Protein AF-0000000078440629 (afdb_homodimer)

Foldseek 3Di:
DPDVVVPLDDPPPPPPPPPLQQVPDDPVVLLVCLLCLRDDGDPSNVVDVLSVLSVLNSLLVDLCSLPDPSLVVNVVVLPQLLSLQSSQLNCLLVLHHDPPACPDDVCNVRHHALANPPPGAHDPVSLVVNCVNPVVCLVNSLLNCLQQLVQVSNVVNPDFLAVLSLVQLVVRCVPHVSSVVSNCVSVVDPKGWHQAQQQVSHGNDPDTHIPDAAQPRYCHNVNLVQAADASVRCVVPNPPDQRGDSSVSSRYDNHGGHCLVVQQQQDPVSLCCQPPPHDRHDDDGDCLVVLLSCLLQLVPVSNVRRPGLAHDPCSLVSNLNSLQNDLVSLVVVVVLLVCVVVVVDDRDSNVVNVPPSCSLVSLLSSCLNCLLVLHNPVQAPPDDPSNHYQANPPPHQHDLVSLLVNCVRPVVNLNSSLQSCLVVVVVVSNVVSVDQQELLQLLSNVVCCVVPVPSNVVSVVVCVVVVHDNNDHDPPDQLLSQQVSPDPDLADADPDADSGDHPVVQWDPPDPRAHNSSRTRGYCRNSVCNSVPPPPPPPDPPDVD/DPDVVVPLDPPPPPPPPPPLQQVPDDPVVLLVCLLCLRDDGDPSNVVDVLSVLSVLNSLLVDLCSLPDPSLVVNVVVLPQLLSLQSSQLNCLLVLHHDPPACPDPVCNVRHHALANPPPGAHDPVSLVVNCVNPVVCLVNSLLNCLQQLVQVSNVVNPDFLAVQSLVQLVVRCVPHVSSVVSNCVSVVDPKGWHQAQQQVSHGNDPDTHIPDAAQPRYCHNVQLVQAADASVRCVVPNPPDQRGDSSVSSRYDNHGGHCLPVQQQQDPVSLCCQPPPHDRHDDPGDCLVVLLSCLLQLVPVSNVRRPGLAHDPCSLVSNLNSLQNDLVSLVVVVVLLVCVVVVVDDRDSNDVNVDDRCSLVSLLSSCLNCLLVLHNPVQAPPDDPSNHYQANPPPHQHDLVSLLVNCVRPVVNLNSSLQSCLVVVVVVSNVVSVDQQELLQLLSLVVCCVVPVPSNVVSVVVCVVVVHDNNDHDPPDQLLSQQVSPDPDLADADPDADSGDHPVVQWPPPDPRAHNSSRTRGYCRNSVCNSVPPPPPPPDPPDVD

Organism: NCBI:txid1398154

Nearest PDB structures (foldseek):
  6yr6-assembly1_A  TM=2.263E-01  e=6.131E+00  Homo sapiens
  8c28-assembly1_AAA  TM=2.133E-01  e=6.683E+00  Homo sapiens
  8oqz-assembly1_C  TM=1.620E-01  e=8.658E+00  Homo sapiens
  6t5f-assembly1_A  TM=2.181E-01  e=3.478E+00  Homo sapiens
  8oqz-assembly1_C  TM=1.614E-01  e=4.141E+00  Homo sapiens

Solvent-accessible surface area (backbone atoms only — not comparable to full-atom values): 58575 Å² total; per-residue (Å²): 127,82,68,78,67,68,65,80,52,76,79,77,69,74,77,67,87,55,84,69,43,50,85,85,51,59,62,67,56,53,34,53,32,12,39,68,36,73,46,81,76,52,75,72,26,51,73,39,63,68,44,40,25,21,38,25,38,4,21,41,76,24,67,67,39,39,65,29,69,66,46,47,50,51,44,69,64,60,80,46,36,66,48,32,13,24,31,41,21,28,35,37,29,66,59,36,80,70,84,83,50,48,84,59,77,89,39,31,80,40,29,51,48,63,44,52,44,68,89,43,63,43,51,71,66,46,50,55,52,45,32,72,76,40,61,89,42,43,64,45,45,40,37,34,20,16,63,74,22,40,40,70,60,41,62,70,67,68,66,77,38,33,39,50,36,32,50,29,2,56,76,28,24,89,83,28,66,29,3,36,53,47,22,52,58,38,70,69,42,94,66,26,22,43,30,61,37,40,72,75,61,43,72,37,79,88,72,47,44,70,72,43,59,44,68,70,70,52,81,34,68,72,51,60,75,36,39,26,37,10,52,70,53,34,70,73,62,47,75,83,61,68,60,59,44,58,82,64,22,70,40,57,34,87,54,64,33,56,43,74,72,41,44,48,39,64,41,71,74,52,47,43,59,67,30,42,62,71,61,80,55,50,70,97,55,61,57,63,57,53,32,34,51,21,25,40,64,24,33,44,53,58,25,70,69,54,53,58,55,49,67,52,76,63,29,68,50,19,37,45,47,2,18,43,72,17,63,38,28,19,50,38,49,45,54,60,52,51,43,36,73,68,64,75,34,78,54,48,61,57,44,58,40,46,35,84,80,45,50,44,60,51,44,11,34,31,47,20,34,29,36,18,35,47,29,57,82,82,57,45,78,79,51,56,73,72,34,58,54,53,62,45,42,64,85,30,47,39,47,68,65,44,42,53,52,46,29,70,46,33,59,90,42,34,61,39,41,38,46,37,22,58,76,69,64,35,60,70,57,34,65,71,62,61,53,80,64,34,23,62,52,41,55,51,19,56,73,37,35,68,80,48,43,62,54,34,52,50,37,51,53,50,18,61,74,70,71,52,70,57,85,49,85,53,89,80,53,49,58,32,50,52,3,51,70,64,49,80,65,90,58,61,56,35,86,63,76,59,77,46,51,48,63,78,64,34,46,53,70,66,76,88,54,54,8,58,59,82,33,36,40,58,45,60,27,50,59,42,22,42,66,60,51,67,58,84,69,82,70,78,85,70,74,84,115,126,82,69,77,65,68,64,80,52,76,78,75,70,75,77,65,86,54,84,69,45,50,86,84,51,58,64,67,55,52,35,52,32,13,41,67,35,70,44,81,76,54,74,72,28,51,73,38,62,69,45,39,25,21,39,25,39,5,21,40,75,25,68,67,40,38,65,29,68,67,46,47,50,52,42,69,64,60,80,44,36,68,49,33,13,23,31,42,21,26,33,37,27,67,59,35,79,69,83,82,50,48,83,69,67,93,39,33,81,41,30,51,48,62,46,50,44,66,89,43,64,44,50,70,66,46,50,55,52,43,32,71,76,39,61,91,43,44,64,45,46,40,37,34,21,17,63,73,21,40,41,69,61,41,62,70,66,68,67,77,40,34,38,49,37,34,51,29,3,57,76,28,25,89,82,29,66,31,3,36,54,47,23,50,57,39,70,67,43,92,66,26,23,43,31,60,37,39,70,76,59,44,73,39,78,87,71,45,45,72,72,43,58,42,66,71,70,54,81,32,66,71,52,61,75,37,39,27,37,10,53,70,53,34,71,73,62,46,76,83,63,69,62,60,45,60,82,64,23,68,39,57,34,86,55,64,33,56,43,76,72,40,45,49,38,67,44,71,72,51,48,42,59,68,29,40,61,71,62,79,57,51,69,98,55,61,57,62,56,52,31,36,52,21,25,39,63,24,31,43,54,58,24,70,70,55,54,57,52,49,67,53,77,64,29,67,49,18,36,44,47,2,18,44,72,18,62,38,28,19,49,37,49,48,54,58,54,51,43,37,71,68,65,76,35,77,53,49,60,56,42,56,49,47,30,89,82,44,50,44,59,51,44,13,34,30,46,21,33,29,36,18,33,46,30,57,83,83,58,45,77,80,52,55,74,74,34,58,53,54,62,43,42,65,85,30,47,39,48,70,67,45,43,52,51,45,29,70,47,33,59,90,42,35,60,39,41,39,46,38,20,58,76,68,64,36,59,70,56,34,64,71,64,61,56,81,64,34,26,61,53,39,55,53,20,57,74,37,33,68,81,47,45,62,54,35,52,50,38,51,54,51,18,61,75,69,72,51,70,57,85,48,85,52,91,81,53,49,59,31,51,52,4,51,73,62,49,82,65,90,58,60,56,34,87,63,77,60,78,46,52,48,60,77,64,34,45,53,68,66,76,87,54,53,10,59,58,82,33,36,39,58,45,60,27,50,57,42,23,41,68,60,51,68,58,83,69,82,70,79,86,68,76,84,113

Sequence (1090 aa):
MPSPWRFIADTESESETSDDGYGGADKETVQLQALRGEVVPALPSLKDETLQRCVIHGVRHHADYASSPEILEICASRQYPAIVRARHARLIMSDVIPQDMGDGNGADQQTLPYCIWYPDVAREETYRALVRQYPQMRYAVGRACAVAGYAALYHELGLLPDVSIADEARDNMERVPGSRAIFRDIMGQTLRFAVMDDYTRSVHLEQPRAGALLNDDTAVRSRLDSDSIGLADYRRNGRRHVYFDIAEDHGLAEETRSPHWSPLIADEGTLALLYAPLPPDLQAVNKDMLILMAAAEGNVDRYARLRRPSLVENELFCVVRGIYHSTMFAKWWAMQLDDTRDGARAPSPVLEALQTNNAPFLREAVNARHIMSNDVSRITAETPSSEIPYVIWHPRLPDWATLRELVRRRPDMRSQAAHACIVADYQGTYDGLQPEPSYVLWTEAKRQMHRNPHYAQDLEQRADALGLSLHEERPADHVEAVGAIRVRDTDPTDAWLYTQLDPSLMLFAGHGSGGIYQGFQPTTSYVDLAVCGIVEDEVDDDVKEMPSPWRFIADTESESETSDDGYGGADKETVQLQALRGEVVPALPSLKDETLQRCVIHGVRHHADYASSPEILEICASRQYPAIVRARHARLIMSDVIPQDMGDGNGADQQTLPYCIWYPDVAREETYRALVRQYPQMRYAVGRACAVAGYAALYHELGLLPDVSIADEARDNMERVPGSRAIFRDIMGQTLRFAVMDDYTRSVHLEQPRAGALLNDDTAVRSRLDSDSIGLADYRRNGRRHVYFDIAEDHGLAEETRSPHWSPLIADEGTLALLYAPLPPDLQAVNKDMLILMAAAEGNVDRYARLRRPSLVENELFCVVRGIYHSTMFAKWWAMQLDDTRDGARAPSPVLEALQTNNAPFLREAVNARHIMSNDVSRITAETPSSEIPYVIWHPRLPDWATLRELVRRRPDMRSQAAHACIVADYQGTYDGLQPEPSYVLWTEAKRQMHRNPHYAQDLEQRADALGLSLHEERPADHVEAVGAIRVRDTDPTDAWLYTQLDPSLMLFAGHGSGGIYQGFQPTTSYVDLAVCGIVEDEVDDDVKE

pLDDT: mean 84.87, std 18.49, range [19.39, 98.81]

Secondary structure (DSSP, 8-state):
---GGGSSS-----------SSTTS-HHHHHHHHHTT--PPPGGGGGSHHHHHHHHHHHHH-HHHHTSHHHHHHHHHTS-HHHHHHHHHHHHHTT---SSS--STTTHHHH--S--SSS----HHHHHHHHHH-GGGHHHHHHHHHHHT-HHHHHHHT---BHHHHHHHHHHTTT-HHHHHHHHHHHT-SS-EE-EETTTTEE--SSPEES----S-S--HHHHHH-BEEHHHHHHH--TT----TTSSTTEESS-B-GGGS-SS-SHHHHHHHHSPPPSS--S--THHHHHHHHHHT-HHHHHHH--SSPPTTHHHHHHHHHHH-HHHHHHHHHHHHHHHTSSS---HHHHHS-GGGHHHHHHHHHHHHHHTT--TT--TTS-GGG--S--SSSSPPPHHHHHHHHHH-GGGHHHHHHHHHHHT-HHHHHHH-PPP-HHHHHHHHHTTTT-THHHHHHHHHHHHHT--SSS--TTS-HHHHHHHH-S-SS-------SS--GGGGB--TTSS--TBTTB-B--HHHHHHHHH-------GGGG-/---GGGSSS-----------SSTTS-HHHHHHHHHTT--PPPGGGGGSHHHHHHHHHHHHH-HHHHTSHHHHHHHHHTS-HHHHHHHHHHHHHTT---SSS--SSS-HHHH--S--SSS----HHHHHHHHHH-GGGHHHHHHHHHHHT-HHHHHHHT---BHHHHHHHHHHTTT-HHHHHHHHHHHT-SS-EE-EETTTTEE--SSPEES----S-S--HHHHHH-BEEHHHHHHH--TT----TTSSTTEESS-B-GGGS-SS-SHHHHHHHHSPPPSS--S--THHHHHHHHHHT-HHHHHHH--SSPPTTHHHHHHHHHHH-HHHHHHHHHHHHHHHTSSS---HHHHHSTTTSHHHHHHHHHHHHHHTT--TT--TTS-GGG--S--SSSSPPPHHHHHHHHHH-GGGHHHHHHHHHHHT-HHHHHHH-PPP-HHHHHHHHHTTTT-THHHHHHHHHHHHHT--SSS--TTS-HHHHHHHH-S-SS-------SS--GGGGB--TTSS--TBTTB-B--HHHHHHHHH-------TTTT-

InterPro domains:
  IPR059552 YKP1, C-terminal domain [PF28449] (117-215)

Structure (mmCIF, N/CA/C/O backbone):
data_AF-0000000078440629-model_v1
#
loop_
_entity.id
_entity.type
_entity.pdbx_description
1 polymer 'Uncharacterized protein'
#
loop_
_atom_site.group_PDB
_atom_site.id
_atom_site.type_symbol
_atom_site.label_atom_id
_atom_site.label_alt_id
_atom_site.label_comp_id
_atom_site.label_asym_id
_atom_site.label_entity_id
_atom_site.label_seq_id
_atom_site.pdbx_PDB_ins_code
_atom_site.Cartn_x
_atom_site.Cartn_y
_atom_site.Cartn_z
_atom_site.occupancy
_atom_site.B_iso_or_equiv
_atom_site.auth_seq_id
_atom_site.auth_comp_id
_atom_site.auth_asym_id
_atom_site.auth_atom_id
_atom_site.pdbx_PDB_model_num
ATOM 1 N N . MET A 1 1 ? 8.734 29.375 19.156 1 22.28 1 MET A N 1
ATOM 2 C CA . MET A 1 1 ? 8.68 29.719 17.734 1 22.28 1 MET A CA 1
ATOM 3 C C . MET A 1 1 ? 7.27 29.531 17.188 1 22.28 1 MET A C 1
ATOM 5 O O . MET A 1 1 ? 6.566 28.594 17.578 1 22.28 1 MET A O 1
ATOM 9 N N . PRO A 1 2 ? 6.594 30.562 16.719 1 24.77 2 PRO A N 1
ATOM 10 C CA . PRO A 1 2 ? 5.203 30.438 16.281 1 24.77 2 PRO A CA 1
ATOM 11 C C . PRO A 1 2 ? 4.992 29.266 15.328 1 24.77 2 PRO A C 1
ATOM 13 O O . PRO A 1 2 ? 5.93 28.844 14.641 1 24.77 2 PRO A O 1
ATOM 16 N N . SER A 1 3 ? 4.145 28.406 15.641 1 28.92 3 SER A N 1
ATOM 17 C CA . SER A 1 3 ? 3.783 27.203 14.883 1 28.92 3 SER A CA 1
ATOM 18 C C . SER A 1 3 ? 3.711 27.5 13.391 1 28.92 3 SER A C 1
ATOM 20 O O . SER A 1 3 ? 3.131 28.516 12.977 1 28.92 3 SER A O 1
ATOM 22 N N . PRO A 1 4 ? 4.664 27.109 12.633 1 32.53 4 PRO A N 1
ATOM 23 C CA . PRO A 1 4 ? 4.734 27.406 11.203 1 32.53 4 PRO A CA 1
ATOM 24 C C . PRO A 1 4 ? 3.383 27.25 10.5 1 32.53 4 PRO A C 1
ATOM 26 O O . PRO A 1 4 ? 3.281 27.469 9.289 1 32.53 4 PRO A O 1
ATOM 29 N N . TRP A 1 5 ? 2.447 26.719 11.117 1 32.62 5 TRP A N 1
ATOM 30 C CA . TRP A 1 5 ? 1.157 26.453 10.492 1 32.62 5 TRP A CA 1
ATOM 31 C C . TRP A 1 5 ? 0.457 27.75 10.109 1 32.62 5 TRP A C 1
ATOM 33 O O . TRP A 1 5 ? -0.714 27.734 9.719 1 32.62 5 TRP A O 1
ATOM 43 N N . ARG A 1 6 ? 0.986 28.922 10.5 1 31.95 6 ARG A N 1
ATOM 44 C CA . ARG A 1 6 ? 0.206 30.109 10.148 1 31.95 6 ARG A CA 1
ATOM 45 C C . ARG A 1 6 ? -0.046 30.156 8.641 1 31.95 6 ARG A C 1
ATOM 47 O O . ARG A 1 6 ? -0.672 31.109 8.148 1 31.95 6 ARG A O 1
ATOM 54 N N . PHE A 1 7 ? 0.83 29.406 7.961 1 29.2 7 PHE A N 1
ATOM 55 C CA . PHE A 1 7 ? 0.761 29.766 6.551 1 29.2 7 PHE A CA 1
ATOM 56 C C . PHE A 1 7 ? -0.603 29.422 5.969 1 29.2 7 PHE A C 1
ATOM 58 O O . PHE A 1 7 ? -1.129 30.141 5.125 1 29.2 7 PHE A O 1
ATOM 65 N N . ILE A 1 8 ? -0.925 28.172 6.133 1 31.73 8 ILE A N 1
ATOM 66 C CA . ILE A 1 8 ? -2.016 27.828 5.223 1 31.73 8 ILE A CA 1
ATOM 67 C C . ILE A 1 8 ? -3.328 28.391 5.766 1 31.73 8 ILE A C 1
ATOM 69 O O . ILE A 1 8 ? -4.398 27.828 5.523 1 31.73 8 ILE A O 1
ATOM 73 N N . ALA A 1 9 ? -3.354 28.875 7.012 1 29.59 9 ALA A N 1
ATOM 74 C CA . ALA A 1 9 ? -4.652 29.312 7.52 1 29.59 9 ALA A CA 1
ATOM 75 C C . ALA A 1 9 ? -5.281 30.344 6.598 1 29.59 9 ALA A C 1
ATOM 77 O O . ALA A 1 9 ? -4.574 31.062 5.875 1 29.59 9 ALA A O 1
ATOM 78 N N . ASP A 1 10 ? -6.602 30.266 6.395 1 30.98 10 ASP A N 1
ATOM 79 C CA . ASP A 1 10 ? -7.512 31.234 5.809 1 30.98 10 ASP A CA 1
ATOM 80 C C . ASP A 1 10 ? -7.051 32.656 6.113 1 30.98 10 ASP A C 1
ATOM 82 O O . ASP A 1 10 ? -6.301 32.875 7.066 1 30.98 10 ASP A O 1
ATOM 86 N N . THR A 1 11 ? -7.332 33.656 5.129 1 28.88 11 THR A N 1
ATOM 87 C CA . THR A 1 11 ? -7.383 35.125 5.172 1 28.88 11 THR A CA 1
ATOM 88 C C . THR A 1 11 ? -7.824 35.594 6.551 1 28.88 11 THR A C 1
ATOM 90 O O . THR A 1 11 ? -8.828 35.125 7.086 1 28.88 11 THR A O 1
ATOM 93 N N . GLU A 1 12 ? -6.926 36.094 7.324 1 29.59 12 GLU A N 1
ATOM 94 C CA . GLU A 1 12 ? -7.301 36.969 8.43 1 29.59 12 GLU A CA 1
ATOM 95 C C . GLU A 1 12 ? -8.5 37.812 8.07 1 29.59 12 GLU A C 1
ATOM 97 O O . GLU A 1 12 ? -8.406 38.688 7.176 1 29.59 12 GLU A O 1
ATOM 102 N N . SER A 1 13 ? -9.734 37.281 7.965 1 29.42 13 SER A N 1
ATOM 103 C CA . SER A 1 13 ? -10.734 38.344 7.957 1 29.42 13 SER A CA 1
ATOM 104 C C . SER A 1 13 ? -10.391 39.438 8.961 1 29.42 13 SER A C 1
ATOM 106 O O . SER A 1 13 ? -9.953 39.156 10.07 1 29.42 13 SER A O 1
ATOM 108 N N . GLU A 1 14 ? -9.93 40.562 8.477 1 29.19 14 GLU A N 1
ATOM 109 C CA . GLU A 1 14 ? -9.844 41.844 9.203 1 29.19 14 GLU A CA 1
ATOM 110 C C . GLU A 1 14 ? -10.93 41.938 10.273 1 29.19 14 GLU A C 1
ATOM 112 O O . GLU A 1 14 ? -12.117 41.781 9.969 1 29.19 14 GLU A O 1
ATOM 117 N N . SER A 1 15 ? -10.641 41.531 11.477 1 31.75 15 SER A N 1
ATOM 118 C CA . SER A 1 15 ? -11.484 41.875 12.609 1 31.75 15 SER A CA 1
ATOM 119 C C . SER A 1 15 ? -11.852 43.375 12.57 1 31.75 15 SER A C 1
ATOM 121 O O . SER A 1 15 ? -11.008 44.219 12.828 1 31.75 15 SER A O 1
ATOM 123 N N . GLU A 1 16 ? -12.57 43.812 11.547 1 32.34 16 GLU A N 1
ATOM 124 C CA . GLU A 1 16 ? -13.156 45.125 11.789 1 32.34 16 GLU A CA 1
ATOM 125 C C . GLU A 1 16 ? -13.711 45.219 13.211 1 32.34 16 GLU A C 1
ATOM 127 O O . GLU A 1 16 ? -14.273 44.25 13.734 1 32.34 16 GLU A O 1
ATOM 132 N N . THR A 1 17 ? -13.188 46.031 14.039 1 36.66 17 THR A N 1
ATOM 133 C CA . THR A 1 17 ? -13.609 46.562 15.328 1 36.66 17 THR A CA 1
ATOM 134 C C . THR A 1 17 ? -15.125 46.781 15.359 1 36.66 17 THR A C 1
ATOM 136 O O . THR A 1 17 ? -15.617 47.906 15.328 1 36.66 17 THR A O 1
ATOM 139 N N . SER A 1 18 ? -15.906 46.125 14.422 1 38.91 18 SER A N 1
ATOM 140 C CA . SER A 1 18 ? -17.328 46.438 14.562 1 38.91 18 SER A CA 1
ATOM 141 C C . SER A 1 18 ? -17.859 46.031 15.93 1 38.91 18 SER A C 1
ATOM 143 O O . SER A 1 18 ? -17.25 45.188 16.609 1 38.91 18 SER A O 1
ATOM 145 N N . ASP A 1 19 ? -18.781 46.656 16.484 1 46.75 19 ASP A N 1
ATOM 146 C CA . ASP A 1 19 ? -19.562 46.406 17.688 1 46.75 19 ASP A CA 1
ATOM 147 C C . ASP A 1 19 ? -19.891 44.938 17.844 1 46.75 19 ASP A C 1
ATOM 149 O O . ASP A 1 19 ? -20.594 44.344 17.016 1 46.75 19 ASP A O 1
ATOM 153 N N . ASP A 1 20 ? -18.922 44.188 18.25 1 55.44 20 ASP A N 1
ATOM 154 C CA . ASP A 1 20 ? -18.922 42.719 18.281 1 55.44 20 ASP A CA 1
ATOM 155 C C . ASP A 1 20 ? -20.172 42.188 19 1 55.44 20 ASP A C 1
ATOM 157 O O . ASP A 1 20 ? -20.328 40.969 19.172 1 55.44 20 ASP A O 1
ATOM 161 N N . GLY A 1 21 ? -21.188 43.094 19.281 1 56.34 21 GLY A N 1
ATOM 162 C CA . GLY A 1 21 ? -22.516 42.812 19.828 1 56.34 21 GLY A CA 1
ATOM 163 C C . GLY A 1 21 ? -22.484 42.375 21.281 1 56.34 21 GLY A C 1
ATOM 164 O O . GLY A 1 21 ? -23.484 41.906 21.812 1 56.34 21 GLY A O 1
ATOM 165 N N . TYR A 1 22 ? -21.234 42.344 21.875 1 62.59 22 TYR A N 1
ATOM 166 C CA . TYR A 1 22 ? -21.156 41.875 23.25 1 62.59 22 TYR A CA 1
ATOM 167 C C . TYR A 1 22 ? -21.531 42.969 24.234 1 62.59 22 TYR A C 1
ATOM 169 O O . TYR A 1 22 ? -21.5 42.75 25.438 1 62.59 22 TYR A O 1
ATOM 177 N N . GLY A 1 23 ? -22.125 44.219 23.656 1 54.5 23 GLY A N 1
ATOM 178 C CA . GLY A 1 23 ? -22.625 45.312 24.453 1 54.5 23 GLY A CA 1
ATOM 179 C C . GLY A 1 23 ? -21.734 45.656 25.625 1 54.5 23 GLY A C 1
ATOM 180 O O . GLY A 1 23 ? -22.219 45.969 26.719 1 54.5 23 GLY A O 1
ATOM 181 N N . GLY A 1 24 ? -20.344 45.531 25.562 1 60.12 24 GLY A N 1
ATOM 182 C CA . GLY A 1 24 ? -19.453 45.938 26.641 1 60.12 24 GLY A CA 1
ATOM 183 C C . GLY A 1 24 ? -19 44.781 27.5 1 60.12 24 GLY A C 1
ATOM 184 O O . GLY A 1 24 ? -18.094 44.906 28.312 1 60.12 24 GLY A O 1
ATOM 185 N N . ALA A 1 25 ? -19.688 43.656 27.469 1 65.88 25 ALA A N 1
ATOM 186 C CA . ALA A 1 25 ? -19.312 42.5 28.297 1 65.88 25 ALA A CA 1
ATOM 187 C C . ALA A 1 25 ? -18.094 41.781 27.703 1 65.88 25 ALA A C 1
ATOM 189 O O . ALA A 1 25 ? -17.844 41.875 26.5 1 65.88 25 ALA A O 1
ATOM 190 N N . ASP A 1 26 ? -17.25 41.281 28.531 1 83.44 26 ASP A N 1
ATOM 191 C CA . ASP A 1 26 ? -16.062 40.531 28.172 1 83.44 26 ASP A CA 1
ATOM 192 C C . ASP A 1 26 ? -16.438 39.281 27.359 1 83.44 26 ASP A C 1
ATOM 194 O O . ASP A 1 26 ? -17.172 38.406 27.844 1 83.44 26 ASP A O 1
ATOM 198 N N . LYS A 1 27 ? -16.109 39.312 26.078 1 85.62 27 LYS A N 1
ATOM 199 C CA . LYS A 1 27 ? -16.391 38.25 25.109 1 85.62 27 LYS A CA 1
ATOM 200 C C . LYS A 1 27 ? -16.109 36.875 25.703 1 85.62 27 LYS A C 1
ATOM 202 O O . LYS A 1 27 ? -16.922 35.969 25.562 1 85.62 27 LYS A O 1
ATOM 207 N N . GLU A 1 28 ? -15.039 36.75 26.359 1 87.94 28 GLU A N 1
ATOM 208 C CA . GLU A 1 28 ? -14.633 35.469 26.922 1 87.94 28 GLU A CA 1
ATOM 209 C C . GLU A 1 28 ? -15.594 35 28.016 1 87.94 28 GLU A C 1
ATOM 211 O O . GLU A 1 28 ? -15.922 33.812 28.109 1 87.94 28 GLU A O 1
ATOM 216 N N . THR A 1 29 ? -15.992 35.906 28.734 1 89.88 29 THR A N 1
ATOM 217 C CA . THR A 1 29 ? -16.906 35.594 29.828 1 89.88 29 THR A CA 1
ATOM 218 C C . THR A 1 29 ? -18.266 35.156 29.297 1 89.88 29 THR A C 1
ATOM 220 O O . THR A 1 29 ? -18.844 34.188 29.781 1 89.88 29 THR A O 1
ATOM 223 N N . VAL A 1 30 ? -18.734 35.844 28.281 1 91.81 30 VAL A N 1
ATOM 224 C CA . VAL A 1 30 ? -20.047 35.531 27.703 1 91.81 30 VAL A CA 1
ATOM 225 C C . VAL A 1 30 ? -19.984 34.125 27.078 1 91.81 30 VAL A C 1
ATOM 227 O O . VAL A 1 30 ? -20.922 33.344 27.219 1 91.81 30 VAL A O 1
ATOM 230 N N . GLN A 1 31 ? -18.938 33.875 26.422 1 94 31 GLN A N 1
ATOM 231 C CA . GLN A 1 31 ? -18.766 32.594 25.781 1 94 31 GLN A CA 1
ATOM 232 C C . GLN A 1 31 ? -18.734 31.469 26.828 1 94 31 GLN A C 1
ATOM 234 O O . GLN A 1 31 ? -19.406 30.438 26.656 1 94 31 GLN A O 1
ATOM 239 N N . LEU A 1 32 ? -18 31.672 27.812 1 93.81 32 LEU A N 1
ATOM 240 C CA . LEU A 1 32 ? -17.891 30.672 28.875 1 93.81 32 LEU A CA 1
ATOM 241 C C . LEU A 1 32 ? -19.25 30.453 29.562 1 93.81 32 LEU A C 1
ATOM 243 O O . LEU A 1 32 ? -19.625 29.312 29.859 1 93.81 32 LEU A O 1
ATOM 247 N N . GLN A 1 33 ? -19.953 31.5 29.812 1 94.75 33 GLN A N 1
ATOM 248 C CA . GLN A 1 33 ? -21.266 31.406 30.453 1 94.75 33 GLN A CA 1
ATOM 249 C C . GLN A 1 33 ? -22.266 30.703 29.547 1 94.75 33 GLN A C 1
ATOM 251 O O . GLN A 1 33 ? -23.125 29.969 30.016 1 94.75 33 GLN A O 1
ATOM 256 N N . ALA A 1 34 ? -22.203 31.047 28.297 1 95.88 34 ALA A N 1
ATOM 257 C CA . ALA A 1 34 ? -23.062 30.359 27.344 1 95.88 34 ALA A CA 1
ATOM 258 C C . ALA A 1 34 ? -22.75 28.859 27.297 1 95.88 34 ALA A C 1
ATOM 260 O O . ALA A 1 34 ? -23.672 28.031 27.25 1 95.88 34 ALA A O 1
ATOM 261 N N . LEU A 1 35 ? -21.5 28.547 27.312 1 96 35 LEU A N 1
ATOM 262 C CA . LEU A 1 35 ? -21.031 27.172 27.312 1 96 35 LEU A CA 1
ATOM 263 C C . LEU A 1 35 ? -21.578 26.422 28.531 1 96 35 LEU A C 1
ATOM 265 O O . LEU A 1 35 ? -21.938 25.25 28.438 1 96 35 LEU A O 1
ATOM 269 N N . ARG A 1 36 ? -21.719 27.172 29.594 1 95.5 36 ARG A N 1
ATOM 270 C CA . ARG A 1 36 ? -22.172 26.578 30.859 1 95.5 36 ARG A CA 1
ATOM 271 C C . ARG A 1 36 ? -23.688 26.609 30.969 1 95.5 36 ARG A C 1
ATOM 273 O O . ARG A 1 36 ? -24.25 26.172 31.969 1 95.5 36 ARG A O 1
ATOM 280 N N . GLY A 1 37 ? -24.344 27.141 29.938 1 95.5 37 GLY A N 1
ATOM 281 C CA . GLY A 1 37 ? -25.797 27.25 29.969 1 95.5 37 GLY A CA 1
ATOM 282 C C . GLY A 1 37 ? -26.297 28.234 31 1 95.5 37 GLY A C 1
ATOM 283 O O . GLY A 1 37 ? -27.344 28.016 31.625 1 95.5 37 GLY A O 1
ATOM 284 N N . GLU A 1 38 ? -25.578 29.297 31.141 1 93.69 38 GLU A N 1
ATOM 285 C CA . GLU A 1 38 ? -25.922 30.25 32.188 1 93.69 38 GLU A CA 1
ATOM 286 C C . GLU A 1 38 ? -26.547 31.516 31.609 1 93.69 38 GLU A C 1
ATOM 288 O O . GLU A 1 38 ? -27.484 32.062 32.188 1 93.69 38 GLU A O 1
ATOM 293 N N . VAL A 1 39 ? -25.922 31.938 30.531 1 92.75 39 VAL A N 1
ATOM 294 C CA . VAL A 1 39 ? -26.391 33.188 29.938 1 92.75 39 VAL A CA 1
ATOM 295 C C . VAL A 1 39 ? -26.672 32.969 28.453 1 92.75 39 VAL A C 1
ATOM 297 O O . VAL A 1 39 ? -25.922 32.312 27.75 1 92.75 39 VAL A O 1
ATOM 300 N N . VAL A 1 40 ? -27.75 33.531 28.031 1 93.44 40 VAL A N 1
ATOM 301 C CA . VAL A 1 40 ? -28.078 33.531 26.609 1 93.44 40 VAL A CA 1
ATOM 302 C C . VAL A 1 40 ? -27.594 34.844 25.969 1 93.44 40 VAL A C 1
ATOM 304 O O . VAL A 1 40 ? -28 35.938 26.375 1 93.44 40 VAL A O 1
ATOM 307 N N . PRO A 1 41 ? -26.781 34.688 25.062 1 91.44 41 PRO A N 1
ATOM 308 C CA . PRO A 1 41 ? -26.266 35.906 24.422 1 91.44 41 PRO A CA 1
ATOM 309 C C . PRO A 1 41 ? -27.312 36.625 23.562 1 91.44 41 PRO A C 1
ATOM 311 O O . PRO A 1 41 ? -28.297 36 23.172 1 91.44 41 PRO A O 1
ATOM 314 N N . ALA A 1 42 ? -26.984 37.875 23.312 1 85.56 42 ALA A N 1
ATOM 315 C CA . ALA A 1 42 ? -27.859 38.656 22.438 1 85.56 42 ALA A CA 1
ATOM 316 C C . ALA A 1 42 ? -27.766 38.156 21 1 85.56 42 ALA A C 1
ATOM 318 O O . ALA A 1 42 ? -26.703 37.719 20.562 1 85.56 42 ALA A O 1
ATOM 319 N N . LEU A 1 43 ? -28.828 38.375 20.266 1 86.19 43 LEU A N 1
ATOM 320 C CA . LEU A 1 43 ? -28.953 37.844 18.906 1 86.19 43 LEU A CA 1
ATOM 321 C C . LEU A 1 43 ? -27.844 38.406 18.016 1 86.19 43 LEU A C 1
ATOM 323 O O . LEU A 1 43 ? -27.25 37.656 17.234 1 86.19 43 LEU A O 1
ATOM 327 N N . PRO A 1 44 ? -27.484 39.656 18.141 1 83.94 44 PRO A N 1
ATOM 328 C CA . PRO A 1 44 ? -26.453 40.188 17.25 1 83.94 44 PRO A CA 1
ATOM 329 C C . PRO A 1 44 ? -25.078 39.562 17.5 1 83.94 44 PRO A C 1
ATOM 331 O O . PRO A 1 44 ? -24.25 39.5 16.578 1 83.94 44 PRO A O 1
ATOM 334 N N . SER A 1 45 ? -24.906 39.094 18.766 1 87.5 45 SER A N 1
ATOM 335 C CA . SER A 1 45 ? -23.609 38.531 19.109 1 87.5 45 SER A CA 1
ATOM 336 C C . SER A 1 45 ? -23.438 37.125 18.516 1 87.5 45 SER A C 1
ATOM 338 O O . SER A 1 45 ? -22.328 36.594 18.438 1 87.5 45 SER A O 1
ATOM 340 N N . LEU A 1 46 ? -24.484 36.562 18.016 1 92.06 46 LEU A N 1
ATOM 341 C CA . LEU A 1 46 ? -24.469 35.188 17.531 1 92.06 46 LEU A CA 1
ATOM 342 C C . LEU A 1 46 ? -23.875 35.125 16.125 1 92.06 46 LEU A C 1
ATOM 344 O O . LEU A 1 46 ? -23.719 34.031 15.57 1 92.06 46 LEU A O 1
ATOM 348 N N . LYS A 1 47 ? -23.5 36.281 15.625 1 88.62 47 LYS A N 1
ATOM 349 C CA . LYS A 1 47 ? -22.75 36.281 14.375 1 88.62 47 LYS A CA 1
ATOM 350 C C . LYS A 1 47 ? -21.359 35.656 14.57 1 88.62 47 LYS A C 1
ATOM 352 O O . LYS A 1 47 ? -20.766 35.156 13.609 1 88.62 47 LYS A O 1
ATOM 357 N N . ASP A 1 48 ? -20.938 35.75 15.828 1 90.12 48 ASP A N 1
ATOM 358 C CA . ASP A 1 48 ? -19.688 35.062 16.203 1 90.12 48 ASP A CA 1
ATOM 359 C C . ASP A 1 48 ? -19.875 33.562 16.219 1 90.12 48 ASP A C 1
ATOM 361 O O . ASP A 1 48 ? -20.594 33.031 17.078 1 90.12 48 ASP A O 1
ATOM 365 N N . GLU A 1 49 ? -19.156 32.875 15.398 1 89.88 49 GLU A N 1
ATOM 366 C CA . GLU A 1 49 ? -19.312 31.438 15.25 1 89.88 49 GLU A CA 1
ATOM 367 C C . GLU A 1 49 ? -18.906 30.703 16.531 1 89.88 49 GLU A C 1
ATOM 369 O O . GLU A 1 49 ? -19.5 29.688 16.875 1 89.88 49 GLU A O 1
ATOM 374 N N . THR A 1 50 ? -17.844 31.188 17.109 1 90.94 50 THR A N 1
ATOM 375 C CA . THR A 1 50 ? -17.422 30.562 18.359 1 90.94 50 THR A CA 1
ATOM 376 C C . THR A 1 50 ? -18.516 30.641 19.406 1 90.94 50 THR A C 1
ATOM 378 O O . THR A 1 50 ? -18.781 29.672 20.125 1 90.94 50 THR A O 1
ATOM 381 N N . LEU A 1 51 ? -19.125 31.781 19.5 1 93.62 51 LEU A N 1
ATOM 382 C CA . LEU A 1 51 ? -20.219 31.953 20.453 1 93.62 51 LEU A CA 1
ATOM 383 C C . LEU A 1 51 ? -21.375 31.031 20.125 1 93.62 51 LEU A C 1
ATOM 385 O O . LEU A 1 51 ? -22.016 30.469 21.016 1 93.62 51 LEU A O 1
ATOM 389 N N . GLN A 1 52 ? -21.688 30.891 18.875 1 94.81 52 GLN A N 1
ATOM 390 C CA . GLN A 1 52 ? -22.734 29.953 18.453 1 94.81 52 GLN A CA 1
ATOM 391 C C . GLN A 1 52 ? -22.469 28.547 18.984 1 94.81 52 GLN A C 1
ATOM 393 O O . GLN A 1 52 ? -23.375 27.906 19.516 1 94.81 52 GLN A O 1
ATOM 398 N N . ARG A 1 53 ? -21.234 28.141 18.797 1 94.88 53 ARG A N 1
ATOM 399 C CA . ARG A 1 53 ? -20.859 26.797 19.219 1 94.88 53 ARG A CA 1
ATOM 400 C C . ARG A 1 53 ? -20.969 26.656 20.734 1 94.88 53 ARG A C 1
ATOM 402 O O . ARG A 1 53 ? -21.328 25.594 21.25 1 94.88 53 ARG A O 1
ATOM 409 N N . CYS A 1 54 ? -20.641 27.672 21.391 1 95.94 54 CYS A N 1
ATOM 410 C CA . CYS A 1 54 ? -20.797 27.672 22.844 1 95.94 54 CYS A CA 1
ATOM 411 C C . CYS A 1 54 ? -22.266 27.516 23.219 1 95.94 54 CYS A C 1
ATOM 413 O O . CYS A 1 54 ? -22.594 26.75 24.125 1 95.94 54 CYS A O 1
ATOM 415 N N . VAL A 1 55 ? -23.078 28.266 22.547 1 97.25 55 VAL A N 1
ATOM 416 C CA . VAL A 1 55 ? -24.516 28.203 22.812 1 97.25 55 VAL A CA 1
ATOM 417 C C . VAL A 1 55 ? -25.031 26.797 22.516 1 97.25 55 VAL A C 1
ATOM 419 O O . VAL A 1 55 ? -25.812 26.234 23.281 1 97.25 55 VAL A O 1
ATOM 422 N N . ILE A 1 56 ? -24.578 26.234 21.406 1 97.62 56 ILE A N 1
ATOM 423 C CA . ILE A 1 56 ? -24.984 24.891 21.016 1 97.62 56 ILE A CA 1
ATOM 424 C C . ILE A 1 56 ? -24.625 23.891 22.125 1 97.62 56 ILE A C 1
ATOM 426 O O . ILE A 1 56 ? -25.453 23.078 22.547 1 97.62 56 ILE A O 1
ATOM 430 N N . HIS A 1 57 ? -23.422 24.016 22.562 1 97.31 57 HIS A N 1
ATOM 431 C CA . HIS A 1 57 ? -22.969 23.141 23.656 1 97.31 57 HIS A CA 1
ATOM 432 C C . HIS A 1 57 ? -23.828 23.344 24.906 1 97.31 57 HIS A C 1
ATOM 434 O O . HIS A 1 57 ? -24.266 22.359 25.516 1 97.31 57 HIS A O 1
ATOM 440 N N . GLY A 1 58 ? -24.031 24.578 25.281 1 97.56 58 GLY A N 1
ATOM 441 C CA . GLY A 1 58 ? -24.859 24.891 26.438 1 97.56 58 GLY A CA 1
ATOM 442 C C . GLY A 1 58 ? -26.266 24.328 26.328 1 97.56 58 GLY A C 1
ATOM 443 O O . GLY A 1 58 ? -26.766 23.734 27.281 1 97.56 58 GLY A O 1
ATOM 444 N N . VAL A 1 59 ? -26.844 24.5 25.172 1 98 59 VAL A N 1
ATOM 445 C CA . VAL A 1 59 ? -28.203 24.031 24.938 1 98 59 VAL A CA 1
ATOM 446 C C . VAL A 1 59 ? -28.25 22.516 25.047 1 98 59 VAL A C 1
ATOM 448 O O . VAL A 1 59 ? -29.141 21.953 25.688 1 98 59 VAL A O 1
ATOM 451 N N . ARG A 1 60 ? -27.328 21.828 24.469 1 97.44 60 ARG A N 1
ATOM 452 C CA . ARG A 1 60 ? -27.312 20.359 24.406 1 97.44 60 ARG A CA 1
ATOM 453 C C . ARG A 1 60 ? -27.094 19.766 25.797 1 97.44 60 ARG A C 1
ATOM 455 O O . ARG A 1 60 ? -27.625 18.703 26.109 1 97.44 60 ARG A O 1
ATOM 462 N N . HIS A 1 61 ? -26.422 20.453 26.703 1 97.06 61 HIS A N 1
ATOM 463 C CA . HIS A 1 61 ? -25.984 19.859 27.953 1 97.06 61 HIS A CA 1
ATOM 464 C C . HIS A 1 61 ? -26.875 20.297 29.125 1 97.06 61 HIS A C 1
ATOM 466 O O . HIS A 1 61 ? -26.812 19.719 30.203 1 97.06 61 HIS A O 1
ATOM 472 N N . HIS A 1 62 ? -27.734 21.328 28.859 1 96.62 62 HIS A N 1
ATOM 473 C CA . HIS A 1 62 ? -28.547 21.859 29.938 1 96.62 62 HIS A CA 1
ATOM 474 C C . HIS A 1 62 ? -30 22.016 29.516 1 96.62 62 HIS A C 1
ATOM 476 O O . HIS A 1 62 ? -30.344 22.953 28.797 1 96.62 62 HIS A O 1
ATOM 482 N N . ALA A 1 63 ? -30.844 21.281 30.078 1 96.38 63 ALA A N 1
ATOM 483 C CA . ALA A 1 63 ? -32.25 21.266 29.688 1 96.38 63 ALA A CA 1
ATOM 484 C C . ALA A 1 63 ? -32.938 22.578 30.016 1 96.38 63 ALA A C 1
ATOM 486 O O . ALA A 1 63 ? -33.75 23.078 29.25 1 96.38 63 ALA A O 1
ATOM 487 N N . ASP A 1 64 ? -32.562 23.156 31.156 1 95.88 64 ASP A N 1
ATOM 488 C CA . ASP A 1 64 ? -33.156 24.422 31.578 1 95.88 64 ASP A CA 1
ATOM 489 C C . ASP A 1 64 ? -32.781 25.547 30.625 1 95.88 64 ASP A C 1
ATOM 491 O O . ASP A 1 64 ? -33.594 26.406 30.297 1 95.88 64 ASP A O 1
ATOM 495 N N . TYR A 1 65 ? -31.547 25.5 30.266 1 96.81 65 TYR A N 1
ATOM 496 C CA . TYR A 1 65 ? -31.047 26.484 29.312 1 96.81 65 TYR A CA 1
ATOM 497 C C . TYR A 1 65 ? -31.75 26.344 27.969 1 96.81 65 TYR A C 1
ATOM 499 O O . TYR A 1 65 ? -32.156 27.344 27.375 1 96.81 65 TYR A O 1
ATOM 507 N N . ALA A 1 66 ? -32 25.141 27.5 1 97.19 66 ALA A N 1
ATOM 508 C CA . ALA A 1 66 ? -32.656 24.844 26.234 1 97.19 66 ALA A CA 1
ATOM 509 C C . ALA A 1 66 ? -34.125 25.312 26.234 1 97.19 66 ALA A C 1
ATOM 511 O O . ALA A 1 66 ? -34.688 25.625 25.188 1 97.19 66 ALA A O 1
ATOM 512 N N . SER A 1 67 ? -34.656 25.406 27.438 1 94.94 67 SER A N 1
ATOM 513 C CA . SER A 1 67 ? -36.062 25.75 27.562 1 94.94 67 SER A CA 1
ATOM 514 C C . SER A 1 67 ? -36.25 27.203 27.953 1 94.94 67 SER A C 1
ATOM 516 O O . SER A 1 67 ? -37.375 27.672 28.172 1 94.94 67 SER A O 1
ATOM 518 N N . SER A 1 68 ? -35.188 27.938 28.031 1 95.31 68 SER A N 1
ATOM 519 C CA . SER A 1 68 ? -35.281 29.344 28.406 1 95.31 68 SER A CA 1
ATOM 520 C C . SER A 1 68 ? -35.969 30.141 27.312 1 95.31 68 SER A C 1
ATOM 522 O O . SER A 1 68 ? -35.875 29.812 26.125 1 95.31 68 SER A O 1
ATOM 524 N N . PRO A 1 69 ? -36.688 31.219 27.75 1 94.38 69 PRO A N 1
ATOM 525 C CA . PRO A 1 69 ? -37.406 32.031 26.766 1 94.38 69 PRO A CA 1
ATOM 526 C C . PRO A 1 69 ? -36.469 32.656 25.719 1 94.38 69 PRO A C 1
ATOM 528 O O . PRO A 1 69 ? -36.875 32.812 24.562 1 94.38 69 PRO A O 1
ATOM 531 N N . GLU A 1 70 ? -35.375 32.969 26.172 1 94.38 70 GLU A N 1
ATOM 532 C CA . GLU A 1 70 ? -34.406 33.594 25.266 1 94.38 70 GLU A CA 1
ATOM 533 C C . GLU A 1 70 ? -33.969 32.625 24.172 1 94.38 70 GLU A C 1
ATOM 535 O O . GLU A 1 70 ? -33.844 33 23 1 94.38 70 GLU A O 1
ATOM 540 N N . ILE A 1 71 ? -33.719 31.359 24.547 1 95.94 71 ILE A N 1
ATOM 541 C CA . ILE A 1 71 ? -33.344 30.344 23.562 1 95.94 71 ILE A CA 1
ATOM 542 C C . ILE A 1 71 ? -34.5 30.078 22.609 1 95.94 71 ILE A C 1
ATOM 544 O O . ILE A 1 71 ? -34.312 29.906 21.406 1 95.94 71 ILE A O 1
ATOM 548 N N . LEU A 1 72 ? -35.656 30.109 23.156 1 94.38 72 LEU A N 1
ATOM 549 C CA . LEU A 1 72 ? -36.812 29.906 22.328 1 94.38 72 LEU A CA 1
ATOM 550 C C . LEU A 1 72 ? -36.969 31 21.297 1 94.38 72 LEU A C 1
ATOM 552 O O . LEU A 1 72 ? -37.344 30.75 20.156 1 94.38 72 LEU A O 1
ATOM 556 N N . GLU A 1 73 ? -36.625 32.156 21.719 1 93.12 73 GLU A N 1
ATOM 557 C CA . GLU A 1 73 ? -36.656 33.281 20.797 1 93.12 73 GLU A CA 1
ATOM 558 C C . GLU A 1 73 ? -35.656 33.125 19.672 1 93.12 73 GLU A C 1
ATOM 560 O O . GLU A 1 73 ? -35.938 33.406 18.516 1 93.12 73 GLU A O 1
ATOM 565 N N . ILE A 1 74 ? -34.531 32.688 20.031 1 93.75 74 ILE A N 1
ATOM 566 C CA . ILE A 1 74 ? -33.469 32.438 19.047 1 93.75 74 ILE A CA 1
ATOM 567 C C . ILE A 1 74 ? -33.938 31.375 18.062 1 93.75 74 ILE A C 1
ATOM 569 O O . ILE A 1 74 ? -33.781 31.531 16.844 1 93.75 74 ILE A O 1
ATOM 573 N N . CYS A 1 75 ? -34.531 30.328 18.531 1 92.38 75 CYS A N 1
ATOM 574 C CA . CYS A 1 75 ? -34.969 29.219 17.703 1 92.38 75 CYS A CA 1
ATOM 575 C C . CYS A 1 75 ? -36.125 29.641 16.797 1 92.38 75 CYS A C 1
ATOM 577 O O . CYS A 1 75 ? -36.219 29.203 15.656 1 92.38 75 CYS A O 1
ATOM 579 N N . ALA A 1 76 ? -36.875 30.547 17.328 1 88.94 76 ALA A N 1
ATOM 580 C CA . ALA A 1 76 ? -38.031 31.016 16.578 1 88.94 76 ALA A CA 1
ATOM 581 C C . ALA A 1 76 ? -37.625 31.844 15.375 1 88.94 76 ALA A C 1
ATOM 583 O O . ALA A 1 76 ? -38.312 31.875 14.352 1 88.94 76 ALA A O 1
ATOM 584 N N . SER A 1 77 ? -36.469 32.469 15.547 1 87.06 77 SER A N 1
ATOM 585 C CA . SER A 1 77 ? -36 33.281 14.445 1 87.06 77 SER A CA 1
ATOM 586 C C . SER A 1 77 ? -35.594 32.438 13.25 1 87.06 77 SER A C 1
ATOM 588 O O . SER A 1 77 ? -35.531 32.938 12.117 1 87.06 77 SER A O 1
ATOM 590 N N . ARG A 1 78 ? -35.219 31.234 13.414 1 86 78 ARG A N 1
ATOM 591 C CA . ARG A 1 78 ? -34.812 30.234 12.43 1 86 78 ARG A CA 1
ATOM 592 C C . ARG A 1 78 ? -33.531 30.688 11.695 1 86 78 ARG A C 1
ATOM 594 O O . ARG A 1 78 ? -33.219 30.156 10.633 1 86 78 ARG A O 1
ATOM 601 N N . GLN A 1 79 ? -32.875 31.641 12.289 1 89.88 79 GLN A N 1
ATOM 602 C CA . GLN A 1 79 ? -31.641 32.156 11.688 1 89.88 79 GLN A CA 1
ATOM 603 C C . GLN A 1 79 ? -30.469 31.219 11.961 1 89.88 79 GLN A C 1
ATOM 605 O O . GLN A 1 79 ? -29.484 31.203 11.219 1 89.88 79 GLN A O 1
ATOM 610 N N . TYR A 1 80 ? -30.641 30.422 13.023 1 93.62 80 TYR A N 1
ATOM 611 C CA . TYR A 1 80 ? -29.547 29.562 13.453 1 93.62 80 TYR A CA 1
ATOM 612 C C . TYR A 1 80 ? -30.016 28.109 13.594 1 93.62 80 TYR A C 1
ATOM 614 O O . TYR A 1 80 ? -30.203 27.625 14.703 1 93.62 80 TYR A O 1
ATOM 622 N N . PRO A 1 81 ? -30.016 27.453 12.43 1 94.12 81 PRO A N 1
ATOM 623 C CA . PRO A 1 81 ? -30.562 26.094 12.422 1 94.12 81 PRO A CA 1
ATOM 624 C C . PRO A 1 81 ? -29.812 25.141 13.359 1 94.12 81 PRO A C 1
ATOM 626 O O . PRO A 1 81 ? -30.422 24.25 13.945 1 94.12 81 PRO A O 1
ATOM 629 N N . ALA A 1 82 ? -28.516 25.328 13.508 1 95.75 82 ALA A N 1
ATOM 630 C CA . ALA A 1 82 ? -27.75 24.438 14.375 1 95.75 82 ALA A CA 1
ATOM 631 C C . ALA A 1 82 ? -28.203 24.547 15.82 1 95.75 82 ALA A C 1
ATOM 633 O O . ALA A 1 82 ? -28.203 23.562 16.562 1 95.75 82 ALA A O 1
ATOM 634 N N . ILE A 1 83 ? -28.609 25.703 16.234 1 96.56 83 ILE A N 1
ATOM 635 C CA . ILE A 1 83 ? -29.109 25.906 17.594 1 96.56 83 ILE A CA 1
ATOM 636 C C . ILE A 1 83 ? -30.469 25.234 17.734 1 96.56 83 ILE A C 1
ATOM 638 O O . ILE A 1 83 ? -30.781 24.641 18.781 1 96.56 83 ILE A O 1
ATOM 642 N N . VAL A 1 84 ? -31.281 25.328 16.688 1 96.12 84 VAL A N 1
ATOM 643 C CA . VAL A 1 84 ? -32.594 24.672 16.688 1 96.12 84 VAL A CA 1
ATOM 644 C C . VAL A 1 84 ? -32.406 23.172 16.828 1 96.12 84 VAL A C 1
ATOM 646 O O . VAL A 1 84 ? -33.031 22.531 17.672 1 96.12 84 VAL A O 1
ATOM 649 N N . ARG A 1 85 ? -31.5 22.656 16.047 1 96.94 85 ARG A N 1
ATOM 650 C CA . ARG A 1 85 ? -31.266 21.219 16.109 1 96.94 85 ARG A CA 1
ATOM 651 C C . ARG A 1 85 ? -30.703 20.812 17.469 1 96.94 85 ARG A C 1
ATOM 653 O O . ARG A 1 85 ? -31.062 19.75 18 1 96.94 85 ARG A O 1
ATOM 660 N N . ALA A 1 86 ? -29.844 21.609 18.016 1 97.88 86 ALA A N 1
ATOM 661 C CA . ALA A 1 86 ? -29.312 21.344 19.344 1 97.88 86 ALA A CA 1
ATOM 662 C C . ALA A 1 86 ? -30.438 21.281 20.375 1 97.88 86 ALA A C 1
ATOM 664 O O . ALA A 1 86 ? -30.438 20.406 21.25 1 97.88 86 ALA A O 1
ATOM 665 N N . ARG A 1 87 ? -31.344 22.219 20.328 1 97.5 87 ARG A N 1
ATOM 666 C CA . ARG A 1 87 ? -32.469 22.234 21.266 1 97.5 87 ARG A CA 1
ATOM 667 C C . ARG A 1 87 ? -33.312 20.984 21.109 1 97.5 87 ARG A C 1
ATOM 669 O O . ARG A 1 87 ? -33.719 20.359 22.094 1 97.5 87 ARG A O 1
ATOM 676 N N . HIS A 1 88 ? -33.625 20.703 19.859 1 97.25 88 HIS A N 1
ATOM 677 C CA . HIS A 1 88 ? -34.438 19.5 19.609 1 97.25 88 HIS A CA 1
ATOM 678 C C . HIS A 1 88 ? -33.75 18.25 20.156 1 97.25 88 HIS A C 1
ATOM 680 O O . HIS A 1 88 ? -34.406 17.391 20.75 1 97.25 88 HIS A O 1
ATOM 686 N N . ALA A 1 89 ? -32.469 18.125 19.906 1 98.31 89 ALA A N 1
ATOM 687 C CA . ALA A 1 89 ? -31.719 17 20.438 1 98.31 89 ALA A CA 1
ATOM 688 C C . ALA A 1 89 ? -31.844 16.938 21.969 1 98.31 89 ALA A C 1
ATOM 690 O O . ALA A 1 89 ? -32.094 15.859 22.531 1 98.31 89 ALA A O 1
ATOM 691 N N . ARG A 1 90 ? -31.719 18.062 22.609 1 98.31 90 ARG A N 1
ATOM 692 C CA . ARG A 1 90 ? -31.812 18.125 24.062 1 98.31 90 ARG A CA 1
ATOM 693 C C . ARG A 1 90 ? -33.188 17.703 24.547 1 98.31 90 ARG A C 1
ATOM 695 O O . ARG A 1 90 ? -33.312 16.969 25.516 1 98.31 90 ARG A O 1
ATOM 702 N N . LEU A 1 91 ? -34.188 18.219 23.906 1 97.94 91 LEU A N 1
ATOM 703 C CA . LEU A 1 91 ? -35.562 17.844 24.281 1 97.94 91 LEU A CA 1
ATOM 704 C C . LEU A 1 91 ? -35.75 16.344 24.172 1 97.94 91 LEU A C 1
ATOM 706 O O . LEU A 1 91 ? -36.281 15.711 25.109 1 97.94 91 LEU A O 1
ATOM 710 N N . ILE A 1 92 ? -35.344 15.75 23.078 1 98.31 92 ILE A N 1
ATOM 711 C CA . ILE A 1 92 ? -35.5 14.32 22.891 1 98.31 92 ILE A CA 1
ATOM 712 C C . ILE A 1 92 ? -34.75 13.562 23.984 1 98.31 92 ILE A C 1
ATOM 714 O O . ILE A 1 92 ? -35.281 12.641 24.594 1 98.31 92 ILE A O 1
ATOM 718 N N . MET A 1 93 ? -33.531 13.961 24.266 1 98.5 93 MET A N 1
ATOM 719 C CA . MET A 1 93 ? -32.719 13.305 25.281 1 98.5 93 MET A CA 1
ATOM 720 C C . MET A 1 93 ? -33.344 13.477 26.672 1 98.5 93 MET A C 1
ATOM 722 O O . MET A 1 93 ? -33 12.75 27.609 1 98.5 93 MET A O 1
ATOM 726 N N . SER A 1 94 ? -34.25 14.469 26.797 1 98.06 94 SER A N 1
ATOM 727 C CA . SER A 1 94 ? -34.969 14.711 28.047 1 98.06 94 SER A CA 1
ATOM 728 C C . SER A 1 94 ? -36.344 14.086 28 1 98.06 94 SER A C 1
ATOM 730 O O . SER A 1 94 ? -37.219 14.445 28.797 1 98.06 94 SER A O 1
ATOM 732 N N . ASP A 1 95 ? -36.625 13.305 27.031 1 98.19 95 ASP A N 1
ATOM 733 C CA . ASP A 1 95 ? -37.844 12.516 26.891 1 98.19 95 ASP A CA 1
ATOM 734 C C . ASP A 1 95 ? -39.031 13.391 26.469 1 98.19 95 ASP A C 1
ATOM 736 O O . ASP A 1 95 ? -40.156 13.141 26.859 1 98.19 95 ASP A O 1
ATOM 740 N N . VAL A 1 96 ? -38.688 14.484 25.766 1 97.44 96 VAL A N 1
ATOM 741 C CA . VAL A 1 96 ? -39.719 15.344 25.188 1 97.44 96 VAL A CA 1
ATOM 742 C C . VAL A 1 96 ? -39.562 15.336 23.656 1 97.44 96 VAL A C 1
ATOM 744 O O . VAL A 1 96 ? -38.5 15.641 23.125 1 97.44 96 VAL A O 1
ATOM 747 N N . ILE A 1 97 ? -40.594 15.039 22.953 1 96.81 97 ILE A N 1
ATOM 748 C CA . ILE A 1 97 ? -40.594 15.023 21.484 1 96.81 97 ILE A CA 1
ATOM 749 C C . ILE A 1 97 ? -41.031 16.391 20.953 1 96.81 97 ILE A C 1
ATOM 751 O O . ILE A 1 97 ? -42.156 16.797 21.156 1 96.81 97 ILE A O 1
ATOM 755 N N . PRO A 1 98 ? -40.062 17.031 20.328 1 94.06 98 PRO A N 1
ATOM 756 C CA . PRO A 1 98 ? -40.469 18.312 19.75 1 94.06 98 PRO A CA 1
ATOM 757 C C . PRO A 1 98 ? -41.594 18.172 18.703 1 94.06 98 PRO A C 1
ATOM 759 O O . PRO A 1 98 ? -41.594 17.219 17.922 1 94.06 98 PRO A O 1
ATOM 762 N N . GLN A 1 99 ? -42.438 19.156 18.594 1 89.38 99 GLN A N 1
ATOM 763 C CA . GLN A 1 99 ? -43.562 19.078 17.688 1 89.38 99 GLN A CA 1
ATOM 764 C C . GLN A 1 99 ? -43.281 19.828 16.375 1 89.38 99 GLN A C 1
ATOM 766 O O . GLN A 1 99 ? -43.969 19.625 15.383 1 89.38 99 GLN A O 1
ATOM 771 N N . ASP A 1 100 ? -42.219 20.531 16.359 1 85.44 100 ASP A N 1
ATOM 772 C CA . ASP A 1 100 ? -41.969 21.375 15.195 1 85.44 100 ASP A CA 1
ATOM 773 C C . ASP A 1 100 ? -40.781 20.844 14.391 1 85.44 100 ASP A C 1
ATOM 775 O O . ASP A 1 100 ? -40.031 21.609 13.781 1 85.44 100 ASP A O 1
ATOM 779 N N . MET A 1 101 ? -40.594 19.422 14.484 1 87.12 101 MET A N 1
ATOM 780 C CA . MET A 1 101 ? -39.5 18.844 13.711 1 87.12 101 MET A CA 1
ATOM 781 C C . MET A 1 101 ? -40 18.375 12.352 1 87.12 101 MET A C 1
ATOM 783 O O . MET A 1 101 ? -41.094 17.828 12.234 1 87.12 101 MET A O 1
ATOM 787 N N . GLY A 1 102 ? -39.344 18.5 11.219 1 69.81 102 GLY A N 1
ATOM 788 C CA . GLY A 1 102 ? -39.562 17.828 9.945 1 69.81 102 GLY A CA 1
ATOM 789 C C . GLY A 1 102 ? -40.781 18.344 9.203 1 69.81 102 GLY A C 1
ATOM 790 O O . GLY A 1 102 ? -41.656 17.562 8.797 1 69.81 102 GLY A O 1
ATOM 791 N N . ASP A 1 103 ? -41.219 19.578 9.297 1 58 103 ASP A N 1
ATOM 792 C CA . ASP A 1 103 ? -42.469 20 8.688 1 58 103 ASP A CA 1
ATOM 793 C C . ASP A 1 103 ? -42.5 19.672 7.195 1 58 103 ASP A C 1
ATOM 795 O O . ASP A 1 103 ? -43.219 20.312 6.422 1 58 103 ASP A O 1
ATOM 799 N N . GLY A 1 104 ? -41.969 18.656 6.641 1 53.06 104 GLY A N 1
ATOM 800 C CA . GLY A 1 104 ? -42.031 18.219 5.258 1 53.06 104 GLY A CA 1
ATOM 801 C C . GLY A 1 104 ? -40.875 18.734 4.418 1 53.06 104 GLY A C 1
ATOM 802 O O . GLY A 1 104 ? -39.719 18.469 4.727 1 53.06 104 GLY A O 1
ATOM 803 N N . ASN A 1 105 ? -41.062 19.719 3.498 1 44.34 105 ASN A N 1
ATOM 804 C CA . ASN A 1 105 ? -40.25 20.234 2.402 1 44.34 105 ASN A CA 1
ATOM 805 C C . ASN A 1 105 ? -38.938 20.844 2.91 1 44.34 105 ASN A C 1
ATOM 807 O O . ASN A 1 105 ? -38.969 21.828 3.658 1 44.34 105 ASN A O 1
ATOM 811 N N . GLY A 1 106 ? -37.562 20.531 2.426 1 53.81 106 GLY A N 1
ATOM 812 C CA . GLY A 1 106 ? -36.281 21.172 2.629 1 53.81 106 GLY A CA 1
ATOM 813 C C . GLY A 1 106 ? -36 21.5 4.082 1 53.81 106 GLY A C 1
ATOM 814 O O . GLY A 1 106 ? -34.844 21.672 4.473 1 53.81 106 GLY A O 1
ATOM 815 N N . ALA A 1 107 ? -37 21.453 4.918 1 58.81 107 ALA A N 1
ATOM 816 C CA . ALA A 1 107 ? -37 21.938 6.297 1 58.81 107 ALA A CA 1
ATOM 817 C C . ALA A 1 107 ? -36.406 20.922 7.25 1 58.81 107 ALA A C 1
ATOM 819 O O . ALA A 1 107 ? -35.906 21.281 8.328 1 58.81 107 ALA A O 1
ATOM 820 N N . ASP A 1 108 ? -36.219 19.688 6.902 1 67.94 108 ASP A N 1
ATOM 821 C CA . ASP A 1 108 ? -35.688 18.641 7.77 1 67.94 108 ASP A CA 1
ATOM 822 C C . ASP A 1 108 ? -34.25 18.938 8.172 1 67.94 108 ASP A C 1
ATOM 824 O O . ASP A 1 108 ? -33.906 18.875 9.352 1 67.94 108 ASP A O 1
ATOM 828 N N . GLN A 1 109 ? -33.562 19.391 7.219 1 75.12 109 GLN A N 1
ATOM 829 C CA . GLN A 1 109 ? -32.156 19.641 7.5 1 75.12 109 GLN A CA 1
ATOM 830 C C . GLN A 1 109 ? -31.984 20.781 8.492 1 75.12 109 GLN A C 1
ATOM 832 O O . GLN A 1 109 ? -30.969 20.859 9.188 1 75.12 109 GLN A O 1
ATOM 837 N N . GLN A 1 110 ? -33.031 21.469 8.664 1 81.25 110 GLN A N 1
ATOM 838 C CA . GLN A 1 110 ? -32.938 22.641 9.516 1 81.25 110 GLN A CA 1
ATOM 839 C C . GLN A 1 110 ? -33.344 22.328 10.945 1 81.25 110 GLN A C 1
ATOM 841 O O . GLN A 1 110 ? -32.938 23.016 11.883 1 81.25 110 GLN A O 1
ATOM 846 N N . THR A 1 111 ? -34.094 21.281 11.109 1 91.25 111 THR A N 1
ATOM 847 C CA . THR A 1 111 ? -34.656 21.156 12.438 1 91.25 111 THR A CA 1
ATOM 848 C C . THR A 1 111 ? -34.375 19.766 13.008 1 91.25 111 THR A C 1
ATOM 850 O O . THR A 1 111 ? -34.531 19.547 14.219 1 91.25 111 THR A O 1
ATOM 853 N N . LEU A 1 112 ? -34 18.844 12.18 1 93.75 112 LEU A N 1
ATOM 854 C CA . LEU A 1 112 ? -33.781 17.469 12.656 1 93.75 112 LEU A CA 1
ATOM 855 C C . LEU A 1 112 ? -32.375 17.297 13.164 1 93.75 112 LEU A C 1
ATOM 857 O O . LEU A 1 112 ? -31.406 17.438 12.406 1 93.75 112 LEU A O 1
ATOM 861 N N . PRO A 1 113 ? -32.281 16.969 14.383 1 96.12 113 PRO A N 1
ATOM 862 C CA . PRO A 1 113 ? -30.938 16.688 14.883 1 96.12 113 PRO A CA 1
ATOM 863 C C . PRO A 1 113 ? -30.391 15.344 14.414 1 96.12 113 PRO A C 1
ATOM 865 O O . PRO A 1 113 ? -31.156 14.375 14.305 1 96.12 113 PRO A O 1
ATOM 868 N N . TYR A 1 114 ? -29.156 15.273 14.078 1 96.81 114 TYR A N 1
ATOM 869 C CA . TYR A 1 114 ? -28.469 14.055 13.664 1 96.81 114 TYR A CA 1
ATOM 870 C C . TYR A 1 114 ? -28.156 13.164 14.859 1 96.81 114 TYR A C 1
ATOM 872 O O . TYR A 1 114 ? -28.328 11.945 14.805 1 96.81 114 TYR A O 1
ATOM 880 N N . CYS A 1 115 ? -27.703 13.789 15.906 1 98.06 115 CYS A N 1
ATOM 881 C CA . CYS A 1 115 ? -27.281 13.078 17.109 1 98.06 115 CYS A CA 1
ATOM 882 C C . CYS A 1 115 ? -28.266 13.312 18.25 1 98.06 115 CYS A C 1
ATOM 884 O O . CYS A 1 115 ? -28.391 14.43 18.75 1 98.06 115 CYS A O 1
ATOM 886 N N . ILE A 1 116 ? -28.891 12.289 18.703 1 98.38 116 ILE A N 1
ATOM 887 C CA . ILE A 1 116 ? -29.906 12.414 19.75 1 98.38 116 ILE A CA 1
ATOM 888 C C . ILE A 1 116 ? -29.562 11.5 20.922 1 98.38 116 ILE A C 1
ATOM 890 O O . ILE A 1 116 ? -30.438 11.086 21.688 1 98.38 116 ILE A O 1
ATOM 894 N N . TRP A 1 117 ? -28.328 11.086 21.031 1 98.31 117 TRP A N 1
ATOM 895 C CA . TRP A 1 117 ? -27.906 10.125 22.047 1 98.31 117 TRP A CA 1
ATOM 896 C C . TRP A 1 117 ? -26.703 10.633 22.828 1 98.31 117 TRP A C 1
ATOM 898 O O . TRP A 1 117 ? -26.078 9.883 23.578 1 98.31 117 TRP A O 1
ATOM 908 N N . TYR A 1 118 ? -26.281 11.797 22.625 1 97 118 TYR A N 1
ATOM 909 C CA . TYR A 1 118 ? -25.156 12.414 23.328 1 97 118 TYR A CA 1
ATOM 910 C C . TYR A 1 118 ? -25.5 13.836 23.766 1 97 118 TYR A C 1
ATOM 912 O O . TYR A 1 118 ? -25.984 14.633 22.953 1 97 118 TYR A O 1
ATOM 920 N N . PRO A 1 119 ? -25.25 14.258 24.891 1 96.44 119 PRO A N 1
ATOM 921 C CA . PRO A 1 119 ? -24.516 13.539 25.938 1 96.44 119 PRO A CA 1
ATOM 922 C C . PRO A 1 119 ? -25.391 12.547 26.703 1 96.44 119 PRO A C 1
ATOM 924 O O . PRO A 1 119 ? -24.875 11.703 27.438 1 96.44 119 PRO A O 1
ATOM 927 N N . ASP A 1 120 ? -26.719 12.531 26.594 1 97.56 120 ASP A N 1
ATOM 928 C CA . ASP A 1 120 ? -27.625 11.656 27.312 1 97.56 120 ASP A CA 1
ATOM 929 C C . ASP A 1 120 ? -28.422 10.781 26.344 1 97.56 120 ASP A C 1
ATOM 931 O O . ASP A 1 120 ? -28.406 11.016 25.141 1 97.56 120 ASP A O 1
ATOM 935 N N . VAL A 1 121 ? -29.062 9.758 26.906 1 97.94 121 VAL A N 1
ATOM 936 C CA . VAL A 1 121 ? -29.953 8.891 26.141 1 97.94 121 VAL A CA 1
ATOM 937 C C . VAL A 1 121 ? -31.375 8.984 26.672 1 97.94 121 VAL A C 1
ATOM 939 O O . VAL A 1 121 ? -31.578 9.109 27.875 1 97.94 121 VAL A O 1
ATOM 942 N N . ALA A 1 122 ? -32.281 8.984 25.781 1 98.69 122 ALA A N 1
ATOM 943 C CA . ALA A 1 122 ? -33.688 9 26.188 1 98.69 122 ALA A CA 1
ATOM 944 C C . ALA A 1 122 ? -34.156 7.594 26.531 1 98.69 122 ALA A C 1
ATOM 946 O O . ALA A 1 122 ? -33.438 6.617 26.344 1 98.69 122 ALA A O 1
ATOM 947 N N . ARG A 1 123 ? -35.438 7.562 27.094 1 98.12 123 ARG A N 1
ATOM 948 C CA . ARG A 1 123 ? -36.062 6.273 27.391 1 98.12 123 ARG A CA 1
ATOM 949 C C . ARG A 1 123 ? -36.438 5.539 26.109 1 98.12 123 ARG A C 1
ATOM 951 O O . ARG A 1 123 ? -36.688 6.168 25.078 1 98.12 123 ARG A O 1
ATOM 958 N N . GLU A 1 124 ? -36.438 4.266 26.219 1 98.62 124 GLU A N 1
ATOM 959 C CA . GLU A 1 124 ? -36.781 3.416 25.078 1 98.62 124 GLU A CA 1
ATOM 960 C C . GLU A 1 124 ? -38.125 3.789 24.484 1 98.62 124 GLU A C 1
ATOM 962 O O . GLU A 1 124 ? -38.281 3.863 23.266 1 98.62 124 GLU A O 1
ATOM 967 N N . GLU A 1 125 ? -39.062 4.078 25.359 1 98.31 125 GLU A N 1
ATOM 968 C CA . GLU A 1 125 ? -40.406 4.43 24.922 1 98.31 125 GLU A CA 1
ATOM 969 C C . GLU A 1 125 ? -40.438 5.766 24.188 1 98.31 125 GLU A C 1
ATOM 971 O O . GLU A 1 125 ? -41.188 5.949 23.25 1 98.31 125 GLU A O 1
ATOM 976 N N . THR A 1 126 ? -39.625 6.629 24.641 1 98.62 126 THR A N 1
ATOM 977 C CA . THR A 1 126 ? -39.531 7.926 23.984 1 98.62 126 THR A CA 1
ATOM 978 C C . THR A 1 126 ? -39 7.77 22.562 1 98.62 126 THR A C 1
ATOM 980 O O . THR A 1 126 ? -39.531 8.367 21.625 1 98.62 126 THR A O 1
ATOM 983 N N . TYR A 1 127 ? -38 6.93 22.344 1 98.75 127 TYR A N 1
ATOM 984 C CA . TYR A 1 127 ? -37.438 6.688 21.016 1 98.75 127 TYR A CA 1
ATOM 985 C C . TYR A 1 127 ? -38.469 6 20.109 1 98.75 127 TYR A C 1
ATOM 987 O O . TYR A 1 127 ? -38.562 6.32 18.922 1 98.75 127 TYR A O 1
ATOM 995 N N . ARG A 1 128 ? -39.219 5.109 20.734 1 98.38 128 ARG A N 1
ATOM 996 C CA . ARG A 1 128 ? -40.25 4.434 19.969 1 98.38 128 ARG A CA 1
ATOM 997 C C . ARG A 1 128 ? -41.312 5.43 19.469 1 98.38 128 ARG A C 1
ATOM 999 O O . ARG A 1 128 ? -41.688 5.391 18.297 1 98.38 128 ARG A O 1
ATOM 1006 N N . ALA A 1 129 ? -41.719 6.301 20.344 1 98.12 129 ALA A N 1
ATOM 1007 C CA . ALA A 1 129 ? -42.688 7.332 19.984 1 98.12 129 ALA A CA 1
ATOM 1008 C C . ALA A 1 129 ? -42.094 8.297 18.953 1 98.12 129 ALA A C 1
ATOM 1010 O O . ALA A 1 129 ? -42.812 8.773 18.062 1 98.12 129 ALA A O 1
ATOM 1011 N N . LEU A 1 130 ? -40.844 8.578 19.078 1 97.81 130 LEU A N 1
ATOM 1012 C CA . LEU A 1 130 ? -40.156 9.492 18.156 1 97.81 130 LEU A CA 1
ATOM 1013 C C . LEU A 1 130 ? -40.188 8.961 16.734 1 97.81 130 LEU A C 1
ATOM 1015 O O . LEU A 1 130 ? -40.531 9.695 15.797 1 97.81 130 LEU A O 1
ATOM 1019 N N . VAL A 1 131 ? -39.969 7.691 16.5 1 97.19 131 VAL A N 1
ATOM 1020 C CA . VAL A 1 131 ? -39.906 7.09 15.172 1 97.19 131 VAL A CA 1
ATOM 1021 C C . VAL A 1 131 ? -41.312 7.031 14.586 1 97.19 131 VAL A C 1
ATOM 1023 O O . VAL A 1 131 ? -41.5 7.184 13.375 1 97.19 131 VAL A O 1
ATOM 1026 N N . ARG A 1 132 ? -42.281 6.875 15.461 1 95.88 132 ARG A N 1
ATOM 1027 C CA . ARG A 1 132 ? -43.656 6.867 15 1 95.88 132 ARG A CA 1
ATOM 1028 C C . ARG A 1 132 ? -44.062 8.227 14.445 1 95.88 132 ARG A C 1
ATOM 1030 O O . ARG A 1 132 ? -44.75 8.305 13.422 1 95.88 132 ARG A O 1
ATOM 1037 N N . GLN A 1 133 ? -43.594 9.219 15.109 1 94.62 133 GLN A N 1
ATOM 1038 C CA . GLN A 1 133 ? -43.938 10.578 14.703 1 94.62 133 GLN A CA 1
ATOM 1039 C C . GLN A 1 133 ? -43.062 11.055 13.555 1 94.62 133 GLN A C 1
ATOM 1041 O O . GLN A 1 133 ? -43.531 11.773 12.664 1 94.62 133 GLN A O 1
ATOM 1046 N N . TYR A 1 134 ? -41.781 10.68 13.625 1 94.31 134 TYR A N 1
ATOM 1047 C CA . TYR A 1 134 ? -40.812 11.094 12.617 1 94.31 134 TYR A CA 1
ATOM 1048 C C . TYR A 1 134 ? -40.031 9.898 12.094 1 94.31 134 TYR A C 1
ATOM 1050 O O . TYR A 1 134 ? -38.875 9.703 12.453 1 94.31 134 TYR A O 1
ATOM 1058 N N . PRO A 1 135 ? -40.531 9.172 11.109 1 92.94 135 PRO A N 1
ATOM 1059 C CA . PRO A 1 135 ? -39.906 7.941 10.617 1 92.94 135 PRO A CA 1
ATOM 1060 C C . PRO A 1 135 ? -38.531 8.18 10 1 92.94 135 PRO A C 1
ATOM 1062 O O . PRO A 1 135 ? -37.719 7.262 9.93 1 92.94 135 PRO A O 1
ATOM 1065 N N . GLN A 1 136 ? -38.25 9.398 9.578 1 90.81 136 GLN A N 1
ATOM 1066 C CA . GLN A 1 136 ? -36.969 9.711 8.961 1 90.81 136 GLN A CA 1
ATOM 1067 C C . GLN A 1 136 ? -35.844 9.656 9.984 1 90.81 136 GLN A C 1
ATOM 1069 O O . GLN A 1 136 ? -34.656 9.664 9.617 1 90.81 136 GLN A O 1
ATOM 1074 N N . MET A 1 137 ? -36.188 9.539 11.289 1 95.31 137 MET A N 1
ATOM 1075 C CA . MET A 1 137 ? -35.188 9.531 12.336 1 95.31 137 MET A CA 1
ATOM 1076 C C . MET A 1 137 ? -34.875 8.109 12.781 1 95.31 137 MET A C 1
ATOM 1078 O O . MET A 1 137 ? -34.188 7.902 13.781 1 95.31 137 MET A O 1
ATOM 1082 N N . ARG A 1 138 ? -35.281 7.117 12.039 1 97.25 138 ARG A N 1
ATOM 1083 C CA . ARG A 1 138 ? -35.156 5.723 12.453 1 97.25 138 ARG A CA 1
ATOM 1084 C C . ARG A 1 138 ? -33.688 5.34 12.648 1 97.25 138 ARG A C 1
ATOM 1086 O O . ARG A 1 138 ? -33.344 4.586 13.57 1 97.25 138 ARG A O 1
ATOM 1093 N N . TYR A 1 139 ? -32.812 5.805 11.82 1 98.12 139 TYR A N 1
ATOM 1094 C CA . TYR A 1 139 ? -31.406 5.43 11.961 1 98.12 139 TYR A CA 1
ATOM 1095 C C . TYR A 1 139 ? -30.766 6.145 13.148 1 98.12 139 TYR A C 1
ATOM 1097 O O . TYR A 1 139 ? -29.906 5.578 13.836 1 98.12 139 TYR A O 1
ATOM 1105 N N . ALA A 1 140 ? -31.141 7.418 13.406 1 97.88 140 ALA A N 1
ATOM 1106 C CA . ALA A 1 140 ? -30.672 8.086 14.617 1 97.88 140 ALA A CA 1
ATOM 1107 C C . ALA A 1 140 ? -31.109 7.332 15.867 1 97.88 140 ALA A C 1
ATOM 1109 O O . ALA A 1 140 ? -30.328 7.168 16.797 1 97.88 140 ALA A O 1
ATOM 1110 N N . VAL A 1 141 ? -32.312 6.863 15.828 1 98.69 141 VAL A N 1
ATOM 1111 C CA . VAL A 1 141 ? -32.844 6.078 16.938 1 98.69 141 VAL A CA 1
ATOM 1112 C C . VAL A 1 141 ? -32.094 4.742 17.016 1 98.69 141 VAL A C 1
ATOM 1114 O O . VAL A 1 141 ? -31.766 4.266 18.109 1 98.69 141 VAL A O 1
ATOM 1117 N N . GLY A 1 142 ? -31.859 4.117 15.844 1 98.81 142 GLY A N 1
ATOM 1118 C CA . GLY A 1 142 ? -31.062 2.9 15.82 1 98.81 142 GLY A CA 1
ATOM 1119 C C . GLY A 1 142 ? -29.719 3.064 16.484 1 98.81 142 GLY A C 1
ATOM 1120 O O . GLY A 1 142 ? -29.281 2.186 17.234 1 98.81 142 GLY A O 1
ATOM 1121 N N . ARG A 1 143 ? -29.094 4.191 16.203 1 98.69 143 ARG A N 1
ATOM 1122 C CA . ARG A 1 143 ? -27.797 4.488 16.828 1 98.69 143 ARG A CA 1
ATOM 1123 C C . ARG A 1 143 ? -27.938 4.676 18.328 1 98.69 143 ARG A C 1
ATOM 1125 O O . ARG A 1 143 ? -27.109 4.211 19.109 1 98.69 143 ARG A O 1
ATOM 1132 N N . ALA A 1 144 ? -28.953 5.336 18.734 1 98.81 144 ALA A N 1
ATOM 1133 C CA . ALA A 1 144 ? -29.219 5.52 20.156 1 98.81 144 ALA A CA 1
ATOM 1134 C C . ALA A 1 144 ? -29.438 4.176 20.844 1 98.81 144 ALA A C 1
ATOM 1136 O O . ALA A 1 144 ? -29 3.986 21.984 1 98.81 144 ALA A O 1
ATOM 1137 N N . CYS A 1 145 ? -30.109 3.289 20.172 1 98.81 145 CYS A N 1
ATOM 1138 C CA . CYS A 1 145 ? -30.312 1.947 20.719 1 98.81 145 CYS A CA 1
ATOM 1139 C C . CYS A 1 145 ? -28.969 1.25 20.938 1 98.81 145 CYS A C 1
ATOM 1141 O O . CYS A 1 145 ? -28.797 0.524 21.922 1 98.81 145 CYS A O 1
ATOM 1143 N N . ALA A 1 146 ? -28.062 1.44 20.031 1 98.75 146 ALA A N 1
ATOM 1144 C CA . ALA A 1 146 ? -26.734 0.846 20.141 1 98.75 146 ALA A CA 1
ATOM 1145 C C . ALA A 1 146 ? -25.984 1.405 21.344 1 98.75 146 ALA A C 1
ATOM 1147 O O . ALA A 1 146 ? -25.156 0.712 21.953 1 98.75 146 ALA A O 1
ATOM 1148 N N . VAL A 1 147 ? -26.234 2.662 21.656 1 98.44 147 VAL A N 1
ATOM 1149 C CA . VAL A 1 147 ? -25.594 3.295 22.812 1 98.44 147 VAL A CA 1
ATOM 1150 C C . VAL A 1 147 ? -26.25 2.799 24.094 1 98.44 147 VAL A C 1
ATOM 1152 O O . VAL A 1 147 ? -25.547 2.398 25.031 1 98.44 147 VAL A O 1
ATOM 1155 N N . ALA A 1 148 ? -27.578 2.695 24.125 1 98.25 148 ALA A N 1
ATOM 1156 C CA . ALA A 1 148 ? -28.344 2.443 25.344 1 98.25 148 ALA A CA 1
ATOM 1157 C C . ALA A 1 148 ? -28.562 0.949 25.547 1 98.25 148 ALA A C 1
ATOM 1159 O O . ALA A 1 148 ? -28.938 0.518 26.641 1 98.25 148 ALA A O 1
ATOM 1160 N N . GLY A 1 149 ? -28.406 0.156 24.516 1 98.38 149 GLY A N 1
ATOM 1161 C CA . GLY A 1 149 ? -28.609 -1.279 24.609 1 98.38 149 GLY A CA 1
ATOM 1162 C C . GLY A 1 149 ? -30.062 -1.681 24.422 1 98.38 149 GLY A C 1
ATOM 1163 O O . GLY A 1 149 ? -30.516 -2.666 25 1 98.38 149 GLY A O 1
ATOM 1164 N N . TYR A 1 150 ? -30.844 -0.87 23.719 1 98.56 150 TYR A N 1
ATOM 1165 C CA . TYR A 1 150 ? -32.25 -1.188 23.469 1 98.56 150 TYR A CA 1
ATOM 1166 C C . TYR A 1 150 ? -32.375 -2.125 22.281 1 98.56 150 TYR A C 1
ATOM 1168 O O . TYR A 1 150 ? -32.906 -1.738 21.234 1 98.56 150 TYR A O 1
ATOM 1176 N N . ALA A 1 151 ? -32.031 -3.359 22.406 1 98.38 151 ALA A N 1
ATOM 1177 C CA . ALA A 1 151 ? -31.953 -4.352 21.344 1 98.38 151 ALA A CA 1
ATOM 1178 C C . ALA A 1 151 ? -33.344 -4.641 20.766 1 98.38 151 ALA A C 1
ATOM 1180 O O . ALA A 1 151 ? -33.5 -4.793 19.547 1 98.38 151 ALA A O 1
ATOM 1181 N N . ALA A 1 152 ? -34.312 -4.711 21.656 1 98.06 152 ALA A N 1
ATOM 1182 C CA . ALA A 1 152 ? -35.656 -5.004 21.203 1 98.06 152 ALA A CA 1
ATOM 1183 C C . ALA A 1 152 ? -36.156 -3.918 20.25 1 98.06 152 ALA A C 1
ATOM 1185 O O . ALA A 1 152 ? -36.688 -4.215 19.188 1 98.06 152 ALA A O 1
ATOM 1186 N N . LEU A 1 153 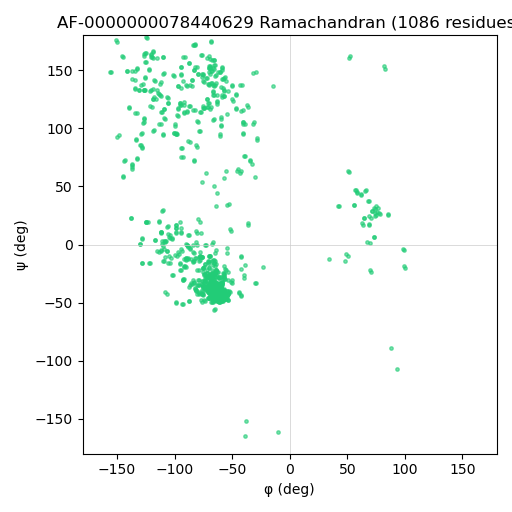? -36 -2.705 20.672 1 98.62 153 LEU A N 1
ATOM 1187 C CA . LEU A 1 153 ? -36.438 -1.596 19.812 1 98.62 153 LEU A CA 1
ATOM 1188 C C . LEU A 1 153 ? -35.656 -1.578 18.516 1 98.62 153 LEU A C 1
ATOM 1190 O O . LEU A 1 153 ? -36.219 -1.344 17.438 1 98.62 153 LEU A O 1
ATOM 1194 N N . TYR A 1 154 ? -34.375 -1.818 18.562 1 98.75 154 TYR A N 1
ATOM 1195 C CA . TYR A 1 154 ? -33.562 -1.865 17.359 1 98.75 154 TYR A CA 1
ATOM 1196 C C . TYR A 1 154 ? -34.125 -2.85 16.344 1 98.75 154 TYR A C 1
ATOM 1198 O O . TYR A 1 154 ? -34.219 -2.537 15.156 1 98.75 154 TYR A O 1
ATOM 1206 N N . HIS A 1 155 ? -34.5 -3.969 16.797 1 97.94 155 HIS A N 1
ATOM 1207 C CA . HIS A 1 155 ? -35.031 -5.008 15.922 1 97.94 155 HIS A CA 1
ATOM 1208 C C . HIS A 1 155 ? -36.375 -4.602 15.32 1 97.94 155 HIS A C 1
ATOM 1210 O O . HIS A 1 155 ? -36.688 -4.941 14.18 1 97.94 155 HIS A O 1
ATOM 1216 N N . GLU A 1 156 ? -37.094 -3.83 16.062 1 97.75 156 GLU A N 1
ATOM 1217 C CA . GLU A 1 156 ? -38.375 -3.357 15.594 1 97.75 156 GLU A CA 1
ATOM 1218 C C . GLU A 1 156 ? -38.219 -2.357 14.453 1 97.75 156 GLU A C 1
ATOM 1220 O O . GLU A 1 156 ? -39.125 -2.213 13.617 1 97.75 156 GLU A O 1
ATOM 1225 N N . LEU A 1 157 ? -37.125 -1.69 14.383 1 98 157 LEU A N 1
ATOM 1226 C CA . LEU A 1 157 ? -36.938 -0.612 13.422 1 98 157 LEU A CA 1
ATOM 1227 C C . LEU A 1 157 ? -36.719 -1.168 12.016 1 98 157 LEU A C 1
ATOM 1229 O O . LEU A 1 157 ? -36.906 -0.455 11.023 1 98 157 LEU A O 1
ATOM 1233 N N . GLY A 1 158 ? -36.219 -2.48 11.852 1 96.38 158 GLY A N 1
ATOM 1234 C CA . GLY A 1 158 ? -36.031 -3.1 10.555 1 96.38 158 GLY A CA 1
ATOM 1235 C C . GLY A 1 158 ? -35.031 -2.377 9.688 1 96.38 158 GLY A C 1
ATOM 1236 O O . GLY A 1 158 ? -35.25 -2.164 8.492 1 96.38 158 GLY A O 1
ATOM 1237 N N . LEU A 1 159 ? -33.938 -1.975 10.273 1 97.56 159 LEU A N 1
ATOM 1238 C CA . LEU A 1 159 ? -32.938 -1.2 9.555 1 97.56 159 LEU A CA 1
ATOM 1239 C C . LEU A 1 159 ? -32 -2.115 8.758 1 97.56 159 LEU A C 1
ATOM 1241 O O . LEU A 1 159 ? -31.844 -3.287 9.102 1 97.56 159 LEU A O 1
ATOM 1245 N N . LEU A 1 160 ? -31.469 -1.597 7.625 1 96.88 160 LEU A N 1
ATOM 1246 C CA . LEU A 1 160 ? -30.312 -2.264 7.031 1 96.88 160 LEU A CA 1
ATOM 1247 C C . LEU A 1 160 ? -29.156 -2.33 8.023 1 96.88 160 LEU A C 1
ATOM 1249 O O . LEU A 1 160 ? -28.984 -1.429 8.844 1 96.88 160 LEU A O 1
ATOM 1253 N N . PRO A 1 161 ? -28.422 -3.391 8.031 1 97.25 161 PRO A N 1
ATOM 1254 C CA . PRO A 1 161 ? -27.25 -3.463 8.914 1 97.25 161 PRO A CA 1
ATOM 1255 C C . PRO A 1 161 ? -26.219 -2.371 8.633 1 97.25 161 PRO A C 1
ATOM 1257 O O . PRO A 1 161 ? -25.406 -2.512 7.715 1 97.25 161 PRO A O 1
ATOM 1260 N N . ASP A 1 162 ? -26.203 -1.36 9.43 1 98.25 162 ASP A N 1
ATOM 1261 C CA . ASP A 1 162 ? -25.375 -0.181 9.227 1 98.25 162 ASP A CA 1
ATOM 1262 C C . ASP A 1 162 ? -24.094 -0.271 10.039 1 98.25 162 ASP A C 1
ATOM 1264 O O . ASP A 1 162 ? -24.125 -0.584 11.234 1 98.25 162 ASP A O 1
ATOM 1268 N N . VAL A 1 163 ? -23.016 0.106 9.383 1 97.94 163 VAL A N 1
ATOM 1269 C CA . VAL A 1 163 ? -21.719 -0.062 10.023 1 97.94 163 VAL A CA 1
ATOM 1270 C C . VAL A 1 163 ? -21.531 0.993 11.109 1 97.94 163 VAL A C 1
ATOM 1272 O O . VAL A 1 163 ? -20.828 0.759 12.102 1 97.94 163 VAL A O 1
ATOM 1275 N N . SER A 1 164 ? -22.078 2.166 10.953 1 98.19 164 SER A N 1
ATOM 1276 C CA . SER A 1 164 ? -21.953 3.18 12 1 98.19 164 SER A CA 1
ATOM 1277 C C . SER A 1 164 ? -22.625 2.717 13.289 1 98.19 164 SER A C 1
ATOM 1279 O O . SER A 1 164 ? -22.109 2.949 14.383 1 98.19 164 SER A O 1
ATOM 1281 N N . ILE A 1 165 ? -23.75 2.086 13.141 1 98.75 165 ILE A N 1
ATOM 1282 C CA . ILE A 1 165 ? -24.453 1.563 14.305 1 98.75 165 ILE A CA 1
ATOM 1283 C C . ILE A 1 165 ? -23.656 0.403 14.906 1 98.75 165 ILE A C 1
ATOM 1285 O O . ILE A 1 165 ? -23.578 0.267 16.125 1 98.75 165 ILE A O 1
ATOM 1289 N N . ALA A 1 166 ? -23.109 -0.404 14.047 1 98.62 166 ALA A N 1
ATOM 1290 C CA . ALA A 1 166 ? -22.25 -1.488 14.531 1 98.62 166 ALA A CA 1
ATOM 1291 C C . ALA A 1 166 ? -21.094 -0.947 15.352 1 98.62 166 ALA A C 1
ATOM 1293 O O . ALA A 1 166 ? -20.781 -1.47 16.422 1 98.62 166 ALA A O 1
ATOM 1294 N N . ASP A 1 167 ? -20.469 0.105 14.852 1 98.12 167 ASP A N 1
ATOM 1295 C CA . ASP A 1 167 ? -19.328 0.714 15.547 1 98.12 167 ASP A CA 1
ATOM 1296 C C . ASP A 1 167 ? -19.766 1.256 16.906 1 98.12 167 ASP A C 1
ATOM 1298 O O . ASP A 1 167 ? -19.031 1.111 17.891 1 98.12 167 ASP A O 1
ATOM 1302 N N . GLU A 1 168 ? -20.859 1.883 16.891 1 98.31 168 GLU A N 1
ATOM 1303 C CA . GLU A 1 168 ? -21.391 2.424 18.141 1 98.31 168 GLU A CA 1
ATOM 1304 C C . GLU A 1 168 ? -21.688 1.312 19.141 1 98.31 168 GLU A C 1
ATOM 1306 O O . GLU A 1 168 ? -21.391 1.438 20.328 1 98.31 168 GLU A O 1
ATOM 1311 N N . ALA A 1 169 ? -22.312 0.278 18.641 1 98.69 169 ALA A N 1
ATOM 1312 C CA . ALA A 1 169 ? -22.609 -0.868 19.5 1 98.69 169 ALA A CA 1
ATOM 1313 C C . ALA A 1 169 ? -21.328 -1.473 20.062 1 98.69 169 ALA A C 1
ATOM 1315 O O . ALA A 1 169 ? -21.266 -1.813 21.25 1 98.69 169 ALA A O 1
ATOM 1316 N N . ARG A 1 170 ? -20.375 -1.604 19.281 1 97.62 170 ARG A N 1
ATOM 1317 C CA . ARG A 1 170 ? -19.094 -2.135 19.719 1 97.62 170 ARG A CA 1
ATOM 1318 C C . ARG A 1 170 ? -18.5 -1.279 20.828 1 97.62 170 ARG A C 1
ATOM 1320 O O . ARG A 1 170 ? -17.922 -1.807 21.781 1 97.62 170 ARG A O 1
ATOM 1327 N N . ASP A 1 171 ? -18.562 0.013 20.641 1 96.31 171 ASP A N 1
ATOM 1328 C CA . ASP A 1 171 ? -18.016 0.97 21.594 1 96.31 171 ASP A CA 1
ATOM 1329 C C . ASP A 1 171 ? -18.641 0.787 22.969 1 96.31 171 ASP A C 1
ATOM 1331 O O . ASP A 1 171 ? -18.016 1.086 24 1 96.31 171 ASP A O 1
ATOM 1335 N N . ASN A 1 172 ? -19.875 0.215 23.016 1 96.75 172 ASN A N 1
ATOM 1336 C CA . ASN A 1 172 ? -20.625 0.16 24.266 1 96.75 172 ASN A CA 1
ATOM 1337 C C . ASN A 1 172 ? -20.828 -1.277 24.734 1 96.75 172 ASN A C 1
ATOM 1339 O O . ASN A 1 172 ? -21.25 -1.511 25.875 1 96.75 172 ASN A O 1
ATOM 1343 N N . MET A 1 173 ? -20.438 -2.234 23.969 1 95.06 173 MET A N 1
ATOM 1344 C CA . MET A 1 173 ? -20.891 -3.613 24.156 1 95.06 173 MET A CA 1
ATOM 1345 C C . MET A 1 173 ? -20.25 -4.23 25.391 1 95.06 173 MET A C 1
ATOM 1347 O O . MET A 1 173 ? -20.781 -5.191 25.953 1 95.06 173 MET A O 1
ATOM 1351 N N . GLU A 1 174 ? -19.125 -3.764 25.828 1 92.62 174 GLU A N 1
ATOM 1352 C CA . GLU A 1 174 ? -18.5 -4.312 27.031 1 92.62 174 GLU A CA 1
ATOM 1353 C C . GLU A 1 174 ? -19.297 -3.959 28.281 1 92.62 174 GLU A C 1
ATOM 1355 O O . GLU A 1 174 ? -19.375 -4.758 29.219 1 92.62 174 GLU A O 1
ATOM 1360 N N . ARG A 1 175 ? -19.953 -2.873 28.219 1 92.31 175 ARG A N 1
ATOM 1361 C CA . ARG A 1 175 ? -20.656 -2.371 29.391 1 92.31 175 ARG A CA 1
ATOM 1362 C C . ARG A 1 175 ? -22.156 -2.646 29.297 1 92.31 175 ARG A C 1
ATOM 1364 O O . ARG A 1 175 ? -22.844 -2.691 30.312 1 92.31 175 ARG A O 1
ATOM 1371 N N . VAL A 1 176 ? -22.688 -2.773 28.094 1 95.19 176 VAL A N 1
ATOM 1372 C CA . VAL A 1 176 ? -24.125 -2.822 27.875 1 95.19 176 VAL A CA 1
ATOM 1373 C C . VAL A 1 176 ? -24.484 -4.07 27.062 1 95.19 176 VAL A C 1
ATOM 1375 O O . VAL A 1 176 ? -24.328 -4.09 25.844 1 95.19 176 VAL A O 1
ATOM 1378 N N . PRO A 1 177 ? -25.094 -5.062 27.625 1 95.38 177 PRO A N 1
ATOM 1379 C CA . PRO A 1 177 ? -25.391 -6.328 26.938 1 95.38 177 PRO A CA 1
ATOM 1380 C C . PRO A 1 177 ? -26.234 -6.145 25.688 1 95.38 177 PRO A C 1
ATOM 1382 O O . PRO A 1 177 ? -26.016 -6.828 24.688 1 95.38 177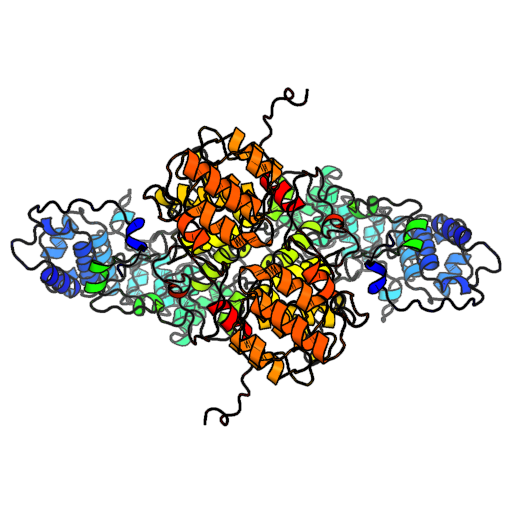 PRO A O 1
ATOM 1385 N N . GLY A 1 178 ? -27.188 -5.262 25.812 1 97.62 178 GLY A N 1
ATOM 1386 C CA . GLY A 1 178 ? -28.016 -5.016 24.641 1 97.62 178 GLY A CA 1
ATOM 1387 C C . GLY A 1 178 ? -27.234 -4.52 23.438 1 97.62 178 GLY A C 1
ATOM 1388 O O . GLY A 1 178 ? -27.562 -4.836 22.297 1 97.62 178 GLY A O 1
ATOM 1389 N N . SER A 1 179 ? -26.281 -3.74 23.688 1 98.06 179 SER A N 1
ATOM 1390 C CA . SER A 1 179 ? -25.406 -3.252 22.625 1 98.06 179 SER A CA 1
ATOM 1391 C C . SER A 1 179 ? -24.625 -4.395 21.984 1 98.06 179 SER A C 1
ATOM 1393 O O . SER A 1 179 ? -24.391 -4.383 20.766 1 98.06 179 SER A O 1
ATOM 1395 N N . ARG A 1 180 ? -24.234 -5.363 22.766 1 97.88 180 ARG A N 1
ATOM 1396 C CA . ARG A 1 180 ? -23.531 -6.539 22.266 1 97.88 180 ARG A CA 1
ATOM 1397 C C . ARG A 1 180 ? -24.422 -7.324 21.297 1 97.88 180 ARG A C 1
ATOM 1399 O O . ARG A 1 180 ? -23.938 -7.801 20.266 1 97.88 180 ARG A O 1
ATOM 1406 N N . ALA A 1 181 ? -25.641 -7.441 21.703 1 98.12 181 ALA A N 1
ATOM 1407 C CA . ALA A 1 181 ? -26.578 -8.156 20.844 1 98.12 181 ALA A CA 1
ATOM 1408 C C . ALA A 1 181 ? -26.734 -7.469 19.5 1 98.12 181 ALA A C 1
ATOM 1410 O O . ALA A 1 181 ? -26.75 -8.133 18.453 1 98.12 181 ALA A O 1
ATOM 1411 N N . ILE A 1 182 ? -26.844 -6.199 19.531 1 98.56 182 ILE A N 1
ATOM 1412 C CA . ILE A 1 182 ? -26.984 -5.422 18.297 1 98.56 182 ILE A CA 1
ATOM 1413 C C . ILE A 1 182 ? -25.734 -5.574 17.438 1 98.56 182 ILE A C 1
ATOM 1415 O O . ILE A 1 182 ? -25.828 -5.781 16.219 1 98.56 182 ILE A O 1
ATOM 1419 N N . PHE A 1 183 ? -24.594 -5.52 18.062 1 98.38 183 PHE A N 1
ATOM 1420 C CA . PHE A 1 183 ? -23.328 -5.664 17.344 1 98.38 183 PHE A CA 1
ATOM 1421 C C . PHE A 1 183 ? -23.266 -7.02 16.656 1 98.38 183 PHE A C 1
ATOM 1423 O O . PHE A 1 183 ? -22.938 -7.094 15.469 1 98.38 183 PHE A O 1
ATOM 1430 N N . ARG A 1 184 ? -23.547 -8.062 17.344 1 97.5 184 ARG A N 1
ATOM 1431 C CA . ARG A 1 184 ? -23.5 -9.414 16.797 1 97.5 184 ARG A CA 1
ATOM 1432 C C . ARG A 1 184 ? -24.453 -9.586 15.633 1 97.5 184 ARG A C 1
ATOM 1434 O O . ARG A 1 184 ? -24.125 -10.227 14.633 1 97.5 184 ARG A O 1
ATOM 1441 N N . ASP A 1 185 ? -25.578 -9.031 15.758 1 97.31 185 ASP A N 1
ATOM 1442 C CA . ASP A 1 185 ? -26.594 -9.125 14.719 1 97.31 185 ASP A CA 1
ATOM 1443 C C . ASP A 1 185 ? -26.109 -8.484 13.422 1 97.31 185 ASP A C 1
ATOM 1445 O O . ASP A 1 185 ? -26.297 -9.039 12.336 1 97.31 185 ASP A O 1
ATOM 1449 N N . ILE A 1 186 ? -25.562 -7.316 13.578 1 98.06 186 ILE A N 1
ATOM 1450 C CA . ILE A 1 186 ? -25.125 -6.598 12.391 1 98.06 186 ILE A CA 1
ATOM 1451 C C . ILE A 1 186 ? -23.906 -7.297 11.789 1 98.06 186 ILE A C 1
ATOM 1453 O O . ILE A 1 186 ? -23.859 -7.539 10.578 1 98.06 186 ILE A O 1
ATOM 1457 N N . MET A 1 187 ? -22.906 -7.676 12.625 1 96.38 187 MET A N 1
ATOM 1458 C CA . MET A 1 187 ? -21.656 -8.258 12.148 1 96.38 187 MET A CA 1
ATOM 1459 C C . MET A 1 187 ? -21.891 -9.664 11.602 1 96.38 187 MET A C 1
ATOM 1461 O O . MET A 1 187 ? -21.078 -10.172 10.82 1 96.38 187 MET A O 1
ATOM 1465 N N . GLY A 1 188 ? -22.984 -10.25 12 1 94.19 188 GLY A N 1
ATOM 1466 C CA . GLY A 1 188 ? -23.312 -11.578 11.5 1 94.19 188 GLY A CA 1
ATOM 1467 C C . GLY A 1 188 ? -23.891 -11.555 10.094 1 94.19 188 GLY A C 1
ATOM 1468 O O . GLY A 1 188 ? -23.984 -12.602 9.445 1 94.19 188 GLY A O 1
ATOM 1469 N N . GLN A 1 189 ? -24.188 -10.383 9.633 1 91.31 189 GLN A N 1
ATOM 1470 C CA . GLN A 1 189 ? -24.75 -10.266 8.289 1 91.31 189 GLN A CA 1
ATOM 1471 C C . GLN A 1 189 ? -23.656 -10.352 7.227 1 91.31 189 GLN A C 1
ATOM 1473 O O . GLN A 1 189 ? -22.531 -9.875 7.438 1 91.31 189 GLN A O 1
ATOM 1478 N N . THR A 1 190 ? -23.984 -10.922 6.074 1 83.5 190 THR A N 1
ATOM 1479 C CA . THR A 1 190 ? -23.062 -11.078 4.965 1 83.5 190 THR A CA 1
ATOM 1480 C C . THR A 1 190 ? -22.781 -9.734 4.293 1 83.5 190 THR A C 1
ATOM 1482 O O . THR A 1 190 ? -21.672 -9.469 3.836 1 83.5 190 THR A O 1
ATOM 1485 N N . LEU A 1 191 ? -23.922 -8.977 4.234 1 88.5 191 LEU A N 1
ATOM 1486 C CA . LEU A 1 191 ? -23.828 -7.676 3.578 1 88.5 191 LEU A CA 1
ATOM 1487 C C . LEU A 1 191 ? -24.172 -6.547 4.543 1 88.5 191 LEU A C 1
ATOM 1489 O O . LEU A 1 191 ? -25.219 -6.602 5.207 1 88.5 191 LEU A O 1
ATOM 1493 N N . ARG A 1 192 ? -23.281 -5.633 4.648 1 95.06 192 ARG A N 1
ATOM 1494 C CA . ARG A 1 192 ? -23.5 -4.477 5.512 1 95.06 192 ARG A CA 1
ATOM 1495 C C . ARG A 1 192 ? -23.453 -3.18 4.711 1 95.06 192 ARG A C 1
ATOM 1497 O O . ARG A 1 192 ? -23.016 -3.172 3.557 1 95.06 192 ARG A O 1
ATOM 1504 N N . PHE A 1 193 ? -23.969 -2.105 5.336 1 96.75 193 PHE A N 1
ATOM 1505 C CA . PHE A 1 193 ? -24.188 -0.875 4.582 1 96.75 193 PHE A CA 1
ATOM 1506 C C . PHE A 1 193 ? -23.641 0.327 5.348 1 96.75 193 PHE A C 1
ATOM 1508 O O . PHE A 1 193 ? -23.5 0.277 6.57 1 96.75 193 PHE A O 1
ATOM 1515 N N . ALA A 1 194 ? -23.234 1.345 4.555 1 97.12 194 ALA A N 1
ATOM 1516 C CA . ALA A 1 194 ? -22.984 2.676 5.105 1 97.12 194 ALA A CA 1
ATOM 1517 C C . ALA A 1 194 ? -24.156 3.609 4.832 1 97.12 194 ALA A C 1
ATOM 1519 O O . ALA A 1 194 ? -24.234 4.238 3.775 1 97.12 194 ALA A O 1
ATOM 1520 N N . VAL A 1 195 ? -24.984 3.691 5.789 1 97.88 195 VAL A N 1
ATOM 1521 C CA . VAL A 1 195 ? -26.188 4.516 5.645 1 97.88 195 VAL A CA 1
ATOM 1522 C C . VAL A 1 195 ? -25.953 5.871 6.312 1 97.88 195 VAL A C 1
ATOM 1524 O O . VAL A 1 195 ? -26.219 6.918 5.711 1 97.88 195 VAL A O 1
ATOM 1527 N N . MET A 1 196 ? -25.484 5.781 7.535 1 97.5 196 MET A N 1
ATOM 1528 C CA . MET A 1 196 ? -25.172 7.012 8.258 1 97.5 196 MET A CA 1
ATOM 1529 C C . MET A 1 196 ? -23.766 7.496 7.922 1 97.5 196 MET A C 1
ATOM 1531 O O . MET A 1 196 ? -22.844 6.688 7.785 1 97.5 196 MET A O 1
ATOM 1535 N N . ASP A 1 197 ? -23.609 8.773 7.801 1 96 197 ASP A N 1
ATOM 1536 C CA . ASP A 1 197 ? -22.328 9.391 7.512 1 96 197 ASP A CA 1
ATOM 1537 C C . ASP A 1 197 ? -22 10.492 8.523 1 96 197 ASP A C 1
ATOM 1539 O O . ASP A 1 197 ? -22.531 11.602 8.43 1 96 197 ASP A O 1
ATOM 1543 N N . ASP A 1 198 ? -21.125 10.195 9.406 1 96.19 198 ASP A N 1
ATOM 1544 C CA . ASP A 1 198 ? -20.828 11.102 10.516 1 96.19 198 ASP A CA 1
ATOM 1545 C C . ASP A 1 198 ? -20 12.289 10.039 1 96.19 198 ASP A C 1
ATOM 1547 O O . ASP A 1 198 ? -19.906 13.305 10.734 1 96.19 198 ASP A O 1
ATOM 1551 N N . TYR A 1 199 ? -19.375 12.148 8.922 1 93.25 199 TYR A N 1
ATOM 1552 C CA . TYR A 1 199 ? -18.578 13.266 8.406 1 93.25 199 TYR A CA 1
ATOM 1553 C C . TYR A 1 199 ? -19.484 14.398 7.926 1 93.25 199 TYR A C 1
ATOM 1555 O O . TYR A 1 199 ? -19.156 15.57 8.094 1 93.25 199 TYR A O 1
ATOM 1563 N N . THR A 1 200 ? -20.641 14.062 7.363 1 92.12 200 THR A N 1
ATOM 1564 C CA . THR A 1 200 ? -21.547 15.047 6.773 1 92.12 200 THR A CA 1
ATOM 1565 C C . THR A 1 200 ? -22.828 15.156 7.59 1 92.12 200 THR A C 1
ATOM 1567 O O . THR A 1 200 ? -23.703 15.969 7.273 1 92.12 200 THR A O 1
ATOM 1570 N N . ARG A 1 201 ? -22.984 14.344 8.562 1 94.75 201 ARG A N 1
ATOM 1571 C CA . ARG A 1 201 ? -24.203 14.273 9.367 1 94.75 201 ARG A CA 1
ATOM 1572 C C . ARG A 1 201 ? -25.406 13.992 8.492 1 94.75 201 ARG A C 1
ATOM 1574 O O . ARG A 1 201 ? -26.438 14.672 8.602 1 94.75 201 ARG A O 1
ATOM 1581 N N . SER A 1 202 ? -25.25 13.008 7.602 1 93.81 202 SER A N 1
ATOM 1582 C CA . SER A 1 202 ? -26.312 12.672 6.672 1 93.81 202 SER A CA 1
ATOM 1583 C C . SER A 1 202 ? -26.672 11.195 6.766 1 93.81 202 SER A C 1
ATOM 1585 O O . SER A 1 202 ? -25.906 10.391 7.305 1 93.81 202 SER A O 1
ATOM 1587 N N . VAL A 1 203 ? -27.891 10.898 6.332 1 94.62 203 VAL A N 1
ATOM 1588 C CA . VAL A 1 203 ? -28.391 9.531 6.25 1 94.62 203 VAL A CA 1
ATOM 1589 C C . VAL A 1 203 ? -28.781 9.211 4.809 1 94.62 203 VAL A C 1
ATOM 1591 O O . VAL A 1 203 ? -29.656 9.859 4.23 1 94.62 203 VAL A O 1
ATOM 1594 N N . HIS A 1 204 ? -28.109 8.219 4.273 1 93.88 204 HIS A N 1
ATOM 1595 C CA . HIS A 1 204 ? -28.312 7.871 2.873 1 93.88 204 HIS A CA 1
ATOM 1596 C C . HIS A 1 204 ? -29.266 6.68 2.736 1 93.88 204 HIS A C 1
ATOM 1598 O O . HIS A 1 204 ? -28.812 5.539 2.602 1 93.88 204 HIS A O 1
ATOM 1604 N N . LEU A 1 205 ? -30.531 6.98 2.535 1 90.19 205 LEU A N 1
ATOM 1605 C CA . LEU A 1 205 ? -31.547 5.93 2.51 1 90.19 205 LEU A CA 1
ATOM 1606 C C . LEU A 1 205 ? -31.781 5.434 1.087 1 90.19 205 LEU A C 1
ATOM 1608 O O . LEU A 1 205 ? -32.094 4.266 0.879 1 90.19 205 LEU A O 1
ATOM 1612 N N . GLU A 1 206 ? -31.625 6.246 0.158 1 88.94 206 GLU A N 1
ATOM 1613 C CA . GLU A 1 206 ? -31.969 5.906 -1.22 1 88.94 206 GLU A CA 1
ATOM 1614 C C . GLU A 1 206 ? -30.891 5.055 -1.867 1 88.94 206 GLU A C 1
ATOM 1616 O O . GLU A 1 206 ? -31.188 4.082 -2.561 1 88.94 206 GLU A O 1
ATOM 1621 N N . GLN A 1 207 ? -29.719 5.426 -1.597 1 89.69 207 GLN A N 1
ATOM 1622 C CA . GLN A 1 207 ? -28.609 4.695 -2.199 1 89.69 207 GLN A CA 1
ATOM 1623 C C . GLN A 1 207 ? -27.5 4.438 -1.181 1 89.69 207 GLN A C 1
ATOM 1625 O O . GLN A 1 207 ? -26.391 4.957 -1.317 1 89.69 207 GLN A O 1
ATOM 1630 N N . PRO A 1 208 ? -27.891 3.586 -0.252 1 92.94 208 PRO A N 1
ATOM 1631 C CA . PRO A 1 208 ? -26.828 3.275 0.711 1 92.94 208 PRO A CA 1
ATOM 1632 C C . PRO A 1 208 ? -25.688 2.48 0.09 1 92.94 208 PRO A C 1
ATOM 1634 O O . PRO A 1 208 ? -25.906 1.649 -0.793 1 92.94 208 PRO A O 1
ATOM 1637 N N . ARG A 1 209 ? -24.531 2.791 0.429 1 92.44 209 ARG A N 1
ATOM 1638 C CA . ARG A 1 209 ? -23.375 2.051 -0.082 1 92.44 209 ARG A CA 1
ATOM 1639 C C . ARG A 1 209 ? -23.312 0.656 0.529 1 92.44 209 ARG A C 1
ATOM 1641 O O . ARG A 1 209 ? -23.172 0.512 1.747 1 92.44 209 ARG A O 1
ATOM 1648 N N . ALA A 1 210 ? -23.328 -0.357 -0.324 1 90.5 210 ALA A N 1
ATOM 1649 C CA . ALA A 1 210 ? -23.266 -1.749 0.112 1 90.5 210 ALA A CA 1
ATOM 1650 C C . ALA A 1 210 ? -21.828 -2.211 0.256 1 90.5 210 ALA A C 1
ATOM 1652 O O . ALA A 1 210 ? -20.922 -1.646 -0.363 1 90.5 210 ALA A O 1
ATOM 1653 N N . GLY A 1 211 ? -21.641 -3.256 1.11 1 88.56 211 GLY A N 1
ATOM 1654 C CA . GLY A 1 211 ? -20.312 -3.812 1.29 1 88.56 211 GLY A CA 1
ATOM 1655 C C . GLY A 1 211 ? -19.438 -2.975 2.199 1 88.56 211 GLY A C 1
ATOM 1656 O O . GLY A 1 211 ? -18.203 -2.982 2.064 1 88.56 211 GLY A O 1
ATOM 1657 N N . ALA A 1 212 ? -20.078 -2.209 3.131 1 93.94 212 ALA A N 1
ATOM 1658 C CA . ALA A 1 212 ? -19.328 -1.347 4.051 1 93.94 212 ALA A CA 1
ATOM 1659 C C . ALA A 1 212 ? -18.672 -2.164 5.152 1 93.94 212 ALA A C 1
ATOM 1661 O O . ALA A 1 212 ? -19.188 -3.209 5.559 1 93.94 212 ALA A O 1
ATOM 1662 N N . LEU A 1 213 ? -17.531 -1.696 5.562 1 94 213 LEU A N 1
ATOM 1663 C CA . LEU A 1 213 ? -16.75 -2.332 6.617 1 94 213 LEU A CA 1
ATOM 1664 C C . LEU A 1 213 ? -16.438 -1.345 7.738 1 94 213 LEU A C 1
ATOM 1666 O O . LEU A 1 213 ? -16.609 -0.135 7.566 1 94 213 LEU A O 1
ATOM 1670 N N . LEU A 1 214 ? -16.016 -1.885 8.867 1 96.12 214 LEU A N 1
ATOM 1671 C CA . LEU A 1 214 ? -15.602 -1.025 9.969 1 96.12 214 LEU A CA 1
ATOM 1672 C C . LEU A 1 214 ? -14.242 -0.402 9.688 1 96.12 214 LEU A C 1
ATOM 1674 O O . LEU A 1 214 ? -13.242 -1.114 9.555 1 96.12 214 LEU A O 1
ATOM 1678 N N . ASN A 1 215 ? -14.219 0.951 9.594 1 95.19 215 ASN A N 1
ATOM 1679 C CA . ASN A 1 215 ? -13 1.639 9.18 1 95.19 215 ASN A CA 1
ATOM 1680 C C . ASN A 1 215 ? -12.75 2.889 10.023 1 95.19 215 ASN A C 1
ATOM 1682 O O . ASN A 1 215 ? -12.172 3.863 9.539 1 95.19 215 ASN A O 1
ATOM 1686 N N . ASP A 1 216 ? -13.344 2.893 11.242 1 93.31 216 ASP A N 1
ATOM 1687 C CA . ASP A 1 216 ? -13.195 4.02 12.156 1 93.31 216 ASP A CA 1
ATOM 1688 C C . ASP A 1 216 ? -13.688 5.316 11.516 1 93.31 216 ASP A C 1
ATOM 1690 O O . ASP A 1 216 ? -13.031 6.355 11.617 1 93.31 216 ASP A O 1
ATOM 1694 N N . ASP A 1 217 ? -14.773 5.266 10.898 1 95 217 ASP A N 1
ATOM 1695 C CA . ASP A 1 217 ? -15.391 6.43 10.266 1 95 217 ASP A CA 1
ATOM 1696 C C . ASP A 1 217 ? -16.594 6.918 11.062 1 95 217 ASP A C 1
ATOM 1698 O O . ASP A 1 217 ? -17.438 7.652 10.539 1 95 217 ASP A O 1
ATOM 1702 N N . THR A 1 218 ? -16.656 6.453 12.281 1 96.19 218 THR A N 1
ATOM 1703 C CA . THR A 1 218 ? -17.828 6.746 13.117 1 96.19 218 THR A CA 1
ATOM 1704 C C . THR A 1 218 ? -17.406 7.477 14.391 1 96.19 218 THR A C 1
ATOM 1706 O O . THR A 1 218 ? -16.422 7.09 15.039 1 96.19 218 THR A O 1
ATOM 1709 N N . ALA A 1 219 ? -18.109 8.547 14.695 1 95.19 219 ALA A N 1
ATOM 1710 C CA . ALA A 1 219 ? -17.906 9.266 15.953 1 95.19 219 ALA A CA 1
ATOM 1711 C C . ALA A 1 219 ? -18.625 8.578 17.109 1 95.19 219 ALA A C 1
ATOM 1713 O O . ALA A 1 219 ? -19.703 9.023 17.516 1 95.19 219 ALA A O 1
ATOM 1714 N N . VAL A 1 220 ? -18.031 7.629 17.672 1 95.69 220 VAL A N 1
ATOM 1715 C CA . VAL A 1 220 ? -18.656 6.84 18.719 1 95.69 220 VAL A CA 1
ATOM 1716 C C . VAL A 1 220 ? -18.672 7.629 20.031 1 95.69 220 VAL A C 1
ATOM 1718 O O . VAL A 1 220 ? -17.922 8.602 20.172 1 95.69 220 VAL A O 1
ATOM 1721 N N . ARG A 1 221 ? -19.453 7.238 20.922 1 94.75 221 ARG A N 1
ATOM 1722 C CA . ARG A 1 221 ? -19.703 7.961 22.156 1 94.75 221 ARG A CA 1
ATOM 1723 C C . ARG A 1 221 ? -18.406 8.156 22.953 1 94.75 221 ARG A C 1
ATOM 1725 O O . ARG A 1 221 ? -18.141 9.242 23.453 1 94.75 221 ARG A O 1
ATOM 1732 N N . SER A 1 222 ? -17.594 7.121 23.062 1 91.44 222 SER A N 1
ATOM 1733 C CA . SER A 1 222 ? -16.359 7.223 23.828 1 91.44 222 SER A CA 1
ATOM 1734 C C . SER A 1 222 ? -15.453 8.312 23.281 1 91.44 222 SER A C 1
ATOM 1736 O O . SER A 1 222 ? -14.75 8.984 24.047 1 91.44 222 SER A O 1
ATOM 1738 N N . ARG A 1 223 ? -15.5 8.461 22.016 1 89.12 223 ARG A N 1
ATOM 1739 C CA . ARG A 1 223 ? -14.688 9.5 21.375 1 89.12 223 ARG A CA 1
ATOM 1740 C C . ARG A 1 223 ? -15.227 10.891 21.719 1 89.12 223 ARG A C 1
ATOM 1742 O O . ARG A 1 223 ? -14.445 11.812 21.953 1 89.12 223 ARG A O 1
ATOM 1749 N N . LEU A 1 224 ? -16.484 11.008 21.719 1 90.44 224 LEU A N 1
ATOM 1750 C CA . LEU A 1 224 ? -17.094 12.281 22.047 1 90.44 224 LEU A CA 1
ATOM 1751 C C . LEU A 1 224 ? -16.797 12.672 23.5 1 90.44 224 LEU A C 1
ATOM 1753 O O . LEU A 1 224 ? -16.562 13.844 23.797 1 90.44 224 LEU A O 1
ATOM 1757 N N . ASP A 1 225 ? -16.703 11.711 24.328 1 88.75 225 ASP A N 1
ATOM 1758 C CA . ASP A 1 225 ? -16.438 11.945 25.75 1 88.75 225 ASP A CA 1
ATOM 1759 C C . ASP A 1 225 ? -14.984 12.344 25.969 1 88.75 225 ASP A C 1
ATOM 1761 O O . ASP A 1 225 ? -14.672 13.102 26.891 1 88.75 225 ASP A O 1
ATOM 1765 N N . SER A 1 226 ? -14.164 11.867 25.094 1 84.31 226 SER A N 1
ATOM 1766 C CA . SER A 1 226 ? -12.734 12.016 25.359 1 84.31 226 SER A CA 1
ATOM 1767 C C . SER A 1 226 ? -12.125 13.117 24.5 1 84.31 226 SER A C 1
ATOM 1769 O O . SER A 1 226 ? -11 13.562 24.766 1 84.31 226 SER A O 1
ATOM 1771 N N . ASP A 1 227 ? -12.82 13.5 23.5 1 82.5 227 ASP A N 1
ATOM 1772 C CA . ASP A 1 227 ? -12.258 14.453 22.547 1 82.5 227 ASP A CA 1
ATOM 1773 C C . ASP A 1 227 ? -12.953 15.805 22.656 1 82.5 227 ASP A C 1
ATOM 1775 O O . ASP A 1 227 ? -13.984 16.031 22.016 1 82.5 227 ASP A O 1
ATOM 1779 N N . SER A 1 228 ? -12.391 16.672 23.422 1 85.75 228 SER A N 1
ATOM 1780 C CA . SER A 1 228 ? -12.922 18.016 23.562 1 85.75 228 SER A CA 1
ATOM 1781 C C . SER A 1 228 ? -11.812 19.062 23.484 1 85.75 228 SER A C 1
ATOM 1783 O O . SER A 1 228 ? -10.656 18.766 23.797 1 85.75 228 SER A O 1
ATOM 1785 N N . ILE A 1 229 ? -12.188 20.172 23 1 86.69 229 ILE A N 1
ATOM 1786 C CA . ILE A 1 229 ? -11.25 21.297 22.953 1 86.69 229 ILE A CA 1
ATOM 1787 C C . ILE A 1 229 ? -11.734 22.406 23.875 1 86.69 229 ILE A C 1
ATOM 1789 O O . ILE A 1 229 ? -12.891 22.828 23.812 1 86.69 229 ILE A O 1
ATOM 1793 N N . GLY A 1 230 ? -10.766 22.828 24.688 1 87.75 230 GLY A N 1
ATOM 1794 C CA . GLY A 1 230 ? -11.094 23.922 25.594 1 87.75 230 GLY A CA 1
ATOM 1795 C C . GLY A 1 230 ? -11.289 25.25 24.859 1 87.75 230 GLY A C 1
ATOM 1796 O O . GLY A 1 230 ? -10.633 25.5 23.844 1 87.75 230 GLY A O 1
ATOM 1797 N N . LEU A 1 231 ? -12.164 26 25.469 1 88.5 231 LEU A N 1
ATOM 1798 C CA . LEU A 1 231 ? -12.516 27.266 24.844 1 88.5 231 LEU A CA 1
ATOM 1799 C C . LEU A 1 231 ? -11.266 28.109 24.609 1 88.5 231 LEU A C 1
ATOM 1801 O O . LEU A 1 231 ? -11.133 28.734 23.547 1 88.5 231 LEU A O 1
ATOM 1805 N N . ALA A 1 232 ? -10.391 28.156 25.531 1 84.44 232 ALA A N 1
ATOM 1806 C CA . ALA A 1 232 ? -9.164 28.922 25.406 1 84.44 232 ALA A CA 1
ATOM 1807 C C . ALA A 1 232 ? -8.312 28.422 24.234 1 84.44 232 ALA A C 1
ATOM 1809 O O . ALA A 1 232 ? -7.816 29.219 23.438 1 84.44 232 ALA A O 1
ATOM 1810 N N . ASP A 1 233 ? -8.188 27.141 24.109 1 82.12 233 ASP A N 1
ATOM 1811 C CA . ASP A 1 233 ? -7.402 26.516 23.047 1 82.12 233 ASP A CA 1
ATOM 1812 C C . ASP A 1 233 ? -8.07 26.719 21.688 1 82.12 233 ASP A C 1
ATOM 1814 O O . ASP A 1 233 ? -7.395 26.922 20.688 1 82.12 233 ASP A O 1
ATOM 1818 N N . TYR A 1 234 ? -9.32 26.641 21.734 1 83.81 234 TYR A N 1
ATOM 1819 C CA . TYR A 1 234 ? -10.094 26.828 20.516 1 83.81 234 TYR A CA 1
ATOM 1820 C C . TYR A 1 234 ? -9.898 28.234 19.953 1 83.81 234 TYR A C 1
ATOM 1822 O O . TYR A 1 234 ? -9.789 28.406 18.734 1 83.81 234 TYR A O 1
ATOM 1830 N N . ARG A 1 235 ? -9.828 29.172 20.766 1 79 235 ARG A N 1
ATOM 1831 C CA . ARG A 1 235 ? -9.656 30.562 20.359 1 79 235 ARG A CA 1
ATOM 1832 C C . ARG A 1 235 ? -8.258 30.781 19.797 1 79 235 ARG A C 1
ATOM 1834 O O . ARG A 1 235 ? -8.078 31.547 18.828 1 79 235 ARG A O 1
ATOM 1841 N N . ARG A 1 236 ? -7.371 30.125 20.422 1 73.19 236 ARG A N 1
ATOM 1842 C CA . ARG A 1 236 ? -5.973 30.328 20.047 1 73.19 236 ARG A CA 1
ATOM 1843 C C . ARG A 1 236 ? -5.652 29.641 18.734 1 73.19 236 ARG A C 1
ATOM 1845 O O . ARG A 1 236 ? -4.996 30.234 17.859 1 73.19 236 ARG A O 1
ATOM 1852 N N . ASN A 1 237 ? -6.086 28.406 18.703 1 67.31 237 ASN A N 1
ATOM 1853 C CA . ASN A 1 237 ? -5.574 27.594 17.609 1 67.31 237 ASN A CA 1
ATOM 1854 C C . ASN A 1 237 ? -6.695 27.141 16.672 1 67.31 237 ASN A C 1
ATOM 1856 O O . ASN A 1 237 ? -6.43 26.594 15.602 1 67.31 237 ASN A O 1
ATOM 1860 N N . GLY A 1 238 ? -7.926 27.641 16.984 1 64.44 238 GLY A N 1
ATOM 1861 C CA . GLY A 1 238 ? -9.016 27 16.266 1 64.44 238 GLY A CA 1
ATOM 1862 C C . GLY A 1 238 ? -9 25.484 16.391 1 64.44 238 GLY A C 1
ATOM 1863 O O . GLY A 1 238 ? -8.188 24.922 17.125 1 64.44 238 GLY A O 1
ATOM 1864 N N . ARG A 1 239 ? -10.047 24.812 16.125 1 61.31 239 ARG A N 1
ATOM 1865 C CA . ARG A 1 239 ? -9.969 23.359 16.047 1 61.31 239 ARG A CA 1
ATOM 1866 C C . ARG A 1 239 ? -9.609 22.906 14.641 1 61.31 239 ARG A C 1
ATOM 1868 O O . ARG A 1 239 ? -10.43 22.984 13.727 1 61.31 239 ARG A O 1
ATOM 1875 N N . ARG A 1 240 ? -8.422 22.797 14.344 1 54.94 240 ARG A N 1
ATOM 1876 C CA . ARG A 1 240 ? -7.824 22.562 13.031 1 54.94 240 ARG A CA 1
ATOM 1877 C C . ARG A 1 240 ? -8.336 21.266 12.414 1 54.94 240 ARG A C 1
ATOM 1879 O O . ARG A 1 240 ? -8.492 21.172 11.195 1 54.94 240 ARG A O 1
ATOM 1886 N N . HIS A 1 241 ? -8.648 20.281 13.227 1 60.81 241 HIS A N 1
ATOM 1887 C CA . HIS A 1 241 ? -8.906 19 12.57 1 60.81 241 HIS A CA 1
ATOM 1888 C C . HIS A 1 241 ? -10.133 18.312 13.164 1 60.81 241 HIS A C 1
ATOM 1890 O O . HIS A 1 241 ? -10.008 17.297 13.852 1 60.81 241 HIS A O 1
ATOM 1896 N N . VAL A 1 242 ? -11.188 19.047 12.914 1 70.88 242 VAL A N 1
ATOM 1897 C CA . VAL A 1 242 ? -12.406 18.406 13.406 1 70.88 242 VAL A CA 1
ATOM 1898 C C . VAL A 1 242 ? -13.102 17.672 12.266 1 70.88 242 VAL A C 1
ATOM 1900 O O . VAL A 1 242 ? -13.805 18.281 11.461 1 70.88 242 VAL A O 1
ATOM 1903 N N . TYR A 1 243 ? -12.797 16.438 12.203 1 80 243 TYR A N 1
ATOM 1904 C CA . TYR A 1 243 ? -13.461 15.727 11.125 1 80 243 TYR A CA 1
ATOM 1905 C C . TYR A 1 243 ? -14.789 15.141 11.586 1 80 243 TYR A C 1
ATOM 1907 O O . TYR A 1 243 ? -15.664 14.844 10.773 1 80 243 TYR A O 1
ATOM 1915 N N . PHE A 1 244 ? -14.969 15 12.875 1 89.25 244 PHE A N 1
ATOM 1916 C CA . PHE A 1 244 ? -16.281 14.625 13.375 1 89.25 244 PHE A CA 1
ATOM 1917 C C . PHE A 1 244 ? -16.922 15.773 14.156 1 89.25 244 PHE A C 1
ATOM 1919 O O . PHE A 1 244 ? -16.266 16.391 15 1 89.25 244 PHE A O 1
ATOM 1926 N N . ASP A 1 245 ? -18.141 16.141 13.805 1 92.94 245 ASP A N 1
ATOM 1927 C CA . ASP A 1 245 ? -18.891 17.156 14.539 1 92.94 245 ASP A CA 1
ATOM 1928 C C . ASP A 1 245 ? 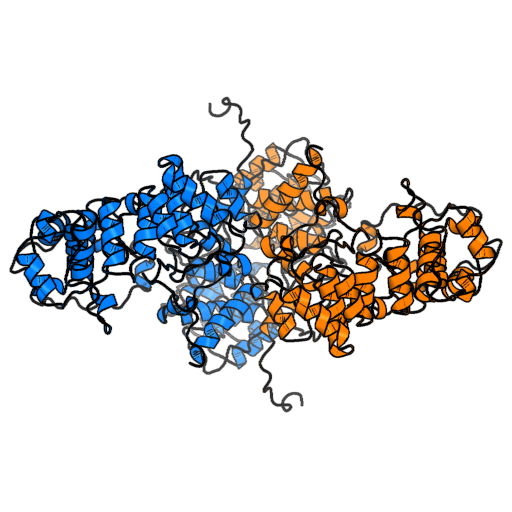-20.375 16.828 14.57 1 92.94 245 ASP A C 1
ATOM 1930 O O . ASP A 1 245 ? -21.203 17.641 14.18 1 92.94 245 ASP A O 1
ATOM 1934 N N . ILE A 1 246 ? -20.609 15.648 15.117 1 95.62 246 ILE A N 1
ATOM 1935 C CA . ILE A 1 246 ? -21.984 15.195 15.031 1 95.62 246 ILE A CA 1
ATOM 1936 C C . ILE A 1 246 ? -22.844 15.953 16.031 1 95.62 246 ILE A C 1
ATOM 1938 O O . ILE A 1 246 ? -24.062 16.031 15.891 1 95.62 246 ILE A O 1
ATOM 1942 N N . ALA A 1 247 ? -22.25 16.578 17.094 1 95.62 247 ALA A N 1
ATOM 1943 C CA . ALA A 1 247 ? -22.969 17.406 18.078 1 95.62 247 ALA A CA 1
ATOM 1944 C C . ALA A 1 247 ? -23.047 18.859 17.609 1 95.62 247 ALA A C 1
ATOM 1946 O O . ALA A 1 247 ? -23.734 19.672 18.219 1 95.62 247 ALA A O 1
ATOM 1947 N N . GLU A 1 248 ? -22.312 19.219 16.609 1 94.5 248 GLU A N 1
ATOM 1948 C CA . GLU A 1 248 ? -22.297 20.5 15.906 1 94.5 248 GLU A CA 1
ATOM 1949 C C . GLU A 1 248 ? -21.734 21.609 16.797 1 94.5 248 GLU A C 1
ATOM 1951 O O . GLU A 1 248 ? -22 22.781 16.578 1 94.5 248 GLU A O 1
ATOM 1956 N N . ASP A 1 249 ? -21.016 21.281 17.875 1 93.69 249 ASP A N 1
ATOM 1957 C CA . ASP A 1 249 ? -20.391 22.25 18.766 1 93.69 249 ASP A CA 1
ATOM 1958 C C . ASP A 1 249 ? -18.859 22.188 18.641 1 93.69 249 ASP A C 1
ATOM 1960 O O . ASP A 1 249 ? -18.141 22.75 19.453 1 93.69 249 ASP A O 1
ATOM 1964 N N . HIS A 1 250 ? -18.359 21.359 17.75 1 90.5 250 HIS A N 1
ATOM 1965 C CA . HIS A 1 250 ? -16.953 21.188 17.469 1 90.5 250 HIS A CA 1
ATOM 1966 C C . HIS A 1 250 ? -16.203 20.625 18.672 1 90.5 250 HIS A C 1
ATOM 1968 O O . HIS A 1 250 ? -15.008 20.875 18.844 1 90.5 250 HIS A O 1
ATOM 1974 N N . GLY A 1 251 ? -16.969 19.969 19.531 1 90.38 251 GLY A N 1
ATOM 1975 C CA . GLY A 1 251 ? -16.344 19.375 20.703 1 90.38 251 GLY A CA 1
ATOM 1976 C C . GLY A 1 251 ? -15.867 20.406 21.719 1 90.38 251 GLY A C 1
ATOM 1977 O O . GLY A 1 251 ? -14.961 20.125 22.5 1 90.38 251 GLY A O 1
ATOM 1978 N N . LEU A 1 252 ? -16.453 21.562 21.672 1 91.25 252 LEU A N 1
ATOM 1979 C CA . LEU A 1 252 ? -16.078 22.625 22.594 1 91.25 252 LEU A CA 1
ATOM 1980 C C . LEU A 1 252 ? -16.438 22.266 24.031 1 91.25 252 LEU A C 1
ATOM 1982 O O . LEU A 1 252 ? -17.5 21.703 24.281 1 91.25 252 LEU A O 1
ATOM 1986 N N . ALA A 1 253 ? -15.461 22.562 24.906 1 91 253 ALA A N 1
ATOM 1987 C CA . ALA A 1 253 ? -15.641 22.328 26.328 1 91 253 ALA A CA 1
ATOM 1988 C C . ALA A 1 253 ? -14.844 23.328 27.156 1 91 253 ALA A C 1
ATOM 1990 O O . ALA A 1 253 ? -14.234 24.25 26.609 1 91 253 ALA A O 1
ATOM 1991 N N . GLU A 1 254 ? -15.039 23.25 28.391 1 88.88 254 GLU A N 1
ATOM 1992 C CA . GLU A 1 254 ? -14.297 24.156 29.281 1 88.88 254 GLU A CA 1
ATOM 1993 C C . GLU A 1 254 ? -12.805 23.797 29.297 1 88.88 254 GLU A C 1
ATOM 1995 O O . GLU A 1 254 ? -11.953 24.688 29.359 1 88.88 254 GLU A O 1
ATOM 2000 N N . GLU A 1 255 ? -12.594 22.516 29.25 1 86.62 255 GLU A N 1
ATOM 2001 C CA . GLU A 1 255 ? -11.219 22.031 29.281 1 86.62 255 GLU A CA 1
ATOM 2002 C C . GLU A 1 255 ? -10.93 21.109 28.094 1 86.62 255 GLU A C 1
ATOM 2004 O O . GLU A 1 255 ? -11.828 20.438 27.594 1 86.62 255 GLU A O 1
ATOM 2009 N N . THR A 1 256 ? -9.711 21.266 27.656 1 83.94 256 THR A N 1
ATOM 2010 C CA . THR A 1 256 ? -9.273 20.391 26.562 1 83.94 256 THR A CA 1
ATOM 2011 C C . THR A 1 256 ? -8.992 18.984 27.062 1 83.94 256 THR A C 1
ATOM 2013 O O . THR A 1 256 ? -8.305 18.812 28.078 1 83.94 256 THR A O 1
ATOM 2016 N N . ARG A 1 257 ? -9.742 18.141 26.5 1 74.38 257 ARG A N 1
ATOM 2017 C CA . ARG A 1 257 ? -9.438 16.734 26.672 1 74.38 257 ARG A CA 1
ATOM 2018 C C . ARG A 1 257 ? -9.133 16.078 25.328 1 74.38 257 ARG A C 1
ATOM 2020 O O . ARG A 1 257 ? -9.945 16.141 24.406 1 74.38 257 ARG A O 1
ATOM 2027 N N . SER A 1 258 ? -8.094 15.93 25 1 62.72 258 SER A N 1
ATOM 2028 C CA . SER A 1 258 ? -7.816 15.336 23.703 1 62.72 258 SER A CA 1
ATOM 2029 C C . SER A 1 258 ? -7.273 13.914 23.844 1 62.72 258 SER A C 1
ATOM 2031 O O . SER A 1 258 ? -6.297 13.688 24.562 1 62.72 258 SER A O 1
ATOM 2033 N N . PRO A 1 259 ? -8.195 13.07 23.469 1 53.69 259 PRO A N 1
ATOM 2034 C CA . PRO A 1 259 ? -7.547 11.758 23.375 1 53.69 259 PRO A CA 1
ATOM 2035 C C . PRO A 1 259 ? -6.266 11.789 22.547 1 53.69 259 PRO A C 1
ATOM 2037 O O . PRO A 1 259 ? -5.633 10.75 22.344 1 53.69 259 PRO A O 1
ATOM 2040 N N . HIS A 1 260 ? -6.289 12.711 21.578 1 48.72 260 HIS A N 1
ATOM 2041 C CA . HIS A 1 260 ? -5.156 12.758 20.656 1 48.72 260 HIS A CA 1
ATOM 2042 C C . HIS A 1 260 ? -3.877 12.281 21.344 1 48.72 260 HIS A C 1
ATOM 2044 O O . HIS A 1 260 ? -2.957 11.797 20.688 1 48.72 260 HIS A O 1
ATOM 2050 N N . TRP A 1 261 ? -3.893 12.641 22.688 1 42.19 261 TRP A N 1
ATOM 2051 C CA . TRP A 1 261 ? -2.725 12.164 23.422 1 42.19 261 TRP A CA 1
ATOM 2052 C C . TRP A 1 261 ? -2.863 10.688 23.766 1 42.19 261 TRP A C 1
ATOM 2054 O O . TRP A 1 261 ? -2.004 10.117 24.438 1 42.19 261 TRP A O 1
ATOM 2064 N N . SER A 1 262 ? -3.928 10.258 23.562 1 44.91 262 SER A N 1
ATOM 2065 C CA . SER A 1 262 ? -3.955 8.82 23.781 1 44.91 262 SER A CA 1
ATOM 2066 C C . SER A 1 262 ? -3.156 8.078 22.719 1 44.91 262 SER A C 1
ATOM 2068 O O . SER A 1 262 ? -3.234 8.422 21.531 1 44.91 262 SER A O 1
ATOM 2070 N N . PRO A 1 263 ? -2.205 7.508 23.281 1 49.31 263 PRO A N 1
ATOM 2071 C CA . PRO A 1 263 ? -1.269 6.797 22.406 1 49.31 263 PRO A CA 1
ATOM 2072 C C . PRO A 1 263 ? -1.971 6.035 21.281 1 49.31 263 PRO A C 1
ATOM 2074 O O . PRO A 1 263 ? -2.854 5.215 21.547 1 49.31 263 PRO A O 1
ATOM 2077 N N . LEU A 1 264 ? -2.09 6.676 20.047 1 55.5 264 LEU A N 1
ATOM 2078 C CA . LEU A 1 264 ? -2.775 6.145 18.875 1 55.5 264 LEU A CA 1
ATOM 2079 C C . LEU A 1 264 ? -2.418 4.68 18.656 1 55.5 264 LEU A C 1
ATOM 2081 O O . LEU A 1 264 ? -3.277 3.873 18.297 1 55.5 264 LEU A O 1
ATOM 2085 N N . ILE A 1 265 ? -1.245 4.375 18.812 1 59.03 265 ILE A N 1
ATOM 2086 C CA . ILE A 1 265 ? -0.842 2.973 18.75 1 59.03 265 ILE A CA 1
ATOM 2087 C C . ILE A 1 265 ? -0.027 2.621 20 1 59.03 265 ILE A C 1
ATOM 2089 O O . ILE A 1 265 ? 1.072 3.145 20.188 1 59.03 265 ILE A O 1
ATOM 2093 N N . ALA A 1 266 ? -0.703 2.045 21.031 1 57.78 266 ALA A N 1
ATOM 2094 C CA . ALA A 1 266 ? -0.06 1.783 22.328 1 57.78 266 ALA A CA 1
ATOM 2095 C C . ALA A 1 266 ? 0.141 0.287 22.547 1 57.78 266 ALA A C 1
ATOM 2097 O O . ALA A 1 266 ? 0.882 -0.122 23.438 1 57.78 266 ALA A O 1
ATOM 2098 N N . ASP A 1 267 ? -0.524 -0.455 21.734 1 68.44 267 ASP A N 1
ATOM 2099 C CA . ASP A 1 267 ? -0.426 -1.89 21.984 1 68.44 267 ASP A CA 1
ATOM 2100 C C . ASP A 1 267 ? -0.003 -2.643 20.734 1 68.44 267 ASP A C 1
ATOM 2102 O O . ASP A 1 267 ? -0.01 -2.078 19.625 1 68.44 267 ASP A O 1
ATOM 2106 N N . GLU A 1 268 ? 0.387 -3.766 21 1 69.5 268 GLU A N 1
ATOM 2107 C CA . GLU A 1 268 ? 0.92 -4.605 19.922 1 69.5 268 GLU A CA 1
ATOM 2108 C C . GLU A 1 268 ? -0.12 -4.832 18.828 1 69.5 268 GLU A C 1
ATOM 2110 O O . GLU A 1 268 ? 0.216 -4.883 17.656 1 69.5 268 GLU A O 1
ATOM 2115 N N . GLY A 1 269 ? -1.334 -4.93 19.297 1 74.69 269 GLY A N 1
ATOM 2116 C CA . GLY A 1 269 ? -2.391 -5.156 18.312 1 74.69 269 GLY A CA 1
ATOM 2117 C C . GLY A 1 269 ? -2.588 -3.994 17.359 1 74.69 269 GLY A C 1
ATOM 2118 O O . GLY A 1 269 ? -2.732 -4.191 16.156 1 74.69 269 GLY A O 1
ATOM 2119 N N . THR A 1 270 ? -2.443 -2.854 17.891 1 82.56 270 THR A N 1
ATOM 2120 C CA . THR A 1 270 ? -2.625 -1.66 17.078 1 82.56 270 THR A CA 1
ATOM 2121 C C . THR A 1 270 ? -1.381 -1.387 16.234 1 82.56 270 THR A C 1
ATOM 2123 O O . THR A 1 270 ? -1.482 -0.898 15.109 1 82.56 270 THR A O 1
ATOM 2126 N N . LEU A 1 271 ? -0.304 -1.773 16.781 1 87.31 271 LEU A N 1
ATOM 2127 C CA . LEU A 1 271 ? 0.941 -1.593 16.047 1 87.31 271 LEU A CA 1
ATOM 2128 C C . LEU A 1 271 ? 0.965 -2.467 14.797 1 87.31 271 LEU A C 1
ATOM 2130 O O . LEU A 1 271 ? 1.516 -2.07 13.766 1 87.31 271 LEU A O 1
ATOM 2134 N N . ALA A 1 272 ? 0.331 -3.605 14.922 1 91.31 272 ALA A N 1
ATOM 2135 C CA . ALA A 1 272 ? 0.315 -4.555 13.812 1 91.31 272 ALA A CA 1
ATOM 2136 C C . ALA A 1 272 ? -0.413 -3.975 12.602 1 91.31 272 ALA A C 1
ATOM 2138 O O . ALA A 1 272 ? -0.129 -4.344 11.461 1 91.31 272 ALA A O 1
ATOM 2139 N N . LEU A 1 273 ? -1.272 -3.006 12.828 1 93.88 273 LEU A N 1
ATOM 2140 C CA . LEU A 1 273 ? -2.033 -2.385 11.75 1 93.88 273 LEU A CA 1
ATOM 2141 C C . LEU A 1 273 ? -1.129 -1.536 10.859 1 93.88 273 LEU A C 1
ATOM 2143 O O . LEU A 1 273 ? -1.515 -1.16 9.75 1 93.88 273 LEU A O 1
ATOM 2147 N N . LEU A 1 274 ? 0.072 -1.257 11.344 1 93.5 274 LEU A N 1
ATOM 2148 C CA . LEU A 1 274 ? 1.012 -0.446 10.578 1 93.5 274 LEU A CA 1
ATOM 2149 C C . LEU A 1 274 ? 1.769 -1.301 9.562 1 93.5 274 LEU A C 1
ATOM 2151 O O . LEU A 1 274 ? 2.088 -0.836 8.469 1 93.5 274 LEU A O 1
ATOM 2155 N N . TYR A 1 275 ? 2.006 -2.59 9.922 1 94.81 275 TYR A N 1
ATOM 2156 C CA . TYR A 1 275 ? 2.93 -3.33 9.07 1 94.81 275 TYR A CA 1
ATOM 2157 C C . TYR A 1 275 ? 2.268 -4.582 8.508 1 94.81 275 TYR A C 1
ATOM 2159 O O . TYR A 1 275 ? 2.797 -5.211 7.59 1 94.81 275 TYR A O 1
ATOM 2167 N N . ALA A 1 276 ? 1.217 -5 9.023 1 94.81 276 ALA A N 1
ATOM 2168 C CA . ALA A 1 276 ? 0.493 -6.16 8.508 1 94.81 276 ALA A CA 1
ATOM 2169 C C . ALA A 1 276 ? -0.606 -5.73 7.535 1 94.81 276 ALA A C 1
ATOM 2171 O O . ALA A 1 276 ? -1.066 -4.586 7.578 1 94.81 276 ALA A O 1
ATOM 2172 N N . PRO A 1 277 ? -0.955 -6.637 6.582 1 94.81 277 PRO A N 1
ATOM 2173 C CA . PRO A 1 277 ? -2.137 -6.309 5.781 1 94.81 277 PRO A CA 1
ATOM 2174 C C . PRO A 1 277 ? -3.34 -5.918 6.637 1 94.81 277 PRO A C 1
ATOM 2176 O O . PRO A 1 277 ? -3.604 -6.551 7.664 1 94.81 277 PRO A O 1
ATOM 2179 N N . LEU A 1 278 ? -4.023 -4.902 6.238 1 95.19 278 LEU A N 1
ATOM 2180 C CA . LEU A 1 278 ? -5.168 -4.438 7.016 1 95.19 278 LEU A CA 1
ATOM 2181 C C . LEU A 1 278 ? -6.293 -5.469 6.992 1 95.19 278 LEU A C 1
ATOM 2183 O O . LEU A 1 278 ? -6.625 -6.004 5.934 1 95.19 278 LEU A O 1
ATOM 2187 N N . PRO A 1 279 ? -6.82 -5.758 8.133 1 94.31 279 PRO A N 1
ATOM 2188 C CA . PRO A 1 279 ? -8.016 -6.605 8.141 1 94.31 279 PRO A CA 1
ATOM 2189 C C . PRO A 1 279 ? -9.219 -5.926 7.492 1 94.31 279 PRO A C 1
ATOM 2191 O O . PRO A 1 279 ? -9.258 -4.699 7.383 1 94.31 279 PRO A O 1
ATOM 2194 N N . PRO A 1 280 ? -10.18 -6.707 7.059 1 91.38 280 PRO A N 1
ATOM 2195 C CA . PRO A 1 280 ? -11.367 -6.09 6.461 1 91.38 280 PRO A CA 1
ATOM 2196 C C . PRO A 1 280 ? -12.062 -5.117 7.41 1 91.38 280 PRO A C 1
ATOM 2198 O O . PRO A 1 280 ? -12.43 -4.012 7.004 1 91.38 280 PRO A O 1
ATOM 2201 N N . ASP A 1 281 ? -12.25 -5.578 8.664 1 95 281 ASP A N 1
ATOM 2202 C CA . ASP A 1 281 ? -12.789 -4.707 9.703 1 95 281 ASP A CA 1
ATOM 2203 C C . ASP A 1 281 ? -11.703 -4.27 10.68 1 95 281 ASP A C 1
ATOM 2205 O O . ASP A 1 281 ? -11.039 -5.105 11.297 1 95 281 ASP A O 1
ATOM 2209 N N . LEU A 1 282 ? -11.57 -3.018 10.742 1 94.12 282 LEU A N 1
ATOM 2210 C CA . LEU A 1 282 ? -10.602 -2.52 11.711 1 94.12 282 LEU A CA 1
ATOM 2211 C C . LEU A 1 282 ? -11.125 -2.688 13.141 1 94.12 282 LEU A C 1
ATOM 2213 O O . LEU A 1 282 ? -12.312 -2.502 13.391 1 94.12 282 LEU A O 1
ATOM 2217 N N . GLN A 1 283 ? -10.25 -3 14 1 91.06 283 GLN A N 1
ATOM 2218 C CA . GLN A 1 283 ? -10.594 -2.957 15.422 1 91.06 283 GLN A CA 1
ATOM 2219 C C . GLN A 1 283 ? -10.812 -1.521 15.891 1 91.06 283 GLN A C 1
ATOM 2221 O O . GLN A 1 283 ? -10.672 -0.579 15.102 1 91.06 283 GLN A O 1
ATOM 2226 N N . ALA A 1 284 ? -11.227 -1.409 17.109 1 87.69 284 ALA A N 1
ATOM 2227 C CA . ALA A 1 284 ? -11.406 -0.069 17.672 1 87.69 284 ALA A CA 1
ATOM 2228 C C . ALA A 1 284 ? -10.07 0.655 17.797 1 87.69 284 ALA A C 1
ATOM 2230 O O . ALA A 1 284 ? -9.195 0.227 18.547 1 87.69 284 ALA A O 1
ATOM 2231 N N . VAL A 1 285 ? -9.867 1.647 16.938 1 86.81 285 VAL A N 1
ATOM 2232 C CA . VAL A 1 285 ? -8.602 2.375 16.922 1 86.81 285 VAL A CA 1
ATOM 2233 C C . VAL A 1 285 ? -8.812 3.762 16.312 1 86.81 285 VAL A C 1
ATOM 2235 O O . VAL A 1 285 ? -9.781 3.986 15.586 1 86.81 285 VAL A O 1
ATOM 2238 N N . ASN A 1 286 ? -8.039 4.664 16.797 1 86.69 286 ASN A N 1
ATOM 2239 C CA . ASN A 1 286 ? -7.902 5.898 16.031 1 86.69 286 ASN A CA 1
ATOM 2240 C C . ASN A 1 286 ? -6.969 5.715 14.828 1 86.69 286 ASN A C 1
ATOM 2242 O O . ASN A 1 286 ? -5.762 5.535 15 1 86.69 286 ASN A O 1
ATOM 2246 N N . LYS A 1 287 ? -7.484 5.812 13.68 1 91 287 LYS A N 1
ATOM 2247 C CA . LYS A 1 287 ? -6.707 5.422 12.516 1 91 287 LYS A CA 1
ATOM 2248 C C . LYS A 1 287 ? -5.867 6.586 11.992 1 91 287 LYS A C 1
ATOM 2250 O O . LYS A 1 287 ? -5.262 6.492 10.922 1 91 287 LYS A O 1
ATOM 2255 N N . ASP A 1 288 ? -5.762 7.73 12.656 1 89.06 288 ASP A N 1
ATOM 2256 C CA . ASP A 1 288 ? -5.035 8.898 12.18 1 89.06 288 ASP A CA 1
ATOM 2257 C C . ASP A 1 288 ? -3.576 8.555 11.883 1 89.06 288 ASP A C 1
ATOM 2259 O O . ASP A 1 288 ? -3.043 8.93 10.836 1 89.06 288 ASP A O 1
ATOM 2263 N N . MET A 1 289 ? -3.012 7.828 12.812 1 90.94 289 MET A N 1
ATOM 2264 C CA . MET A 1 289 ? -1.615 7.453 12.602 1 90.94 289 MET A CA 1
ATOM 2265 C C . MET A 1 289 ? -1.474 6.527 11.398 1 90.94 289 MET A C 1
ATOM 2267 O O . MET A 1 289 ? -0.477 6.586 10.68 1 90.94 289 MET A O 1
ATOM 2271 N N . LEU A 1 290 ? -2.438 5.652 11.234 1 93.88 290 LEU A N 1
ATOM 2272 C CA . LEU A 1 290 ? -2.418 4.75 10.086 1 93.88 290 LEU A CA 1
ATOM 2273 C C . LEU A 1 290 ? -2.5 5.535 8.781 1 93.88 290 LEU A C 1
ATOM 2275 O O . LEU A 1 290 ? -1.819 5.199 7.809 1 93.88 290 LEU A O 1
ATOM 2279 N N . ILE A 1 291 ? -3.293 6.602 8.781 1 94.56 291 ILE A N 1
ATOM 2280 C CA . ILE A 1 291 ? -3.438 7.465 7.617 1 94.56 291 ILE A CA 1
ATOM 2281 C C . ILE A 1 291 ? -2.104 8.141 7.305 1 94.56 291 ILE A C 1
ATOM 2283 O O . ILE A 1 291 ? -1.649 8.125 6.156 1 94.56 291 ILE A O 1
ATOM 2287 N N . LEU A 1 292 ? -1.523 8.68 8.344 1 94.25 292 LEU A N 1
ATOM 2288 C CA . LEU A 1 292 ? -0.281 9.422 8.164 1 94.25 292 LEU A CA 1
ATOM 2289 C C . LEU A 1 292 ? 0.824 8.516 7.637 1 94.25 292 LEU A C 1
ATOM 2291 O O . LEU A 1 292 ? 1.545 8.883 6.707 1 94.25 292 LEU A O 1
ATOM 2295 N N . MET A 1 293 ? 0.921 7.324 8.156 1 95.5 293 MET A N 1
ATOM 2296 C CA . MET A 1 293 ? 1.966 6.402 7.727 1 95.5 293 MET A CA 1
ATOM 2297 C C . MET A 1 293 ? 1.709 5.914 6.301 1 95.5 293 MET A C 1
ATOM 2299 O O . MET A 1 293 ? 2.643 5.781 5.508 1 95.5 293 MET A O 1
ATOM 2303 N N . ALA A 1 294 ? 0.453 5.613 5.992 1 96.81 294 ALA A N 1
ATOM 2304 C CA . ALA A 1 294 ? 0.113 5.219 4.629 1 96.81 294 ALA A CA 1
ATOM 2305 C C . ALA A 1 294 ? 0.485 6.309 3.631 1 96.81 294 ALA A C 1
ATOM 2307 O O . ALA A 1 294 ? 1.005 6.02 2.551 1 96.81 294 ALA A O 1
ATOM 2308 N N . ALA A 1 295 ? 0.229 7.555 4.004 1 96.69 295 ALA A N 1
ATOM 2309 C CA . ALA A 1 295 ? 0.551 8.703 3.16 1 96.69 295 ALA A CA 1
ATOM 2310 C C . ALA A 1 295 ? 2.061 8.867 3.006 1 96.69 295 ALA A C 1
ATOM 2312 O O . ALA A 1 295 ? 2.566 8.984 1.888 1 96.69 295 ALA A O 1
ATOM 2313 N N . ALA A 1 296 ? 2.76 8.797 4.086 1 95.88 296 ALA A N 1
ATOM 2314 C CA . ALA A 1 296 ? 4.199 9.039 4.094 1 95.88 296 ALA A CA 1
ATOM 2315 C C . ALA A 1 296 ? 4.945 7.977 3.299 1 95.88 296 ALA A C 1
ATOM 2317 O O . ALA A 1 296 ? 5.977 8.258 2.688 1 95.88 296 ALA A O 1
ATOM 2318 N N . GLU A 1 297 ? 4.383 6.781 3.262 1 95.5 297 GLU A N 1
ATOM 2319 C CA . GLU A 1 297 ? 5.008 5.676 2.549 1 95.5 297 GLU A CA 1
ATOM 2320 C C . GLU A 1 297 ? 4.547 5.621 1.096 1 95.5 297 GLU A C 1
ATOM 2322 O O . GLU A 1 297 ? 5.113 4.887 0.284 1 95.5 297 GLU A O 1
ATOM 2327 N N . GLY A 1 298 ? 3.572 6.344 0.775 1 96.44 298 GLY A N 1
ATOM 2328 C CA . GLY A 1 298 ? 3.02 6.309 -0.57 1 96.44 298 GLY A CA 1
ATOM 2329 C C . GLY A 1 298 ? 2.266 5.031 -0.873 1 96.44 298 GLY A C 1
ATOM 2330 O O . GLY A 1 298 ? 2.311 4.527 -1.998 1 96.44 298 GLY A O 1
ATOM 2331 N N . ASN A 1 299 ? 1.69 4.406 0.173 1 96.31 299 ASN A N 1
ATOM 2332 C CA . ASN A 1 299 ? 0.879 3.205 -0.001 1 96.31 299 ASN A CA 1
ATOM 2333 C C . ASN A 1 299 ? -0.521 3.541 -0.505 1 96.31 299 ASN A C 1
ATOM 2335 O O . ASN A 1 299 ? -1.421 3.818 0.29 1 96.31 299 ASN A O 1
ATOM 2339 N N . VAL A 1 300 ? -0.699 3.424 -1.766 1 95.75 300 VAL A N 1
ATOM 2340 C CA . VAL A 1 300 ? -1.915 3.902 -2.416 1 95.75 300 VAL A CA 1
ATOM 2341 C C . VAL A 1 300 ? -3.123 3.133 -1.884 1 95.75 300 VAL A C 1
ATOM 2343 O O . VAL A 1 300 ? -4.141 3.732 -1.535 1 95.75 300 VAL A O 1
ATOM 2346 N N . ASP A 1 301 ? -3.033 1.827 -1.759 1 95.5 301 ASP A N 1
ATOM 2347 C CA . ASP A 1 301 ? -4.164 0.999 -1.349 1 95.5 301 ASP A CA 1
ATOM 2348 C C . ASP A 1 301 ? -4.59 1.321 0.082 1 95.5 301 ASP A C 1
ATOM 2350 O O . ASP A 1 301 ? -5.773 1.541 0.348 1 95.5 301 ASP A O 1
ATOM 2354 N N . ARG A 1 302 ? -3.627 1.376 0.903 1 96.25 302 ARG A N 1
ATOM 2355 C CA . ARG A 1 302 ? -3.9 1.632 2.314 1 96.25 302 ARG A CA 1
ATOM 2356 C C . ARG A 1 302 ? -4.426 3.049 2.523 1 96.25 302 ARG A C 1
ATOM 2358 O O . ARG A 1 302 ? -5.375 3.258 3.277 1 96.25 302 ARG A O 1
ATOM 2365 N N . TYR A 1 303 ? -3.824 3.967 1.833 1 96.69 303 TYR A N 1
ATOM 2366 C CA . TYR A 1 303 ? -4.211 5.363 1.995 1 96.69 303 TYR A CA 1
ATOM 2367 C C . TYR A 1 303 ? -5.621 5.605 1.469 1 96.69 303 TYR A C 1
ATOM 2369 O O . TYR A 1 303 ? -6.426 6.27 2.121 1 96.69 303 TYR A O 1
ATOM 2377 N N . ALA A 1 304 ? -5.898 5.082 0.306 1 94.44 304 ALA A N 1
ATOM 2378 C CA . ALA A 1 304 ? -7.215 5.258 -0.301 1 94.44 304 ALA A CA 1
ATOM 2379 C C . ALA A 1 304 ? -8.312 4.691 0.595 1 94.44 304 ALA A C 1
ATOM 2381 O O . ALA A 1 304 ? -9.406 5.258 0.684 1 94.44 304 ALA A O 1
ATOM 2382 N N . ARG A 1 305 ? -8 3.648 1.263 1 94.5 305 ARG A N 1
ATOM 2383 C CA . ARG A 1 305 ? -8.984 3.016 2.141 1 94.5 305 ARG A CA 1
ATOM 2384 C C . ARG A 1 305 ? -9.164 3.818 3.424 1 94.5 305 ARG A C 1
ATOM 2386 O O . ARG A 1 305 ? -10.297 4.008 3.889 1 94.5 305 ARG A O 1
ATOM 2393 N N . LEU A 1 306 ? -8.125 4.32 3.945 1 95.75 306 LEU A N 1
ATOM 2394 C CA . LEU A 1 306 ? -8.133 4.836 5.312 1 95.75 306 LEU A CA 1
ATOM 2395 C C . LEU A 1 306 ? -8.453 6.324 5.328 1 95.75 306 LEU A C 1
ATOM 2397 O O . LEU A 1 306 ? -9 6.836 6.305 1 95.75 306 LEU A O 1
ATOM 2401 N N . ARG A 1 307 ? -8.109 7.035 4.324 1 94 307 ARG A N 1
ATOM 2402 C CA . ARG A 1 307 ? -8.172 8.492 4.34 1 94 307 ARG A CA 1
ATOM 2403 C C . ARG A 1 307 ? -9.578 8.977 4.66 1 94 307 ARG A C 1
ATOM 2405 O O . ARG A 1 307 ? -10.562 8.328 4.309 1 94 307 ARG A O 1
ATOM 2412 N N . ARG A 1 308 ? -9.641 10.047 5.391 1 91.25 308 ARG A N 1
ATOM 2413 C CA . ARG A 1 308 ? -10.883 10.75 5.68 1 91.25 308 AR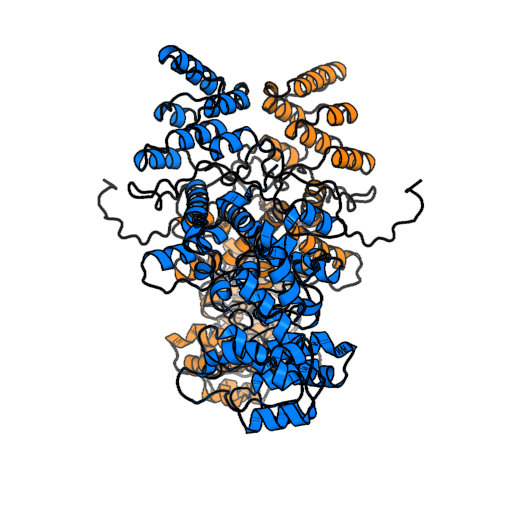G A CA 1
ATOM 2414 C C . ARG A 1 308 ? -11.156 11.836 4.648 1 91.25 308 ARG A C 1
ATOM 2416 O O . ARG A 1 308 ? -10.258 12.234 3.902 1 91.25 308 ARG A O 1
ATOM 2423 N N . PRO A 1 309 ? -12.383 12.281 4.559 1 86.75 309 PRO A N 1
ATOM 2424 C CA . PRO A 1 309 ? -12.672 13.367 3.625 1 86.75 309 PRO A CA 1
ATOM 2425 C C . PRO A 1 309 ? -11.906 14.648 3.959 1 86.75 309 PRO A C 1
ATOM 2427 O O . PRO A 1 309 ? -11.594 15.438 3.064 1 86.75 309 PRO A O 1
ATOM 2430 N N . SER A 1 310 ? -11.609 14.828 5.242 1 83.88 310 SER A N 1
ATOM 2431 C CA . SER A 1 310 ? -10.789 15.945 5.684 1 83.88 310 SER A CA 1
ATOM 2432 C C . SER A 1 310 ? -9.414 15.484 6.141 1 83.88 310 SER A C 1
ATOM 2434 O O . SER A 1 310 ? -9.289 14.422 6.754 1 83.88 310 SER A O 1
ATOM 2436 N N . LEU A 1 311 ? -8.469 16.328 5.918 1 84.88 311 LEU A N 1
ATOM 2437 C CA . LEU A 1 311 ? -7.102 15.969 6.277 1 84.88 311 LEU A CA 1
ATOM 2438 C C . LEU A 1 311 ? -6.926 15.953 7.793 1 84.88 311 LEU A C 1
ATOM 2440 O O . LEU A 1 311 ? -7.445 16.828 8.492 1 84.88 311 LEU A O 1
ATOM 2444 N N . VAL A 1 312 ? -6.25 14.984 8.203 1 86.56 312 VAL A N 1
ATOM 2445 C CA . VAL A 1 312 ? -5.852 14.977 9.609 1 86.56 312 VAL A CA 1
ATOM 2446 C C . VAL A 1 312 ? -4.578 15.797 9.789 1 86.56 312 VAL A C 1
ATOM 2448 O O . VAL A 1 312 ? -3.955 16.219 8.812 1 86.56 312 VAL A O 1
ATOM 2451 N N . GLU A 1 313 ? -4.227 16 10.984 1 82.19 313 GLU A N 1
ATOM 2452 C CA . GLU A 1 313 ? -3.045 16.812 11.289 1 82.19 313 GLU A CA 1
ATOM 2453 C C . GLU A 1 313 ? -1.801 16.234 10.617 1 82.19 313 GLU A C 1
ATOM 2455 O O . GLU A 1 313 ? -1.533 15.031 10.719 1 82.19 313 GLU A O 1
ATOM 2460 N N . ASN A 1 314 ? -1.064 17.047 9.867 1 86.81 314 ASN A N 1
ATOM 2461 C CA . ASN A 1 314 ? 0.22 16.75 9.242 1 86.81 314 ASN A CA 1
ATOM 2462 C C . ASN A 1 314 ? 0.059 15.82 8.047 1 86.81 314 ASN A C 1
ATOM 2464 O O . ASN A 1 314 ? 1.05 15.367 7.477 1 86.81 314 ASN A O 1
ATOM 2468 N N . GLU A 1 315 ? -1.19 15.547 7.68 1 90.38 315 GLU A N 1
ATOM 2469 C CA . GLU A 1 315 ? -1.438 14.617 6.574 1 90.38 315 GLU A CA 1
ATOM 2470 C C . GLU A 1 315 ? -0.884 15.164 5.262 1 90.38 315 GLU A C 1
ATOM 2472 O O . GLU A 1 315 ? -0.3 14.422 4.473 1 90.38 315 GLU A O 1
ATOM 2477 N N . LEU A 1 316 ? -1.021 16.453 5.102 1 89.88 316 LEU A N 1
ATOM 2478 C CA . LEU A 1 316 ? -0.563 17.078 3.869 1 89.88 316 LEU A CA 1
ATOM 2479 C C . LEU A 1 316 ? 0.933 16.859 3.668 1 89.88 316 LEU A C 1
ATOM 2481 O O . LEU A 1 316 ? 1.372 16.516 2.57 1 89.88 316 LEU A O 1
ATOM 2485 N N . PHE A 1 317 ? 1.675 17.016 4.672 1 91.5 317 PHE A N 1
ATOM 2486 C CA . PHE A 1 317 ? 3.125 16.891 4.59 1 91.5 317 PHE A CA 1
ATOM 2487 C C . PHE A 1 317 ? 3.533 15.438 4.367 1 91.5 317 PHE A C 1
ATOM 2489 O O . PHE A 1 317 ? 4.48 15.164 3.633 1 91.5 317 PHE A O 1
ATOM 2496 N N . CYS A 1 318 ? 2.781 14.555 5.02 1 94.56 318 CYS A N 1
ATOM 2497 C CA . CYS A 1 318 ? 3.047 13.133 4.812 1 94.56 318 CYS A CA 1
ATOM 2498 C C . CYS A 1 318 ? 2.748 12.727 3.375 1 94.56 318 CYS A C 1
ATOM 2500 O O . CYS A 1 318 ? 3.475 11.922 2.789 1 94.56 318 CYS A O 1
ATOM 2502 N N . VAL A 1 319 ? 1.707 13.305 2.811 1 95.06 319 VAL A N 1
ATOM 2503 C CA . VAL A 1 319 ? 1.353 13.039 1.421 1 95.06 319 VAL A CA 1
ATOM 2504 C C . VAL A 1 319 ? 2.475 13.516 0.501 1 95.06 319 VAL A C 1
ATOM 2506 O O . VAL A 1 319 ? 2.871 12.797 -0.424 1 95.06 319 VAL A O 1
ATOM 2509 N N . VAL A 1 320 ? 2.986 14.672 0.794 1 94.88 320 VAL A N 1
ATOM 2510 C CA . VAL A 1 320 ? 4.059 15.234 -0.023 1 94.88 320 VAL A CA 1
ATOM 2511 C C . VAL A 1 320 ? 5.273 14.312 0.02 1 94.88 320 VAL A C 1
ATOM 2513 O O . VAL A 1 320 ? 5.855 13.992 -1.02 1 94.88 320 VAL A O 1
ATOM 2516 N N . ARG A 1 321 ? 5.594 13.891 1.162 1 95.25 321 ARG A N 1
ATOM 2517 C CA . ARG A 1 321 ? 6.707 12.945 1.272 1 95.25 321 ARG A CA 1
ATOM 2518 C C . ARG A 1 321 ? 6.438 11.68 0.466 1 95.25 321 ARG A C 1
ATOM 2520 O O . ARG A 1 321 ? 7.32 11.188 -0.238 1 95.25 321 ARG A O 1
ATOM 2527 N N . GLY A 1 322 ? 5.215 11.164 0.644 1 96.88 322 GLY A N 1
ATOM 2528 C CA . GLY A 1 322 ? 4.836 9.969 -0.102 1 96.88 322 GLY A CA 1
ATOM 2529 C C . GLY A 1 322 ? 4.945 10.148 -1.604 1 96.88 322 GLY A C 1
ATOM 2530 O O . GLY A 1 322 ? 5.402 9.25 -2.311 1 96.88 322 GLY A O 1
ATOM 2531 N N . ILE A 1 323 ? 4.562 11.297 -2.061 1 97.12 323 ILE A N 1
ATOM 2532 C CA . ILE A 1 323 ? 4.629 11.602 -3.486 1 97.12 323 ILE A CA 1
ATOM 2533 C C . ILE A 1 323 ? 6.082 11.602 -3.949 1 97.12 323 ILE A C 1
ATOM 2535 O O . ILE A 1 323 ? 6.414 11.008 -4.977 1 97.12 323 ILE A O 1
ATOM 2539 N N . TYR A 1 324 ? 6.957 12.227 -3.189 1 96.5 324 TYR A N 1
ATOM 2540 C CA . TYR A 1 324 ? 8.367 12.297 -3.553 1 96.5 324 TYR A CA 1
ATOM 2541 C C . TYR A 1 324 ? 8.984 10.898 -3.621 1 96.5 324 TYR A C 1
ATOM 2543 O O . TYR A 1 324 ? 9.867 10.648 -4.441 1 96.5 324 TYR A O 1
ATOM 2551 N N . HIS A 1 325 ? 8.43 9.977 -2.855 1 95.88 325 HIS A N 1
ATOM 2552 C CA . HIS A 1 325 ? 9.133 8.703 -2.686 1 95.88 325 HIS A CA 1
ATOM 2553 C C . HIS A 1 325 ? 8.438 7.586 -3.457 1 95.88 325 HIS A C 1
ATOM 2555 O O . HIS A 1 325 ? 8.961 6.473 -3.543 1 95.88 325 HIS A O 1
ATOM 2561 N N . SER A 1 326 ? 7.328 7.836 -4.035 1 96.69 326 SER A N 1
ATOM 2562 C CA . SER A 1 326 ? 6.602 6.797 -4.758 1 96.69 326 SER A CA 1
ATOM 2563 C C . SER A 1 326 ? 6 7.34 -6.051 1 96.69 326 SER A C 1
ATOM 2565 O O . SER A 1 326 ? 5.074 8.148 -6.016 1 96.69 326 SER A O 1
ATOM 2567 N N . THR A 1 327 ? 6.438 6.789 -7.156 1 96.38 327 THR A N 1
ATOM 2568 C CA . THR A 1 327 ? 5.914 7.207 -8.453 1 96.38 327 THR A CA 1
ATOM 2569 C C . THR A 1 327 ? 4.445 6.812 -8.594 1 96.38 327 THR A C 1
ATOM 2571 O O . THR A 1 327 ? 3.652 7.555 -9.18 1 96.38 327 THR A O 1
ATOM 2574 N N . MET A 1 328 ? 4.105 5.66 -8.039 1 96.88 328 MET A N 1
ATOM 2575 C CA . MET A 1 328 ? 2.721 5.211 -8.117 1 96.88 328 MET A CA 1
ATOM 2576 C C . MET A 1 328 ? 1.799 6.145 -7.344 1 96.88 328 MET A C 1
ATOM 2578 O O . MET A 1 328 ? 0.728 6.516 -7.828 1 96.88 328 MET A O 1
ATOM 2582 N N . PHE A 1 329 ? 2.244 6.57 -6.18 1 97.44 329 PHE A N 1
ATOM 2583 C CA . PHE A 1 329 ? 1.463 7.488 -5.363 1 97.44 329 PHE A CA 1
ATOM 2584 C C . PHE A 1 329 ? 1.359 8.852 -6.035 1 97.44 329 PHE A C 1
ATOM 2586 O O . PHE A 1 329 ? 0.301 9.484 -6.008 1 97.44 329 PHE A O 1
ATOM 2593 N N . ALA A 1 330 ? 2.473 9.266 -6.641 1 97.56 330 ALA A N 1
ATOM 2594 C CA . ALA A 1 330 ? 2.484 10.523 -7.387 1 97.56 330 ALA A CA 1
ATOM 2595 C C . ALA A 1 330 ? 1.478 10.484 -8.531 1 97.56 330 ALA A C 1
ATOM 2597 O O . ALA A 1 330 ? 0.708 11.43 -8.719 1 97.56 330 ALA A O 1
ATOM 2598 N N . LYS A 1 331 ? 1.487 9.414 -9.273 1 95.88 331 LYS A N 1
ATOM 2599 C CA . LYS A 1 331 ? 0.569 9.273 -10.398 1 95.88 331 LYS A CA 1
ATOM 2600 C C . LYS A 1 331 ? -0.882 9.242 -9.922 1 95.88 331 LYS A C 1
ATOM 2602 O O . LYS A 1 331 ? -1.752 9.875 -10.531 1 95.88 331 LYS A O 1
ATOM 2607 N N . TRP A 1 332 ? -1.131 8.516 -8.883 1 94.94 332 TRP A N 1
ATOM 2608 C CA . TRP A 1 332 ? -2.479 8.453 -8.328 1 94.94 332 TRP A CA 1
ATOM 2609 C C . TRP A 1 332 ? -2.975 9.844 -7.941 1 94.94 332 TRP A C 1
ATOM 2611 O O . TRP A 1 332 ? -4.105 10.219 -8.266 1 94.94 332 TRP A O 1
ATOM 2621 N N . TRP A 1 333 ? -2.141 10.641 -7.289 1 93.88 333 TRP A N 1
ATOM 2622 C CA . TRP A 1 333 ? -2.512 11.992 -6.895 1 93.88 333 TRP A CA 1
ATOM 2623 C C . TRP A 1 333 ? -2.668 12.898 -8.117 1 93.88 333 TRP A C 1
ATOM 2625 O O . TRP A 1 333 ? -3.537 13.773 -8.141 1 93.88 333 TRP A O 1
ATOM 2635 N N . ALA A 1 334 ? -1.842 12.688 -9.086 1 93.19 334 ALA A N 1
ATOM 2636 C CA . ALA A 1 334 ? -1.985 13.461 -10.32 1 93.19 334 ALA A CA 1
ATOM 2637 C C . ALA A 1 334 ? -3.373 13.273 -10.93 1 93.19 334 ALA A C 1
ATOM 2639 O O . ALA A 1 334 ? -4.012 14.242 -11.344 1 93.19 334 ALA A O 1
ATOM 2640 N N . MET A 1 335 ? -3.807 12.055 -10.891 1 89.12 335 MET A N 1
ATOM 2641 C CA . MET A 1 335 ? -5.121 11.75 -11.445 1 89.12 335 MET A CA 1
ATOM 2642 C C . MET A 1 335 ? -6.227 12.391 -10.617 1 89.12 335 MET A C 1
ATOM 2644 O O . MET A 1 335 ? -7.203 12.906 -11.164 1 89.12 335 MET A O 1
ATOM 2648 N N . GLN A 1 336 ? -6.035 12.391 -9.328 1 86.19 336 GLN A N 1
ATOM 2649 C CA . GLN A 1 336 ? -7.02 13.008 -8.445 1 86.19 336 GLN A CA 1
ATOM 2650 C C . GLN A 1 336 ? -7.086 14.516 -8.672 1 86.19 336 GLN A C 1
ATOM 2652 O O . GLN A 1 336 ? -8.172 15.109 -8.625 1 86.19 336 GLN A O 1
ATOM 2657 N N . LEU A 1 337 ? -5.969 15.109 -8.953 1 85.12 337 LEU A N 1
ATOM 2658 C CA . LEU A 1 337 ? -5.859 16.562 -9.07 1 85.12 337 LEU A CA 1
ATOM 2659 C C . LEU A 1 337 ? -6.297 17.031 -10.453 1 85.12 337 LEU A C 1
ATOM 2661 O O . LEU A 1 337 ? -6.879 18.109 -10.594 1 85.12 337 LEU A O 1
ATOM 2665 N N . ASP A 1 338 ? -5.996 16.328 -11.477 1 77.62 338 ASP A N 1
ATOM 2666 C CA . ASP A 1 338 ? -6.312 16.719 -12.844 1 77.62 338 ASP A CA 1
ATOM 2667 C C . ASP A 1 338 ? -7.801 16.562 -13.133 1 77.62 338 ASP A C 1
ATOM 2669 O O . ASP A 1 338 ? -8.375 17.328 -13.914 1 77.62 338 ASP A O 1
ATOM 2673 N N . ASP A 1 339 ? -8.344 15.648 -12.625 1 62.22 339 ASP A N 1
ATOM 2674 C CA . ASP A 1 339 ? -9.789 15.477 -12.773 1 62.22 339 ASP A CA 1
ATOM 2675 C C . ASP A 1 339 ? -10.539 16.703 -12.281 1 62.22 339 ASP A C 1
ATOM 2677 O O . ASP A 1 339 ? -11.586 17.062 -12.82 1 62.22 339 ASP A O 1
ATOM 2681 N N . THR A 1 340 ? -9.961 17.5 -11.375 1 55 340 THR A N 1
ATOM 2682 C CA . THR A 1 340 ? -10.625 18.656 -10.797 1 55 340 THR A CA 1
ATOM 2683 C C . THR A 1 340 ? -10.414 19.891 -11.664 1 55 340 THR A C 1
ATOM 2685 O O . THR A 1 340 ? -11.242 20.797 -11.68 1 55 340 THR A O 1
ATOM 2688 N N . ARG A 1 341 ? -9.281 20.078 -12.273 1 50.5 341 ARG A N 1
ATOM 2689 C CA . ARG A 1 341 ? -9.039 21.266 -13.086 1 50.5 341 ARG A CA 1
ATOM 2690 C C . ARG A 1 341 ? -10.039 21.359 -14.234 1 50.5 341 ARG A C 1
ATOM 2692 O O . ARG A 1 341 ? -10.477 22.453 -14.602 1 50.5 341 ARG A O 1
ATOM 2699 N N . ASP A 1 342 ? -10.281 20.203 -14.891 1 46.25 342 ASP A N 1
ATOM 2700 C CA . ASP A 1 342 ? -11.086 20.297 -16.094 1 46.25 342 ASP A CA 1
ATOM 2701 C C . ASP A 1 342 ? -12.57 20.391 -15.758 1 46.25 342 ASP A C 1
ATOM 2703 O O . ASP A 1 342 ? -13.414 20.469 -16.656 1 46.25 342 ASP A O 1
ATOM 2707 N N . GLY A 1 343 ? -12.789 20.844 -14.484 1 46.59 343 GLY A N 1
ATOM 2708 C CA . GLY A 1 343 ? -14.203 20.953 -14.164 1 46.59 343 GLY A CA 1
ATOM 2709 C C . GLY A 1 343 ? -14.992 19.719 -14.523 1 46.59 343 GLY A C 1
ATOM 2710 O O . GLY A 1 343 ? -16.219 19.719 -14.477 1 46.59 343 GLY A O 1
ATOM 2711 N N . ALA A 1 344 ? -14.508 18.828 -15.141 1 41.62 344 ALA A N 1
ATOM 2712 C CA . ALA A 1 344 ? -15.227 17.719 -15.773 1 41.62 344 ALA A CA 1
ATOM 2713 C C . ALA A 1 344 ? -15.789 16.766 -14.727 1 41.62 344 ALA A C 1
ATOM 2715 O O . ALA A 1 344 ? -16.828 16.141 -14.953 1 41.62 344 ALA A O 1
ATOM 2716 N N . ARG A 1 345 ? -14.984 16.672 -13.641 1 47.81 345 ARG A N 1
ATOM 2717 C CA . ARG A 1 345 ? -15.523 15.789 -12.617 1 47.81 345 ARG A CA 1
ATOM 2718 C C . ARG A 1 345 ? -15.586 16.484 -11.258 1 47.81 345 ARG A C 1
ATOM 2720 O O . ARG A 1 345 ? -14.734 17.312 -10.938 1 47.81 345 ARG A O 1
ATOM 2727 N N . ALA A 1 346 ? -16.625 16.328 -10.719 1 45.28 346 ALA A N 1
ATOM 2728 C CA . ALA A 1 346 ? -16.766 16.812 -9.344 1 45.28 346 ALA A CA 1
ATOM 2729 C C . ALA A 1 346 ? -15.57 16.391 -8.5 1 45.28 346 ALA A C 1
ATOM 2731 O O . ALA A 1 346 ? -15.039 15.289 -8.664 1 45.28 346 ALA A O 1
ATOM 2732 N N . PRO A 1 347 ? -14.852 17.422 -8.008 1 48 347 PRO A N 1
ATOM 2733 C CA . PRO A 1 347 ? -13.727 17.016 -7.156 1 48 347 PRO A CA 1
ATOM 2734 C C . PRO A 1 347 ? -14.047 15.797 -6.293 1 48 347 PRO A C 1
ATOM 2736 O O . PRO A 1 347 ? -15.172 15.656 -5.812 1 48 347 PRO A O 1
ATOM 2739 N N . SER A 1 348 ? -13.289 14.758 -6.488 1 49.75 348 SER A N 1
ATOM 2740 C CA . SER A 1 348 ? -13.422 13.648 -5.539 1 49.75 348 SER A CA 1
ATOM 2741 C C . SER A 1 348 ? -13.5 14.164 -4.105 1 49.75 348 SER A C 1
ATOM 2743 O O . SER A 1 348 ? -13.016 15.25 -3.801 1 49.75 348 SER A O 1
ATOM 2745 N N . PRO A 1 349 ? -14.328 13.625 -3.402 1 48.25 349 PRO A N 1
ATOM 2746 C CA . PRO A 1 349 ? -14.422 14.031 -1.998 1 48.25 349 PRO A CA 1
ATOM 2747 C C . PRO A 1 349 ? -13.055 14.273 -1.357 1 48.25 349 PRO A C 1
ATOM 2749 O O . PRO A 1 349 ? -12.93 15.133 -0.477 1 48.25 349 PRO A O 1
ATOM 2752 N N . VAL A 1 350 ? -12.094 13.562 -1.949 1 47.09 350 VAL A N 1
ATOM 2753 C CA . VAL A 1 350 ? -10.758 13.742 -1.387 1 47.09 350 VAL A CA 1
ATOM 2754 C C . VAL A 1 350 ? -10.305 15.188 -1.584 1 47.09 350 VAL A C 1
ATOM 2756 O O . VAL A 1 350 ? -9.734 15.797 -0.674 1 47.09 350 VAL A O 1
ATOM 2759 N N . LEU A 1 351 ? -10.586 15.633 -2.787 1 53.28 351 LEU A N 1
ATOM 2760 C CA . LEU A 1 351 ? -10.102 16.953 -3.178 1 53.28 351 LEU A CA 1
ATOM 2761 C C . LEU A 1 351 ? -10.953 18.062 -2.562 1 53.28 351 LEU A C 1
ATOM 2763 O O . LEU A 1 351 ? -10.461 19.141 -2.273 1 53.28 351 LEU A O 1
ATOM 2767 N N . GLU A 1 352 ? -12.203 17.719 -2.459 1 52.91 352 GLU A N 1
ATOM 2768 C CA . GLU A 1 352 ? -13.008 18.75 -1.792 1 52.91 352 GLU A CA 1
ATOM 2769 C C . GLU A 1 352 ? -12.422 19.109 -0.428 1 52.91 352 GLU A C 1
ATOM 2771 O O . GLU A 1 352 ? -12.398 20.266 -0.045 1 52.91 352 GLU A O 1
ATOM 2776 N N . ALA A 1 353 ? -12.016 18 0.12 1 48.25 353 ALA A N 1
ATOM 2777 C CA . ALA A 1 353 ? -11.406 18.203 1.432 1 48.25 353 ALA A CA 1
ATOM 2778 C C . ALA A 1 353 ? -10.062 18.922 1.31 1 48.25 353 ALA A C 1
ATOM 2780 O O . ALA A 1 353 ? -9.664 19.656 2.213 1 48.25 353 ALA A O 1
ATOM 2781 N N . LEU A 1 354 ? -9.328 18.328 0.285 1 52.88 354 LEU A N 1
ATOM 2782 C CA . LEU A 1 354 ? -8.078 19.031 0.027 1 52.88 354 LEU A CA 1
ATOM 2783 C C . LEU A 1 354 ? -8.336 20.422 -0.524 1 52.88 354 LEU A C 1
ATOM 2785 O O . LEU A 1 354 ? -8.82 20.562 -1.647 1 52.88 354 LEU A O 1
ATOM 2789 N N . GLN A 1 355 ? -9.102 21.047 0.105 1 50.44 355 GLN A N 1
ATOM 2790 C CA . GLN A 1 355 ? -9.516 22.391 -0.242 1 50.44 355 GLN A CA 1
ATOM 2791 C C . GLN A 1 355 ? -8.586 23.016 -1.287 1 50.44 355 GLN A C 1
ATOM 2793 O O . GLN A 1 355 ? -7.406 22.656 -1.355 1 50.44 355 GLN A O 1
ATOM 2798 N N . THR A 1 356 ? -9.141 23.672 -2.283 1 52.78 356 THR A N 1
ATOM 2799 C CA . THR A 1 356 ? -8.648 24.484 -3.389 1 52.78 356 THR A CA 1
ATOM 2800 C C . THR A 1 356 ? -7.273 25.047 -3.068 1 52.78 356 THR A C 1
ATOM 2802 O O . THR A 1 356 ? -6.41 25.125 -3.943 1 52.78 356 THR A O 1
ATOM 2805 N N . ASN A 1 357 ? -7.047 25.016 -1.749 1 60.5 357 ASN A N 1
ATOM 2806 C CA . ASN A 1 357 ? -5.891 25.828 -1.406 1 60.5 357 ASN A CA 1
ATOM 2807 C C . ASN A 1 357 ? -4.605 25.016 -1.387 1 60.5 357 ASN A C 1
ATOM 2809 O O . ASN A 1 357 ? -3.512 25.562 -1.524 1 60.5 357 ASN A O 1
ATOM 2813 N N . ASN A 1 358 ? -4.852 23.594 -1.43 1 80.25 358 ASN A N 1
ATOM 2814 C CA . ASN A 1 358 ? -3.631 22.812 -1.3 1 80.25 358 ASN A CA 1
ATOM 2815 C C . ASN A 1 358 ? -3.254 22.141 -2.615 1 80.25 358 ASN A C 1
ATOM 2817 O O . ASN A 1 358 ? -2.201 21.516 -2.717 1 80.25 358 ASN A O 1
ATOM 2821 N N . ALA A 1 359 ? -4.008 22.406 -3.596 1 85.75 359 ALA A N 1
ATOM 2822 C CA . ALA A 1 359 ? -3.82 21.703 -4.867 1 85.75 359 ALA A CA 1
ATOM 2823 C C . ALA A 1 359 ? -2.498 22.109 -5.516 1 85.75 359 ALA A C 1
ATOM 2825 O O . ALA A 1 359 ? -1.744 21.234 -5.977 1 85.75 359 ALA A O 1
ATOM 2826 N N . PRO A 1 360 ? -2.174 23.391 -5.512 1 87.75 360 PRO A N 1
ATOM 2827 C CA . PRO A 1 360 ? -0.886 23.75 -6.109 1 87.75 360 PRO A CA 1
ATOM 2828 C C . PRO A 1 360 ? 0.299 23.125 -5.379 1 87.75 360 PRO A C 1
ATOM 2830 O O . PRO A 1 360 ? 1.278 22.734 -6.016 1 87.75 360 PRO A O 1
ATOM 2833 N N . PHE A 1 361 ? 0.1 23.062 -4.086 1 90.12 361 PHE A N 1
ATOM 2834 C CA . PHE A 1 361 ? 1.144 22.484 -3.252 1 90.12 361 PHE A CA 1
ATOM 2835 C C . PHE A 1 361 ? 1.359 21.016 -3.604 1 90.12 361 PHE A C 1
ATOM 2837 O O . PHE A 1 361 ? 2.5 20.562 -3.697 1 90.12 361 PHE A O 1
ATOM 2844 N N . LEU A 1 362 ? 0.322 20.312 -3.838 1 93 362 LEU A N 1
ATOM 2845 C CA . LEU A 1 362 ? 0.396 18.891 -4.195 1 93 362 LEU A CA 1
ATOM 2846 C C . LEU A 1 362 ? 0.861 18.719 -5.637 1 93 362 LEU A C 1
ATOM 2848 O O . LEU A 1 362 ? 1.621 17.797 -5.945 1 93 362 LEU A O 1
ATOM 2852 N N . ARG A 1 363 ? 0.433 19.594 -6.469 1 94.06 363 ARG A N 1
ATOM 2853 C CA . ARG A 1 363 ? 0.867 19.531 -7.859 1 94.06 363 ARG A CA 1
ATOM 2854 C C . ARG A 1 363 ? 2.369 19.766 -7.977 1 94.06 363 ARG A C 1
ATOM 2856 O O . ARG A 1 363 ? 3.033 19.156 -8.82 1 94.06 363 ARG A O 1
ATOM 2863 N N . GLU A 1 364 ? 2.836 20.625 -7.145 1 95.56 364 GLU A N 1
ATOM 2864 C CA . GLU A 1 364 ? 4.277 20.859 -7.094 1 95.56 364 GLU A CA 1
ATOM 2865 C C . GLU A 1 364 ? 5.027 19.578 -6.77 1 95.56 364 GLU A C 1
ATOM 2867 O O . GLU A 1 364 ? 6.02 19.25 -7.426 1 95.56 364 GLU A O 1
ATOM 2872 N N . ALA A 1 365 ? 4.555 18.859 -5.801 1 96.69 365 ALA A N 1
ATOM 2873 C CA . ALA A 1 365 ? 5.172 17.594 -5.41 1 96.69 365 ALA A CA 1
ATOM 2874 C C . ALA A 1 365 ? 5.086 16.578 -6.539 1 96.69 365 ALA A C 1
ATOM 2876 O O . ALA A 1 365 ? 6.059 15.867 -6.82 1 96.69 365 ALA A O 1
ATOM 2877 N N . VAL A 1 366 ? 3.947 16.469 -7.172 1 97 366 VAL A N 1
ATOM 2878 C CA . VAL A 1 366 ? 3.736 15.539 -8.273 1 97 366 VAL A CA 1
ATOM 2879 C C . VAL A 1 366 ? 4.715 15.852 -9.406 1 97 366 VAL A C 1
ATOM 2881 O O . VAL A 1 366 ? 5.355 14.945 -9.945 1 97 366 VAL A O 1
ATOM 2884 N N . ASN A 1 367 ? 4.797 17.109 -9.695 1 97.44 367 ASN A N 1
ATOM 2885 C CA . ASN A 1 367 ? 5.711 17.516 -10.758 1 97.44 367 ASN A CA 1
ATOM 2886 C C . ASN A 1 367 ? 7.156 17.156 -10.43 1 97.44 367 ASN A C 1
ATOM 2888 O O . ASN A 1 367 ? 7.918 16.75 -11.305 1 97.44 367 ASN A O 1
ATOM 2892 N N . ALA A 1 368 ? 7.531 17.359 -9.195 1 97.81 368 ALA A N 1
ATOM 2893 C CA . ALA A 1 368 ? 8.883 17 -8.766 1 97.81 368 ALA A CA 1
ATOM 2894 C C . ALA A 1 368 ? 9.18 15.539 -9.039 1 97.81 368 ALA A C 1
ATOM 2896 O O . ALA A 1 368 ? 10.211 15.203 -9.633 1 97.81 368 ALA A O 1
ATOM 2897 N N . ARG A 1 369 ? 8.258 14.664 -8.68 1 97.81 369 ARG A N 1
ATOM 2898 C CA . ARG A 1 369 ? 8.469 13.227 -8.844 1 97.81 369 ARG A CA 1
ATOM 2899 C C . ARG A 1 369 ? 8.492 12.844 -10.32 1 97.81 369 ARG A C 1
ATOM 2901 O O . ARG A 1 369 ? 9.266 11.984 -10.734 1 97.81 369 ARG A O 1
ATOM 2908 N N . HIS A 1 370 ? 7.672 13.469 -11.125 1 97 370 HIS A N 1
ATOM 2909 C CA . HIS A 1 370 ? 7.656 13.203 -12.555 1 97 370 HIS A CA 1
ATOM 2910 C C . HIS A 1 370 ? 8.984 13.586 -13.203 1 97 370 HIS A C 1
ATOM 2912 O O . HIS A 1 370 ? 9.531 12.828 -14.008 1 97 370 HIS A O 1
ATOM 2918 N N . ILE A 1 371 ? 9.469 14.695 -12.805 1 97.5 371 ILE A N 1
ATOM 2919 C CA . ILE A 1 371 ? 10.75 15.148 -13.344 1 97.5 371 ILE A CA 1
ATOM 2920 C C . ILE A 1 371 ? 11.852 14.172 -12.945 1 97.5 371 ILE A C 1
ATOM 2922 O O . ILE A 1 371 ? 12.648 13.75 -13.789 1 97.5 371 ILE A O 1
ATOM 2926 N N . MET A 1 372 ? 11.844 13.766 -11.68 1 96.88 372 MET A N 1
ATOM 2927 C CA . MET A 1 372 ? 12.828 12.805 -11.203 1 96.88 372 MET A CA 1
ATOM 2928 C C . MET A 1 372 ? 12.734 11.492 -11.977 1 96.88 372 MET A C 1
ATOM 2930 O O . MET A 1 372 ? 13.719 10.773 -12.117 1 96.88 372 MET A O 1
ATOM 2934 N N . SER A 1 373 ? 11.523 11.211 -12.469 1 95.06 373 SER A N 1
ATOM 2935 C CA . SER A 1 373 ? 11.289 9.984 -13.219 1 95.06 373 SER A CA 1
ATOM 2936 C C . SER A 1 373 ? 11.43 10.219 -14.719 1 95.06 373 SER A C 1
ATOM 2938 O O . SER A 1 373 ? 10.945 9.422 -15.523 1 95.06 373 SER A O 1
ATOM 2940 N N . ASN A 1 374 ? 11.938 11.367 -15.07 1 95.62 374 ASN A N 1
ATOM 2941 C CA . ASN A 1 374 ? 12.328 11.742 -16.422 1 95.62 374 ASN A CA 1
ATOM 2942 C C . ASN A 1 374 ? 11.117 12.031 -17.297 1 95.62 374 ASN A C 1
ATOM 2944 O O . ASN A 1 374 ? 11.148 11.797 -18.516 1 95.62 374 ASN A O 1
ATOM 2948 N N . ASP A 1 375 ? 10.031 12.398 -16.719 1 94.94 375 ASP A N 1
ATOM 2949 C CA . ASP A 1 375 ? 8.859 12.883 -17.438 1 94.94 375 ASP A CA 1
ATOM 2950 C C . ASP A 1 375 ? 8.633 14.375 -17.188 1 94.94 375 ASP A C 1
ATOM 2952 O O . ASP A 1 375 ? 8.32 14.773 -16.062 1 94.94 375 ASP A O 1
ATOM 2956 N N . VAL A 1 376 ? 8.773 15.172 -18.188 1 95.25 376 VAL A N 1
ATOM 2957 C CA . VAL A 1 376 ? 8.609 16.609 -18.016 1 95.25 376 VAL A CA 1
ATOM 2958 C C . VAL A 1 376 ? 7.371 17.078 -18.781 1 95.25 376 VAL A C 1
ATOM 2960 O O . VAL A 1 376 ? 7.215 18.281 -19.047 1 95.25 376 VAL A O 1
ATOM 2963 N N . SER A 1 377 ? 6.5 16.172 -19.078 1 92.25 377 SER A N 1
ATOM 2964 C CA . SER A 1 377 ? 5.336 16.5 -19.891 1 92.25 377 SER A CA 1
ATOM 2965 C C . SER A 1 377 ? 4.395 17.453 -19.172 1 92.25 377 SER A C 1
ATOM 2967 O O . SER A 1 377 ? 3.699 18.25 -19.812 1 92.25 377 SER A O 1
ATOM 2969 N N . ARG A 1 378 ? 4.438 17.484 -17.906 1 92.25 378 ARG A N 1
ATOM 2970 C CA . ARG A 1 378 ? 3.527 18.312 -17.109 1 92.25 378 ARG A CA 1
ATOM 2971 C C . ARG A 1 378 ? 4.043 19.734 -16.984 1 92.25 378 ARG A C 1
ATOM 2973 O O . ARG A 1 378 ? 3.305 20.641 -16.578 1 92.25 378 ARG A O 1
ATOM 2980 N N . ILE A 1 379 ? 5.273 19.906 -17.328 1 95.75 379 ILE A N 1
ATOM 2981 C CA . ILE A 1 379 ? 5.887 21.234 -17.219 1 95.75 379 ILE A CA 1
ATOM 2982 C C . ILE A 1 379 ? 5.828 21.922 -18.578 1 95.75 379 ILE A C 1
ATOM 2984 O O . ILE A 1 379 ? 6.488 21.516 -19.531 1 95.75 379 ILE A O 1
ATOM 2988 N N . THR A 1 380 ? 5.023 22.922 -18.625 1 93.75 380 THR A N 1
ATOM 2989 C CA . THR A 1 380 ? 4.891 23.75 -19.828 1 93.75 380 THR A CA 1
ATOM 2990 C C . THR A 1 380 ? 5.152 25.219 -19.5 1 93.75 380 THR A C 1
ATOM 2992 O O . THR A 1 380 ? 5.363 25.562 -18.328 1 93.75 380 THR A O 1
ATOM 2995 N N . ALA A 1 381 ? 5.098 26.016 -20.516 1 93.38 381 ALA A N 1
ATOM 2996 C CA . ALA A 1 381 ? 5.297 27.453 -20.328 1 93.38 381 ALA A CA 1
ATOM 2997 C C . ALA A 1 381 ? 4.18 28.047 -19.469 1 93.38 381 ALA A C 1
ATOM 2999 O O . ALA A 1 381 ? 4.387 29.047 -18.781 1 93.38 381 ALA A O 1
ATOM 3000 N N . GLU A 1 382 ? 3.059 27.406 -19.469 1 92.81 382 GLU A N 1
ATOM 3001 C CA . GLU A 1 382 ? 1.873 27.922 -18.797 1 92.81 382 GLU A CA 1
ATOM 3002 C C . GLU A 1 382 ? 1.756 27.391 -17.375 1 92.81 382 GLU A C 1
ATOM 3004 O O . GLU A 1 382 ? 0.9 27.828 -16.609 1 92.81 382 GLU A O 1
ATOM 3009 N N . THR A 1 383 ? 2.596 26.531 -17 1 94 383 THR A N 1
ATOM 3010 C CA . THR A 1 383 ? 2.549 26 -15.641 1 94 383 THR A CA 1
ATOM 3011 C C . THR A 1 383 ? 2.795 27.109 -14.609 1 94 383 THR A C 1
ATOM 3013 O O . THR A 1 383 ? 3.807 27.797 -14.68 1 94 383 THR A O 1
ATOM 3016 N N . PRO A 1 384 ? 1.858 27.266 -13.727 1 92.81 384 PRO A N 1
ATOM 3017 C CA . PRO A 1 384 ? 2.027 28.328 -12.727 1 92.81 384 PRO A CA 1
ATOM 3018 C C . PRO A 1 384 ? 3.291 28.156 -11.891 1 92.81 384 PRO A C 1
ATOM 3020 O O . PRO A 1 384 ? 3.686 27.031 -11.586 1 92.81 384 PRO A O 1
ATOM 3023 N N . SER A 1 385 ? 3.842 29.219 -11.375 1 91.31 385 SER A N 1
ATOM 3024 C CA . SER A 1 385 ? 5.07 29.203 -10.586 1 91.31 385 SER A CA 1
ATOM 3025 C C . SER A 1 385 ? 4.871 28.469 -9.266 1 91.31 385 SER A C 1
ATOM 3027 O O . SER A 1 385 ? 5.805 27.875 -8.734 1 91.31 385 SER A O 1
ATOM 3029 N N . SER A 1 386 ? 3.621 28.5 -8.789 1 89.25 386 SER A N 1
ATOM 3030 C CA . SER A 1 386 ? 3.309 27.859 -7.516 1 89.25 386 SER A CA 1
ATOM 3031 C C . SER A 1 386 ? 3.375 26.344 -7.637 1 89.25 386 SER A C 1
ATOM 3033 O O . SER A 1 386 ? 3.385 25.625 -6.625 1 89.25 386 SER A O 1
ATOM 3035 N N . GLU A 1 387 ? 3.496 25.844 -8.898 1 93.5 387 GLU A N 1
ATOM 3036 C CA . GLU A 1 387 ? 3.508 24.406 -9.125 1 93.5 387 GLU A CA 1
ATOM 3037 C C . GLU A 1 387 ? 4.879 23.922 -9.602 1 93.5 387 GLU A C 1
ATOM 3039 O O . GLU A 1 387 ? 5.039 22.766 -9.984 1 93.5 387 GLU A O 1
ATOM 3044 N N . ILE A 1 388 ? 5.855 24.797 -9.531 1 94.94 388 ILE A N 1
ATOM 3045 C CA . ILE A 1 388 ? 7.211 24.484 -9.969 1 94.94 388 ILE A CA 1
ATOM 3046 C C . ILE A 1 388 ? 8.062 24.078 -8.766 1 94.94 388 ILE A C 1
ATOM 3048 O O . ILE A 1 388 ? 8.273 24.875 -7.852 1 94.94 388 ILE A O 1
ATOM 3052 N N . PRO A 1 389 ? 8.523 22.859 -8.789 1 95.31 389 PRO A N 1
ATOM 3053 C CA . PRO A 1 389 ? 9.312 22.406 -7.641 1 95.31 389 PRO A CA 1
ATOM 3054 C C . PRO A 1 389 ? 10.773 22.844 -7.711 1 95.31 389 PRO A C 1
ATOM 3056 O O . PRO A 1 389 ? 11.312 23.047 -8.805 1 95.31 389 PRO A O 1
ATOM 3059 N N . TYR A 1 390 ? 11.375 22.984 -6.621 1 94.5 390 TYR A N 1
ATOM 3060 C CA . TYR A 1 390 ? 12.805 23.281 -6.605 1 94.5 390 TYR A CA 1
ATOM 3061 C C . TYR A 1 390 ? 13.633 22.016 -6.508 1 94.5 390 TYR A C 1
ATOM 3063 O O . TYR A 1 390 ? 14.555 21.797 -7.297 1 94.5 390 TYR A O 1
ATOM 3071 N N . VAL A 1 391 ? 13.281 21.188 -5.523 1 94.94 391 VAL A N 1
ATOM 3072 C CA . VAL A 1 391 ? 14.031 19.938 -5.344 1 94.94 391 VAL A CA 1
ATOM 3073 C C . VAL A 1 391 ? 13.555 18.891 -6.344 1 94.94 391 VAL A C 1
ATOM 3075 O O . VAL A 1 391 ? 12.492 18.297 -6.16 1 94.94 391 VAL A O 1
ATOM 3078 N N . ILE A 1 392 ? 14.359 18.656 -7.355 1 96.75 392 ILE A N 1
ATOM 3079 C CA . ILE A 1 392 ? 13.969 17.734 -8.422 1 96.75 392 ILE A CA 1
ATOM 3080 C C . ILE A 1 392 ? 15.023 16.625 -8.562 1 96.75 392 ILE A C 1
ATOM 3082 O O . ILE A 1 392 ? 15.117 15.992 -9.617 1 96.75 392 ILE A O 1
ATOM 3086 N N . TRP A 1 393 ? 15.883 16.375 -7.512 1 95.62 393 TRP A N 1
ATOM 3087 C CA . TRP A 1 393 ? 16.969 15.422 -7.602 1 95.62 393 TRP A CA 1
ATOM 3088 C C . TRP A 1 393 ? 16.953 14.461 -6.418 1 95.62 393 TRP A C 1
ATOM 3090 O O . TRP A 1 393 ? 17.891 13.664 -6.242 1 95.62 393 TRP A O 1
ATOM 3100 N N . HIS A 1 394 ? 16.062 14.57 -5.535 1 91.94 394 HIS A N 1
ATOM 3101 C CA . HIS A 1 394 ? 15.891 13.672 -4.395 1 91.94 394 HIS A CA 1
ATOM 3102 C C . HIS A 1 394 ? 14.469 13.125 -4.324 1 91.94 394 HIS A C 1
ATOM 3104 O O . HIS A 1 394 ? 13.5 13.883 -4.395 1 91.94 394 HIS A O 1
ATOM 3110 N N . PRO A 1 395 ? 14.266 11.898 -4.141 1 91.88 395 PRO A N 1
ATOM 3111 C CA . PRO A 1 395 ? 15.273 10.891 -3.809 1 91.88 395 PRO A CA 1
ATOM 3112 C C . PRO A 1 395 ? 15.945 10.297 -5.043 1 91.88 395 PRO A C 1
ATOM 3114 O O . PRO A 1 395 ? 16.891 9.508 -4.922 1 91.88 395 PRO A O 1
ATOM 3117 N N . ARG A 1 396 ? 15.555 10.641 -6.246 1 93.19 396 ARG A N 1
ATOM 3118 C CA . ARG A 1 396 ? 16.109 10.086 -7.469 1 93.19 396 ARG A CA 1
ATOM 3119 C C . ARG A 1 396 ? 16.672 11.18 -8.367 1 93.19 396 ARG A C 1
ATOM 3121 O O . ARG A 1 396 ? 16.109 12.273 -8.453 1 93.19 396 ARG A O 1
ATOM 3128 N N . LEU A 1 397 ? 17.672 10.828 -9.125 1 95.12 397 LEU A N 1
ATOM 3129 C CA . LEU A 1 397 ? 18.312 11.766 -10.031 1 95.12 397 LEU A CA 1
ATOM 3130 C C . LEU A 1 397 ? 17.719 11.648 -11.438 1 95.12 397 LEU A C 1
ATOM 3132 O O . LEU A 1 397 ? 17.75 10.57 -12.039 1 95.12 397 LEU A O 1
ATOM 3136 N N . PRO A 1 398 ? 17.188 12.742 -11.945 1 96.25 398 PRO A N 1
ATOM 3137 C CA . PRO A 1 398 ? 16.766 12.688 -13.352 1 96.25 398 PRO A CA 1
ATOM 3138 C C . PRO A 1 398 ? 17.953 12.594 -14.305 1 96.25 398 PRO A C 1
ATOM 3140 O O . PRO A 1 398 ? 19.094 12.914 -13.93 1 96.25 398 PRO A O 1
ATOM 3143 N N . ASP A 1 399 ? 17.641 12.133 -15.484 1 95 399 ASP A N 1
ATOM 3144 C CA . ASP A 1 399 ? 18.656 12.062 -16.531 1 95 399 ASP A CA 1
ATOM 3145 C C . ASP A 1 399 ? 19.094 13.461 -16.953 1 95 399 ASP A C 1
ATOM 3147 O O . ASP A 1 399 ? 18.312 14.398 -16.938 1 95 399 ASP A O 1
ATOM 3151 N N . TRP A 1 400 ? 20.359 13.562 -17.422 1 95.62 400 TRP A N 1
ATOM 3152 C CA . TRP A 1 400 ? 20.906 14.852 -17.828 1 95.62 400 TRP A CA 1
ATOM 3153 C C . TRP A 1 400 ? 20.094 15.453 -18.969 1 95.62 400 TRP A C 1
ATOM 3155 O O . TRP A 1 400 ? 19.906 16.672 -19.031 1 95.62 400 TRP A O 1
ATOM 3165 N N . ALA A 1 401 ? 19.578 14.586 -19.812 1 95.25 401 ALA A N 1
ATOM 3166 C CA . ALA A 1 401 ? 18.797 15.047 -20.953 1 95.25 401 ALA A CA 1
ATOM 3167 C C . ALA A 1 401 ? 17.469 15.633 -20.516 1 95.25 401 ALA A C 1
ATOM 3169 O O . ALA A 1 401 ? 16.953 16.578 -21.125 1 95.25 401 ALA A O 1
ATOM 3170 N N . THR A 1 402 ? 16.984 15.078 -19.484 1 96.38 402 THR A N 1
ATOM 3171 C CA . THR A 1 402 ? 15.719 15.555 -18.938 1 96.38 402 THR A CA 1
ATOM 3172 C C . THR A 1 402 ? 15.875 16.969 -18.375 1 96.38 402 THR A C 1
ATOM 3174 O O . THR A 1 402 ? 15 17.812 -18.562 1 96.38 402 THR A O 1
ATOM 3177 N N . LEU A 1 403 ? 17 17.234 -17.766 1 97.75 403 LEU A N 1
ATOM 3178 C CA . LEU A 1 403 ? 17.25 18.547 -17.188 1 97.75 403 LEU A CA 1
ATOM 3179 C C . LEU A 1 403 ? 17.406 19.594 -18.281 1 97.75 403 LEU A C 1
ATOM 3181 O O . LEU A 1 403 ? 16.922 20.719 -18.156 1 97.75 403 LEU A O 1
ATOM 3185 N N . ARG A 1 404 ? 17.984 19.203 -19.344 1 97 404 ARG A N 1
ATOM 3186 C CA . ARG A 1 404 ? 18.125 20.109 -20.484 1 97 404 ARG A CA 1
ATOM 3187 C C . ARG A 1 404 ? 16.766 20.453 -21.078 1 97 404 ARG A C 1
ATOM 3189 O O . ARG A 1 404 ? 16.469 21.609 -21.359 1 97 404 ARG A O 1
ATOM 3196 N N . GLU A 1 405 ? 16.047 19.422 -21.234 1 96.75 405 GLU A N 1
ATOM 3197 C CA . GLU A 1 405 ? 14.711 19.609 -21.797 1 96.75 405 GLU A CA 1
ATOM 3198 C C . GLU A 1 405 ? 13.844 20.453 -20.859 1 96.75 405 GLU A C 1
ATOM 3200 O O . GLU A 1 405 ? 13.047 21.281 -21.328 1 96.75 405 GLU A O 1
ATOM 3205 N N . LEU A 1 406 ? 14 20.25 -19.578 1 97.31 406 LEU A N 1
ATOM 3206 C CA . LEU A 1 406 ? 13.25 21 -18.578 1 97.31 406 LEU A CA 1
ATOM 3207 C C . LEU A 1 406 ? 13.492 22.5 -18.719 1 97.31 406 LEU A C 1
ATOM 3209 O O . LEU A 1 406 ? 12.547 23.297 -18.75 1 97.31 406 LEU A O 1
ATOM 3213 N N . VAL A 1 407 ? 14.727 22.922 -18.938 1 97.38 407 VAL A N 1
ATOM 3214 C CA . VAL A 1 407 ? 15.094 24.328 -19.016 1 97.38 407 VAL A CA 1
ATOM 3215 C C . VAL A 1 407 ? 14.656 24.891 -20.375 1 97.38 407 VAL A C 1
ATOM 3217 O O . VAL A 1 407 ? 14.297 26.078 -20.469 1 97.38 407 VAL A O 1
ATOM 3220 N N . ARG A 1 408 ? 14.68 24.016 -21.344 1 96.25 408 ARG A N 1
ATOM 3221 C CA . ARG A 1 408 ? 14.172 24.453 -22.641 1 96.25 408 ARG A CA 1
ATOM 3222 C C . ARG A 1 408 ? 12.695 24.828 -22.547 1 96.25 408 ARG A C 1
ATOM 3224 O O . ARG A 1 408 ? 12.273 25.828 -23.109 1 96.25 408 ARG A O 1
ATOM 3231 N N . ARG A 1 409 ? 11.945 24.109 -21.781 1 95.12 409 ARG A N 1
ATOM 3232 C CA . ARG A 1 409 ? 10.508 24.328 -21.656 1 95.12 409 ARG A CA 1
ATOM 3233 C C . ARG A 1 409 ? 10.219 25.484 -20.703 1 95.12 409 ARG A C 1
ATOM 3235 O O . ARG A 1 409 ? 9.312 26.281 -20.938 1 95.12 409 ARG A O 1
ATOM 3242 N N . ARG A 1 410 ? 10.969 25.469 -19.625 1 96.69 410 ARG A N 1
ATOM 3243 C CA . ARG A 1 410 ? 10.789 26.469 -18.594 1 96.69 410 ARG A CA 1
ATOM 3244 C C . ARG A 1 410 ? 12.133 27.047 -18.141 1 96.69 410 ARG A C 1
ATOM 3246 O O . ARG A 1 410 ? 12.711 26.594 -17.156 1 96.69 410 ARG A O 1
ATOM 3253 N N . PRO A 1 411 ? 12.547 28.062 -18.781 1 95.44 411 PRO A N 1
ATOM 3254 C CA . PRO A 1 411 ? 13.883 28.594 -18.531 1 95.44 411 PRO A CA 1
ATOM 3255 C C . PRO A 1 411 ? 14.062 29.094 -17.094 1 95.44 411 PRO A C 1
ATOM 3257 O O . PRO A 1 411 ? 15.188 29.172 -16.609 1 95.44 411 PRO A O 1
ATOM 3260 N N . ASP A 1 412 ? 12.977 29.438 -16.438 1 93.75 412 ASP A N 1
ATOM 3261 C CA . ASP A 1 412 ? 13.078 29.938 -15.07 1 93.75 412 ASP A CA 1
ATOM 3262 C C . ASP A 1 412 ? 13.406 28.812 -14.094 1 93.75 412 ASP A C 1
ATOM 3264 O O . ASP A 1 412 ? 13.625 29.062 -12.906 1 93.75 412 ASP A O 1
ATOM 3268 N N . MET A 1 413 ? 13.547 27.562 -14.625 1 95.62 413 MET A N 1
ATOM 3269 C CA . MET A 1 413 ? 13.938 26.422 -13.789 1 95.62 413 MET A CA 1
ATOM 3270 C C . MET A 1 413 ? 15.43 26.141 -13.93 1 95.62 413 MET A C 1
ATOM 3272 O O . MET A 1 413 ? 15.898 25.062 -13.547 1 95.62 413 MET A O 1
ATOM 3276 N N . ARG A 1 414 ? 16.156 27.031 -14.422 1 96 414 ARG A N 1
ATOM 3277 C CA . ARG A 1 414 ? 17.578 26.891 -14.672 1 96 414 ARG A CA 1
ATOM 3278 C C . ARG A 1 414 ? 18.328 26.625 -13.375 1 96 414 ARG A C 1
ATOM 3280 O O . ARG A 1 414 ? 19.234 25.781 -13.336 1 96 414 ARG A O 1
ATOM 3287 N N . SER A 1 415 ? 17.984 27.312 -12.352 1 9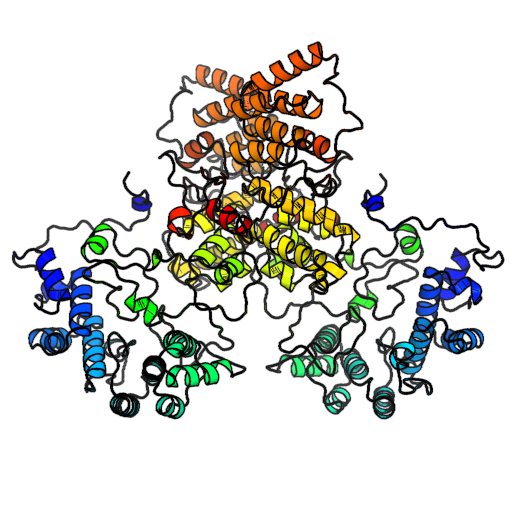4.56 415 SER A N 1
ATOM 3288 C CA . SER A 1 415 ? 18.656 27.141 -11.07 1 94.56 415 SER A CA 1
ATOM 3289 C C . SER A 1 415 ? 18.438 25.734 -10.516 1 94.56 415 SER A C 1
ATOM 3291 O O . SER A 1 415 ? 19.359 25.109 -10 1 94.56 415 SER A O 1
ATOM 3293 N N . GLN A 1 416 ? 17.281 25.281 -10.617 1 95.44 416 GLN A N 1
ATOM 3294 C CA . GLN A 1 416 ? 16.938 23.938 -10.164 1 95.44 416 GLN A CA 1
ATOM 3295 C C . GLN A 1 416 ? 17.719 22.875 -10.938 1 95.44 416 GLN A C 1
ATOM 3297 O O . GLN A 1 416 ? 18.281 21.953 -10.344 1 95.44 416 GLN A O 1
ATOM 3302 N N . ALA A 1 417 ? 17.703 23 -12.188 1 97.81 417 ALA A N 1
ATOM 3303 C CA . ALA A 1 417 ? 18.406 22.062 -13.055 1 97.81 417 ALA A CA 1
ATOM 3304 C C . ALA A 1 417 ? 19.906 22.078 -12.773 1 97.81 417 ALA A C 1
ATOM 3306 O O . ALA A 1 417 ? 20.547 21.016 -12.727 1 97.81 417 ALA A O 1
ATOM 3307 N N . ALA A 1 418 ? 20.406 23.25 -12.555 1 97.81 418 ALA A N 1
ATOM 3308 C CA . ALA A 1 418 ? 21.828 23.391 -12.25 1 97.81 418 ALA A CA 1
ATOM 3309 C C . ALA A 1 418 ? 22.172 22.703 -10.922 1 97.81 418 ALA A C 1
ATOM 3311 O O . ALA A 1 418 ? 23.188 22.031 -10.812 1 97.81 418 ALA A O 1
ATOM 3312 N N . HIS A 1 419 ? 21.344 22.984 -9.961 1 96.44 419 HIS A N 1
ATOM 3313 C CA . HIS A 1 419 ? 21.531 22.328 -8.672 1 96.44 419 HIS A CA 1
ATOM 3314 C C . HIS A 1 419 ? 21.547 20.812 -8.82 1 96.44 419 HIS A C 1
ATOM 3316 O O . HIS A 1 419 ? 22.422 20.141 -8.273 1 96.44 419 HIS A O 1
ATOM 3322 N N . ALA A 1 420 ? 20.641 20.266 -9.547 1 96.62 420 ALA A N 1
ATOM 3323 C CA . ALA A 1 420 ? 20.562 18.828 -9.805 1 96.62 420 ALA A CA 1
ATOM 3324 C C . ALA A 1 420 ? 21.828 18.344 -10.508 1 96.62 420 ALA A C 1
ATOM 3326 O O . ALA A 1 420 ? 22.328 17.25 -10.195 1 96.62 420 ALA A O 1
ATOM 3327 N N . CYS A 1 421 ? 22.312 19.094 -11.438 1 97.31 421 CYS A N 1
ATOM 3328 C CA . CYS A 1 421 ? 23.531 18.75 -12.156 1 97.31 421 CYS A CA 1
ATOM 3329 C C . CYS A 1 421 ? 24.719 18.641 -11.203 1 97.31 421 CYS A C 1
ATOM 3331 O O . CYS A 1 421 ? 25.547 17.75 -11.336 1 97.31 421 CYS A O 1
ATOM 3333 N N . ILE A 1 422 ? 24.797 19.578 -10.297 1 95.75 422 ILE A N 1
ATOM 3334 C CA . ILE A 1 422 ? 25.891 19.578 -9.336 1 95.75 422 ILE A CA 1
ATOM 3335 C C . ILE A 1 422 ? 25.812 18.344 -8.453 1 95.75 422 ILE A C 1
ATOM 3337 O O . ILE A 1 422 ? 26.812 17.641 -8.25 1 95.75 422 ILE A O 1
ATOM 3341 N N . VAL A 1 423 ? 24.609 18.062 -7.996 1 91.94 423 VAL A N 1
ATOM 3342 C CA . VAL A 1 423 ? 24.406 16.891 -7.137 1 91.94 423 VAL A CA 1
ATOM 3343 C C . VAL A 1 423 ? 24.734 15.617 -7.902 1 91.94 423 VAL A C 1
ATOM 3345 O O . VAL A 1 423 ? 25.391 14.727 -7.371 1 91.94 423 VAL A O 1
ATOM 3348 N N . ALA A 1 424 ? 24.375 15.547 -9.172 1 93.25 424 ALA A N 1
ATOM 3349 C CA . ALA A 1 424 ? 24.516 14.336 -9.984 1 93.25 424 ALA A CA 1
ATOM 3350 C C . ALA A 1 424 ? 25.875 14.297 -10.68 1 93.25 424 ALA A C 1
ATOM 3352 O O . ALA A 1 424 ? 26.234 13.281 -11.289 1 93.25 424 ALA A O 1
ATOM 3353 N N . ASP A 1 425 ? 26.562 15.422 -10.68 1 93.06 425 ASP A N 1
ATOM 3354 C CA . ASP A 1 425 ? 27.844 15.57 -11.352 1 93.06 425 ASP A CA 1
ATOM 3355 C C . ASP A 1 425 ? 27.688 15.461 -12.867 1 93.06 425 ASP A C 1
ATOM 3357 O O . ASP A 1 425 ? 28.375 14.664 -13.516 1 93.06 425 ASP A O 1
ATOM 3361 N N . TYR A 1 426 ? 26.703 16.172 -13.359 1 95.62 426 TYR A N 1
ATOM 3362 C CA . TYR A 1 426 ? 26.5 16.328 -14.797 1 95.62 426 TYR A CA 1
ATOM 3363 C C . TYR A 1 426 ? 27.156 17.594 -15.312 1 95.62 426 TYR A C 1
ATOM 3365 O O . TYR A 1 426 ? 26.484 18.562 -15.672 1 95.62 426 TYR A O 1
ATOM 3373 N N . GLN A 1 427 ? 28.453 17.562 -15.438 1 96.56 427 GLN A N 1
ATOM 3374 C CA . GLN A 1 427 ? 29.25 18.75 -15.719 1 96.56 427 GLN A CA 1
ATOM 3375 C C . GLN A 1 427 ? 28.891 19.328 -17.094 1 96.56 427 GLN A C 1
ATOM 3377 O O . GLN A 1 427 ? 28.719 20.547 -17.219 1 96.56 427 GLN A O 1
ATOM 3382 N N . GLY A 1 428 ? 28.797 18.406 -18.031 1 96.56 428 GLY A N 1
ATOM 3383 C CA . GLY A 1 428 ? 28.484 18.875 -19.375 1 96.56 428 GLY A CA 1
ATOM 3384 C C . GLY A 1 428 ? 27.172 19.625 -19.438 1 96.56 428 GLY A C 1
ATOM 3385 O O . GLY A 1 428 ? 27.094 20.703 -20.047 1 96.56 428 GLY A O 1
ATOM 3386 N N . THR A 1 429 ? 26.172 19.078 -18.891 1 97.19 429 THR A N 1
ATOM 3387 C CA . THR A 1 429 ? 24.859 19.719 -18.859 1 97.19 429 THR A CA 1
ATOM 3388 C C . THR A 1 429 ? 24.906 21.031 -18.078 1 97.19 429 THR A C 1
ATOM 3390 O O . THR A 1 429 ? 24.344 22.031 -18.5 1 97.19 429 THR A O 1
ATOM 3393 N N . TYR A 1 430 ? 25.609 21.078 -16.984 1 97.88 430 TYR A N 1
ATOM 3394 C CA . TYR A 1 430 ? 25.781 22.266 -16.156 1 97.88 430 TYR A CA 1
ATOM 3395 C C . TYR A 1 430 ? 26.406 23.391 -16.969 1 97.88 430 TYR A C 1
ATOM 3397 O O . TYR A 1 430 ? 25.922 24.531 -16.953 1 97.88 430 TYR A O 1
ATOM 3405 N N . ASP A 1 431 ? 27.406 23.031 -17.656 1 97.62 431 ASP A N 1
ATOM 3406 C CA . ASP A 1 431 ? 28.109 24.031 -18.438 1 97.62 431 ASP A CA 1
ATOM 3407 C C . ASP A 1 431 ? 27.203 24.625 -19.516 1 97.62 431 ASP A C 1
ATOM 3409 O O . ASP A 1 431 ? 27.281 25.812 -19.828 1 97.62 431 ASP A O 1
ATOM 3413 N N . GLY A 1 432 ? 26.406 23.766 -20.016 1 97.12 432 GLY A N 1
ATOM 3414 C CA . GLY A 1 432 ? 25.469 24.203 -21.047 1 97.12 432 GLY A CA 1
ATOM 3415 C C . GLY A 1 432 ? 24.375 25.109 -20.5 1 97.12 432 GLY A C 1
ATOM 3416 O O . GLY A 1 432 ? 23.906 26.016 -21.188 1 97.12 432 GLY A O 1
ATOM 3417 N N . LEU A 1 433 ? 24 24.984 -19.25 1 96.94 433 LEU A N 1
ATOM 3418 C CA . LEU A 1 433 ? 22.906 25.734 -18.641 1 96.94 433 LEU A CA 1
ATOM 3419 C C . LEU A 1 433 ? 23.359 27.141 -18.25 1 96.94 433 LEU A C 1
ATOM 3421 O O . LEU A 1 433 ? 22.578 28.078 -18.266 1 96.94 433 LEU A O 1
ATOM 3425 N N . GLN A 1 434 ? 24.562 27.266 -17.844 1 93.81 434 GLN A N 1
ATOM 3426 C CA . GLN A 1 434 ? 25.156 28.531 -17.422 1 93.81 434 GLN A CA 1
ATOM 3427 C C . GLN A 1 434 ? 24.266 29.219 -16.375 1 93.81 434 GLN A C 1
ATOM 3429 O O . GLN A 1 434 ? 23.812 30.359 -16.594 1 93.81 434 GLN A O 1
ATOM 3434 N N . PRO A 1 435 ? 24.078 28.594 -15.258 1 94.94 435 PRO A N 1
ATOM 3435 C CA . PRO A 1 435 ? 23.203 29.188 -14.242 1 94.94 435 PRO A CA 1
ATOM 3436 C C . PRO A 1 435 ? 23.797 30.438 -13.609 1 94.94 435 PRO A C 1
ATOM 3438 O O . PRO A 1 435 ? 25.016 30.594 -13.555 1 94.94 435 PRO A O 1
ATOM 3441 N N . GLU A 1 436 ? 22.891 31.312 -13.172 1 93.31 436 GLU A N 1
ATOM 3442 C CA . GLU A 1 436 ? 23.359 32.469 -12.406 1 93.31 436 GLU A CA 1
ATOM 3443 C C . GLU A 1 436 ? 23.969 32 -11.07 1 93.31 436 GLU A C 1
ATOM 3445 O O . GLU A 1 436 ? 23.359 31.234 -10.336 1 93.31 436 GLU A O 1
ATOM 3450 N N . PRO A 1 437 ? 25.172 32.469 -10.812 1 94.81 437 PRO A N 1
ATOM 3451 C CA . PRO A 1 437 ? 25.781 32.094 -9.539 1 94.81 437 PRO A CA 1
ATOM 3452 C C . PRO A 1 437 ? 24.969 32.531 -8.336 1 94.81 437 PRO A C 1
ATOM 3454 O O . PRO A 1 437 ? 24.391 33.625 -8.328 1 94.81 437 PRO A O 1
ATOM 3457 N N . SER A 1 438 ? 24.797 31.703 -7.383 1 93.06 438 SER A N 1
ATOM 3458 C CA . SER A 1 438 ? 24.031 31.984 -6.168 1 93.06 438 SER A CA 1
ATOM 3459 C C . SER A 1 438 ? 24.656 31.281 -4.961 1 93.06 438 SER A C 1
ATOM 3461 O O . SER A 1 438 ? 25.469 30.359 -5.109 1 93.06 438 SER A O 1
ATOM 3463 N N . TYR A 1 439 ? 24.266 31.781 -3.814 1 92.81 439 TYR A N 1
ATOM 3464 C CA . TYR A 1 439 ? 24.719 31.203 -2.557 1 92.81 439 TYR A CA 1
ATOM 3465 C C . TYR A 1 439 ? 24.359 29.719 -2.482 1 92.81 439 TYR A C 1
ATOM 3467 O O . TYR A 1 439 ? 25.172 28.891 -2.053 1 92.81 439 TYR A O 1
ATOM 3475 N N . VAL A 1 440 ? 23.203 29.391 -2.953 1 92.56 440 VAL A N 1
ATOM 3476 C CA . VAL A 1 440 ? 22.672 28.031 -2.863 1 92.56 440 VAL A CA 1
ATOM 3477 C C . VAL A 1 440 ? 23.5 27.094 -3.742 1 92.56 440 VAL A C 1
ATOM 3479 O O . VAL A 1 440 ? 23.984 26.062 -3.275 1 92.56 440 VAL A O 1
ATOM 3482 N N . LEU A 1 441 ? 23.734 27.453 -4.953 1 94.88 441 LEU A N 1
ATOM 3483 C CA . LEU A 1 441 ? 24.484 26.625 -5.883 1 94.88 441 LEU A CA 1
ATOM 3484 C C . LEU A 1 441 ? 25.938 26.484 -5.441 1 94.88 441 LEU A C 1
ATOM 3486 O O . LEU A 1 441 ? 26.516 25.406 -5.543 1 94.88 441 LEU A O 1
ATOM 3490 N N . TRP A 1 442 ? 26.391 27.547 -4.91 1 94.56 442 TRP A N 1
ATOM 3491 C CA . TRP A 1 442 ? 27.781 27.562 -4.473 1 94.56 442 TRP A CA 1
ATOM 3492 C C . TRP A 1 442 ? 27.969 26.641 -3.266 1 94.56 442 TRP A C 1
ATOM 3494 O O . TRP A 1 442 ? 28.953 25.891 -3.193 1 94.56 442 TRP A O 1
ATOM 3504 N N . THR A 1 443 ? 27.062 26.766 -2.371 1 91.38 443 THR A N 1
ATOM 3505 C CA . THR A 1 443 ? 27.125 25.922 -1.187 1 91.38 443 THR A CA 1
ATOM 3506 C C . THR A 1 443 ? 27.078 24.453 -1.574 1 91.38 443 THR A C 1
ATOM 3508 O O . THR A 1 443 ? 27.844 23.641 -1.045 1 91.38 443 THR A O 1
ATOM 3511 N N . GLU A 1 444 ? 26.266 24.109 -2.49 1 91.88 444 GLU A N 1
ATOM 3512 C CA . GLU A 1 444 ? 26.188 22.734 -2.975 1 91.88 444 GLU A CA 1
ATOM 3513 C C . GLU A 1 444 ? 27.484 22.328 -3.68 1 91.88 444 GLU A C 1
ATOM 3515 O O . GLU A 1 444 ? 27.984 21.219 -3.486 1 91.88 444 GLU A O 1
ATOM 3520 N N . ALA A 1 445 ? 27.969 23.188 -4.48 1 93.31 445 ALA A N 1
ATOM 3521 C CA . ALA A 1 445 ? 29.203 22.922 -5.219 1 93.31 445 ALA A CA 1
ATOM 3522 C C . ALA A 1 445 ? 30.359 22.672 -4.266 1 93.31 445 ALA A C 1
ATOM 3524 O O . ALA A 1 445 ? 31.203 21.812 -4.523 1 93.31 445 ALA A O 1
ATOM 3525 N N . LYS A 1 446 ? 30.391 23.375 -3.209 1 88.19 446 LYS A N 1
ATOM 3526 C CA . LYS A 1 446 ? 31.453 23.203 -2.215 1 88.19 446 LYS A CA 1
ATOM 3527 C C . LYS A 1 446 ? 31.359 21.828 -1.556 1 88.19 446 LYS A C 1
ATOM 3529 O O . LYS A 1 446 ? 32.406 21.234 -1.24 1 88.19 446 LYS A O 1
ATOM 3534 N N . ARG A 1 447 ? 30.172 21.469 -1.414 1 81.12 447 ARG A N 1
ATOM 3535 C CA . ARG A 1 447 ? 29.953 20.141 -0.832 1 81.12 447 ARG A CA 1
ATOM 3536 C C . ARG A 1 447 ? 30.516 19.047 -1.738 1 81.12 447 ARG A C 1
ATOM 3538 O O . ARG A 1 447 ? 30.938 18 -1.26 1 81.12 447 ARG A O 1
ATOM 3545 N N . GLN A 1 448 ? 30.562 19.375 -3.064 1 81.31 448 GLN A N 1
ATOM 3546 C CA . GLN A 1 448 ? 30.984 18.391 -4.051 1 81.31 448 GLN A CA 1
ATOM 3547 C C . GLN A 1 448 ? 32.406 18.656 -4.543 1 81.31 448 GLN A C 1
ATOM 3549 O O . GLN A 1 448 ? 32.844 18.062 -5.516 1 81.31 448 GLN A O 1
ATOM 3554 N N . MET A 1 449 ? 33.125 19.531 -4 1 79.56 449 MET A N 1
ATOM 3555 C CA . MET A 1 449 ? 34.406 20.047 -4.48 1 79.56 449 MET A CA 1
ATOM 3556 C C . MET A 1 449 ? 35.406 18.922 -4.668 1 79.56 449 MET A C 1
ATOM 3558 O O . MET A 1 449 ? 36.219 18.969 -5.594 1 79.56 449 MET A O 1
ATOM 3562 N N . HIS A 1 450 ? 35.312 17.922 -3.949 1 71.31 450 HIS A N 1
ATOM 3563 C CA . HIS A 1 450 ? 36.281 16.828 -4.027 1 71.31 450 HIS A CA 1
ATOM 3564 C C . HIS A 1 450 ? 36.031 15.961 -5.254 1 71.31 450 HIS A C 1
ATOM 3566 O O . HIS A 1 450 ? 36.969 15.367 -5.801 1 71.31 450 HIS A O 1
ATOM 3572 N N . ARG A 1 451 ? 34.875 15.852 -5.52 1 76.88 451 ARG A N 1
ATOM 3573 C CA . ARG A 1 451 ? 34.531 15.039 -6.68 1 76.88 451 ARG A CA 1
ATOM 3574 C C . ARG A 1 451 ? 34.781 15.797 -7.977 1 76.88 451 ARG A C 1
ATOM 3576 O O . ARG A 1 451 ? 35.375 15.25 -8.906 1 76.88 451 ARG A O 1
ATOM 3583 N N . ASN A 1 452 ? 34.312 16.969 -7.961 1 88.94 452 ASN A N 1
ATOM 3584 C CA . ASN A 1 452 ? 34.438 17.797 -9.148 1 88.94 452 ASN A CA 1
ATOM 3585 C C . ASN A 1 452 ? 34.531 19.281 -8.789 1 88.94 452 ASN A C 1
ATOM 3587 O O . ASN A 1 452 ? 33.531 19.953 -8.625 1 88.94 452 ASN A O 1
ATOM 3591 N N . PRO A 1 453 ? 35.656 19.734 -8.656 1 91.56 453 PRO A N 1
ATOM 3592 C CA . PRO A 1 453 ? 35.875 21.141 -8.25 1 91.56 453 PRO A CA 1
ATOM 3593 C C . PRO A 1 453 ? 35.375 22.125 -9.305 1 91.56 453 PRO A C 1
ATOM 3595 O O . PRO A 1 453 ? 35.281 23.328 -9.023 1 91.56 453 PRO A O 1
ATOM 3598 N N . HIS A 1 454 ? 35.125 21.656 -10.43 1 95.69 454 HIS A N 1
ATOM 3599 C CA . HIS A 1 454 ? 34.75 22.5 -11.562 1 95.69 454 HIS A CA 1
ATOM 3600 C C . HIS A 1 454 ? 33.594 23.422 -11.211 1 95.69 454 HIS A C 1
ATOM 3602 O O . HIS A 1 454 ? 33.594 24.594 -11.555 1 95.69 454 HIS A O 1
ATOM 3608 N N . TYR A 1 455 ? 32.656 22.969 -10.523 1 96.38 455 TYR A N 1
ATOM 3609 C CA . TYR A 1 455 ? 31.438 23.719 -10.25 1 96.38 455 TYR A CA 1
ATOM 3610 C C . TYR A 1 455 ? 31.703 24.922 -9.375 1 96.38 455 TYR A C 1
ATOM 3612 O O . TYR A 1 455 ? 31.266 26.031 -9.68 1 96.38 455 TYR A O 1
ATOM 3620 N N . ALA A 1 456 ? 32.406 24.719 -8.305 1 94.94 456 ALA A N 1
ATOM 3621 C CA . ALA A 1 456 ? 32.75 25.797 -7.391 1 94.94 456 ALA A CA 1
ATOM 3622 C C . ALA A 1 456 ? 33.625 26.844 -8.062 1 94.94 456 ALA A C 1
ATOM 3624 O O . ALA A 1 456 ? 33.406 28.047 -7.902 1 94.94 456 ALA A O 1
ATOM 3625 N N . GLN A 1 457 ? 34.531 26.359 -8.773 1 95.94 457 GLN A N 1
ATOM 3626 C CA . GLN A 1 457 ? 35.469 27.266 -9.453 1 95.94 457 GLN A CA 1
ATOM 3627 C C . GLN A 1 457 ? 34.719 28.109 -10.5 1 95.94 457 GLN A C 1
ATOM 3629 O O . GLN A 1 457 ? 34.969 29.312 -10.594 1 95.94 457 GLN A O 1
ATOM 3634 N N . ASP A 1 458 ? 33.938 27.469 -11.203 1 97.06 458 ASP A N 1
ATOM 3635 C CA . ASP A 1 458 ? 33.156 28.188 -12.219 1 97.06 458 ASP A CA 1
ATOM 3636 C C . ASP A 1 458 ? 32.25 29.234 -11.594 1 97.06 458 ASP A C 1
ATOM 3638 O O . ASP A 1 458 ? 32.188 30.375 -12.07 1 97.06 458 ASP A O 1
ATOM 3642 N N . LEU A 1 459 ? 31.547 28.922 -10.562 1 96.88 459 LEU A N 1
ATOM 3643 C CA . LEU A 1 459 ? 30.625 29.828 -9.883 1 96.88 459 LEU A CA 1
ATOM 3644 C C . LEU A 1 459 ? 31.375 31.016 -9.297 1 96.88 459 LEU A C 1
ATOM 3646 O O . LEU A 1 459 ? 30.891 32.156 -9.375 1 96.88 459 LEU A O 1
ATOM 3650 N N . GLU A 1 460 ? 32.5 30.781 -8.75 1 96.38 460 GLU A N 1
ATOM 3651 C CA . GLU A 1 460 ? 33.312 31.844 -8.164 1 96.38 460 GLU A CA 1
ATOM 3652 C C . GLU A 1 460 ? 33.812 32.812 -9.234 1 96.38 460 GLU A C 1
ATOM 3654 O O . GLU A 1 460 ? 33.719 34.031 -9.07 1 96.38 460 GLU A O 1
ATOM 3659 N N . GLN A 1 461 ? 34.344 32.219 -10.281 1 97 461 GLN A N 1
ATOM 3660 C CA . GLN A 1 461 ? 34.844 33.031 -11.375 1 97 461 GLN A CA 1
ATOM 3661 C C . GLN A 1 461 ? 33.719 33.906 -11.977 1 97 461 GLN A C 1
ATOM 3663 O O . GLN A 1 461 ? 33.938 35.094 -12.203 1 97 461 GLN A O 1
ATOM 3668 N N . ARG A 1 462 ? 32.656 33.312 -12.234 1 96.75 462 ARG A N 1
ATOM 3669 C CA . ARG A 1 462 ? 31.562 34.031 -12.859 1 96.75 462 ARG A CA 1
ATOM 3670 C C . ARG A 1 462 ? 30.953 35.062 -11.898 1 96.75 462 ARG A C 1
ATOM 3672 O O . ARG A 1 462 ? 30.5 36.125 -12.305 1 96.75 462 ARG A O 1
ATOM 3679 N N . ALA A 1 463 ? 30.828 34.719 -10.641 1 96.25 463 ALA A N 1
ATOM 3680 C CA . ALA A 1 463 ? 30.344 35.656 -9.633 1 96.25 463 ALA A CA 1
ATOM 3681 C C . ALA A 1 463 ? 31.203 36.906 -9.578 1 96.25 463 ALA A C 1
ATOM 3683 O O . ALA A 1 463 ? 30.703 38.031 -9.469 1 96.25 463 ALA A O 1
ATOM 3684 N N . ASP A 1 464 ? 32.5 36.656 -9.617 1 95.69 464 ASP A N 1
ATOM 3685 C CA . ASP A 1 464 ? 33.438 37.781 -9.625 1 95.69 464 ASP A CA 1
ATOM 3686 C C . ASP A 1 464 ? 33.25 38.656 -10.859 1 95.69 464 ASP A C 1
ATOM 3688 O O . ASP A 1 464 ? 33.25 39.875 -10.766 1 95.69 464 ASP A O 1
ATOM 3692 N N . ALA A 1 465 ? 33.125 38 -11.898 1 96 465 ALA A N 1
ATOM 3693 C CA . ALA A 1 465 ? 32.938 38.75 -13.156 1 96 465 ALA A CA 1
ATOM 3694 C C . ALA A 1 465 ? 31.656 39.531 -13.148 1 96 465 ALA A C 1
ATOM 3696 O O . ALA A 1 465 ? 31.594 40.625 -13.734 1 96 465 ALA A O 1
ATOM 3697 N N . LEU A 1 466 ? 30.594 39.062 -12.5 1 94.69 466 LEU A N 1
ATOM 3698 C CA . LEU A 1 466 ? 29.281 39.688 -12.523 1 94.69 466 LEU A CA 1
ATOM 3699 C C . LEU A 1 466 ? 29.078 40.562 -11.289 1 94.69 466 LEU A C 1
ATOM 3701 O O . LEU A 1 466 ? 28.078 41.281 -11.195 1 94.69 466 LEU A O 1
ATOM 3705 N N . GLY A 1 467 ? 29.953 40.531 -10.398 1 92.12 467 GLY A N 1
ATOM 3706 C CA . GLY A 1 467 ? 29.844 41.312 -9.18 1 92.12 467 GLY A CA 1
ATOM 3707 C C . GLY A 1 467 ? 28.812 40.781 -8.211 1 92.12 467 GLY A C 1
ATOM 3708 O O . GLY A 1 467 ? 28.109 41.562 -7.547 1 92.12 467 GLY A O 1
ATOM 3709 N N . LEU A 1 468 ? 28.594 39.469 -8.188 1 91.38 468 LEU A N 1
ATOM 3710 C CA . LEU A 1 468 ? 27.609 38.844 -7.316 1 91.38 468 LEU A CA 1
ATOM 3711 C C . LEU A 1 468 ? 28.266 38.219 -6.078 1 91.38 468 LEU A C 1
ATOM 3713 O O . LEU A 1 468 ? 29.391 37.75 -6.148 1 91.38 468 LEU A O 1
ATOM 3717 N N . SER A 1 469 ? 27.547 38.281 -4.961 1 90.56 469 SER A N 1
ATOM 3718 C CA . SER A 1 469 ? 28.031 37.688 -3.732 1 90.56 469 SER A CA 1
ATOM 3719 C C . SER A 1 469 ? 27.578 36.219 -3.615 1 90.56 469 SER A C 1
ATOM 3721 O O . SER A 1 469 ? 26.406 35.906 -3.883 1 90.56 469 SER A O 1
ATOM 3723 N N . LEU A 1 470 ? 28.453 35.312 -3.199 1 92.06 470 LEU A N 1
ATOM 3724 C CA . LEU A 1 470 ? 28.156 33.906 -3.035 1 92.06 470 LEU A CA 1
ATOM 3725 C C . LEU A 1 470 ? 28 33.562 -1.562 1 92.06 470 LEU A C 1
ATOM 3727 O O . LEU A 1 470 ? 27.75 32.406 -1.221 1 92.06 470 LEU A O 1
ATOM 3731 N N . HIS A 1 471 ? 28.031 34.531 -0.642 1 86.62 471 HIS A N 1
ATOM 3732 C CA . HIS A 1 471 ? 28.172 34.188 0.772 1 86.62 471 HIS A CA 1
ATOM 3733 C C . HIS A 1 471 ? 26.875 34.469 1.53 1 86.62 471 HIS A C 1
ATOM 3735 O O . HIS A 1 471 ? 26.781 34.156 2.723 1 86.62 471 HIS A O 1
ATOM 3741 N N . GLU A 1 472 ? 25.906 34.969 0.861 1 83.31 472 GLU A N 1
ATOM 3742 C CA . GLU A 1 472 ? 24.672 35.281 1.569 1 83.31 472 GLU A CA 1
ATOM 3743 C C . GLU A 1 472 ? 23.438 34.844 0.773 1 83.31 472 GLU A C 1
ATOM 3745 O O . GLU A 1 472 ? 23.453 34.875 -0.459 1 83.31 472 GLU A O 1
ATOM 3750 N N . GLU A 1 473 ? 22.531 34.375 1.602 1 81.56 473 GLU A N 1
ATOM 3751 C CA . GLU A 1 473 ? 21.234 34.062 1.013 1 81.56 473 GLU A CA 1
ATOM 3752 C C . GLU A 1 473 ? 20.547 35.312 0.479 1 81.56 473 GLU A C 1
ATOM 3754 O O . GLU A 1 473 ? 20.609 36.375 1.101 1 81.56 473 GLU A O 1
ATOM 3759 N N . ARG A 1 474 ? 19.953 35.156 -0.663 1 78.44 474 ARG A N 1
ATOM 3760 C CA . ARG A 1 474 ? 19.156 36.25 -1.191 1 78.44 474 ARG A CA 1
ATOM 3761 C C . ARG A 1 474 ? 17.688 36.094 -0.825 1 78.44 474 ARG A C 1
ATOM 3763 O O . ARG A 1 474 ? 17.188 34.969 -0.683 1 78.44 474 ARG A O 1
ATOM 3770 N N . PRO A 1 475 ? 17.078 37.188 -0.625 1 64.5 475 PRO A N 1
ATOM 3771 C CA . PRO A 1 475 ? 15.633 37.094 -0.346 1 64.5 475 PRO A CA 1
ATOM 3772 C C . PRO A 1 475 ? 14.859 36.344 -1.413 1 64.5 475 PRO A C 1
ATOM 3774 O O . PRO A 1 475 ? 13.828 35.719 -1.115 1 64.5 475 PRO A O 1
ATOM 3777 N N . ALA A 1 476 ? 15.453 36.312 -2.527 1 65 476 ALA A N 1
ATOM 3778 C CA . ALA A 1 476 ? 14.758 35.688 -3.648 1 65 476 ALA A CA 1
ATOM 3779 C C . ALA A 1 476 ? 14.961 34.156 -3.631 1 65 476 ALA A C 1
ATOM 3781 O O . ALA A 1 476 ? 14.273 33.438 -4.344 1 65 476 ALA A O 1
ATOM 3782 N N . ASP A 1 477 ? 15.766 33.812 -2.76 1 72.06 477 ASP A N 1
ATOM 3783 C CA . ASP A 1 477 ? 16.016 32.375 -2.736 1 72.06 477 ASP A CA 1
ATOM 3784 C C . ASP A 1 477 ? 14.82 31.625 -2.191 1 72.06 477 ASP A C 1
ATOM 3786 O O . ASP A 1 477 ? 14.258 31.984 -1.157 1 72.06 477 ASP A O 1
ATOM 3790 N N . HIS A 1 478 ? 14.406 30.719 -2.98 1 72.44 478 HIS A N 1
ATOM 3791 C CA . HIS A 1 478 ? 13.281 29.875 -2.621 1 72.44 478 HIS A CA 1
ATOM 3792 C C . HIS A 1 478 ? 13.531 29.141 -1.307 1 72.44 478 HIS A C 1
ATOM 3794 O O . HIS A 1 478 ? 14.656 28.719 -1.039 1 72.44 478 HIS A O 1
ATOM 3800 N N . VAL A 1 479 ? 12.602 29.172 -0.461 1 74.5 479 VAL A N 1
ATOM 3801 C CA . VAL A 1 479 ? 12.68 28.5 0.827 1 74.5 479 VAL A CA 1
ATOM 3802 C C . VAL A 1 479 ? 13.125 27.047 0.622 1 74.5 479 VAL A C 1
ATOM 3804 O O . VAL A 1 479 ? 13.906 26.516 1.411 1 74.5 479 VAL A O 1
ATOM 3807 N N . GLU A 1 480 ? 12.75 26.531 -0.405 1 82.19 480 GLU A N 1
ATOM 3808 C CA . GLU A 1 480 ? 13.094 25.156 -0.731 1 82.19 480 GLU A CA 1
ATOM 3809 C C . GLU A 1 480 ? 14.578 25.031 -1.07 1 82.19 480 GLU A C 1
ATOM 3811 O O . GLU A 1 480 ? 15.211 24.031 -0.728 1 82.19 480 GLU A O 1
ATOM 3816 N N . ALA A 1 481 ? 15.047 26.031 -1.706 1 81.56 481 ALA A N 1
ATOM 3817 C CA . ALA A 1 481 ? 16.453 26.031 -2.078 1 81.56 481 ALA A CA 1
ATOM 3818 C C . ALA A 1 481 ? 17.359 26.062 -0.842 1 81.56 481 ALA A C 1
ATOM 3820 O O . ALA A 1 481 ? 18.328 25.297 -0.751 1 81.56 481 ALA A O 1
ATOM 3821 N N . VAL A 1 482 ? 16.906 26.859 0.056 1 80.19 482 VAL A N 1
ATOM 3822 C CA . VAL A 1 482 ? 17.672 26.984 1.297 1 80.19 482 VAL A CA 1
ATOM 3823 C C . VAL A 1 482 ? 17.562 25.688 2.104 1 80.19 482 VAL A C 1
ATOM 3825 O O . VAL A 1 482 ? 18.547 25.234 2.68 1 80.19 482 VAL A O 1
ATOM 3828 N N . GLY A 1 483 ? 16.375 25.172 2.1 1 78.06 483 GLY A N 1
ATOM 3829 C CA . GLY A 1 483 ? 16.188 23.906 2.785 1 78.06 483 GLY A CA 1
ATOM 3830 C C . GLY A 1 483 ? 17.047 22.797 2.232 1 78.06 483 GLY A C 1
ATOM 3831 O O . GLY A 1 483 ? 17.562 21.969 2.988 1 78.06 483 GLY A O 1
ATOM 3832 N N . ALA A 1 484 ? 17.297 22.781 1.002 1 80.69 484 ALA A N 1
ATOM 3833 C CA . ALA A 1 484 ? 18.031 21.734 0.307 1 80.69 484 ALA A CA 1
ATOM 3834 C C . ALA A 1 484 ? 19.5 21.719 0.721 1 80.69 484 ALA A C 1
ATOM 3836 O O . ALA A 1 484 ? 20.141 20.672 0.727 1 80.69 484 ALA A O 1
ATOM 3837 N N . ILE A 1 485 ? 20.031 22.844 1.045 1 83.06 485 ILE A N 1
ATOM 3838 C CA . ILE A 1 485 ? 21.453 22.906 1.367 1 83.06 485 ILE A CA 1
ATOM 3839 C C . ILE A 1 485 ? 21.641 22.812 2.879 1 83.06 485 ILE A C 1
ATOM 3841 O O . ILE A 1 485 ? 22.75 22.516 3.357 1 83.06 485 ILE A O 1
ATOM 3845 N N . ARG A 1 486 ? 20.562 23.047 3.594 1 77.38 486 ARG A N 1
ATOM 3846 C CA . ARG A 1 486 ? 20.656 23.016 5.051 1 77.38 486 ARG A CA 1
ATOM 3847 C C . ARG A 1 486 ? 20.5 21.594 5.574 1 77.38 486 ARG A C 1
ATOM 3849 O O . ARG A 1 486 ? 21.062 21.25 6.617 1 77.38 486 ARG A O 1
ATOM 3856 N N . VAL A 1 487 ? 19.703 20.922 4.875 1 76.5 487 VAL A N 1
ATOM 3857 C CA . VAL A 1 487 ? 19.422 19.562 5.324 1 76.5 487 VAL A CA 1
ATOM 3858 C C . VAL A 1 487 ? 20.531 18.625 4.848 1 76.5 487 VAL A C 1
ATOM 3860 O O . VAL A 1 487 ? 20.766 18.484 3.646 1 76.5 487 VAL A O 1
ATOM 3863 N N . ARG A 1 488 ? 21.203 18.094 5.812 1 72.5 488 ARG A N 1
ATOM 3864 C CA . ARG A 1 488 ? 22.281 17.156 5.492 1 72.5 488 ARG A CA 1
ATOM 3865 C C . ARG A 1 488 ? 21.75 15.734 5.367 1 72.5 488 ARG A C 1
ATOM 3867 O O . ARG A 1 488 ? 22.078 15.023 4.414 1 72.5 488 ARG A O 1
ATOM 3874 N N . ASP A 1 489 ? 20.969 15.383 6.387 1 78.38 489 ASP A N 1
ATOM 3875 C CA . ASP A 1 489 ? 20.328 14.078 6.359 1 78.38 489 ASP A CA 1
ATOM 3876 C C . ASP A 1 489 ? 18.875 14.195 5.898 1 78.38 489 ASP A C 1
ATOM 3878 O O . ASP A 1 489 ? 18.016 14.656 6.656 1 78.38 489 ASP A O 1
ATOM 3882 N N . THR A 1 490 ? 18.672 13.805 4.625 1 80.44 490 THR A N 1
ATOM 3883 C CA . THR A 1 490 ? 17.375 14.016 3.988 1 80.44 490 THR A CA 1
ATOM 3884 C C . THR A 1 490 ? 16.328 13.078 4.574 1 80.44 490 THR A C 1
ATOM 3886 O O . THR A 1 490 ? 15.133 13.273 4.371 1 80.44 490 THR A O 1
ATOM 3889 N N . ASP A 1 491 ? 16.672 12.031 5.301 1 84.19 491 ASP A N 1
ATOM 3890 C CA . ASP A 1 491 ? 15.75 11.109 5.941 1 84.19 491 ASP A CA 1
ATOM 3891 C C . ASP A 1 491 ? 16.281 10.633 7.289 1 84.19 491 ASP A C 1
ATOM 3893 O O . ASP A 1 491 ? 16.641 9.461 7.449 1 84.19 491 ASP A O 1
ATOM 3897 N N . PRO A 1 492 ? 16.25 11.508 8.164 1 82.25 492 PRO A N 1
ATOM 3898 C CA . PRO A 1 492 ? 16.875 11.219 9.461 1 82.25 492 PRO A CA 1
ATOM 3899 C C . PRO A 1 492 ? 16.172 10.102 10.219 1 82.25 492 PRO A C 1
ATOM 3901 O O . PRO A 1 492 ? 14.977 9.875 10.023 1 82.25 492 PRO A O 1
ATOM 3904 N N . THR A 1 493 ? 16.922 9.438 11.086 1 87.62 493 THR A N 1
ATOM 3905 C CA . THR A 1 493 ? 16.375 8.367 11.914 1 87.62 493 THR A CA 1
ATOM 3906 C C . THR A 1 493 ? 16.297 8.797 13.375 1 87.62 493 THR A C 1
ATOM 3908 O O . THR A 1 493 ? 16.875 9.812 13.758 1 87.62 493 THR A O 1
ATOM 3911 N N . ASP A 1 494 ? 15.453 8.055 14.133 1 81.56 494 ASP A N 1
ATOM 3912 C CA . ASP A 1 494 ? 15.273 8.352 15.547 1 81.56 494 ASP A CA 1
ATOM 3913 C C . ASP A 1 494 ? 15.852 7.246 16.422 1 81.56 494 ASP A C 1
ATOM 3915 O O . ASP A 1 494 ? 15.727 6.062 16.094 1 81.56 494 ASP A O 1
ATOM 3919 N N . ALA A 1 495 ? 16.484 7.68 17.484 1 82.88 495 ALA A N 1
ATOM 3920 C CA . ALA A 1 495 ? 17.078 6.688 18.391 1 82.88 495 ALA A CA 1
ATOM 3921 C C . ALA A 1 495 ? 16.297 6.598 19.688 1 82.88 495 ALA A C 1
ATOM 3923 O O . ALA A 1 495 ? 16.641 5.82 20.578 1 82.88 495 ALA A O 1
ATOM 3924 N N . TRP A 1 496 ? 15.195 7.359 19.797 1 80.19 496 TRP A N 1
ATOM 3925 C CA . TRP A 1 496 ? 14.367 7.355 20.984 1 80.19 496 TRP A CA 1
ATOM 3926 C C . TRP A 1 496 ? 13.062 6.602 20.75 1 80.19 496 TRP A C 1
ATOM 3928 O O . TRP A 1 496 ? 12.344 6.891 19.797 1 80.19 496 TRP A O 1
ATOM 3938 N N . LEU A 1 497 ? 12.859 5.68 21.625 1 82.31 497 LEU A N 1
ATOM 3939 C CA . LEU A 1 497 ? 11.633 4.898 21.516 1 82.31 497 LEU A CA 1
ATOM 3940 C C . LEU A 1 497 ? 10.492 5.562 22.297 1 82.31 497 LEU A C 1
ATOM 3942 O O . LEU A 1 497 ? 10.523 5.602 23.531 1 82.31 497 LEU A O 1
ATOM 3946 N N . TYR A 1 498 ? 9.523 5.984 21.594 1 75.94 498 TYR A N 1
ATOM 3947 C CA . TYR A 1 498 ? 8.3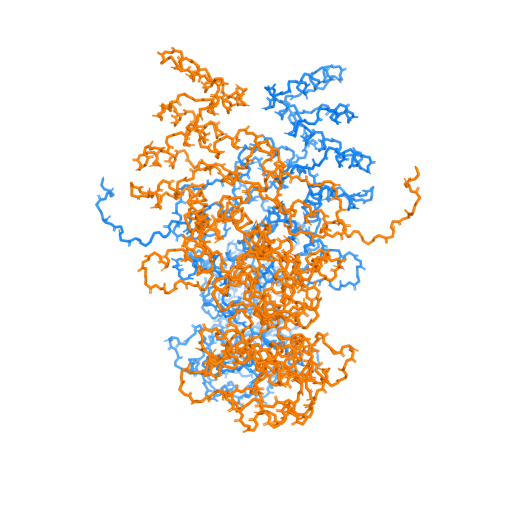67 6.613 22.234 1 75.94 498 TYR A CA 1
ATOM 3948 C C . TYR A 1 498 ? 7.344 5.57 22.656 1 75.94 498 TYR A C 1
ATOM 3950 O O . TYR A 1 498 ? 7.102 4.598 21.938 1 75.94 498 TYR A O 1
ATOM 3958 N N . THR A 1 499 ? 6.832 5.719 23.766 1 72.12 499 THR A N 1
ATOM 3959 C CA . THR A 1 499 ? 5.828 4.793 24.266 1 72.12 499 THR A CA 1
ATOM 3960 C C . THR A 1 499 ? 4.488 5.008 23.578 1 72.12 499 THR A C 1
ATOM 3962 O O . THR A 1 499 ? 3.664 4.094 23.5 1 72.12 499 THR A O 1
ATOM 3965 N N . GLN A 1 500 ? 4.359 6.254 23.125 1 75.38 500 GLN A N 1
ATOM 3966 C CA . GLN A 1 500 ? 3.137 6.582 22.406 1 75.38 500 GLN A CA 1
ATOM 3967 C C . GLN A 1 500 ? 3.449 7.297 21.094 1 75.38 500 GLN A C 1
ATOM 3969 O O . GLN A 1 500 ? 4.348 8.141 21.047 1 75.38 500 GLN A O 1
ATOM 3974 N N . LEU A 1 501 ? 2.783 6.793 20.141 1 82.12 501 LEU A N 1
ATOM 3975 C CA . LEU A 1 501 ? 2.977 7.426 18.828 1 82.12 501 LEU A CA 1
ATOM 3976 C C . LEU A 1 501 ? 1.951 8.531 18.609 1 82.12 501 LEU A C 1
ATOM 3978 O O . LEU A 1 501 ? 0.745 8.297 18.688 1 82.12 501 LEU A O 1
ATOM 3982 N N . ASP A 1 502 ? 2.436 9.75 18.359 1 77.38 502 ASP A N 1
ATOM 3983 C CA . ASP A 1 502 ? 1.622 10.953 18.203 1 77.38 502 ASP A CA 1
ATOM 3984 C C . ASP A 1 502 ? 1.795 11.555 16.812 1 77.38 502 ASP A C 1
ATOM 3986 O O . ASP A 1 502 ? 2.92 11.711 16.328 1 77.38 502 ASP A O 1
ATOM 3990 N N . PRO A 1 503 ? 0.723 11.891 16.203 1 79.62 503 PRO A N 1
ATOM 3991 C CA . PRO A 1 503 ? 0.79 12.492 14.867 1 79.62 503 PRO A CA 1
ATOM 3992 C C . PRO A 1 503 ? 1.642 13.766 14.836 1 79.62 503 PRO A C 1
ATOM 3994 O O . PRO A 1 503 ? 2.186 14.117 13.781 1 79.62 503 PRO A O 1
ATOM 3997 N N . SER A 1 504 ? 1.732 14.461 15.891 1 76.06 504 SER A N 1
ATOM 3998 C CA . SER A 1 504 ? 2.467 15.719 15.938 1 76.06 504 SER A CA 1
ATOM 3999 C C . SER A 1 504 ? 3.961 15.492 15.719 1 76.06 504 SER A C 1
ATOM 4001 O O . SER A 1 504 ? 4.684 16.422 15.336 1 76.06 504 SER A O 1
ATOM 4003 N N . LEU A 1 505 ? 4.367 14.242 15.852 1 79 505 LEU A N 1
ATOM 4004 C CA . LEU A 1 505 ? 5.789 13.93 15.75 1 79 505 LEU A CA 1
ATOM 4005 C C . LEU A 1 505 ? 6.18 13.648 14.305 1 79 505 LEU A C 1
ATOM 4007 O O . LEU A 1 505 ? 7.359 13.461 14 1 79 505 LEU A O 1
ATOM 4011 N N . MET A 1 506 ? 5.203 13.695 13.469 1 86.25 506 MET A N 1
ATOM 4012 C CA . MET A 1 506 ? 5.465 13.336 12.078 1 86.25 506 MET A CA 1
ATOM 4013 C C . MET A 1 506 ? 6.148 14.484 11.336 1 86.25 506 MET A C 1
ATOM 4015 O O . MET A 1 506 ? 6.59 14.32 10.203 1 86.25 506 MET A O 1
ATOM 4019 N N . LEU A 1 507 ? 6.148 15.57 11.867 1 76.62 507 LEU A N 1
ATOM 4020 C CA . LEU A 1 507 ? 6.844 16.703 11.273 1 76.62 507 LEU A CA 1
ATOM 4021 C C . LEU A 1 507 ? 8.023 17.141 12.133 1 76.62 507 LEU A C 1
ATOM 4023 O O . LEU A 1 507 ? 7.863 17.438 13.312 1 76.62 507 LEU A O 1
ATOM 4027 N N . PHE A 1 508 ? 9.195 16.734 11.609 1 61.06 508 PHE A N 1
ATOM 4028 C CA . PHE A 1 508 ? 10.406 17.125 12.312 1 61.06 508 PHE A CA 1
ATOM 4029 C C . PHE A 1 508 ? 10.539 18.641 12.375 1 61.06 508 PHE A C 1
ATOM 4031 O O . PHE A 1 508 ? 10.461 19.328 11.352 1 61.06 508 PHE A O 1
ATOM 4038 N N . ALA A 1 509 ? 10.062 19.188 13.523 1 51.81 509 ALA A N 1
ATOM 4039 C CA . ALA A 1 509 ? 10.172 20.625 13.781 1 51.81 509 ALA A CA 1
ATOM 4040 C C . ALA A 1 509 ? 11.617 21.094 13.648 1 51.81 509 ALA A C 1
ATOM 4042 O O . ALA A 1 509 ? 11.938 22.234 14.016 1 51.81 509 ALA A O 1
ATOM 4043 N N . GLY A 1 510 ? 12.539 20.219 13.398 1 44.66 510 GLY A N 1
ATOM 4044 C CA . GLY A 1 510 ? 13.789 20.906 13.695 1 44.66 510 GLY A CA 1
ATOM 4045 C C . GLY A 1 510 ? 13.789 22.359 13.258 1 44.66 510 GLY A C 1
ATOM 4046 O O . GLY A 1 510 ? 12.844 22.828 12.617 1 44.66 510 GLY A O 1
ATOM 4047 N N . HIS A 1 511 ? 14.984 22.906 13.219 1 40.47 511 HIS A N 1
ATOM 4048 C CA . HIS A 1 511 ? 15.555 24.203 13.617 1 40.47 511 HIS A CA 1
ATOM 4049 C C . HIS A 1 511 ? 15.117 25.312 12.664 1 40.47 511 HIS A C 1
ATOM 4051 O O . HIS A 1 511 ? 15.883 25.719 11.789 1 40.47 511 HIS A O 1
ATOM 4057 N N . GLY A 1 512 ? 13.898 25.578 12.555 1 44.41 512 GLY A N 1
ATOM 4058 C CA . GLY A 1 512 ? 13.719 26.859 11.883 1 44.41 512 GLY A CA 1
ATOM 4059 C C . GLY A 1 512 ? 14.086 26.828 10.414 1 44.41 512 GLY A C 1
ATOM 4060 O O . GLY A 1 512 ? 13.844 27.797 9.68 1 44.41 512 GLY A O 1
ATOM 4061 N N . SER A 1 513 ? 14.961 25.797 10.031 1 50.47 513 SER A N 1
ATOM 4062 C CA . SER A 1 513 ? 15.812 25.938 8.859 1 50.47 513 SER A CA 1
ATOM 4063 C C . SER A 1 513 ? 15.156 25.328 7.625 1 50.47 513 SER A C 1
ATOM 4065 O O . SER A 1 513 ? 15.75 25.297 6.543 1 50.47 513 SER A O 1
ATOM 4067 N N . GLY A 1 514 ? 13.844 24.969 7.512 1 68.69 514 GLY A N 1
ATOM 4068 C CA . GLY A 1 514 ? 13.266 24.531 6.25 1 68.69 514 GLY A CA 1
ATOM 4069 C C . GLY A 1 514 ? 13.516 23.062 5.949 1 68.69 514 GLY A C 1
ATOM 4070 O O . GLY A 1 514 ? 14.188 22.375 6.715 1 68.69 514 GLY A O 1
ATOM 4071 N N . GLY A 1 515 ? 12.719 22.234 5.207 1 82 515 GLY A N 1
ATOM 4072 C CA . GLY A 1 515 ? 12.844 20.859 4.758 1 82 515 GLY A CA 1
ATOM 4073 C C . GLY A 1 515 ? 12.945 20.734 3.25 1 82 515 GLY A C 1
ATOM 4074 O O . GLY A 1 515 ? 12.781 21.719 2.523 1 82 515 GLY A O 1
ATOM 4075 N N . ILE A 1 516 ? 13.422 19.656 2.896 1 87.19 516 ILE A N 1
ATOM 4076 C CA . ILE A 1 516 ? 13.672 19.438 1.475 1 87.19 516 ILE A CA 1
ATOM 4077 C C . ILE A 1 516 ? 12.344 19.219 0.747 1 87.19 516 ILE A C 1
ATOM 4079 O O . ILE A 1 516 ? 12.281 19.312 -0.481 1 87.19 516 ILE A O 1
ATOM 4083 N N . TYR A 1 517 ? 11.367 18.922 1.546 1 90.06 517 TYR A N 1
ATOM 4084 C CA . TYR A 1 517 ? 10.062 18.734 0.926 1 90.06 517 TYR A CA 1
ATOM 4085 C C . TYR A 1 517 ? 9.25 20.031 0.951 1 90.06 517 TYR A C 1
ATOM 4087 O O . TYR A 1 517 ? 8.461 20.266 1.87 1 90.06 517 TYR A O 1
ATOM 4095 N N . GLN A 1 518 ? 9.562 20.828 -0.028 1 87.69 518 GLN A N 1
ATOM 4096 C CA . GLN A 1 518 ? 8.852 22.094 -0.208 1 87.69 518 GLN A CA 1
ATOM 4097 C C . GLN A 1 518 ? 8.914 22.953 1.058 1 87.69 518 GLN A C 1
ATOM 4099 O O . GLN A 1 518 ? 7.906 23.531 1.47 1 87.69 518 GLN A O 1
ATOM 4104 N N . GLY A 1 519 ? 9.961 22.844 1.701 1 82.56 519 GLY A N 1
ATOM 4105 C CA . GLY A 1 519 ? 10.195 23.688 2.873 1 82.56 519 GLY A CA 1
ATOM 4106 C C . GLY A 1 519 ? 9.891 22.969 4.176 1 82.56 519 GLY A C 1
ATOM 4107 O O . GLY A 1 519 ? 10.094 23.531 5.258 1 82.56 519 GLY A O 1
ATOM 4108 N N . PHE A 1 520 ? 9.359 21.719 4.07 1 84.56 520 PHE A N 1
ATOM 4109 C CA . PHE A 1 520 ? 9.008 20.953 5.258 1 84.56 520 PHE A CA 1
ATOM 4110 C C . PHE A 1 520 ? 9.797 19.641 5.312 1 84.56 520 PHE A C 1
ATOM 4112 O O . PHE A 1 520 ? 10.391 19.234 4.316 1 84.56 520 PHE A O 1
ATOM 4119 N N . GLN A 1 521 ? 9.812 19.094 6.57 1 87.62 521 GLN A N 1
ATOM 4120 C CA . GLN A 1 521 ? 10.578 17.859 6.734 1 87.62 521 GLN A CA 1
ATOM 4121 C C . GLN A 1 521 ? 9.773 16.812 7.492 1 87.62 521 GLN A C 1
ATOM 4123 O O . GLN A 1 521 ? 10.047 16.531 8.664 1 87.62 521 GLN A O 1
ATOM 4128 N N . PRO A 1 522 ? 8.781 16.219 6.801 1 89.25 522 PRO A N 1
ATOM 4129 C CA . PRO A 1 522 ? 8.086 15.094 7.41 1 89.25 522 PRO A CA 1
ATOM 4130 C C . PRO A 1 522 ? 9 13.883 7.617 1 89.25 522 PRO A C 1
ATOM 4132 O O . PRO A 1 522 ? 9.945 13.68 6.852 1 89.25 522 PRO A O 1
ATOM 4135 N N . THR A 1 523 ? 8.734 13.156 8.734 1 88.38 523 THR A N 1
ATOM 4136 C CA . THR A 1 523 ? 9.57 12 9.031 1 88.38 523 THR A CA 1
ATOM 4137 C C . THR A 1 523 ? 8.742 10.852 9.594 1 88.38 523 THR A C 1
ATOM 4139 O O . THR A 1 523 ? 7.68 11.086 10.188 1 88.38 523 THR A O 1
ATOM 4142 N N . THR A 1 524 ? 9.172 9.656 9.336 1 91.31 524 THR A N 1
ATOM 4143 C CA . THR A 1 524 ? 8.531 8.461 9.875 1 91.31 524 THR A CA 1
ATOM 4144 C C . THR A 1 524 ? 9.43 7.766 10.891 1 91.31 524 THR A C 1
ATOM 4146 O O . THR A 1 524 ? 9.117 6.672 11.359 1 91.31 524 THR A O 1
ATOM 4149 N N . SER A 1 525 ? 10.492 8.406 11.305 1 89.31 525 SER A N 1
ATOM 4150 C CA . SER A 1 525 ? 11.609 7.762 11.992 1 89.31 525 SER A CA 1
ATOM 4151 C C . SER A 1 525 ? 11.164 7.176 13.328 1 89.31 525 SER A C 1
ATOM 4153 O O . SER A 1 525 ? 11.531 6.051 13.672 1 89.31 525 SER A O 1
ATOM 4155 N N . TYR A 1 526 ? 10.336 7.906 14.07 1 88 526 TYR A N 1
ATOM 4156 C CA . TYR A 1 526 ? 9.977 7.418 15.391 1 88 526 TYR A CA 1
ATOM 4157 C C . TYR A 1 526 ? 9.008 6.242 15.289 1 88 526 TYR A C 1
ATOM 4159 O O . TYR A 1 526 ? 9.008 5.359 16.156 1 88 526 TYR A O 1
ATOM 4167 N N . VAL A 1 527 ? 8.195 6.262 14.266 1 90.88 527 VAL A N 1
ATOM 4168 C CA . VAL A 1 527 ? 7.289 5.137 14.039 1 90.88 527 VAL A CA 1
ATOM 4169 C C . VAL A 1 527 ? 8.086 3.906 13.617 1 90.88 527 VAL A C 1
ATOM 4171 O O . VAL A 1 527 ? 7.828 2.797 14.086 1 90.88 527 VAL A O 1
ATOM 4174 N N . ASP A 1 528 ? 9.086 4.141 12.75 1 92.62 528 ASP A N 1
ATOM 4175 C CA . ASP A 1 528 ? 9.938 3.051 12.281 1 92.62 528 ASP A CA 1
ATOM 4176 C C . ASP A 1 528 ? 10.625 2.346 13.453 1 92.62 528 ASP A C 1
ATOM 4178 O O . ASP A 1 528 ? 10.641 1.115 13.516 1 92.62 528 ASP A O 1
ATOM 4182 N N . LEU A 1 529 ? 11.117 3.139 14.312 1 91.5 529 LEU A N 1
ATOM 4183 C CA . LEU A 1 529 ? 11.805 2.562 15.469 1 91.5 529 LEU A CA 1
ATOM 4184 C C . LEU A 1 529 ? 10.82 1.802 16.359 1 91.5 529 LEU A C 1
ATOM 4186 O O . LEU A 1 529 ? 11.141 0.715 16.844 1 91.5 529 LEU A O 1
ATOM 4190 N N . ALA A 1 530 ? 9.672 2.344 16.594 1 89.31 530 ALA A N 1
ATOM 4191 C CA . ALA A 1 530 ? 8.656 1.696 17.422 1 89.31 530 ALA A CA 1
ATOM 4192 C C . ALA A 1 530 ? 8.25 0.347 16.844 1 89.31 530 ALA A C 1
ATOM 4194 O O . ALA A 1 530 ? 8.07 -0.627 17.578 1 89.31 530 ALA A O 1
ATOM 4195 N N . VAL A 1 531 ? 8.156 0.263 15.523 1 91.19 531 VAL A N 1
ATOM 4196 C CA . VAL A 1 531 ? 7.727 -0.947 14.836 1 91.19 531 VAL A CA 1
ATOM 4197 C C . VAL A 1 531 ? 8.82 -2.01 14.922 1 91.19 531 VAL A C 1
ATOM 4199 O O . VAL A 1 531 ? 8.531 -3.191 15.125 1 91.19 531 VAL A O 1
ATOM 4202 N N . CYS A 1 532 ? 10.047 -1.57 14.781 1 88.5 532 CYS A N 1
ATOM 4203 C CA . CYS A 1 532 ? 11.164 -2.506 14.852 1 88.5 532 CYS A CA 1
ATOM 4204 C C . CYS A 1 532 ? 11.367 -3.004 16.281 1 88.5 532 CYS A C 1
ATOM 4206 O O . CYS A 1 532 ? 11.711 -4.168 16.484 1 88.5 532 CYS A O 1
ATOM 4208 N N . GLY A 1 533 ? 11.359 -2.08 17.328 1 75.06 533 GLY A N 1
ATOM 4209 C CA . GLY A 1 533 ? 11.75 -2.336 18.719 1 75.06 533 GLY A CA 1
ATOM 4210 C C . GLY A 1 533 ? 10.75 -3.188 19.469 1 75.06 533 GLY A C 1
ATOM 4211 O O . GLY A 1 533 ? 11.023 -3.646 20.578 1 75.06 533 GLY A O 1
ATOM 4212 N N . ILE A 1 534 ? 9.617 -3.258 19.266 1 57.88 534 ILE A N 1
ATOM 4213 C CA . ILE A 1 534 ? 8.695 -4.012 20.109 1 57.88 534 ILE A CA 1
ATOM 4214 C C . ILE A 1 534 ? 9.172 -5.457 20.234 1 57.88 534 ILE A C 1
ATOM 4216 O O . ILE A 1 534 ? 9.156 -6.215 19.266 1 57.88 534 ILE A O 1
ATOM 4220 N N . VAL A 1 535 ? 10.43 -5.574 20.875 1 46.19 535 VAL A N 1
ATOM 4221 C CA . VAL A 1 535 ? 10.875 -6.871 21.375 1 46.19 535 VAL A CA 1
ATOM 4222 C C . VAL A 1 535 ? 9.75 -7.539 22.156 1 46.19 535 VAL A C 1
ATOM 4224 O O . VAL A 1 535 ? 8.977 -6.867 22.844 1 46.19 535 VAL A O 1
ATOM 4227 N N . GLU A 1 536 ? 9.445 -8.68 21.875 1 40.47 536 GLU A N 1
ATOM 4228 C CA . GLU A 1 536 ? 8.867 -9.555 22.891 1 40.47 536 GLU A CA 1
ATOM 4229 C C . GLU A 1 536 ? 9.609 -9.422 24.219 1 40.47 536 GLU A C 1
ATOM 4231 O O . GLU A 1 536 ? 10.781 -9.789 24.312 1 40.47 536 GLU A O 1
ATOM 4236 N N . ASP A 1 537 ? 9.672 -8.398 24.844 1 34.88 537 ASP A N 1
ATOM 4237 C CA . ASP A 1 537 ? 10.273 -8.148 26.141 1 34.88 537 ASP A CA 1
ATOM 4238 C C . ASP A 1 537 ? 10.148 -9.375 27.047 1 34.88 537 ASP A C 1
ATOM 4240 O O . ASP A 1 537 ? 9.047 -9.727 27.469 1 34.88 537 ASP A O 1
ATOM 4244 N N . GLU A 1 538 ? 10.711 -10.594 27.016 1 32.69 538 GLU A N 1
ATOM 4245 C CA . GLU A 1 538 ? 11.25 -11.023 28.312 1 32.69 538 GLU A CA 1
ATOM 4246 C C . GLU A 1 538 ? 12.375 -10.102 28.766 1 32.69 538 GLU A C 1
ATOM 4248 O O . GLU A 1 538 ? 13.547 -10.352 28.469 1 32.69 538 GLU A O 1
ATOM 4253 N N . VAL A 1 539 ? 12.445 -8.844 28.75 1 30.19 539 VAL A N 1
ATOM 4254 C CA . VAL A 1 539 ? 13.461 -8.023 29.406 1 30.19 539 VAL A CA 1
ATOM 4255 C C . VAL A 1 539 ? 13.523 -8.367 30.891 1 30.19 539 VAL A C 1
ATOM 4257 O O . VAL A 1 539 ? 12.516 -8.312 31.594 1 30.19 539 VAL A O 1
ATOM 4260 N N . ASP A 1 540 ? 14.656 -8.961 31.266 1 27.92 540 ASP A N 1
ATOM 4261 C CA . ASP A 1 540 ? 15.133 -9.016 32.656 1 27.92 540 ASP A CA 1
ATOM 4262 C C . ASP A 1 540 ? 15.312 -7.617 33.219 1 27.92 540 ASP A C 1
ATOM 4264 O O . ASP A 1 540 ? 15.781 -6.711 32.531 1 27.92 540 ASP A O 1
ATOM 4268 N N . ASP A 1 541 ? 14.789 -7.184 34.406 1 27.8 541 ASP A N 1
ATOM 4269 C CA . ASP A 1 541 ? 14.797 -6.09 35.375 1 27.8 541 ASP A CA 1
ATOM 4270 C C . ASP A 1 541 ? 16.219 -5.586 35.625 1 27.8 541 ASP A C 1
ATOM 4272 O O . ASP A 1 541 ? 16.406 -4.59 36.312 1 27.8 541 ASP A O 1
ATOM 4276 N N . ASP A 1 542 ? 17.359 -6.23 35.406 1 28.02 542 ASP A N 1
ATOM 4277 C CA . ASP A 1 542 ? 18.594 -5.902 36.125 1 28.02 542 ASP A CA 1
ATOM 4278 C C . ASP A 1 542 ? 19.312 -4.73 35.438 1 28.02 542 ASP A C 1
ATOM 4280 O O . ASP A 1 542 ? 20.344 -4.281 35.938 1 28.02 542 ASP A O 1
ATOM 4284 N N . VAL A 1 543 ? 19.312 -4.422 34.219 1 22.23 543 VAL A N 1
ATOM 4285 C CA . VAL A 1 543 ? 20.406 -3.525 33.812 1 22.23 543 VAL A CA 1
ATOM 4286 C C . VAL A 1 543 ? 19.969 -2.074 34 1 22.23 543 VAL A C 1
ATOM 4288 O O . VAL A 1 543 ? 20.625 -1.154 33.5 1 22.23 543 VAL A O 1
ATOM 4291 N N . LYS A 1 544 ? 18.844 -1.748 34.406 1 24.16 544 LYS A N 1
ATOM 4292 C CA . LYS A 1 544 ? 18.641 -0.321 34.625 1 24.16 544 LYS A CA 1
ATOM 4293 C C . LYS A 1 544 ? 19.484 0.189 35.781 1 24.16 544 LYS A C 1
ATOM 4295 O O . LYS A 1 544 ? 19.344 1.338 36.219 1 24.16 544 LYS A O 1
ATOM 4300 N N . GLU A 1 545 ? 20.375 -0.58 36.562 1 20.64 545 GLU A N 1
ATOM 4301 C CA . GLU A 1 545 ? 21.172 0.11 37.562 1 20.64 545 GLU A CA 1
ATOM 4302 C C . GLU A 1 545 ? 22.484 0.628 37 1 20.64 545 GLU A C 1
ATOM 4304 O O . GLU A 1 545 ? 23.156 -0.08 36.25 1 20.64 545 GLU A O 1
ATOM 4309 N N . MET B 1 1 ? 27.5 -12.727 -20.875 1 22.27 1 MET B N 1
ATOM 4310 C CA . MET B 1 1 ? 27.844 -12.984 -19.469 1 22.27 1 MET B CA 1
ATOM 4311 C C . MET B 1 1 ? 26.859 -13.969 -18.844 1 22.27 1 MET B C 1
ATOM 4313 O O . MET B 1 1 ? 25.672 -13.938 -19.141 1 22.27 1 MET B O 1
ATOM 4317 N N . PRO B 1 2 ? 27.328 -15.141 -18.391 1 25.33 2 PRO B N 1
ATOM 4318 C CA . PRO B 1 2 ? 26.391 -16.141 -17.875 1 25.33 2 PRO B CA 1
ATOM 4319 C C . PRO B 1 2 ? 25.422 -15.578 -16.844 1 25.33 2 PRO B C 1
ATOM 4321 O O . PRO B 1 2 ? 25.734 -14.578 -16.188 1 25.33 2 PRO B O 1
ATOM 4324 N N . SER B 1 3 ? 24.203 -15.734 -17.062 1 29.72 3 SER B N 1
ATOM 4325 C CA . SER B 1 3 ? 23.109 -15.258 -16.219 1 29.72 3 SER B CA 1
ATOM 4326 C C . SER B 1 3 ? 23.438 -15.453 -14.734 1 29.72 3 SER B C 1
ATOM 4328 O O . SER B 1 3 ? 23.906 -16.516 -14.328 1 29.72 3 SER B O 1
ATOM 4330 N N . PRO B 1 4 ? 23.766 -14.453 -14.016 1 32.25 4 PRO B N 1
ATOM 4331 C CA . PRO B 1 4 ? 24.156 -14.539 -12.609 1 32.25 4 PRO B CA 1
ATOM 4332 C C . PRO B 1 4 ? 23.281 -15.492 -11.805 1 32.25 4 PRO B C 1
ATOM 4334 O O . PRO B 1 4 ? 23.5 -15.672 -10.609 1 32.25 4 PRO B O 1
ATOM 4337 N N . TRP B 1 5 ? 22.25 -15.922 -12.352 1 32.34 5 TRP B N 1
ATOM 4338 C CA . TRP B 1 5 ? 21.328 -16.766 -11.602 1 32.34 5 TRP B CA 1
ATOM 4339 C C . TRP B 1 5 ? 21.984 -18.078 -11.219 1 32.34 5 TRP B C 1
ATOM 4341 O O . TRP B 1 5 ? 21.312 -19.016 -10.781 1 32.34 5 TRP B O 1
ATOM 4351 N N . ARG B 1 6 ? 23.25 -18.375 -11.664 1 31.06 6 ARG B N 1
ATOM 4352 C CA . ARG B 1 6 ? 23.734 -19.703 -11.305 1 31.06 6 ARG B CA 1
ATOM 4353 C C . ARG B 1 6 ? 23.703 -19.906 -9.789 1 31.06 6 ARG B C 1
ATOM 4355 O O . ARG B 1 6 ? 24.109 -20.953 -9.289 1 31.06 6 ARG B O 1
ATOM 4362 N N . PHE B 1 7 ? 23.625 -18.734 -9.164 1 28.56 7 PHE B N 1
ATOM 4363 C CA . PHE B 1 7 ? 23.969 -18.984 -7.77 1 28.56 7 PHE B CA 1
ATOM 4364 C C . PHE B 1 7 ? 22.906 -19.875 -7.109 1 28.56 7 PHE B C 1
ATOM 4366 O O . PHE B 1 7 ? 23.234 -20.734 -6.281 1 28.56 7 PHE B O 1
ATOM 4373 N N . ILE B 1 8 ? 21.672 -19.375 -7.184 1 31.88 8 ILE B N 1
ATOM 4374 C CA . ILE B 1 8 ? 20.812 -20.047 -6.219 1 31.88 8 ILE B CA 1
ATOM 4375 C C . ILE B 1 8 ? 20.406 -21.406 -6.758 1 31.88 8 ILE B C 1
ATOM 4377 O O . ILE B 1 8 ? 19.266 -21.859 -6.539 1 31.88 8 ILE B O 1
ATOM 4381 N N . ALA B 1 9 ? 20.734 -21.734 -7.996 1 30.08 9 ALA B N 1
ATOM 4382 C CA . ALA B 1 9 ? 20.281 -23.047 -8.438 1 30.08 9 ALA B CA 1
ATOM 4383 C C . ALA B 1 9 ? 20.719 -24.141 -7.477 1 30.08 9 ALA B C 1
ATOM 4385 O O . ALA B 1 9 ? 21.766 -24.031 -6.832 1 30.08 9 ALA B O 1
ATOM 4386 N N . ASP B 1 10 ? 19.844 -25.016 -7.07 1 31.09 10 ASP B N 1
ATOM 4387 C CA . ASP B 1 10 ? 20.109 -26.312 -6.445 1 31.09 10 ASP B CA 1
ATOM 4388 C C . ASP B 1 10 ? 21.438 -26.875 -6.922 1 31.09 10 ASP B C 1
ATOM 4390 O O . ASP B 1 10 ? 21.953 -26.5 -7.977 1 31.09 10 ASP B O 1
ATOM 4394 N N . THR B 1 11 ? 22.172 -27.688 -6 1 28.8 11 THR B N 1
ATOM 4395 C CA . THR B 1 11 ? 23.281 -28.641 -6.152 1 28.8 11 THR B CA 1
ATOM 4396 C C . THR B 1 11 ? 23.203 -29.344 -7.504 1 28.8 11 THR B C 1
ATOM 4398 O O . THR B 1 11 ? 22.141 -29.844 -7.891 1 28.8 11 THR B O 1
ATOM 4401 N N . GLU B 1 12 ? 24.016 -28.953 -8.398 1 29.98 12 GLU B N 1
ATOM 4402 C CA . GLU B 1 12 ? 24.328 -29.828 -9.523 1 29.98 12 GLU B CA 1
ATOM 4403 C C . GLU B 1 12 ? 24.328 -31.297 -9.094 1 29.98 12 GLU B C 1
ATOM 4405 O O . GLU B 1 12 ? 25.141 -31.703 -8.273 1 29.98 12 GLU B O 1
ATOM 4410 N N . SER B 1 13 ? 23.156 -31.906 -8.828 1 28.95 13 SER B N 1
ATOM 4411 C CA . SER B 1 13 ? 23.375 -33.344 -8.797 1 28.95 13 SER B CA 1
ATOM 4412 C C . SER B 1 13 ? 24.359 -33.781 -9.883 1 28.95 13 SER B C 1
ATOM 4414 O O . SER B 1 13 ? 24.281 -33.312 -11.023 1 28.95 13 SER B O 1
ATOM 4416 N N . GLU B 1 14 ? 25.562 -34.062 -9.5 1 29.36 14 GLU B N 1
ATOM 4417 C CA . GLU B 1 14 ? 26.531 -34.812 -10.305 1 29.36 14 GLU B CA 1
ATOM 4418 C C . GLU B 1 14 ? 25.828 -35.781 -11.266 1 29.36 14 GLU B C 1
ATOM 4420 O O . GLU B 1 14 ? 25.031 -36.625 -10.836 1 29.36 14 GLU B O 1
ATOM 4425 N N . SER B 1 15 ? 25.516 -35.344 -12.43 1 31.52 15 SER B N 1
ATOM 4426 C CA . SER B 1 15 ? 25.156 -36.281 -13.484 1 31.52 15 SER B CA 1
ATOM 4427 C C . SER B 1 15 ? 26.141 -37.469 -13.523 1 31.52 15 SER B C 1
ATOM 4429 O O . SER B 1 15 ? 27.297 -37.312 -13.938 1 31.52 15 SER B O 1
ATOM 4431 N N . GLU B 1 16 ? 26.188 -38.281 -12.484 1 32.09 16 GLU B N 1
ATOM 4432 C CA . GLU B 1 16 ? 26.844 -39.531 -12.758 1 32.09 16 GLU B CA 1
ATOM 4433 C C . GLU B 1 16 ? 26.469 -40.094 -14.133 1 32.09 16 GLU B C 1
ATOM 4435 O O . GLU B 1 16 ? 25.312 -39.938 -14.555 1 32.09 16 GLU B O 1
ATOM 4440 N N . THR B 1 17 ? 27.359 -40.219 -15.031 1 36.56 17 THR B N 1
ATOM 4441 C CA . THR B 1 17 ? 27.422 -40.906 -16.297 1 36.56 17 THR B CA 1
ATOM 4442 C C . THR B 1 17 ? 26.656 -42.219 -16.219 1 36.56 17 THR B C 1
ATOM 4444 O O . THR B 1 17 ? 27.25 -43.312 -16.188 1 36.56 17 THR B O 1
ATOM 4447 N N . SER B 1 18 ? 25.766 -42.438 -15.203 1 38.31 18 SER B N 1
ATOM 4448 C CA . SER B 1 18 ? 25.156 -43.75 -15.25 1 38.31 18 SER B CA 1
ATOM 4449 C C . SER B 1 18 ? 24.406 -43.969 -16.562 1 38.31 18 SER B C 1
ATOM 4451 O O . SER B 1 18 ? 24.062 -43 -17.25 1 38.31 18 SER B O 1
ATOM 4453 N N . ASP B 1 19 ? 24.297 -45.125 -17.062 1 45.91 19 ASP B N 1
ATOM 4454 C CA . ASP B 1 19 ? 23.547 -45.625 -18.203 1 45.91 19 ASP B CA 1
ATOM 4455 C C . ASP B 1 19 ? 22.156 -44.969 -18.281 1 45.91 19 ASP B C 1
ATOM 4457 O O . ASP B 1 19 ? 21.328 -45.156 -17.391 1 45.91 19 ASP B O 1
ATOM 4461 N N . ASP B 1 20 ? 22.156 -43.781 -18.719 1 54.72 20 ASP B N 1
ATOM 4462 C CA . ASP B 1 20 ? 21 -42.875 -18.703 1 54.72 20 ASP B CA 1
ATOM 4463 C C . ASP B 1 20 ? 19.781 -43.531 -19.328 1 54.72 20 ASP B C 1
ATOM 4465 O O . ASP B 1 20 ? 18.719 -42.906 -19.469 1 54.72 20 ASP B O 1
ATOM 4469 N N . GLY B 1 21 ? 19.844 -44.938 -19.547 1 55.62 21 GLY B N 1
ATOM 4470 C CA . GLY B 1 21 ? 18.766 -45.812 -20 1 55.62 21 GLY B CA 1
ATOM 4471 C C . GLY B 1 21 ? 18.344 -45.531 -21.438 1 55.62 21 GLY B C 1
ATOM 4472 O O . GLY B 1 21 ? 17.312 -46.062 -21.891 1 55.62 21 GLY B O 1
ATOM 4473 N N . TYR B 1 22 ? 19.031 -44.562 -22.109 1 61.34 22 TYR B N 1
ATOM 4474 C CA . TYR B 1 22 ? 18.625 -44.25 -23.469 1 61.34 22 TYR B CA 1
ATOM 4475 C C . TYR B 1 22 ? 19.203 -45.25 -24.453 1 61.34 22 TYR B C 1
ATOM 4477 O O . TYR B 1 22 ? 19 -45.125 -25.672 1 61.34 22 TYR B O 1
ATOM 4485 N N . GLY B 1 23 ? 19.828 -46.469 -23.906 1 53.06 23 GLY B N 1
ATOM 4486 C CA . GLY B 1 23 ? 20.328 -47.594 -24.703 1 53.06 23 GLY B CA 1
ATOM 4487 C C . GLY B 1 23 ? 21.078 -47.156 -25.953 1 53.06 23 GLY B C 1
ATOM 4488 O O . GLY B 1 23 ? 20.938 -47.75 -27.016 1 53.06 23 GLY B O 1
ATOM 4489 N N . GLY B 1 24 ? 21.828 -46 -25.969 1 58.84 24 GLY B N 1
ATOM 4490 C CA . GLY B 1 24 ? 22.609 -45.594 -27.109 1 58.84 24 GLY B CA 1
ATOM 4491 C C . GLY B 1 24 ? 21.938 -44.531 -27.953 1 58.84 24 GLY B C 1
ATOM 4492 O O . GLY B 1 24 ? 22.562 -43.938 -28.828 1 58.84 24 GLY B O 1
ATOM 4493 N N . ALA B 1 25 ? 20.656 -44.375 -27.859 1 64.56 25 ALA B N 1
ATOM 4494 C CA . ALA B 1 25 ? 19.953 -43.375 -28.672 1 64.56 25 ALA B CA 1
ATOM 4495 C C . ALA B 1 25 ? 20.188 -41.969 -28.125 1 64.56 25 ALA B C 1
ATOM 4497 O O . ALA B 1 25 ? 20.484 -41.812 -26.938 1 64.56 25 ALA B O 1
ATOM 4498 N N . ASP B 1 26 ? 20.266 -41 -28.953 1 83.56 26 ASP B N 1
ATOM 4499 C CA . ASP B 1 26 ? 20.422 -39.594 -28.641 1 83.56 26 ASP B CA 1
ATOM 4500 C C . ASP B 1 26 ? 19.281 -39.062 -27.781 1 83.56 26 ASP B C 1
ATOM 4502 O O . ASP B 1 26 ? 18.125 -39.094 -28.188 1 83.56 26 ASP B O 1
ATOM 4506 N N . LYS B 1 27 ? 19.625 -38.812 -26.531 1 85.12 27 LYS B N 1
ATOM 4507 C CA . LYS B 1 27 ? 18.688 -38.344 -25.516 1 85.12 27 LYS B CA 1
ATOM 4508 C C . LYS B 1 27 ? 17.75 -37.281 -26.078 1 85.12 27 LYS B C 1
ATOM 4510 O O . LYS B 1 27 ? 16.531 -37.312 -25.875 1 85.12 27 LYS B O 1
ATOM 4515 N N . GLU B 1 28 ? 18.234 -36.406 -26.797 1 87.88 28 GLU B N 1
ATOM 4516 C CA . GLU B 1 28 ? 17.453 -35.281 -27.359 1 87.88 28 GLU B CA 1
ATOM 4517 C C . GLU B 1 28 ? 16.438 -35.781 -28.375 1 87.88 28 GLU B C 1
ATOM 4519 O O . GLU B 1 28 ? 15.305 -35.281 -28.406 1 87.88 28 GLU B O 1
ATOM 4524 N N . THR B 1 29 ? 16.844 -36.688 -29.078 1 89.94 29 THR B N 1
ATOM 4525 C CA . THR B 1 29 ? 15.961 -37.219 -30.109 1 89.94 29 THR B CA 1
ATOM 4526 C C . THR B 1 29 ? 14.805 -38 -29.484 1 89.94 29 THR B C 1
ATOM 4528 O O . THR B 1 29 ? 13.656 -37.844 -29.906 1 89.94 29 THR B O 1
ATOM 4531 N N . VAL B 1 30 ? 15.102 -38.75 -28.469 1 91.81 30 VAL B N 1
ATOM 4532 C CA . VAL B 1 30 ? 14.07 -39.531 -27.797 1 91.81 30 VAL B CA 1
ATOM 4533 C C . VAL B 1 30 ? 13.062 -38.625 -27.141 1 91.81 30 VAL B C 1
ATOM 4535 O O . VAL B 1 30 ? 11.852 -38.875 -27.188 1 91.81 30 VAL B O 1
ATOM 4538 N N . GLN B 1 31 ? 13.57 -37.625 -26.531 1 94.06 31 GLN B N 1
ATOM 4539 C CA . GLN B 1 31 ? 12.703 -36.688 -25.875 1 94.06 31 GLN B CA 1
ATOM 4540 C C . GLN B 1 31 ? 11.789 -35.969 -26.875 1 94.06 31 GLN B C 1
ATOM 4542 O O . GLN B 1 31 ? 10.586 -35.844 -26.641 1 94.06 31 GLN B O 1
ATOM 4547 N N . LEU B 1 32 ? 12.336 -35.562 -27.922 1 94 32 LEU B N 1
ATOM 4548 C CA . LEU B 1 32 ? 11.555 -34.906 -28.953 1 94 32 LEU B CA 1
ATOM 4549 C C . LEU B 1 32 ? 10.508 -35.844 -29.531 1 94 32 LEU B C 1
ATOM 4551 O O . LEU B 1 32 ? 9.367 -35.406 -29.781 1 94 32 LEU B O 1
ATOM 4555 N N . GLN B 1 33 ? 10.867 -37.031 -29.781 1 94.88 33 GLN B N 1
ATOM 4556 C CA . GLN B 1 33 ? 9.938 -38 -30.344 1 94.88 33 GLN B C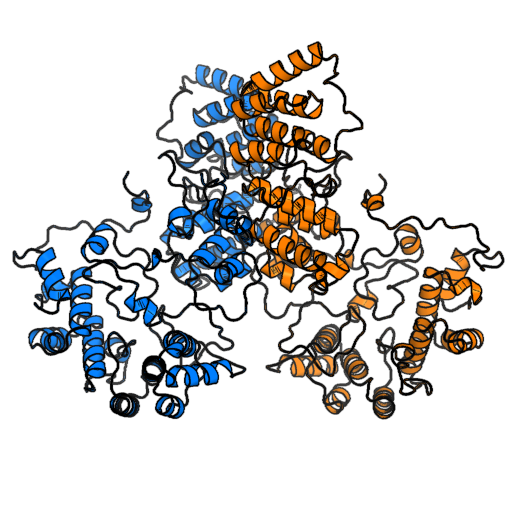A 1
ATOM 4557 C C . GLN B 1 33 ? 8.82 -38.344 -29.344 1 94.88 33 GLN B C 1
ATOM 4559 O O . GLN B 1 33 ? 7.672 -38.531 -29.75 1 94.88 33 GLN B O 1
ATOM 4564 N N . ALA B 1 34 ? 9.211 -38.469 -28.125 1 96 34 ALA B N 1
ATOM 4565 C CA . ALA B 1 34 ? 8.195 -38.656 -27.094 1 96 34 ALA B CA 1
ATOM 4566 C C . ALA B 1 34 ? 7.223 -37.5 -27.031 1 96 34 ALA B C 1
ATOM 4568 O O . ALA B 1 34 ? 6.012 -37.688 -26.891 1 96 34 ALA B O 1
ATOM 4569 N N . LEU B 1 35 ? 7.773 -36.312 -27.109 1 96.06 35 LEU B N 1
ATOM 4570 C CA . LEU B 1 35 ? 6.98 -35.094 -27.094 1 96.06 35 LEU B CA 1
ATOM 4571 C C . LEU B 1 35 ? 5.988 -35.094 -28.25 1 96.06 35 LEU B C 1
ATOM 4573 O O . LEU B 1 35 ? 4.855 -34.625 -28.094 1 96.06 35 LEU B O 1
ATOM 4577 N N . ARG B 1 36 ? 6.402 -35.688 -29.328 1 95.62 36 ARG B N 1
ATOM 4578 C CA . ARG B 1 36 ? 5.59 -35.719 -30.531 1 95.62 36 ARG B CA 1
ATOM 4579 C C . ARG B 1 36 ? 4.652 -36.938 -30.547 1 95.62 36 ARG B C 1
ATOM 4581 O O . ARG B 1 36 ? 3.889 -37.125 -31.5 1 95.62 36 ARG B O 1
ATOM 4588 N N . GLY B 1 37 ? 4.723 -37.75 -29.516 1 95.69 37 GLY B N 1
ATOM 4589 C CA . GLY B 1 37 ? 3.898 -38.938 -29.469 1 95.69 37 GLY B CA 1
ATOM 4590 C C . GLY B 1 37 ? 4.297 -39.969 -30.484 1 95.69 37 GLY B C 1
ATOM 4591 O O . GLY B 1 37 ? 3.441 -40.688 -31.047 1 95.69 37 GLY B O 1
ATOM 4592 N N . GLU B 1 38 ? 5.578 -40.094 -30.703 1 93.88 38 GLU B N 1
ATOM 4593 C CA . GLU B 1 38 ? 6.043 -40.969 -31.766 1 93.88 38 GLU B CA 1
ATOM 4594 C C . GLU B 1 38 ? 6.688 -42.219 -31.203 1 93.88 38 GLU B C 1
ATOM 4596 O O . GLU B 1 38 ? 6.516 -43.312 -31.734 1 93.88 38 GLU B O 1
ATOM 4601 N N . VAL B 1 39 ? 7.445 -41.969 -30.141 1 92.88 39 VAL B N 1
ATOM 4602 C CA . VAL B 1 39 ? 8.164 -43.094 -29.562 1 92.88 39 VAL B CA 1
ATOM 4603 C C . VAL B 1 39 ? 7.918 -43.156 -28.062 1 92.88 39 VAL B C 1
ATOM 4605 O O . VAL B 1 39 ? 7.887 -42.125 -27.391 1 92.88 39 VAL B O 1
ATOM 4608 N N . VAL B 1 40 ? 7.703 -44.344 -27.609 1 93.56 40 VAL B N 1
ATOM 4609 C CA . VAL B 1 40 ? 7.59 -44.562 -26.172 1 93.56 40 VAL B CA 1
ATOM 4610 C C . VAL B 1 40 ? 8.945 -44.969 -25.594 1 93.56 40 VAL B C 1
ATOM 4612 O O . VAL B 1 40 ? 9.508 -46 -26.016 1 93.56 40 VAL B O 1
ATOM 4615 N N . PRO B 1 41 ? 9.398 -44.219 -24.719 1 91.5 41 PRO B N 1
ATOM 4616 C CA . PRO B 1 41 ? 10.703 -44.562 -24.156 1 91.5 41 PRO B CA 1
ATOM 4617 C C . PRO B 1 41 ? 10.656 -45.781 -23.25 1 91.5 41 PRO B C 1
ATOM 4619 O O . PRO B 1 41 ? 9.578 -46.188 -22.781 1 91.5 41 PRO B O 1
ATOM 4622 N N . ALA B 1 42 ? 11.875 -46.344 -23.062 1 85.69 42 ALA B N 1
ATOM 4623 C CA . ALA B 1 42 ? 11.977 -47.469 -22.156 1 85.69 42 ALA B CA 1
ATOM 4624 C C . ALA B 1 42 ? 11.75 -47.031 -20.703 1 85.69 42 ALA B C 1
ATOM 4626 O O . ALA B 1 42 ? 12.094 -45.938 -20.328 1 85.69 42 ALA B O 1
ATOM 4627 N N . LEU B 1 43 ? 11.289 -47.969 -19.922 1 86.06 43 LEU B N 1
ATOM 4628 C CA . LEU B 1 43 ? 10.883 -47.719 -18.547 1 86.06 43 LEU B CA 1
ATOM 4629 C C . LEU B 1 43 ? 12.055 -47.156 -17.734 1 86.06 43 LEU B C 1
ATOM 4631 O O . LEU B 1 43 ? 11.898 -46.219 -16.969 1 86.06 43 LEU B O 1
ATOM 4635 N N . PRO B 1 44 ? 13.273 -47.688 -17.906 1 83.88 44 PRO B N 1
ATOM 4636 C CA . PRO B 1 44 ? 14.391 -47.188 -17.094 1 83.88 44 PRO B CA 1
ATOM 4637 C C . PRO B 1 44 ? 14.734 -45.719 -17.406 1 83.88 44 PRO B C 1
ATOM 4639 O O . PRO B 1 44 ? 15.242 -45 -16.547 1 83.88 44 PRO B O 1
ATOM 4642 N N . SER B 1 45 ? 14.383 -45.344 -18.672 1 87.62 45 SER B N 1
ATOM 4643 C CA . SER B 1 45 ? 14.727 -43.969 -19.062 1 87.62 45 SER B CA 1
ATOM 4644 C C . SER B 1 45 ? 13.781 -42.938 -18.453 1 87.62 45 SER B C 1
ATOM 4646 O O . SER B 1 45 ? 14.078 -41.75 -18.422 1 87.62 45 SER B O 1
ATOM 4648 N N . LEU B 1 46 ? 12.711 -43.406 -17.875 1 92.19 46 LEU B N 1
ATOM 4649 C CA . LEU B 1 46 ? 11.68 -42.531 -17.359 1 92.19 46 LEU B CA 1
ATOM 4650 C C . LEU B 1 46 ? 12.086 -42 -15.984 1 92.19 46 LEU B C 1
ATOM 4652 O O . LEU B 1 46 ? 11.367 -41.156 -15.406 1 92.19 46 LEU B O 1
ATOM 4656 N N . LYS B 1 47 ? 13.266 -42.375 -15.531 1 88.88 47 LYS B N 1
ATOM 4657 C CA . LYS B 1 47 ? 13.82 -41.75 -14.336 1 88.88 47 LYS B CA 1
ATOM 4658 C C . LYS B 1 47 ? 14.18 -40.312 -14.602 1 88.88 47 LYS B C 1
ATOM 4660 O O . LYS B 1 47 ? 14.227 -39.5 -13.672 1 88.88 47 LYS B O 1
ATOM 4665 N N . ASP B 1 48 ? 14.43 -40.062 -15.891 1 90.19 48 ASP B N 1
ATOM 4666 C CA . ASP B 1 48 ? 14.648 -38.688 -16.312 1 90.19 48 ASP B CA 1
ATOM 4667 C C . ASP B 1 48 ? 13.344 -37.875 -16.281 1 90.19 48 ASP B C 1
ATOM 4669 O O . ASP B 1 48 ? 12.438 -38.125 -17.078 1 90.19 48 ASP B O 1
ATOM 4673 N N . GLU B 1 49 ? 13.328 -36.875 -15.477 1 89.88 49 GLU B N 1
ATOM 4674 C CA . GLU B 1 49 ? 12.109 -36.094 -15.273 1 89.88 49 GLU B CA 1
ATOM 4675 C C . GLU B 1 49 ? 11.711 -35.344 -16.547 1 89.88 49 GLU B C 1
ATOM 4677 O O . GLU B 1 49 ? 10.523 -35.188 -16.828 1 89.88 49 GLU B O 1
ATOM 4682 N N . THR B 1 50 ? 12.703 -34.844 -17.219 1 90.94 50 THR B N 1
ATOM 4683 C CA . THR B 1 50 ? 12.406 -34.156 -18.469 1 90.94 50 THR B CA 1
ATOM 4684 C C . THR B 1 50 ? 11.727 -35.125 -19.453 1 90.94 50 THR B C 1
ATOM 4686 O O . THR B 1 50 ? 10.766 -34.719 -20.125 1 90.94 50 THR B O 1
ATOM 4689 N N . LEU B 1 51 ? 12.227 -36.281 -19.562 1 93.69 51 LEU B N 1
ATOM 4690 C CA . LEU B 1 51 ? 11.625 -37.281 -20.453 1 93.69 51 LEU B CA 1
ATOM 4691 C C . LEU B 1 51 ? 10.195 -37.594 -20.016 1 93.69 51 LEU B C 1
ATOM 4693 O O . LEU B 1 51 ? 9.312 -37.781 -20.859 1 93.69 51 LEU B O 1
ATOM 4697 N N . GLN B 1 52 ? 9.969 -37.719 -18.75 1 94.88 52 GLN B N 1
ATOM 4698 C CA . GLN B 1 52 ? 8.617 -37.938 -18.25 1 94.88 52 GLN B CA 1
ATOM 4699 C C . GLN B 1 52 ? 7.656 -36.875 -18.75 1 94.88 52 GLN B C 1
ATOM 4701 O O . GLN B 1 52 ? 6.551 -37.188 -19.203 1 94.88 52 GLN B O 1
ATOM 4706 N N . ARG B 1 53 ? 8.117 -35.625 -18.609 1 94.81 53 ARG B N 1
ATOM 4707 C CA . ARG B 1 53 ? 7.277 -34.5 -19.031 1 94.81 53 ARG B CA 1
ATOM 4708 C C . ARG B 1 53 ? 7.012 -34.562 -20.531 1 94.81 53 ARG B C 1
ATOM 4710 O O . ARG B 1 53 ? 5.922 -34.188 -20.969 1 94.81 53 ARG B O 1
ATOM 4717 N N . CYS B 1 54 ? 7.957 -34.938 -21.234 1 95.94 54 CYS B N 1
ATOM 4718 C CA . CYS B 1 54 ? 7.758 -35.125 -22.672 1 95.94 54 CYS B CA 1
ATOM 4719 C C . CYS B 1 54 ? 6.699 -36.156 -22.953 1 95.94 54 CYS B C 1
ATOM 4721 O O . CYS B 1 54 ? 5.844 -35.969 -23.828 1 95.94 54 CYS B O 1
ATOM 4723 N N . VAL B 1 55 ? 6.824 -37.25 -22.25 1 97.31 55 VAL B N 1
ATOM 4724 C CA . VAL B 1 55 ? 5.859 -38.344 -22.438 1 97.31 55 VAL B CA 1
ATOM 4725 C C . VAL B 1 55 ? 4.461 -37.844 -22.062 1 97.31 55 VAL B C 1
ATOM 4727 O O . VAL B 1 55 ? 3.488 -38.125 -22.766 1 97.31 55 VAL B O 1
ATOM 4730 N N . ILE B 1 56 ? 4.379 -37.125 -20.953 1 97.69 56 ILE B N 1
ATOM 4731 C CA . ILE B 1 56 ? 3.098 -36.594 -20.5 1 97.69 56 ILE B CA 1
ATOM 4732 C C . ILE B 1 56 ? 2.492 -35.719 -21.594 1 97.69 56 ILE B C 1
ATOM 4734 O O . ILE B 1 56 ? 1.316 -35.875 -21.938 1 97.69 56 ILE B O 1
ATOM 4738 N N . HIS B 1 57 ? 3.303 -34.875 -22.125 1 97.31 57 HIS B N 1
ATOM 4739 C CA . HIS B 1 57 ? 2.836 -34 -23.203 1 97.31 57 HIS B CA 1
ATOM 4740 C C . HIS B 1 57 ? 2.379 -34.812 -24.406 1 97.31 57 HIS B C 1
ATOM 4742 O O . HIS B 1 57 ? 1.312 -34.562 -24.969 1 97.31 57 HIS B O 1
ATOM 4748 N N . GLY B 1 58 ? 3.205 -35.75 -24.812 1 97.62 58 GLY B N 1
ATOM 4749 C CA . GLY B 1 58 ? 2.854 -36.625 -25.922 1 97.62 58 GLY B CA 1
ATOM 4750 C C . GLY B 1 58 ? 1.548 -37.375 -25.719 1 97.62 58 GLY B C 1
ATOM 4751 O O . GLY B 1 58 ? 0.708 -37.406 -26.625 1 97.62 58 GLY B O 1
ATOM 4752 N N . VAL B 1 59 ? 1.39 -37.906 -24.531 1 98.06 59 VAL B N 1
ATOM 4753 C CA . VAL B 1 59 ? 0.194 -38.688 -24.203 1 98.06 59 VAL B CA 1
ATOM 4754 C C . VAL B 1 59 ? -1.032 -37.781 -24.25 1 98.06 59 VAL B C 1
ATOM 4756 O O . VAL B 1 59 ? -2.059 -38.125 -24.828 1 98.06 59 VAL B O 1
ATOM 4759 N N . ARG B 1 60 ? -0.945 -36.594 -23.703 1 97.5 60 ARG B N 1
ATOM 4760 C CA . ARG B 1 60 ? -2.074 -35.656 -23.594 1 97.5 60 ARG B CA 1
ATOM 4761 C C . ARG B 1 60 ? -2.49 -35.156 -24.984 1 97.5 60 ARG B C 1
ATOM 4763 O O . ARG B 1 60 ? -3.674 -34.906 -25.219 1 97.5 60 ARG B O 1
ATOM 4770 N N . HIS B 1 61 ? -1.593 -35.094 -25.938 1 97.06 61 HIS B N 1
ATOM 4771 C CA . HIS B 1 61 ? -1.867 -34.406 -27.203 1 97.06 61 HIS B CA 1
ATOM 4772 C C . HIS B 1 61 ? -2.129 -35.406 -28.328 1 97.06 61 HIS B C 1
ATOM 4774 O O . HIS B 1 61 ? -2.615 -35.031 -29.391 1 97.06 61 HIS B O 1
ATOM 4780 N N . HIS B 1 62 ? -1.869 -36.719 -28.047 1 96.75 62 HIS B N 1
ATOM 4781 C CA . HIS B 1 62 ? -2.025 -37.719 -29.094 1 96.75 62 HIS B CA 1
ATOM 4782 C C . HIS B 1 62 ? -2.779 -38.938 -28.578 1 96.75 62 HIS B C 1
ATOM 4784 O O . HIS B 1 62 ? -2.209 -39.781 -27.875 1 96.75 62 HIS B O 1
ATOM 4790 N N . ALA B 1 63 ? -3.912 -39.156 -29.062 1 96.5 63 ALA B N 1
ATOM 4791 C CA . ALA B 1 63 ? -4.781 -40.219 -28.594 1 96.5 63 ALA B CA 1
ATOM 4792 C C . ALA B 1 63 ? -4.191 -41.594 -28.938 1 96.5 63 ALA B C 1
ATOM 4794 O O . ALA B 1 63 ? -4.273 -42.531 -28.125 1 96.5 63 ALA B O 1
ATOM 4795 N N . ASP B 1 64 ? -3.588 -41.688 -30.094 1 96.06 64 ASP B N 1
ATOM 4796 C CA . ASP B 1 64 ? -3.002 -42.969 -30.5 1 96.06 64 ASP B CA 1
ATOM 4797 C C . ASP B 1 64 ? -1.811 -43.344 -29.625 1 96.06 64 ASP B C 1
ATOM 4799 O O . ASP B 1 64 ? -1.634 -44.5 -29.266 1 96.06 64 ASP B O 1
ATOM 4803 N N . TYR B 1 65 ? -1.062 -42.344 -29.359 1 96.94 65 TYR B N 1
ATOM 4804 C CA . TYR B 1 65 ? 0.075 -42.531 -28.469 1 96.94 65 TYR B CA 1
ATOM 4805 C C . TYR B 1 65 ? -0.389 -42.969 -27.078 1 96.94 65 TYR B C 1
ATOM 4807 O O . TYR B 1 65 ? 0.176 -43.906 -26.5 1 96.94 65 TYR B O 1
ATOM 4815 N N . ALA B 1 66 ? -1.459 -42.406 -26.562 1 97.31 66 ALA B N 1
ATOM 4816 C CA . ALA B 1 66 ? -2.02 -42.688 -25.25 1 97.31 66 ALA B CA 1
ATOM 4817 C C . ALA B 1 66 ? -2.555 -44.125 -25.188 1 97.31 66 ALA B C 1
ATOM 4819 O O . ALA B 1 66 ? -2.586 -44.719 -24.109 1 97.31 66 ALA B O 1
ATOM 4820 N N . SER B 1 67 ? -2.898 -44.625 -26.359 1 95.06 67 SER B N 1
ATOM 4821 C CA . SER B 1 67 ? -3.516 -45.938 -26.406 1 95.06 67 SER B CA 1
ATOM 4822 C C . SER B 1 67 ? -2.514 -47 -26.844 1 95.06 67 SER B C 1
ATOM 4824 O O . SER B 1 67 ? -2.871 -48.188 -27 1 95.06 67 SER B O 1
ATOM 4826 N N . SER B 1 68 ? -1.284 -46.625 -27 1 95.5 68 SER B N 1
ATOM 4827 C CA . SER B 1 68 ? -0.269 -47.594 -27.406 1 95.5 68 SER B CA 1
ATOM 4828 C C . SER B 1 68 ? -0.013 -48.625 -26.312 1 95.5 68 SER B C 1
ATOM 4830 O O . SER B 1 68 ? -0.137 -48.312 -25.125 1 95.5 68 SER B O 1
ATOM 4832 N N . PRO B 1 69 ? 0.355 -49.844 -26.719 1 94.56 69 PRO B N 1
ATOM 4833 C CA . PRO B 1 69 ? 0.607 -50.906 -25.734 1 94.56 69 PRO B CA 1
ATOM 4834 C C . PRO B 1 69 ? 1.726 -50.531 -24.75 1 94.56 69 PRO B C 1
ATOM 4836 O O . PRO B 1 69 ? 1.663 -50.906 -23.578 1 94.56 69 PRO B O 1
ATOM 4839 N N . GLU B 1 70 ? 2.631 -49.875 -25.297 1 94.5 70 GLU B N 1
ATOM 4840 C CA . GLU B 1 70 ? 3.77 -49.5 -24.453 1 94.5 70 GLU B CA 1
ATOM 4841 C C . GLU B 1 70 ? 3.357 -48.531 -23.359 1 94.5 70 GLU B C 1
ATOM 4843 O O . GLU B 1 70 ? 3.807 -48.625 -22.219 1 94.5 70 GLU B O 1
ATOM 4848 N N . ILE B 1 71 ? 2.488 -47.562 -23.703 1 96 71 ILE B N 1
ATOM 4849 C CA . ILE B 1 71 ? 2.004 -46.594 -22.719 1 96 71 ILE B CA 1
ATOM 4850 C C . ILE B 1 71 ? 1.124 -47.312 -21.688 1 96 71 ILE B C 1
ATOM 4852 O O . ILE B 1 71 ? 1.198 -47.031 -20.5 1 96 71 ILE B O 1
ATOM 4856 N N . LEU B 1 72 ? 0.408 -48.219 -22.172 1 94.44 72 LEU B N 1
ATOM 4857 C CA . LEU B 1 72 ? -0.441 -49 -21.281 1 94.44 72 LEU B CA 1
ATOM 4858 C C . LEU B 1 72 ? 0.4 -49.781 -20.266 1 94.44 72 LEU B C 1
ATOM 4860 O O . LEU B 1 72 ? 0.024 -49.875 -19.094 1 94.44 72 LEU B O 1
ATOM 4864 N N . GLU B 1 73 ? 1.481 -50.25 -20.734 1 93.12 73 GLU B N 1
ATOM 4865 C CA . GLU B 1 73 ? 2.391 -50.969 -19.844 1 93.12 73 GLU B CA 1
ATOM 4866 C C . GLU B 1 73 ? 2.971 -50.031 -18.781 1 93.12 73 GLU B C 1
ATOM 4868 O O . GLU B 1 73 ? 3.07 -50.406 -17.609 1 93.12 73 GLU B O 1
ATOM 4873 N N . ILE B 1 74 ? 3.289 -48.875 -19.188 1 93.69 74 ILE B N 1
ATOM 4874 C CA . ILE B 1 74 ? 3.824 -47.875 -18.266 1 93.69 74 ILE B CA 1
ATOM 4875 C C . ILE B 1 74 ? 2.771 -47.531 -17.219 1 93.69 74 ILE B C 1
ATOM 4877 O O . ILE B 1 74 ? 3.07 -47.5 -16.016 1 93.69 74 ILE B O 1
ATOM 4881 N N . CYS B 1 75 ? 1.562 -47.375 -17.625 1 92.44 75 CYS B N 1
ATOM 4882 C CA . CYS B 1 75 ? 0.47 -47 -16.734 1 92.44 75 CYS B CA 1
ATOM 4883 C C . CYS B 1 75 ? 0.14 -48.156 -15.781 1 92.44 75 CYS B C 1
ATOM 4885 O O . CYS B 1 75 ? -0.203 -47.906 -14.617 1 92.44 75 CYS B O 1
ATOM 4887 N N . ALA B 1 76 ? 0.335 -49.312 -16.297 1 89.06 76 ALA B N 1
ATOM 4888 C CA . ALA B 1 76 ? 0.033 -50.5 -15.492 1 89.06 76 ALA B CA 1
ATOM 4889 C C . ALA B 1 76 ? 1.021 -50.656 -14.344 1 89.06 76 ALA B C 1
ATOM 4891 O O . ALA B 1 76 ? 0.674 -51.188 -13.281 1 89.06 76 ALA B O 1
ATOM 4892 N N . SER B 1 77 ? 2.199 -50.156 -14.602 1 87.12 77 SER B N 1
ATOM 4893 C CA . SER B 1 77 ? 3.213 -50.25 -13.555 1 87.12 77 SER B CA 1
ATOM 4894 C C . SER B 1 77 ? 2.867 -49.375 -12.359 1 87.12 77 SER B C 1
ATOM 4896 O O . SER B 1 77 ? 3.354 -49.594 -11.25 1 87.12 77 SER B O 1
ATOM 4898 N N . ARG B 1 78 ? 2.156 -48.344 -12.508 1 85.94 78 ARG B N 1
ATOM 4899 C CA . ARG B 1 78 ? 1.696 -47.375 -11.523 1 85.94 78 ARG B CA 1
ATOM 4900 C C . ARG B 1 78 ? 2.875 -46.656 -10.875 1 85.94 78 ARG B C 1
ATOM 4902 O O . ARG B 1 78 ? 2.729 -46.031 -9.82 1 85.94 78 ARG B O 1
ATOM 4909 N N . GLN B 1 79 ? 4.004 -46.719 -11.539 1 89.88 79 GLN B N 1
ATOM 4910 C CA . GLN B 1 79 ? 5.207 -46.062 -11.031 1 89.88 79 GLN B CA 1
ATOM 4911 C C . GLN B 1 79 ? 5.188 -44.594 -11.344 1 89.88 79 GLN B C 1
ATOM 4913 O O . GLN B 1 79 ? 5.836 -43.781 -10.656 1 89.88 79 GLN B O 1
ATOM 4918 N N . TYR B 1 80 ? 4.383 -44.25 -12.367 1 93.62 80 TYR B N 1
ATOM 4919 C CA . TYR B 1 80 ? 4.371 -42.875 -12.836 1 93.62 80 TYR B CA 1
ATOM 4920 C C . TYR B 1 80 ? 2.947 -42.344 -12.898 1 93.62 80 TYR B C 1
ATOM 4922 O O . TYR B 1 80 ? 2.375 -42.188 -13.984 1 93.62 80 TYR B O 1
ATOM 4930 N N . PRO B 1 81 ? 2.502 -41.875 -11.719 1 94.12 81 PRO B N 1
ATOM 4931 C CA . PRO B 1 81 ? 1.103 -41.469 -11.633 1 94.12 81 PRO B CA 1
ATOM 4932 C C . PRO B 1 81 ? 0.773 -40.312 -12.586 1 94.12 81 PRO B C 1
ATOM 4934 O O . PRO B 1 81 ? -0.341 -40.25 -13.109 1 94.12 81 PRO B O 1
ATOM 4937 N N . ALA B 1 82 ? 1.717 -39.406 -12.805 1 95.75 82 ALA B N 1
ATOM 4938 C CA . ALA B 1 82 ? 1.455 -38.281 -13.688 1 95.75 82 ALA B CA 1
ATOM 4939 C C . ALA B 1 82 ? 1.161 -38.75 -15.109 1 95.75 82 ALA B C 1
ATOM 4941 O O . ALA B 1 82 ? 0.349 -38.156 -15.812 1 95.75 82 ALA B O 1
ATOM 4942 N N . ILE B 1 83 ? 1.782 -39.812 -15.539 1 96.56 83 ILE B N 1
ATOM 4943 C CA . ILE B 1 83 ? 1.54 -40.344 -16.875 1 96.56 83 ILE B CA 1
ATOM 4944 C C . ILE B 1 83 ? 0.163 -41 -16.922 1 96.56 83 ILE B C 1
ATOM 4946 O O . ILE B 1 83 ? -0.55 -40.906 -17.922 1 96.56 83 ILE B O 1
ATOM 4950 N N . VAL B 1 84 ? -0.201 -41.656 -15.828 1 96.12 84 VAL B N 1
ATOM 4951 C CA . VAL B 1 84 ? -1.523 -42.25 -15.734 1 96.12 84 VAL B CA 1
ATOM 4952 C C . VAL B 1 84 ? -2.598 -41.188 -15.836 1 96.12 84 VAL B C 1
ATOM 4954 O O . VAL B 1 84 ? -3.547 -41.312 -16.609 1 96.12 84 VAL B O 1
ATOM 4957 N N . ARG B 1 85 ? -2.395 -40.156 -15.094 1 96.94 85 ARG B N 1
ATOM 4958 C CA . ARG B 1 85 ? -3.363 -39.062 -15.117 1 96.94 85 ARG B CA 1
ATOM 4959 C C . ARG B 1 85 ? -3.424 -38.406 -16.5 1 96.94 85 ARG B C 1
ATOM 4961 O O . ARG B 1 85 ? -4.5 -38.031 -16.969 1 96.94 85 ARG B O 1
ATOM 4968 N N . ALA B 1 86 ? -2.295 -38.25 -17.125 1 97.88 86 ALA B N 1
ATOM 4969 C CA . ALA B 1 86 ? -2.266 -37.719 -18.469 1 97.88 86 ALA B CA 1
ATOM 4970 C C . ALA B 1 86 ? -3.07 -38.562 -19.438 1 97.88 86 ALA B C 1
ATOM 4972 O O . ALA B 1 86 ? -3.807 -38.062 -20.281 1 97.88 86 ALA B O 1
ATOM 4973 N N . ARG B 1 87 ? -2.895 -39.844 -19.359 1 97.56 87 ARG B N 1
ATOM 4974 C CA . ARG B 1 87 ? -3.635 -40.781 -20.219 1 97.56 87 ARG B CA 1
ATOM 4975 C C . ARG B 1 87 ? -5.137 -40.656 -19.969 1 97.56 87 ARG B C 1
ATOM 4977 O O . ARG B 1 87 ? -5.926 -40.594 -20.922 1 97.56 87 ARG B O 1
ATOM 4984 N N . HIS B 1 88 ? -5.484 -40.688 -18.703 1 97.25 88 HIS B N 1
ATOM 4985 C CA . HIS B 1 88 ? -6.898 -40.562 -18.375 1 97.25 88 HIS B CA 1
ATOM 4986 C C . HIS B 1 88 ? -7.48 -39.25 -18.922 1 97.25 88 HIS B C 1
ATOM 4988 O O . HIS B 1 88 ? -8.602 -39.25 -19.438 1 97.25 88 HIS B O 1
ATOM 4994 N N . ALA B 1 89 ? -6.758 -38.188 -18.734 1 98.31 89 ALA B N 1
ATOM 4995 C CA . ALA B 1 89 ? -7.203 -36.906 -19.281 1 98.31 89 ALA B CA 1
ATOM 4996 C C . ALA B 1 89 ? -7.426 -37 -20.797 1 98.31 89 ALA B C 1
ATOM 4998 O O . ALA B 1 89 ? -8.445 -36.531 -21.312 1 98.31 89 ALA B O 1
ATOM 4999 N N . ARG B 1 90 ? -6.512 -37.625 -21.469 1 98.31 90 ARG B N 1
ATOM 5000 C CA . ARG B 1 90 ? -6.605 -37.781 -22.906 1 98.31 90 ARG B CA 1
ATOM 5001 C C . ARG B 1 90 ? -7.82 -38.594 -23.297 1 98.31 90 ARG B C 1
ATOM 5003 O O . ARG B 1 90 ? -8.539 -38.281 -24.25 1 98.31 90 ARG B O 1
ATOM 5010 N N . LEU B 1 91 ? -8.008 -39.688 -22.641 1 97.94 91 LEU B N 1
ATOM 5011 C CA . LEU B 1 91 ? -9.164 -40.531 -22.922 1 97.94 91 LEU B CA 1
ATOM 5012 C C . LEU B 1 91 ? -10.461 -39.75 -22.766 1 97.94 91 LEU B C 1
ATOM 5014 O O . LEU B 1 91 ? -11.32 -39.781 -23.641 1 97.94 91 LEU B O 1
ATOM 5018 N N . ILE B 1 92 ? -10.594 -39 -21.656 1 98.31 92 ILE B N 1
ATOM 5019 C CA . ILE B 1 92 ? -11.797 -38.219 -21.406 1 98.31 92 ILE B CA 1
ATOM 5020 C C . ILE B 1 92 ? -11.984 -37.188 -22.531 1 98.31 92 ILE B C 1
ATOM 5022 O O . ILE B 1 92 ? -13.078 -37.062 -23.078 1 98.31 92 ILE B O 1
ATOM 5026 N N . MET B 1 93 ? -10.93 -36.531 -22.906 1 98.5 93 MET B N 1
ATOM 5027 C CA . MET B 1 93 ? -11 -35.5 -23.953 1 98.5 93 MET B CA 1
ATOM 5028 C C . MET B 1 93 ? -11.328 -36.125 -25.297 1 98.5 93 MET B C 1
ATOM 5030 O O . MET B 1 93 ? -11.75 -35.438 -26.219 1 98.5 93 MET B O 1
ATOM 5034 N N . SER B 1 94 ? -11.133 -37.469 -25.391 1 98.06 94 SER B N 1
ATOM 5035 C CA . SER B 1 94 ? -11.469 -38.219 -26.594 1 98.06 94 SER B CA 1
ATOM 5036 C C . SER B 1 94 ? -12.812 -38.906 -26.453 1 98.06 94 SER B C 1
ATOM 5038 O O . SER B 1 94 ? -13.117 -39.844 -27.203 1 98.06 94 SER B O 1
ATOM 5040 N N . ASP B 1 95 ? -13.547 -38.594 -25.469 1 98.19 95 ASP B N 1
ATOM 5041 C CA . ASP B 1 95 ? -14.906 -39.062 -25.234 1 98.19 95 ASP B CA 1
ATOM 5042 C C . ASP B 1 95 ? -14.93 -40.5 -24.766 1 98.19 95 ASP B C 1
ATOM 5044 O O . ASP B 1 95 ? -15.859 -41.25 -25.078 1 98.19 95 ASP B O 1
ATOM 5048 N N . VAL B 1 96 ? -13.828 -40.906 -24.125 1 97.5 96 VAL B N 1
ATOM 5049 C CA . VAL B 1 96 ? -13.758 -42.219 -23.5 1 97.5 96 VAL B CA 1
ATOM 5050 C C . VAL B 1 96 ? -13.586 -42.094 -21.984 1 97.5 96 VAL B C 1
ATOM 5052 O O . VAL B 1 96 ? -12.648 -41.438 -21.531 1 97.5 96 VAL B O 1
ATOM 5055 N N . ILE B 1 97 ? -14.422 -42.688 -21.219 1 96.75 97 ILE B N 1
ATOM 5056 C CA . ILE B 1 97 ? -14.328 -42.625 -19.766 1 96.75 97 ILE B CA 1
ATOM 5057 C C . ILE B 1 97 ? -13.516 -43.781 -19.234 1 96.75 97 ILE B C 1
ATOM 5059 O O . ILE B 1 97 ? -13.93 -44.938 -19.391 1 96.75 97 ILE B O 1
ATOM 5063 N N . PRO B 1 98 ? -12.375 -43.438 -18.672 1 93.94 98 PRO B N 1
ATOM 5064 C CA . PRO B 1 98 ? -11.594 -44.562 -18.125 1 93.94 98 PRO B CA 1
ATOM 5065 C C . PRO B 1 98 ? -12.336 -45.281 -17 1 93.94 98 PRO B C 1
ATOM 5067 O O . PRO B 1 98 ? -13.031 -44.688 -16.203 1 93.94 98 PRO B O 1
ATOM 5070 N N . GLN B 1 99 ? -12.094 -46.562 -16.891 1 89.12 99 GLN B N 1
ATOM 5071 C CA . GLN B 1 99 ? -12.805 -47.375 -15.906 1 89.12 99 GLN B CA 1
ATOM 5072 C C . GLN B 1 99 ? -11.961 -47.562 -14.648 1 89.12 99 GLN B C 1
ATOM 5074 O O . GLN B 1 99 ? -12.484 -47.969 -13.594 1 89.12 99 GLN B O 1
ATOM 5079 N N . ASP B 1 100 ? -10.75 -47.188 -14.711 1 84.94 100 ASP B N 1
ATOM 5080 C CA . ASP B 1 100 ? -9.844 -47.469 -13.602 1 84.94 100 ASP B CA 1
ATOM 5081 C C . ASP B 1 100 ? -9.469 -46.188 -12.859 1 84.94 100 ASP B C 1
ATOM 5083 O O . ASP B 1 100 ? -8.359 -46.094 -12.328 1 84.94 100 ASP B O 1
ATOM 5087 N N . MET B 1 101 ? -10.477 -45.188 -12.898 1 86.69 101 MET B N 1
ATOM 5088 C CA . MET B 1 101 ? -10.203 -43.938 -12.18 1 86.69 101 MET B CA 1
ATOM 5089 C C . MET B 1 101 ? -10.789 -43.969 -10.773 1 86.69 101 MET B C 1
ATOM 5091 O O . MET B 1 101 ? -11.914 -44.438 -10.586 1 86.69 101 MET B O 1
ATOM 5095 N N . GLY B 1 102 ? -10.211 -43.594 -9.688 1 68.75 102 GLY B N 1
ATOM 5096 C CA . GLY B 1 102 ? -10.781 -43.344 -8.375 1 68.75 102 GLY B CA 1
ATOM 5097 C C . GLY B 1 102 ? -11.109 -44.594 -7.598 1 68.75 102 GLY B C 1
ATOM 5098 O O . GLY B 1 102 ? -12.25 -44.781 -7.184 1 68.75 102 GLY B O 1
ATOM 5099 N N . ASP B 1 103 ? -10.445 -45.719 -7.691 1 57.84 103 ASP B N 1
ATOM 5100 C CA . ASP B 1 103 ? -10.867 -46.938 -7.047 1 57.84 103 ASP B CA 1
ATOM 5101 C C . ASP B 1 103 ? -11.109 -46.719 -5.555 1 57.84 103 ASP B C 1
ATOM 5103 O O . ASP B 1 103 ? -11.062 -47.688 -4.766 1 57.84 103 ASP B O 1
ATOM 5107 N N . GLY B 1 104 ? -11.57 -45.688 -5.039 1 52.94 104 GLY B N 1
ATOM 5108 C CA . GLY B 1 104 ? -11.914 -45.406 -3.652 1 52.94 104 GLY B CA 1
ATOM 5109 C C . GLY B 1 104 ? -10.75 -44.875 -2.842 1 52.94 104 GLY B C 1
ATOM 5110 O O . GLY B 1 104 ? -10.688 -43.688 -2.553 1 52.94 104 GLY B O 1
ATOM 5111 N N . ASN B 1 105 ? -9.961 -45.688 -2.234 1 44.91 105 ASN B N 1
ATOM 5112 C CA . ASN B 1 105 ? -8.953 -45.406 -1.214 1 44.91 105 ASN B CA 1
ATOM 5113 C C . ASN B 1 105 ? -7.766 -44.656 -1.795 1 44.91 105 ASN B C 1
ATOM 5115 O O . ASN B 1 105 ? -7.191 -45.062 -2.805 1 44.91 105 ASN B O 1
ATOM 5119 N N . GLY B 1 106 ? -7.051 -43.438 -1.093 1 53.78 106 GLY B N 1
ATOM 5120 C CA . GLY B 1 106 ? -5.797 -42.75 -1.325 1 53.78 106 GLY B CA 1
ATOM 5121 C C . GLY B 1 106 ? -5.406 -42.688 -2.791 1 53.78 106 GLY B C 1
ATOM 5122 O O . GLY B 1 106 ? -4.566 -41.875 -3.186 1 53.78 106 GLY B O 1
ATOM 5123 N N . ALA B 1 107 ? -6.066 -43.438 -3.635 1 59.38 107 ALA B N 1
ATOM 5124 C CA . ALA B 1 107 ? -5.734 -43.75 -5.02 1 59.38 107 ALA B CA 1
ATOM 5125 C C . ALA B 1 107 ? -6.219 -42.656 -5.973 1 59.38 107 ALA B C 1
ATOM 5127 O O . ALA B 1 107 ? -5.707 -42.531 -7.09 1 59.38 107 ALA B O 1
ATOM 5128 N N . ASP B 1 108 ? -7.07 -41.781 -5.59 1 67.62 108 ASP B N 1
ATOM 5129 C CA . ASP B 1 108 ? -7.621 -40.75 -6.461 1 67.62 108 ASP B CA 1
ATOM 5130 C C . ASP B 1 108 ? -6.523 -39.812 -6.957 1 67.62 108 ASP B C 1
ATOM 5132 O O . ASP B 1 108 ? -6.434 -39.531 -8.148 1 67.62 108 ASP B O 1
ATOM 5136 N N . GLN B 1 109 ? -5.695 -39.5 -6.059 1 75.25 109 GLN B N 1
ATOM 5137 C CA . GLN B 1 109 ? -4.645 -38.562 -6.43 1 75.25 109 GLN B CA 1
ATOM 5138 C C . GLN B 1 109 ? -3.701 -39.156 -7.465 1 75.25 109 GLN B C 1
ATOM 5140 O O . GLN B 1 109 ? -3.055 -38.438 -8.219 1 75.25 109 GLN B O 1
ATOM 5145 N N . GLN B 1 110 ? -3.836 -40.406 -7.598 1 81.06 110 GLN B N 1
ATOM 5146 C CA . GLN B 1 110 ? -2.896 -41.094 -8.484 1 81.06 110 GLN B CA 1
ATOM 5147 C C . GLN B 1 110 ? -3.48 -41.25 -9.883 1 81.06 110 GLN B C 1
ATOM 5149 O O . GLN B 1 110 ? -2.738 -41.375 -10.859 1 81.06 110 GLN B O 1
ATOM 5154 N N . THR B 1 111 ? -4.766 -41.188 -9.953 1 91.12 111 THR B N 1
ATOM 5155 C CA . THR B 1 111 ? -5.312 -41.562 -11.25 1 91.12 111 THR B CA 1
ATOM 5156 C C . THR B 1 111 ? -6.258 -40.5 -11.789 1 91.12 111 THR B C 1
ATOM 5158 O O . THR B 1 111 ? -6.59 -40.5 -12.977 1 91.12 111 THR B O 1
ATOM 5161 N N . LEU B 1 112 ? -6.699 -39.625 -10.961 1 93.69 112 LEU B N 1
ATOM 5162 C CA . LEU B 1 112 ? -7.664 -38.625 -11.406 1 93.69 112 LEU B CA 1
ATOM 5163 C C . LEU B 1 112 ? -6.953 -37.406 -11.992 1 93.69 112 LEU B C 1
ATOM 5165 O O . LEU B 1 112 ? -6.199 -36.719 -11.297 1 93.69 112 LEU B O 1
ATOM 5169 N N . PRO B 1 113 ? -7.223 -37.156 -13.211 1 96.19 113 PRO B N 1
ATOM 5170 C CA . PRO B 1 113 ? -6.625 -35.969 -13.781 1 96.19 113 PRO B CA 1
ATOM 5171 C C . PRO B 1 113 ? -7.309 -34.688 -13.305 1 96.19 113 PRO B C 1
ATOM 5173 O O . PRO B 1 113 ? -8.531 -34.656 -13.117 1 96.19 113 PRO B O 1
ATOM 5176 N N . TYR B 1 114 ? -6.566 -33.656 -13.039 1 96.94 114 TYR B N 1
ATOM 5177 C CA . TYR B 1 114 ? -7.07 -32.344 -12.625 1 96.94 114 TYR B CA 1
ATOM 5178 C C . TYR B 1 114 ? -7.645 -31.578 -13.805 1 96.94 114 TYR B C 1
ATOM 5180 O O . TYR B 1 114 ? -8.703 -30.953 -13.695 1 96.94 114 TYR B O 1
ATOM 5188 N N . CYS B 1 115 ? -6.941 -31.641 -14.906 1 98.06 115 CYS B N 1
ATOM 5189 C CA . CYS B 1 115 ? -7.305 -30.906 -16.109 1 98.06 115 CYS B CA 1
ATOM 5190 C C . CYS B 1 115 ? -7.809 -31.844 -17.203 1 98.06 115 CYS B C 1
ATOM 5192 O O . CYS B 1 115 ? -7.051 -32.656 -17.719 1 98.06 115 CYS B O 1
ATOM 5194 N N . ILE B 1 116 ? -9.023 -31.703 -17.594 1 98.38 116 ILE B N 1
ATOM 5195 C CA . ILE B 1 116 ? -9.625 -32.594 -18.578 1 98.38 116 ILE B CA 1
ATOM 5196 C C . ILE B 1 116 ? -10.188 -31.781 -19.734 1 98.38 116 ILE B C 1
ATOM 5198 O O . ILE B 1 116 ? -11.102 -32.219 -20.438 1 98.38 116 ILE B O 1
ATOM 5202 N N . TRP B 1 117 ? -9.75 -30.578 -19.906 1 98.31 117 TRP B N 1
ATOM 5203 C CA . TRP B 1 117 ? -10.305 -29.672 -20.906 1 98.31 117 TRP B CA 1
ATOM 5204 C C . TRP B 1 117 ? -9.203 -29.078 -21.781 1 98.31 117 TRP B C 1
ATOM 5206 O O . TRP B 1 117 ? -9.445 -28.141 -22.547 1 98.31 117 TRP B O 1
ATOM 5216 N N . TYR B 1 118 ? -8.016 -29.453 -21.641 1 97.12 118 TYR B N 1
ATOM 5217 C CA . TYR B 1 118 ? -6.879 -28.984 -22.422 1 97.12 118 TYR B CA 1
ATOM 5218 C C . TYR B 1 118 ? -6.008 -30.156 -22.875 1 97.12 118 TYR B C 1
ATOM 5220 O O . TYR B 1 118 ? -5.641 -31.016 -22.078 1 97.12 118 TYR B O 1
ATOM 5228 N N . PRO B 1 119 ? -5.594 -30.266 -24.031 1 96.5 119 PRO B N 1
ATOM 5229 C CA . PRO B 1 119 ? -5.754 -29.266 -25.078 1 96.5 119 PRO B CA 1
ATOM 5230 C C . PRO B 1 119 ? -7.117 -29.344 -25.766 1 96.5 119 PRO B C 1
ATOM 5232 O O . PRO B 1 119 ? -7.496 -28.422 -26.5 1 96.5 119 PRO B O 1
ATOM 5235 N N . ASP B 1 120 ? -7.949 -30.359 -25.594 1 97.56 120 ASP B N 1
ATOM 5236 C CA . ASP B 1 120 ? -9.25 -30.547 -26.219 1 97.56 120 ASP B CA 1
ATOM 5237 C C . ASP B 1 120 ? -10.367 -30.609 -25.188 1 97.56 120 ASP B C 1
ATOM 5239 O O . ASP B 1 120 ? -10.102 -30.734 -23.984 1 97.56 120 ASP B O 1
ATOM 5243 N N . VAL B 1 121 ? -11.594 -30.484 -25.688 1 97.94 121 VAL B N 1
ATOM 5244 C CA . VAL B 1 121 ? -12.773 -30.609 -24.828 1 97.94 121 VAL B CA 1
ATOM 5245 C C . VAL B 1 121 ? -13.617 -31.797 -25.281 1 97.94 121 VAL B C 1
ATOM 5247 O O . VAL B 1 121 ? -13.719 -32.062 -26.484 1 97.94 121 VAL B O 1
ATOM 5250 N N . ALA B 1 122 ? -14.133 -32.469 -24.344 1 98.69 122 ALA B N 1
ATOM 5251 C CA . ALA B 1 122 ? -15.023 -33.594 -24.656 1 98.69 122 ALA B CA 1
ATOM 5252 C C . ALA B 1 122 ? -16.438 -33.094 -24.938 1 98.69 122 ALA B C 1
ATOM 5254 O O . ALA B 1 122 ? -16.734 -31.906 -24.766 1 98.69 122 ALA B O 1
ATOM 5255 N N . ARG B 1 123 ? -17.312 -34.094 -25.422 1 97.81 123 ARG B N 1
ATOM 5256 C CA . ARG B 1 123 ? -18.719 -33.781 -25.641 1 97.81 123 ARG B CA 1
ATOM 5257 C C . ARG B 1 123 ? -19.453 -33.562 -24.312 1 97.81 123 ARG B C 1
ATOM 5259 O O . ARG B 1 123 ? -19.062 -34.156 -23.281 1 97.81 123 ARG B O 1
ATOM 5266 N N . GLU B 1 124 ? -20.422 -32.812 -24.391 1 98.62 124 GLU B N 1
ATOM 5267 C CA . GLU B 1 124 ? -21.219 -32.5 -23.203 1 98.62 124 GLU B CA 1
ATOM 5268 C C . GLU B 1 124 ? -21.734 -33.781 -22.547 1 98.62 124 GLU B C 1
ATOM 5270 O O . GLU B 1 124 ? -21.688 -33.906 -21.328 1 98.62 124 GLU B O 1
ATOM 5275 N N . GLU B 1 125 ? -22.156 -34.688 -23.359 1 98.31 125 GLU B N 1
ATOM 5276 C CA . GLU B 1 125 ? -22.703 -35.969 -22.875 1 98.31 125 GLU B CA 1
ATOM 5277 C C . GLU B 1 125 ? -21.625 -36.781 -22.172 1 98.31 125 GLU B C 1
ATOM 5279 O O . GLU B 1 125 ? -21.906 -37.469 -21.188 1 98.31 125 GLU B O 1
ATOM 5284 N N . THR B 1 126 ? -20.484 -36.719 -22.703 1 98.62 126 THR B N 1
ATOM 5285 C CA . THR B 1 126 ? -19.359 -37.406 -22.094 1 98.62 126 THR B CA 1
ATOM 5286 C C . THR B 1 126 ? -19.062 -36.875 -20.703 1 98.62 126 THR B C 1
ATOM 5288 O O . THR B 1 126 ? -18.875 -37.656 -19.75 1 98.62 126 THR B O 1
ATOM 5291 N N . TYR B 1 127 ? -19.094 -35.562 -20.516 1 98.81 127 TYR B N 1
ATOM 5292 C CA . TYR B 1 127 ? -18.859 -34.938 -19.219 1 98.81 127 TYR B CA 1
ATOM 5293 C C . TYR B 1 127 ? -19.984 -35.281 -18.25 1 98.81 127 TYR B C 1
ATOM 5295 O O . TYR B 1 127 ? -19.719 -35.531 -17.062 1 98.81 127 TYR B O 1
ATOM 5303 N N . ARG B 1 128 ? -21.188 -35.344 -18.781 1 98.38 128 ARG B N 1
ATOM 5304 C CA . ARG B 1 128 ? -22.328 -35.719 -17.938 1 98.38 128 ARG B CA 1
ATOM 5305 C C . ARG B 1 128 ? -22.156 -37.125 -17.406 1 98.38 128 ARG B C 1
ATOM 5307 O O . ARG B 1 128 ? -22.359 -37.375 -16.203 1 98.38 128 ARG B O 1
ATOM 5314 N N . ALA B 1 129 ? -21.781 -38 -18.281 1 98.12 129 ALA B N 1
ATOM 5315 C CA . ALA B 1 129 ? -21.547 -39.406 -17.891 1 98.12 129 ALA B CA 1
ATOM 5316 C C . ALA B 1 129 ? -20.375 -39.531 -16.938 1 98.12 129 ALA B C 1
ATOM 5318 O O . ALA B 1 129 ? -20.391 -40.344 -16.016 1 98.12 129 ALA B O 1
ATOM 5319 N N . LEU B 1 130 ? -19.375 -38.719 -17.141 1 97.81 130 LEU B N 1
ATOM 5320 C CA . LEU B 1 130 ? -18.188 -38.719 -16.281 1 97.81 130 LEU B CA 1
ATOM 5321 C C . LEU B 1 130 ? -18.547 -38.375 -14.844 1 97.81 130 LEU B C 1
ATOM 5323 O O . LEU B 1 130 ? -18.125 -39.062 -13.914 1 97.81 130 LEU B O 1
ATOM 5327 N N . VAL B 1 131 ? -19.375 -37.406 -14.594 1 97.19 131 VAL B N 1
ATOM 5328 C CA . VAL B 1 131 ? -19.734 -36.938 -13.25 1 97.19 131 VAL B CA 1
ATOM 5329 C C . VAL B 1 131 ? -20.609 -38 -12.578 1 97.19 131 VAL B C 1
ATOM 5331 O O . VAL B 1 131 ? -20.531 -38.188 -11.367 1 97.19 131 VAL B O 1
ATOM 5334 N N . ARG B 1 132 ? -21.375 -38.656 -13.406 1 95.88 132 ARG B N 1
ATOM 5335 C CA . ARG B 1 132 ? -22.219 -39.719 -12.859 1 95.88 132 ARG B CA 1
ATOM 5336 C C . ARG B 1 132 ? -21.375 -40.875 -12.32 1 95.88 132 ARG B C 1
ATOM 5338 O O . ARG B 1 132 ? -21.672 -41.438 -11.266 1 95.88 132 ARG B O 1
ATOM 5345 N N . GLN B 1 133 ? -20.359 -41.156 -13.031 1 94.56 133 GLN B N 1
ATOM 5346 C CA . GLN B 1 133 ? -19.484 -42.25 -12.648 1 94.56 133 GLN B CA 1
ATOM 5347 C C . GLN B 1 133 ? -18.5 -41.812 -11.57 1 94.56 133 GLN B C 1
ATOM 5349 O O . GLN B 1 133 ? -18.156 -42.594 -10.68 1 94.56 133 GLN B O 1
ATOM 5354 N N . TYR B 1 134 ? -18 -40.625 -11.703 1 94.31 134 TYR B N 1
ATOM 5355 C CA . TYR B 1 134 ? -17.016 -40.094 -10.766 1 94.31 134 TYR B CA 1
ATOM 5356 C C . TYR B 1 134 ? -17.438 -38.719 -10.258 1 94.31 134 TYR B C 1
ATOM 5358 O O . TYR B 1 134 ? -16.891 -37.688 -10.68 1 94.31 134 TYR B O 1
ATOM 5366 N N . PRO B 1 135 ? -18.25 -38.625 -9.219 1 92.88 135 PRO B N 1
ATOM 5367 C CA . PRO B 1 135 ? -18.797 -37.375 -8.727 1 92.88 135 PRO B CA 1
ATOM 5368 C C . PRO B 1 135 ? -17.719 -36.438 -8.195 1 92.88 135 PRO B C 1
ATOM 5370 O O . PRO B 1 135 ? -17.922 -35.219 -8.148 1 92.88 135 PRO B O 1
ATOM 5373 N N . GLN B 1 136 ? -16.562 -36.938 -7.82 1 90.81 136 GLN B N 1
ATOM 5374 C CA . GLN B 1 136 ? -15.484 -36.125 -7.285 1 90.81 136 GLN B CA 1
ATOM 5375 C C . GLN B 1 136 ? -14.875 -35.219 -8.375 1 90.81 136 GLN B C 1
ATOM 5377 O O . GLN B 1 136 ? -14.125 -34.312 -8.078 1 90.81 136 GLN B O 1
ATOM 5382 N N . MET B 1 137 ? -15.273 -35.469 -9.664 1 95.38 137 MET B N 1
ATOM 5383 C CA . MET B 1 137 ? -14.703 -34.719 -10.773 1 95.38 137 MET B CA 1
ATOM 5384 C C . MET B 1 137 ? -15.648 -33.594 -11.195 1 95.38 137 MET B C 1
ATOM 5386 O O . MET B 1 137 ? -15.438 -32.969 -12.234 1 95.38 137 MET B O 1
ATOM 5390 N N . ARG B 1 138 ? -16.641 -33.25 -10.398 1 97.25 138 ARG B N 1
ATOM 5391 C CA . ARG B 1 138 ? -17.672 -32.312 -10.781 1 97.25 138 ARG B CA 1
ATOM 5392 C C . ARG B 1 138 ? -17.078 -30.938 -11.055 1 97.25 138 ARG B C 1
ATOM 5394 O O . ARG B 1 138 ? -17.516 -30.234 -11.969 1 97.25 138 ARG B O 1
ATOM 5401 N N . TYR B 1 139 ? -16.094 -30.516 -10.289 1 98.12 139 TYR B N 1
ATOM 5402 C CA . TYR B 1 139 ? -15.531 -29.188 -10.508 1 98.12 139 TYR B CA 1
ATOM 5403 C C . TYR B 1 139 ? -14.648 -29.172 -11.75 1 98.12 139 TYR B C 1
ATOM 5405 O O . TYR B 1 139 ? -14.594 -28.172 -12.469 1 98.12 139 TYR B O 1
ATOM 5413 N N . ALA B 1 140 ? -13.93 -30.266 -12.023 1 97.94 140 ALA B N 1
ATOM 5414 C CA . ALA B 1 140 ? -13.188 -30.344 -13.281 1 97.94 140 ALA B CA 1
ATOM 5415 C C . ALA B 1 140 ? -14.125 -30.25 -14.477 1 97.94 140 ALA B C 1
ATOM 5417 O O . ALA B 1 140 ? -13.82 -29.562 -15.453 1 97.94 140 ALA B O 1
ATOM 5418 N N . VAL B 1 141 ? -15.234 -30.906 -14.352 1 98.69 141 VAL B N 1
ATOM 5419 C CA . VAL B 1 141 ? -16.234 -30.844 -15.414 1 98.69 141 VAL B CA 1
ATOM 5420 C C . VAL B 1 141 ? -16.812 -29.438 -15.492 1 98.69 141 VAL B C 1
ATOM 5422 O O . VAL B 1 141 ? -17.062 -28.922 -16.578 1 98.69 141 VAL B O 1
ATOM 5425 N N . GLY B 1 142 ? -17.094 -28.844 -14.312 1 98.81 142 GLY B N 1
ATOM 5426 C CA . GLY B 1 142 ? -17.547 -27.453 -14.305 1 98.81 142 GLY B CA 1
ATOM 5427 C C . GLY B 1 142 ? -16.609 -26.516 -15.055 1 98.81 142 GLY B C 1
ATOM 5428 O O . GLY B 1 142 ? -17.062 -25.656 -15.797 1 98.81 142 GLY B O 1
ATOM 5429 N N . ARG B 1 143 ? -15.328 -26.719 -14.836 1 98.69 143 ARG B N 1
ATOM 5430 C CA . ARG B 1 143 ? -14.328 -25.906 -15.531 1 98.69 143 ARG B CA 1
ATOM 5431 C C . ARG B 1 143 ? -14.352 -26.188 -17.031 1 98.69 143 ARG B C 1
ATOM 5433 O O . ARG B 1 143 ? -14.242 -25.266 -17.844 1 98.69 143 ARG B O 1
ATOM 5440 N N . ALA B 1 144 ? -14.5 -27.406 -17.406 1 98.81 144 ALA B N 1
ATOM 5441 C CA . ALA B 1 144 ? -14.617 -27.781 -18.812 1 98.81 144 ALA B CA 1
ATOM 5442 C C . ALA B 1 144 ? -15.836 -27.109 -19.453 1 98.81 144 ALA B C 1
ATOM 5444 O O . ALA B 1 144 ? -15.781 -26.688 -20.609 1 98.81 144 ALA B O 1
ATOM 5445 N N . CYS B 1 145 ? -16.906 -27.062 -18.703 1 98.81 145 CYS B N 1
ATOM 5446 C CA . CYS B 1 145 ? -18.109 -26.391 -19.188 1 98.81 145 CYS B CA 1
ATOM 5447 C C . CYS B 1 145 ? -17.828 -24.922 -19.469 1 98.81 145 CYS B C 1
ATOM 5449 O O . CYS B 1 145 ? -18.359 -24.359 -20.438 1 98.81 145 CYS B O 1
ATOM 5451 N N . ALA B 1 146 ? -17.047 -24.312 -18.625 1 98.75 146 ALA B N 1
ATOM 5452 C CA . ALA B 1 146 ? -16.688 -22.906 -18.812 1 98.75 146 ALA B CA 1
ATOM 5453 C C . ALA B 1 146 ? -15.859 -22.703 -20.062 1 98.75 146 ALA B C 1
ATOM 5455 O O . ALA B 1 146 ? -15.922 -21.641 -20.703 1 98.75 146 ALA B O 1
ATOM 5456 N N . VAL B 1 147 ? -15.062 -23.688 -20.406 1 98.44 147 VAL B N 1
ATOM 5457 C CA . VAL B 1 147 ? -14.234 -23.625 -21.609 1 98.44 147 VAL B CA 1
ATOM 5458 C C . VAL B 1 147 ? -15.102 -23.844 -22.844 1 98.44 147 VAL B C 1
ATOM 5460 O O . VAL B 1 147 ? -15.031 -23.094 -23.812 1 98.44 147 VAL B O 1
ATOM 5463 N N . ALA B 1 148 ? -16.016 -24.828 -22.781 1 98.25 148 ALA B N 1
ATOM 5464 C CA . ALA B 1 148 ? -16.766 -25.297 -23.938 1 98.25 148 ALA B CA 1
ATOM 5465 C C . ALA B 1 148 ? -18.078 -24.547 -24.094 1 98.25 148 ALA B C 1
ATOM 5467 O O . ALA B 1 148 ? -18.703 -24.594 -25.156 1 98.25 148 ALA B O 1
ATOM 5468 N N . GLY B 1 149 ? -18.547 -23.906 -23.047 1 98.38 149 GLY B N 1
ATOM 5469 C CA . GLY B 1 149 ? -19.797 -23.172 -23.078 1 98.38 149 GLY B CA 1
ATOM 5470 C C . GLY B 1 149 ? -21 -24.047 -22.812 1 98.38 149 GLY B C 1
ATOM 5471 O O . GLY B 1 149 ? -22.094 -23.797 -23.328 1 98.38 149 GLY B O 1
ATOM 5472 N N . TYR B 1 150 ? -20.812 -25.141 -22.094 1 98.62 150 TYR B N 1
ATOM 5473 C CA . TYR B 1 150 ? -21.906 -26.031 -21.75 1 98.62 150 TYR B CA 1
ATOM 5474 C C . TYR B 1 150 ? -22.656 -25.516 -20.516 1 98.62 150 TYR B C 1
ATOM 5476 O O . TYR B 1 150 ? -22.625 -26.141 -19.453 1 98.62 150 TYR B O 1
ATOM 5484 N N . ALA B 1 151 ? -23.406 -24.469 -20.625 1 98.44 151 ALA B N 1
ATOM 5485 C CA . ALA B 1 151 ? -24.078 -23.766 -19.547 1 98.44 151 ALA B CA 1
ATOM 5486 C C . ALA B 1 151 ? -25.125 -24.656 -18.875 1 98.44 151 ALA B C 1
ATOM 5488 O O . ALA B 1 151 ? -25.281 -24.641 -17.656 1 98.44 151 ALA B O 1
ATOM 5489 N N . ALA B 1 152 ? -25.828 -25.391 -19.719 1 98.06 152 ALA B N 1
ATOM 5490 C CA . ALA B 1 152 ? -26.875 -26.25 -19.172 1 98.06 152 ALA B CA 1
ATOM 5491 C C . ALA B 1 152 ? -26.297 -27.297 -18.234 1 98.06 152 ALA B C 1
ATOM 5493 O O . ALA B 1 152 ? -26.797 -27.5 -17.125 1 98.06 152 ALA B O 1
ATOM 5494 N N . LEU B 1 153 ? -25.281 -27.953 -18.672 1 98.62 153 LEU B N 1
ATOM 5495 C CA . LEU B 1 153 ? -24.625 -28.953 -17.844 1 98.62 153 LEU B CA 1
ATOM 5496 C C . LEU B 1 153 ? -24.047 -28.312 -16.578 1 98.62 153 LEU B C 1
ATOM 5498 O O . LEU B 1 153 ? -24.156 -28.875 -15.484 1 98.62 153 LEU B O 1
ATOM 5502 N N . TYR B 1 154 ? -23.453 -27.172 -16.688 1 98.75 154 TYR B N 1
ATOM 5503 C CA . TYR B 1 154 ? -22.891 -26.453 -15.539 1 98.75 154 TYR B CA 1
ATOM 5504 C C . TYR B 1 154 ? -23.953 -26.25 -14.469 1 98.75 154 TYR B C 1
ATOM 5506 O O . TYR B 1 154 ? -23.703 -26.5 -13.281 1 98.75 154 TYR B O 1
ATOM 5514 N N . HIS B 1 155 ? -25.094 -25.875 -14.875 1 97.94 155 HIS B N 1
ATOM 5515 C CA . HIS B 1 155 ? -26.188 -25.609 -13.938 1 97.94 155 HIS B CA 1
ATOM 5516 C C . HIS B 1 155 ? -26.672 -26.891 -13.281 1 97.94 155 HIS B C 1
ATOM 5518 O O . HIS B 1 155 ? -27.062 -26.891 -12.109 1 97.94 155 HIS B O 1
ATOM 5524 N N . GLU B 1 156 ? -26.562 -27.953 -14.008 1 97.75 156 GLU B N 1
ATOM 5525 C CA . GLU B 1 156 ? -26.969 -29.25 -13.477 1 97.75 156 GLU B CA 1
ATOM 5526 C C . GLU B 1 156 ? -26.031 -29.719 -12.367 1 97.75 156 GLU B C 1
ATOM 5528 O O . GLU B 1 156 ? -26.422 -30.469 -11.484 1 97.75 156 GLU B O 1
ATOM 5533 N N . LEU B 1 157 ? -24.828 -29.281 -12.391 1 98 157 LEU B N 1
ATOM 5534 C CA . LEU B 1 157 ? -23.797 -29.766 -11.461 1 98 157 LEU B CA 1
ATOM 5535 C C . LEU B 1 157 ? -24.031 -29.203 -10.062 1 98 157 LEU B C 1
ATOM 5537 O O . LEU B 1 157 ? -23.547 -29.766 -9.078 1 98 157 LEU B O 1
ATOM 5541 N N . GLY B 1 158 ? -24.734 -27.984 -9.906 1 96.44 158 GLY B N 1
ATOM 5542 C CA . GLY B 1 158 ? -25.031 -27.406 -8.602 1 96.44 158 GLY B CA 1
ATOM 5543 C C . GLY B 1 158 ? -23.781 -27.062 -7.812 1 96.44 158 GLY B C 1
ATOM 5544 O O . GLY B 1 158 ? -23.703 -27.344 -6.613 1 96.44 158 GLY B O 1
ATOM 5545 N N . LEU B 1 159 ? -22.828 -26.484 -8.461 1 97.56 159 LEU B N 1
ATOM 5546 C CA . LEU B 1 159 ? -21.547 -26.156 -7.824 1 97.56 159 LEU B CA 1
ATOM 5547 C C . LEU B 1 159 ? -21.625 -24.844 -7.055 1 97.56 159 LEU B C 1
ATOM 5549 O O . LEU B 1 159 ? -22.453 -23.984 -7.379 1 97.56 159 LEU B O 1
ATOM 5553 N N . LEU B 1 160 ? -20.812 -24.719 -5.965 1 96.88 160 LEU B N 1
ATOM 5554 C CA . LEU B 1 160 ? -20.578 -23.375 -5.422 1 96.88 160 LEU B CA 1
ATOM 5555 C C . LEU B 1 160 ? -19.953 -22.469 -6.477 1 96.88 160 LEU B C 1
ATOM 5557 O O . LEU B 1 160 ? -19.188 -22.922 -7.324 1 96.88 160 LEU B O 1
ATOM 5561 N N . PRO B 1 161 ? -20.344 -21.234 -6.5 1 97.19 161 PRO B N 1
ATOM 5562 C CA . PRO B 1 161 ? -19.719 -20.312 -7.453 1 97.19 161 PRO B CA 1
ATOM 5563 C C . PRO B 1 161 ? -18.203 -20.188 -7.254 1 97.19 161 PRO B C 1
ATOM 5565 O O . PRO B 1 161 ? -17.75 -19.469 -6.359 1 97.19 161 PRO B O 1
ATOM 5568 N N . ASP B 1 162 ? -17.453 -20.828 -8.086 1 98.31 162 ASP B N 1
ATOM 5569 C CA . ASP B 1 162 ? -16 -20.906 -7.973 1 98.31 162 ASP B CA 1
ATOM 5570 C C . ASP B 1 162 ? -15.32 -19.875 -8.859 1 98.31 162 ASP B C 1
ATOM 5572 O O . ASP B 1 162 ? -15.656 -19.734 -10.031 1 98.31 162 ASP B O 1
ATOM 5576 N N . VAL B 1 163 ? -14.305 -19.234 -8.281 1 97.94 163 VAL B N 1
ATOM 5577 C CA . VAL B 1 163 ? -13.664 -18.141 -8.984 1 97.94 163 VAL B CA 1
ATOM 5578 C C . VAL B 1 163 ? -12.797 -18.688 -10.117 1 97.94 163 VAL B C 1
ATOM 5580 O O . VAL B 1 163 ? -12.602 -18.016 -11.133 1 97.94 163 VAL B O 1
ATOM 5583 N N . SER B 1 164 ? -12.211 -19.828 -9.961 1 98.19 164 SER B N 1
ATOM 5584 C CA . SER B 1 164 ? -11.422 -20.406 -11.039 1 98.19 164 SER B CA 1
ATOM 5585 C C . SER B 1 164 ? -12.273 -20.672 -12.273 1 98.19 164 SER B C 1
ATOM 5587 O O . SER B 1 164 ? -11.836 -20.453 -13.398 1 98.19 164 SER B O 1
ATOM 5589 N N . ILE B 1 165 ? -13.453 -21.156 -12.039 1 98.75 165 ILE B N 1
ATOM 5590 C CA . ILE B 1 165 ? -14.375 -21.422 -13.141 1 98.75 165 ILE B CA 1
ATOM 5591 C C . ILE B 1 165 ? -14.82 -20.094 -13.758 1 98.75 165 ILE B C 1
ATOM 5593 O O . ILE B 1 165 ? -14.945 -19.984 -14.984 1 98.75 165 ILE B O 1
ATOM 5597 N N . ALA B 1 166 ? -15.047 -19.125 -12.898 1 98.62 166 ALA B N 1
ATOM 5598 C CA . ALA B 1 166 ? -15.391 -17.797 -13.398 1 98.62 166 ALA B CA 1
ATOM 5599 C C . ALA B 1 166 ? -14.289 -17.25 -14.305 1 98.62 166 ALA B C 1
ATOM 5601 O O . ALA B 1 166 ? -14.57 -16.719 -15.383 1 98.62 166 ALA B O 1
ATOM 5602 N N . ASP B 1 167 ? -13.047 -17.391 -13.867 1 98.12 167 ASP B N 1
ATOM 5603 C CA . ASP B 1 167 ? -11.914 -16.922 -14.656 1 98.12 167 ASP B CA 1
ATOM 5604 C C . ASP B 1 167 ? -11.836 -17.625 -16 1 98.12 167 ASP B C 1
ATOM 5606 O O . ASP B 1 167 ? -11.555 -17 -17.031 1 98.12 167 ASP B O 1
ATOM 5610 N N . GLU B 1 168 ? -12.039 -18.875 -15.945 1 98.31 168 GLU B N 1
ATOM 5611 C CA . GLU B 1 168 ? -12.016 -19.656 -17.172 1 98.31 168 GLU B CA 1
ATOM 5612 C C . GLU B 1 168 ? -13.141 -19.234 -18.125 1 98.31 168 GLU B C 1
ATOM 5614 O O . GLU B 1 168 ? -12.922 -19.109 -19.328 1 98.31 168 GLU B O 1
ATOM 5619 N N . ALA B 1 169 ? -14.297 -19.047 -17.562 1 98.69 169 ALA B N 1
ATOM 5620 C CA . ALA B 1 169 ? -15.422 -18.594 -18.359 1 98.69 169 ALA B CA 1
ATOM 5621 C C . ALA B 1 169 ? -15.133 -17.234 -19 1 98.69 169 ALA B C 1
ATOM 5623 O O . ALA B 1 169 ? -15.438 -17 -20.172 1 98.69 169 ALA B O 1
ATOM 5624 N N . ARG B 1 170 ? -14.594 -16.375 -18.234 1 97.62 170 ARG B N 1
ATOM 5625 C CA . ARG B 1 170 ? -14.234 -15.047 -18.734 1 97.62 170 ARG B CA 1
ATOM 5626 C C . ARG B 1 170 ? -13.266 -15.148 -19.906 1 97.62 170 ARG B C 1
ATOM 5628 O O . ARG B 1 170 ? -13.375 -14.406 -20.875 1 97.62 170 ARG B O 1
ATOM 5635 N N . ASP B 1 171 ? -12.289 -16 -19.75 1 96.31 171 ASP B N 1
ATOM 5636 C CA . ASP B 1 171 ? -11.258 -16.203 -20.766 1 96.31 171 ASP B CA 1
ATOM 5637 C C . ASP B 1 171 ? -11.875 -16.609 -22.109 1 96.31 171 ASP B C 1
ATOM 5639 O O . ASP B 1 171 ? -11.312 -16.344 -23.172 1 96.31 171 ASP B O 1
ATOM 5643 N N . ASN B 1 172 ? -13.086 -17.234 -22.062 1 96.75 172 ASN B N 1
ATOM 5644 C CA . ASN B 1 172 ? -13.672 -17.812 -23.25 1 96.75 172 ASN B CA 1
ATOM 5645 C C . ASN B 1 172 ? -14.945 -17.078 -23.672 1 96.75 172 ASN B C 1
ATOM 5647 O O . ASN B 1 172 ? -15.453 -17.297 -24.781 1 96.75 172 ASN B O 1
ATOM 5651 N N . MET B 1 173 ? -15.414 -16.156 -22.906 1 94.94 173 MET B N 1
ATOM 5652 C CA . MET B 1 173 ? -16.781 -15.656 -23.031 1 94.94 173 MET B CA 1
ATOM 5653 C C . MET B 1 173 ? -16.938 -14.812 -24.281 1 94.94 173 MET B C 1
ATOM 5655 O O . MET B 1 173 ? -18.047 -14.641 -24.781 1 94.94 173 MET B O 1
ATOM 5659 N N . GLU B 1 174 ? -15.891 -14.227 -24.797 1 92.56 174 GLU B N 1
ATOM 5660 C CA . GLU B 1 174 ? -16 -13.43 -26.016 1 92.56 174 GLU B CA 1
ATOM 5661 C C . GLU B 1 174 ? -16.297 -14.305 -27.219 1 92.56 174 GLU B C 1
ATOM 5663 O O . GLU B 1 174 ? -17.016 -13.898 -28.141 1 92.56 174 GLU B O 1
ATOM 5668 N N . ARG B 1 175 ? -15.844 -15.5 -27.156 1 92.31 175 ARG B N 1
ATOM 5669 C CA . ARG B 1 175 ? -15.961 -16.406 -28.297 1 92.31 175 ARG B CA 1
ATOM 5670 C C . ARG B 1 175 ? -17.094 -17.391 -28.109 1 92.31 175 ARG B C 1
ATOM 5672 O O . ARG B 1 175 ? -17.625 -17.938 -29.078 1 92.31 175 ARG B O 1
ATOM 5679 N N . VAL B 1 176 ? -17.469 -17.703 -26.891 1 95 176 VAL B N 1
ATOM 5680 C CA . VAL B 1 176 ? -18.391 -18.797 -26.578 1 95 176 VAL B CA 1
ATOM 5681 C C . VAL B 1 176 ? -19.547 -18.266 -25.719 1 95 176 VAL B C 1
ATOM 5683 O O . VAL B 1 176 ? -19.391 -18.094 -24.5 1 95 176 VAL B O 1
ATOM 5686 N N . PRO B 1 177 ? -20.734 -18.141 -26.188 1 95.19 177 PRO B N 1
ATOM 5687 C CA . PRO B 1 177 ? -21.859 -17.547 -25.469 1 95.19 177 PRO B CA 1
ATOM 5688 C C . PRO B 1 177 ? -22.172 -18.297 -24.172 1 95.19 177 PRO B C 1
ATOM 5690 O O . PRO B 1 177 ? -22.516 -17.672 -23.156 1 95.19 177 PRO B O 1
ATOM 5693 N N . GLY B 1 178 ? -22.078 -19.594 -24.25 1 97.56 178 GLY B N 1
ATOM 5694 C CA . GLY B 1 178 ? -22.344 -20.359 -23.047 1 97.56 178 GLY B CA 1
ATOM 5695 C C . GLY B 1 178 ? -21.391 -20.016 -21.906 1 97.56 178 GLY B C 1
ATOM 5696 O O . GLY B 1 178 ? -21.781 -20.062 -20.734 1 97.56 178 GLY B O 1
ATOM 5697 N N . SER B 1 179 ? -20.203 -19.766 -22.25 1 98.06 179 SER B N 1
ATOM 5698 C CA . SER B 1 179 ? -19.219 -19.359 -21.25 1 98.06 179 SER B CA 1
ATOM 5699 C C . SER B 1 179 ? -19.594 -18.016 -20.609 1 98.06 179 SER B C 1
ATOM 5701 O O . SER B 1 179 ? -19.359 -17.812 -19.422 1 98.06 179 SER B O 1
ATOM 5703 N N . ARG B 1 180 ? -20.141 -17.125 -21.391 1 97.81 180 ARG B N 1
ATOM 5704 C CA . ARG B 1 180 ? -20.609 -15.836 -20.891 1 97.81 180 ARG B CA 1
ATOM 5705 C C . ARG B 1 180 ? -21.703 -16.016 -19.859 1 97.81 180 ARG B C 1
ATOM 5707 O O . ARG B 1 180 ? -21.719 -15.312 -18.844 1 97.81 180 ARG B O 1
ATOM 5714 N N . ALA B 1 181 ? -22.594 -16.906 -20.188 1 98.06 181 ALA B N 1
ATOM 5715 C CA . ALA B 1 181 ? -23.688 -17.188 -19.266 1 98.06 181 ALA B CA 1
ATOM 5716 C C . ALA B 1 181 ? -23.156 -17.688 -17.922 1 98.06 181 ALA B C 1
ATOM 5718 O O . ALA B 1 181 ? -23.625 -17.266 -16.859 1 98.06 181 ALA B O 1
ATOM 5719 N N . ILE B 1 182 ? -22.234 -18.562 -17.984 1 98.56 182 ILE B N 1
ATOM 5720 C CA . ILE B 1 182 ? -21.641 -19.125 -16.766 1 98.56 182 ILE B CA 1
ATOM 5721 C C . ILE B 1 182 ? -20.938 -18.031 -15.984 1 98.56 182 ILE B C 1
ATOM 5723 O O . ILE B 1 182 ? -21.078 -17.938 -14.766 1 98.56 182 ILE B O 1
ATOM 5727 N N . PHE B 1 183 ? -20.219 -17.203 -16.672 1 98.38 183 PHE B N 1
ATOM 5728 C CA . PHE B 1 183 ? -19.5 -16.109 -16.031 1 98.38 183 PHE B CA 1
ATOM 5729 C C . PHE B 1 183 ? -20.469 -15.18 -15.305 1 98.38 183 PHE B C 1
ATOM 5731 O O . PHE B 1 183 ? -20.266 -14.852 -14.133 1 98.38 183 PHE B O 1
ATOM 5738 N N . ARG B 1 184 ? -21.5 -14.766 -15.93 1 97.44 184 ARG B N 1
ATOM 5739 C CA . ARG B 1 184 ? -22.484 -13.852 -15.352 1 97.44 184 ARG B CA 1
ATOM 5740 C C . ARG B 1 184 ? -23.156 -14.469 -14.125 1 97.44 184 ARG B C 1
ATOM 5742 O O . ARG B 1 184 ? -23.375 -13.781 -13.125 1 97.44 184 ARG B O 1
ATOM 5749 N N . ASP B 1 185 ? -23.406 -15.703 -14.211 1 97.38 185 ASP B N 1
ATOM 5750 C CA . ASP B 1 185 ? -24.062 -16.406 -13.102 1 97.38 185 ASP B CA 1
ATOM 5751 C C . ASP B 1 185 ? -23.172 -16.391 -11.859 1 97.38 185 ASP B C 1
ATOM 5753 O O . ASP B 1 185 ? -23.672 -16.172 -10.75 1 97.38 185 ASP B O 1
ATOM 5757 N N . ILE B 1 186 ? -21.953 -16.703 -12.094 1 98.06 186 ILE B N 1
ATOM 5758 C CA . ILE B 1 186 ? -21.047 -16.781 -10.953 1 98.06 186 ILE B CA 1
ATOM 5759 C C . ILE B 1 186 ? -20.797 -15.375 -10.406 1 98.06 186 ILE B C 1
ATOM 5761 O O . ILE B 1 186 ? -20.875 -15.148 -9.195 1 98.06 186 ILE B O 1
ATOM 5765 N N . MET B 1 187 ? -20.516 -14.383 -11.281 1 96.44 187 MET B N 1
ATOM 5766 C CA . MET B 1 187 ? -20.156 -13.023 -10.867 1 96.44 187 MET B CA 1
ATOM 5767 C C . MET B 1 187 ? -21.375 -12.305 -10.266 1 96.44 187 MET B C 1
ATOM 5769 O O . MET B 1 187 ? -21.219 -11.336 -9.523 1 96.44 187 MET B O 1
ATOM 5773 N N . GLY B 1 188 ? -22.516 -12.812 -10.578 1 94.12 188 GLY B N 1
ATOM 5774 C CA . GLY B 1 188 ? -23.734 -12.234 -10.016 1 94.12 188 GLY B CA 1
ATOM 5775 C C . GLY B 1 188 ? -23.984 -12.641 -8.578 1 94.12 188 GLY B C 1
ATOM 5776 O O . GLY B 1 188 ? -24.812 -12.047 -7.891 1 94.12 188 GLY B O 1
ATOM 5777 N N . GLN B 1 189 ? -23.234 -13.586 -8.148 1 91.38 189 GLN B N 1
ATOM 5778 C CA . GLN B 1 189 ? -23.406 -14.062 -6.773 1 91.38 189 GLN B CA 1
ATOM 5779 C C . GLN B 1 189 ? -22.719 -13.125 -5.781 1 91.38 189 GLN B C 1
ATOM 5781 O O . GLN B 1 189 ? -21.656 -12.578 -6.074 1 91.38 189 GLN B O 1
ATOM 5786 N N . THR B 1 190 ? -23.297 -13 -4.59 1 83.5 190 THR B N 1
ATOM 5787 C CA . THR B 1 190 ? -22.766 -12.148 -3.537 1 83.5 190 THR B CA 1
ATOM 5788 C C . THR B 1 190 ? -21.516 -12.766 -2.922 1 83.5 190 THR B C 1
ATOM 5790 O O . THR B 1 190 ? -20.578 -12.055 -2.551 1 83.5 190 THR B O 1
ATOM 5793 N N . LEU B 1 191 ? -21.641 -14.117 -2.812 1 88.44 191 LEU B N 1
ATOM 5794 C CA . LEU B 1 191 ? -20.547 -14.844 -2.195 1 88.44 191 LEU B CA 1
ATOM 5795 C C . LEU B 1 191 ? -19.938 -15.852 -3.17 1 88.44 191 LEU B C 1
ATOM 5797 O O . LEU B 1 191 ? -20.672 -16.641 -3.775 1 88.44 191 LEU B O 1
ATOM 5801 N N . ARG B 1 192 ? -18.672 -15.742 -3.354 1 95.19 192 ARG B N 1
ATOM 5802 C CA . ARG B 1 192 ? -17.953 -16.656 -4.238 1 95.19 192 ARG B CA 1
ATOM 5803 C C . ARG B 1 192 ? -16.859 -17.406 -3.479 1 95.19 192 ARG B C 1
ATOM 5805 O O . ARG B 1 192 ? -16.516 -17.031 -2.359 1 95.19 192 ARG B O 1
ATOM 5812 N N . PHE B 1 193 ? -16.391 -18.5 -4.109 1 96.81 193 PHE B N 1
ATOM 5813 C CA . PHE B 1 193 ? -15.508 -19.406 -3.383 1 96.81 193 PHE B CA 1
ATOM 5814 C C . PHE B 1 193 ? -14.281 -19.766 -4.211 1 96.81 193 PHE B C 1
ATOM 5816 O O . PHE B 1 193 ? -14.297 -19.641 -5.438 1 96.81 193 PHE B O 1
ATOM 5823 N N . ALA B 1 194 ? -13.188 -20.062 -3.48 1 97.12 194 ALA B N 1
ATOM 5824 C CA . ALA B 1 194 ? -12.023 -20.719 -4.082 1 97.12 194 ALA B CA 1
ATOM 5825 C C . ALA B 1 194 ? -12.016 -22.203 -3.773 1 97.12 194 ALA B C 1
ATOM 5827 O O . ALA B 1 194 ? -11.5 -22.625 -2.736 1 97.12 194 ALA B O 1
ATOM 5828 N N . VAL B 1 195 ? -12.523 -22.906 -4.68 1 97.88 195 VAL B N 1
ATOM 5829 C CA . VAL B 1 195 ? -12.617 -24.359 -4.492 1 97.88 195 VAL B CA 1
ATOM 5830 C C . VAL B 1 195 ? -11.461 -25.047 -5.219 1 97.88 195 VAL B C 1
ATOM 5832 O O . VAL B 1 195 ? -10.773 -25.891 -4.637 1 97.88 195 VAL B O 1
ATOM 5835 N N . MET B 1 196 ? -11.32 -24.656 -6.465 1 97.56 196 MET B N 1
ATOM 5836 C CA . MET B 1 196 ? -10.203 -25.203 -7.238 1 97.56 196 MET B CA 1
ATOM 5837 C C . MET B 1 196 ? -8.93 -24.406 -7 1 97.56 196 MET B C 1
ATOM 5839 O O . MET B 1 196 ? -8.977 -23.172 -6.898 1 97.56 196 MET B O 1
ATOM 5843 N N . ASP B 1 197 ? -7.832 -25.094 -6.922 1 96.06 197 ASP B N 1
ATOM 5844 C CA . ASP B 1 197 ? -6.527 -24.469 -6.73 1 96.06 197 ASP B CA 1
ATOM 5845 C C . ASP B 1 197 ? -5.535 -24.922 -7.793 1 96.06 197 ASP B C 1
ATOM 5847 O O . ASP B 1 197 ? -4.984 -26.031 -7.699 1 96.06 197 ASP B O 1
ATOM 5851 N N . ASP B 1 198 ? -5.258 -24.078 -8.711 1 96.25 198 ASP B N 1
ATOM 5852 C CA . ASP B 1 198 ? -4.43 -24.438 -9.859 1 96.25 198 ASP B CA 1
ATOM 5853 C C . ASP B 1 198 ? -2.955 -24.531 -9.461 1 96.25 198 ASP B C 1
ATOM 5855 O O . ASP B 1 198 ? -2.145 -25.094 -10.195 1 96.25 198 ASP B O 1
ATOM 5859 N N . TYR B 1 199 ? -2.611 -23.922 -8.383 1 93.38 199 TYR B N 1
ATOM 5860 C CA . TYR B 1 199 ? -1.222 -24 -7.941 1 93.38 199 TYR B CA 1
ATOM 5861 C C . TYR B 1 199 ? -0.876 -25.391 -7.449 1 93.38 199 TYR B C 1
ATOM 5863 O O . TYR B 1 199 ? 0.235 -25.875 -7.672 1 93.38 199 TYR B O 1
ATOM 5871 N N . THR B 1 200 ? -1.807 -26.078 -6.809 1 92.25 200 THR B N 1
ATOM 5872 C CA . THR B 1 200 ? -1.571 -27.375 -6.203 1 92.25 200 THR B CA 1
ATOM 5873 C C . THR B 1 200 ? -2.34 -28.469 -6.945 1 92.25 200 THR B C 1
ATOM 5875 O O . THR B 1 200 ? -2.232 -29.656 -6.613 1 92.25 200 THR B O 1
ATOM 5878 N N . ARG B 1 201 ? -3.113 -28.094 -7.875 1 94.81 201 ARG B N 1
ATOM 5879 C CA . ARG B 1 201 ? -3.98 -29.016 -8.602 1 94.81 201 ARG B CA 1
ATOM 5880 C C . ARG B 1 201 ? -4.902 -29.766 -7.645 1 94.81 201 ARG B C 1
ATOM 5882 O O . ARG B 1 201 ? -5.012 -31 -7.719 1 94.81 201 ARG B O 1
ATOM 5889 N N . SER B 1 202 ? -5.512 -29 -6.754 1 93.69 202 SER B N 1
ATOM 5890 C CA . SER B 1 202 ? -6.391 -29.594 -5.754 1 93.69 202 SER B CA 1
ATOM 5891 C C . SER B 1 202 ? -7.773 -28.953 -5.781 1 93.69 202 SER B C 1
ATOM 5893 O O . SER B 1 202 ? -7.953 -27.875 -6.336 1 93.69 202 SER B O 1
ATOM 5895 N N . VAL B 1 203 ? -8.742 -29.703 -5.277 1 94.69 203 VAL B N 1
ATOM 5896 C CA . VAL B 1 203 ? -10.117 -29.25 -5.125 1 94.69 203 VAL B CA 1
ATOM 5897 C C . VAL B 1 203 ? -10.516 -29.297 -3.652 1 94.69 203 VAL B C 1
ATOM 5899 O O . VAL B 1 203 ? -10.516 -30.375 -3.043 1 94.69 203 VAL B O 1
ATOM 5902 N N . HIS B 1 204 ? -10.844 -28.141 -3.131 1 94 204 HIS B N 1
ATOM 5903 C CA . HIS B 1 204 ? -11.156 -28.047 -1.711 1 94 204 HIS B CA 1
ATOM 5904 C C . HIS B 1 204 ? -12.664 -28.047 -1.483 1 94 204 HIS B C 1
ATOM 5906 O O . HIS B 1 204 ? -13.273 -26.984 -1.346 1 94 204 HIS B O 1
ATOM 5912 N N . LEU B 1 205 ? -13.203 -29.203 -1.223 1 90.31 205 LEU B N 1
ATOM 5913 C CA . LEU B 1 205 ? -14.656 -29.344 -1.109 1 90.31 205 LEU B CA 1
ATOM 5914 C C . LEU B 1 205 ? -15.102 -29.188 0.339 1 90.31 205 LEU B C 1
ATOM 5916 O O . LEU B 1 205 ? -16.203 -28.703 0.602 1 90.31 205 LEU B O 1
ATOM 5920 N N . GLU B 1 206 ? -14.32 -29.547 1.246 1 89.31 206 GLU B N 1
ATOM 5921 C CA . GLU B 1 206 ? -14.719 -29.562 2.65 1 89.31 206 GLU B CA 1
ATOM 5922 C C . GLU B 1 206 ? -14.672 -28.172 3.26 1 89.31 206 GLU B C 1
ATOM 5924 O O . GLU B 1 206 ? -15.578 -27.781 3.996 1 89.31 206 GLU B O 1
ATOM 5929 N N . GLN B 1 207 ? -13.672 -27.484 2.918 1 89.69 207 GLN B N 1
ATOM 5930 C CA . GLN B 1 207 ? -13.523 -26.141 3.477 1 89.69 207 GLN B CA 1
ATOM 5931 C C . GLN B 1 207 ? -13.094 -25.156 2.404 1 89.69 207 GLN B C 1
ATOM 5933 O O . GLN B 1 207 ? -11.992 -24.594 2.467 1 89.69 207 GLN B O 1
ATOM 5938 N N . PRO B 1 208 ? -14.062 -24.953 1.531 1 92.94 208 PRO B N 1
ATOM 5939 C CA . PRO B 1 208 ? -13.703 -23.953 0.515 1 92.94 208 PRO B CA 1
ATOM 5940 C C . PRO B 1 208 ? -13.578 -22.547 1.087 1 92.94 208 PRO B C 1
ATOM 5942 O O . PRO B 1 208 ? -14.32 -22.172 1.999 1 92.94 208 PRO B O 1
ATOM 5945 N N . ARG B 1 209 ? -12.633 -21.844 0.686 1 92.38 209 ARG B N 1
ATOM 5946 C CA . ARG B 1 209 ? -12.461 -20.469 1.147 1 92.38 209 ARG B CA 1
ATOM 5947 C C . ARG B 1 209 ? -13.539 -19.562 0.572 1 92.38 209 ARG B C 1
ATOM 5949 O O . ARG B 1 209 ? -13.648 -19.406 -0.646 1 92.38 209 ARG B O 1
ATOM 5956 N N . ALA B 1 210 ? -14.297 -18.922 1.45 1 90.38 210 ALA B N 1
ATOM 5957 C CA . ALA B 1 210 ? -15.367 -18.016 1.052 1 90.38 210 ALA B CA 1
ATOM 5958 C C . ALA B 1 210 ? -14.836 -16.594 0.833 1 90.38 210 ALA B C 1
ATOM 5960 O O . ALA B 1 210 ? -13.797 -16.234 1.38 1 90.38 210 ALA B O 1
ATOM 5961 N N . GLY B 1 211 ? -15.594 -15.836 -0.004 1 88.56 211 GLY B N 1
ATOM 5962 C CA . GLY B 1 211 ? -15.211 -14.453 -0.249 1 88.56 211 GLY B CA 1
ATOM 5963 C C . GLY B 1 211 ? -14.055 -14.32 -1.229 1 88.56 211 GLY B C 1
ATOM 5964 O O . GLY B 1 211 ? -13.289 -13.359 -1.162 1 88.56 211 GLY B O 1
ATOM 5965 N N . ALA B 1 212 ? -13.922 -15.32 -2.137 1 93.94 212 ALA B N 1
ATOM 5966 C CA . ALA B 1 212 ? -12.844 -15.312 -3.121 1 93.94 212 ALA B CA 1
ATOM 5967 C C . ALA B 1 212 ? -13.125 -14.312 -4.238 1 93.94 212 ALA B C 1
ATOM 5969 O O . ALA B 1 212 ? -14.281 -14.078 -4.586 1 93.94 212 ALA B O 1
ATOM 5970 N N . LEU B 1 213 ? -12.07 -13.742 -4.73 1 93.94 213 LEU B N 1
ATOM 5971 C CA . LEU B 1 213 ? -12.141 -12.758 -5.809 1 93.94 213 LEU B CA 1
ATOM 5972 C C . LEU B 1 213 ? -11.25 -13.172 -6.977 1 93.94 213 LEU B C 1
ATOM 5974 O O . LEU B 1 213 ? -10.406 -14.047 -6.836 1 93.94 213 LEU B O 1
ATOM 5978 N N . LEU B 1 214 ? -11.484 -12.531 -8.109 1 96.06 214 LEU B N 1
ATOM 5979 C CA . LEU B 1 214 ? -10.625 -12.773 -9.266 1 96.06 214 LEU B CA 1
ATOM 5980 C C . LEU B 1 214 ? -9.273 -12.094 -9.078 1 96.06 214 LEU B C 1
ATOM 5982 O O . LEU B 1 214 ? -9.195 -10.867 -8.969 1 96.06 214 LEU B O 1
ATOM 5986 N N . ASN B 1 215 ? -8.195 -12.914 -9.031 1 95.25 215 ASN B N 1
ATOM 5987 C CA . ASN B 1 215 ? -6.871 -12.383 -8.711 1 95.25 215 ASN B CA 1
ATOM 5988 C C . ASN B 1 215 ? -5.793 -12.992 -9.602 1 95.25 215 ASN B C 1
ATOM 5990 O O . ASN B 1 215 ? -4.641 -13.125 -9.188 1 95.25 215 ASN B O 1
ATOM 5994 N N . ASP B 1 216 ? -6.227 -13.5 -10.789 1 93.38 216 ASP B N 1
ATOM 5995 C CA . ASP B 1 216 ? -5.305 -14.117 -11.742 1 93.38 216 ASP B CA 1
ATOM 5996 C C . ASP B 1 216 ? -4.566 -15.289 -11.109 1 93.38 216 ASP B C 1
ATOM 5998 O O . ASP B 1 216 ? -3.354 -15.438 -11.281 1 93.38 216 ASP B O 1
ATOM 6002 N N . ASP B 1 217 ? -5.238 -16.094 -10.43 1 95.12 217 ASP B N 1
ATOM 6003 C CA . ASP B 1 217 ? -4.676 -17.281 -9.797 1 95.12 217 ASP B CA 1
ATOM 6004 C C . ASP B 1 217 ? -5.09 -18.547 -10.539 1 95.12 217 ASP B C 1
ATOM 6006 O O . ASP B 1 217 ? -5.012 -19.656 -9.984 1 95.12 217 ASP B O 1
ATOM 6010 N N . THR B 1 218 ? -5.582 -18.359 -11.727 1 96.19 218 THR B N 1
ATOM 6011 C CA . THR B 1 218 ? -6.117 -19.469 -12.5 1 96.19 218 THR B CA 1
ATOM 6012 C C . THR B 1 218 ? -5.363 -19.625 -13.82 1 96.19 218 THR B C 1
ATOM 6014 O O . THR B 1 218 ? -5.102 -18.641 -14.516 1 96.19 218 THR B O 1
ATOM 6017 N N . ALA B 1 219 ? -4.984 -20.844 -14.117 1 95.25 219 ALA B N 1
ATOM 6018 C CA . ALA B 1 219 ? -4.375 -21.156 -15.406 1 95.25 219 ALA B CA 1
ATOM 6019 C C . ALA B 1 219 ? -5.438 -21.328 -16.484 1 95.25 219 ALA B C 1
ATOM 6021 O O . ALA B 1 219 ? -5.793 -22.453 -16.844 1 95.25 219 ALA B O 1
ATOM 6022 N N . VAL B 1 220 ? -5.824 -20.281 -17.062 1 95.69 220 VAL B N 1
ATOM 6023 C CA . VAL B 1 220 ? -6.898 -20.312 -18.062 1 95.69 220 VAL B CA 1
ATOM 6024 C C . VAL B 1 220 ? -6.367 -20.844 -19.391 1 95.69 220 VAL B C 1
ATOM 6026 O O . VAL B 1 220 ? -5.156 -20.875 -19.609 1 95.69 220 VAL B O 1
ATOM 6029 N N . ARG B 1 221 ? -7.215 -21.219 -20.219 1 94.75 221 ARG B N 1
ATOM 6030 C CA . ARG B 1 221 ? -6.887 -21.891 -21.469 1 94.75 221 ARG B CA 1
ATOM 6031 C C . ARG B 1 221 ? -5.98 -21.031 -22.328 1 94.75 221 ARG B C 1
ATOM 6033 O O . ARG B 1 221 ? -4.988 -21.516 -22.891 1 94.75 221 ARG B O 1
ATOM 6040 N N . SER B 1 222 ? -6.281 -19.75 -22.453 1 91.44 222 SER B N 1
ATOM 6041 C CA . SER B 1 222 ? -5.48 -18.875 -23.297 1 91.44 222 SER B CA 1
ATOM 6042 C C . SER B 1 222 ? -4.027 -18.828 -22.844 1 91.44 222 SER B C 1
ATOM 6044 O O . SER B 1 222 ? -3.113 -18.719 -23.656 1 91.44 222 SER B O 1
ATOM 6046 N N . ARG B 1 223 ? -3.881 -18.922 -21.562 1 89.19 223 ARG B N 1
ATOM 6047 C CA . ARG B 1 223 ? -2.531 -18.922 -21.016 1 89.19 223 ARG B CA 1
ATOM 6048 C C . ARG B 1 223 ? -1.804 -20.219 -21.344 1 89.19 223 ARG B C 1
ATOM 6050 O O . ARG B 1 223 ? -0.613 -20.203 -21.656 1 89.19 223 ARG B O 1
ATOM 6057 N N . LEU B 1 224 ? -2.49 -21.281 -21.266 1 90.56 224 LEU B N 1
ATOM 6058 C CA . LEU B 1 224 ? -1.904 -22.578 -21.609 1 90.56 224 LEU B CA 1
ATOM 6059 C C . LEU B 1 224 ? -1.494 -22.609 -23.078 1 90.56 224 LEU B C 1
ATOM 6061 O O . LEU B 1 224 ? -0.452 -23.172 -23.422 1 90.56 224 LEU B O 1
ATOM 6065 N N . ASP B 1 225 ? -2.23 -21.969 -23.891 1 88.94 225 ASP B N 1
ATOM 6066 C CA . ASP B 1 225 ? -1.967 -21.938 -25.328 1 88.94 225 ASP B CA 1
ATOM 6067 C C . ASP B 1 225 ? -0.758 -21.062 -25.641 1 88.94 225 ASP B C 1
ATOM 6069 O O . ASP B 1 225 ? -0.033 -21.328 -26.609 1 88.94 225 ASP B O 1
ATOM 6073 N N . SER B 1 226 ? -0.554 -20.109 -24.797 1 84.5 226 SER B N 1
ATOM 6074 C CA . SER B 1 226 ? 0.438 -19.094 -25.156 1 84.5 226 SER B CA 1
ATOM 6075 C C . SER B 1 226 ? 1.728 -19.281 -24.359 1 84.5 226 SER B C 1
ATOM 6077 O O . SER B 1 226 ? 2.762 -18.703 -24.703 1 84.5 226 SER B O 1
ATOM 6079 N N . ASP B 1 227 ? 1.639 -20.047 -23.328 1 82.69 227 ASP B N 1
ATOM 6080 C CA . ASP B 1 227 ? 2.789 -20.172 -22.438 1 82.69 227 ASP B CA 1
ATOM 6081 C C . ASP B 1 227 ? 3.408 -21.562 -22.547 1 82.69 227 ASP B C 1
ATOM 6083 O O . ASP B 1 227 ? 2.988 -22.484 -21.844 1 82.69 227 ASP B O 1
ATOM 6087 N N . SER B 1 228 ? 4.395 -21.672 -23.359 1 85.81 228 SER B N 1
ATOM 6088 C CA . SER B 1 228 ? 5.109 -22.938 -23.516 1 85.81 228 SER B CA 1
ATOM 6089 C C . SER B 1 228 ? 6.621 -22.719 -23.562 1 85.81 228 SER B C 1
ATOM 6091 O O . SER B 1 228 ? 7.086 -21.641 -23.906 1 85.81 228 SER B O 1
ATOM 6093 N N . ILE B 1 229 ? 7.285 -23.703 -23.078 1 86.69 229 ILE B N 1
ATOM 6094 C CA . ILE B 1 229 ? 8.742 -23.672 -23.125 1 86.69 229 ILE B CA 1
ATOM 6095 C C . ILE B 1 229 ? 9.258 -24.766 -24.047 1 86.69 229 ILE B C 1
ATOM 6097 O O . ILE B 1 229 ? 8.859 -25.922 -23.922 1 86.69 229 ILE B O 1
ATOM 6101 N N . GLY B 1 230 ? 10.141 -24.281 -24.938 1 87.62 230 GLY B N 1
ATOM 6102 C CA . GLY B 1 230 ? 10.742 -25.25 -25.844 1 87.62 230 GLY B CA 1
ATOM 6103 C C . GLY B 1 230 ? 11.695 -26.219 -25.156 1 87.62 230 GLY B C 1
ATOM 6104 O O . GLY B 1 230 ? 12.375 -25.828 -24.203 1 87.62 230 GLY B O 1
ATOM 6105 N N . LEU B 1 231 ? 11.68 -27.406 -25.719 1 88.56 231 LEU B N 1
ATOM 6106 C CA . LEU B 1 231 ? 12.5 -28.453 -25.125 1 88.56 231 LEU B CA 1
ATOM 6107 C C . LEU B 1 231 ? 13.953 -28.016 -25 1 88.56 231 LEU B C 1
ATOM 6109 O O . LEU B 1 231 ? 14.594 -28.266 -23.984 1 88.56 231 LEU B O 1
ATOM 6113 N N . ALA B 1 232 ? 14.469 -27.344 -25.969 1 84.56 232 ALA B N 1
ATOM 6114 C CA . ALA B 1 232 ? 15.852 -26.875 -25.938 1 84.56 232 ALA B CA 1
ATOM 6115 C C . ALA B 1 232 ? 16.062 -25.859 -24.812 1 84.56 232 ALA B C 1
ATOM 6117 O O . ALA B 1 232 ? 17.047 -25.953 -24.078 1 84.56 232 ALA B O 1
ATOM 6118 N N . ASP B 1 233 ? 15.148 -24.969 -24.672 1 82.06 233 ASP B N 1
ATOM 6119 C CA . ASP B 1 233 ? 15.227 -23.938 -23.641 1 82.06 233 ASP B CA 1
ATOM 6120 C C . ASP B 1 233 ? 15.055 -24.562 -22.25 1 82.06 233 ASP B C 1
ATOM 6122 O O . ASP B 1 233 ? 15.703 -24.125 -21.297 1 82.06 233 ASP B O 1
ATOM 6126 N N . TYR B 1 234 ? 14.211 -25.469 -22.203 1 83.88 234 TYR B N 1
ATOM 6127 C CA . TYR B 1 234 ? 13.953 -26.172 -20.953 1 83.88 234 TYR B CA 1
ATOM 6128 C C . TYR B 1 234 ? 15.203 -26.875 -20.453 1 83.88 234 TYR B C 1
ATOM 6130 O O . TYR B 1 234 ? 15.5 -26.875 -19.266 1 83.88 234 TYR B O 1
ATOM 6138 N N . ARG B 1 235 ? 15.914 -27.438 -21.297 1 79 235 ARG B N 1
ATOM 6139 C CA . ARG B 1 235 ? 17.141 -28.156 -20.953 1 79 235 ARG B CA 1
ATOM 6140 C C . ARG B 1 235 ? 18.219 -27.188 -20.484 1 79 235 ARG B C 1
ATOM 6142 O O . ARG B 1 235 ? 18.984 -27.5 -19.562 1 79 235 ARG B O 1
ATOM 6149 N N . ARG B 1 236 ? 18.219 -26.109 -21.141 1 73 236 ARG B N 1
ATOM 6150 C CA . ARG B 1 236 ? 19.266 -25.125 -20.859 1 73 236 ARG B CA 1
ATOM 6151 C C . ARG B 1 236 ? 19.016 -24.422 -19.547 1 73 236 ARG B C 1
ATOM 6153 O O . ARG B 1 236 ? 19.938 -24.25 -18.734 1 73 236 ARG B O 1
ATOM 6160 N N . ASN B 1 237 ? 17.797 -23.984 -19.438 1 67.31 237 ASN B N 1
ATOM 6161 C CA . ASN B 1 237 ? 17.547 -23.047 -18.359 1 67.31 237 ASN B CA 1
ATOM 6162 C C . ASN B 1 237 ? 16.547 -23.609 -17.344 1 67.31 237 ASN B C 1
ATOM 6164 O O . ASN B 1 237 ? 16.359 -23.031 -16.266 1 67.31 237 ASN B O 1
ATOM 6168 N N . GLY B 1 238 ? 16.156 -24.891 -17.594 1 64.44 238 GLY B N 1
ATOM 6169 C CA . GLY B 1 238 ? 15.016 -25.312 -16.797 1 64.44 238 GLY B CA 1
ATOM 6170 C C . GLY B 1 238 ? 13.844 -24.359 -16.859 1 64.44 238 GLY B C 1
ATOM 6171 O O . GLY B 1 238 ? 13.867 -23.391 -17.641 1 64.44 238 GLY B O 1
ATOM 6172 N N . ARG B 1 239 ? 12.672 -24.734 -16.547 1 61.38 239 ARG B N 1
ATOM 6173 C CA . ARG B 1 239 ? 11.594 -23.766 -16.422 1 61.38 239 ARG B CA 1
ATOM 6174 C C . ARG B 1 239 ? 11.555 -23.172 -15.016 1 61.38 239 ARG B C 1
ATOM 6176 O O . ARG B 1 239 ? 11.141 -23.844 -14.062 1 61.38 239 ARG B O 1
ATOM 6183 N N . ARG B 1 240 ? 12.227 -22.172 -14.773 1 54.69 240 ARG B N 1
ATOM 6184 C CA . ARG B 1 240 ? 12.5 -21.531 -13.492 1 54.69 240 ARG B CA 1
ATOM 6185 C C . ARG B 1 240 ? 11.203 -21.109 -12.805 1 54.69 240 ARG B C 1
ATOM 6187 O O . ARG B 1 240 ? 11.109 -21.156 -11.578 1 54.69 240 ARG B O 1
ATOM 6194 N N . HIS B 1 241 ? 10.18 -20.75 -13.57 1 60.97 241 HIS B N 1
ATOM 6195 C CA . HIS B 1 241 ? 9.07 -20.141 -12.852 1 60.97 241 HIS B CA 1
ATOM 6196 C C . HIS B 1 241 ? 7.73 -20.672 -13.359 1 60.97 241 HIS B C 1
ATOM 6198 O O . HIS B 1 241 ? 7 -19.984 -14.062 1 60.97 241 HIS B O 1
ATOM 6204 N N . VAL B 1 242 ? 7.637 -21.953 -13.055 1 70.19 242 VAL B N 1
ATOM 6205 C CA . VAL B 1 242 ? 6.348 -22.5 -13.453 1 70.19 242 VAL B CA 1
ATOM 6206 C C . VAL B 1 242 ? 5.41 -22.547 -12.242 1 70.19 242 VAL B C 1
ATOM 6208 O O . VAL B 1 242 ? 5.508 -23.453 -11.414 1 70.19 242 VAL B O 1
ATOM 6211 N N . TYR B 1 243 ? 4.641 -21.531 -12.188 1 80.06 243 TYR B N 1
ATOM 6212 C CA . TYR B 1 243 ? 3.736 -21.578 -11.039 1 80.06 243 TYR B CA 1
ATOM 6213 C C . TYR B 1 243 ? 2.426 -22.266 -11.406 1 80.06 243 TYR B C 1
ATOM 6215 O O . TYR B 1 243 ? 1.695 -22.734 -10.531 1 80.06 243 TYR B O 1
ATOM 6223 N N . PHE B 1 244 ? 2.127 -22.375 -12.68 1 89.19 244 PHE B N 1
ATOM 6224 C CA . PHE B 1 244 ? 0.98 -23.188 -13.086 1 89.19 244 PHE B CA 1
ATOM 6225 C C . PHE B 1 244 ? 1.433 -24.422 -13.852 1 89.19 244 PHE B C 1
ATOM 6227 O O . PHE B 1 244 ? 2.275 -24.328 -14.742 1 89.19 244 PHE B O 1
ATOM 6234 N N . ASP B 1 245 ? 0.971 -25.578 -13.445 1 92.94 245 ASP B N 1
ATOM 6235 C CA . ASP B 1 245 ? 1.251 -26.828 -14.172 1 92.94 245 ASP B CA 1
ATOM 6236 C C . ASP B 1 245 ? 0.06 -27.781 -14.102 1 92.94 245 ASP B C 1
ATOM 6238 O O . ASP B 1 245 ? 0.202 -28.922 -13.688 1 92.94 245 ASP B O 1
ATOM 6242 N N . ILE B 1 246 ? -1.03 -27.25 -14.602 1 95.69 246 ILE B N 1
ATOM 6243 C CA . ILE B 1 246 ? -2.242 -28.031 -14.422 1 95.69 246 ILE B CA 1
ATOM 6244 C C . ILE B 1 246 ? -2.246 -29.203 -15.398 1 95.69 246 ILE B C 1
ATOM 6246 O O . ILE B 1 246 ? -2.938 -30.203 -15.188 1 95.69 246 ILE B O 1
ATOM 6250 N N . ALA B 1 247 ? -1.446 -29.156 -16.516 1 95.69 247 ALA B N 1
ATOM 6251 C CA . ALA B 1 247 ? -1.311 -30.25 -17.469 1 95.69 247 ALA B CA 1
ATOM 6252 C C . ALA B 1 247 ? -0.194 -31.203 -17.047 1 95.69 247 ALA B C 1
ATOM 6254 O O . ALA B 1 247 ? -0.026 -32.281 -17.641 1 95.69 247 ALA B O 1
ATOM 6255 N N . GLU B 1 248 ? 0.611 -30.844 -16.094 1 94.56 248 GLU B N 1
ATOM 6256 C CA . GLU B 1 248 ? 1.659 -31.609 -15.438 1 94.56 248 GLU B CA 1
ATOM 6257 C C . GLU B 1 248 ? 2.822 -31.875 -16.391 1 94.56 248 GLU B C 1
ATOM 6259 O O . GLU B 1 248 ? 3.596 -32.812 -16.188 1 94.56 248 GLU B O 1
ATOM 6264 N N . ASP B 1 249 ? 2.941 -31.156 -17.5 1 93.69 249 ASP B N 1
ATOM 6265 C CA . ASP B 1 249 ? 4.039 -31.281 -18.453 1 93.69 249 ASP B CA 1
ATOM 6266 C C . ASP B 1 249 ? 4.949 -30.062 -18.406 1 93.69 249 ASP B C 1
ATOM 6268 O O . ASP B 1 249 ? 5.793 -29.875 -19.297 1 93.69 249 ASP B O 1
ATOM 6272 N N . HIS B 1 250 ? 4.68 -29.141 -17.531 1 90.44 250 HIS B N 1
ATOM 6273 C CA . HIS B 1 250 ? 5.449 -27.922 -17.328 1 90.44 250 HIS B CA 1
ATOM 6274 C C . HIS B 1 250 ? 5.398 -27.016 -18.562 1 90.44 250 HIS B C 1
ATOM 6276 O O . HIS B 1 250 ? 6.324 -26.234 -18.812 1 90.44 250 HIS B O 1
ATOM 6282 N N . GLY B 1 251 ? 4.359 -27.219 -19.344 1 90.38 251 GLY B N 1
ATOM 6283 C CA . GLY B 1 251 ? 4.207 -26.391 -20.531 1 90.38 251 GLY B CA 1
ATOM 6284 C C . GLY B 1 251 ? 5.25 -26.672 -21.594 1 90.38 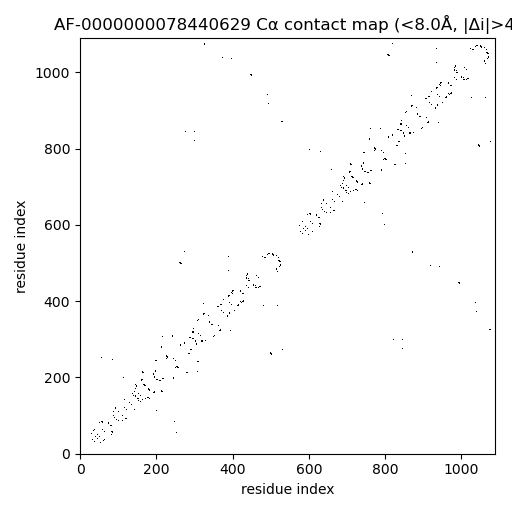251 GLY B C 1
ATOM 6285 O O . GLY B 1 251 ? 5.559 -25.812 -22.422 1 90.38 251 GLY B O 1
ATOM 6286 N N . LEU B 1 252 ? 5.785 -27.875 -21.562 1 91.12 252 LEU B N 1
ATOM 6287 C CA . LEU B 1 252 ? 6.797 -28.266 -22.547 1 91.12 252 LEU B CA 1
ATOM 6288 C C . LEU B 1 252 ? 6.203 -28.344 -23.938 1 91.12 252 LEU B C 1
ATOM 6290 O O . LEU B 1 252 ? 5.082 -28.828 -24.109 1 91.12 252 LEU B O 1
ATOM 6294 N N . ALA B 1 253 ? 6.996 -27.812 -24.875 1 91 253 ALA B N 1
ATOM 6295 C CA . ALA B 1 253 ? 6.617 -27.844 -26.281 1 91 253 ALA B CA 1
ATOM 6296 C C . ALA B 1 253 ? 7.852 -27.875 -27.188 1 91 253 ALA B C 1
ATOM 6298 O O . ALA B 1 253 ? 8.984 -27.953 -26.703 1 91 253 ALA B O 1
ATOM 6299 N N . GLU B 1 254 ? 7.586 -27.984 -28.406 1 89 254 GLU B N 1
ATOM 6300 C CA . GLU B 1 254 ? 8.695 -28 -29.344 1 89 254 GLU B CA 1
ATOM 6301 C C . GLU B 1 254 ? 9.352 -26.625 -29.453 1 89 254 GLU B C 1
ATOM 6303 O O . GLU B 1 254 ? 10.57 -26.516 -29.578 1 89 254 GLU B O 1
ATOM 6308 N N . GLU B 1 255 ? 8.477 -25.641 -29.375 1 86.62 255 GLU B N 1
ATOM 6309 C CA . GLU B 1 255 ? 8.953 -24.266 -29.484 1 86.62 255 GLU B CA 1
ATOM 6310 C C . GLU B 1 255 ? 8.492 -23.438 -28.281 1 86.62 255 GLU B C 1
ATOM 6312 O O . GLU B 1 255 ? 7.426 -23.688 -27.719 1 86.62 255 GLU B O 1
ATOM 6317 N N . THR B 1 256 ? 9.398 -22.562 -27.906 1 84.06 256 THR B N 1
ATOM 6318 C CA . THR B 1 256 ? 9.062 -21.656 -26.828 1 84.06 256 THR B CA 1
ATOM 6319 C C . THR B 1 256 ? 8.109 -20.562 -27.297 1 84.06 256 THR B C 1
ATOM 6321 O O . THR B 1 256 ? 8.336 -19.938 -28.344 1 84.06 256 THR B O 1
ATOM 6324 N N . ARG B 1 257 ? 7 -20.625 -26.672 1 74.25 257 ARG B N 1
ATOM 6325 C CA . ARG B 1 257 ? 6.074 -19.5 -26.812 1 74.25 257 ARG B CA 1
ATOM 6326 C C . ARG B 1 257 ? 5.828 -18.828 -25.469 1 74.25 257 ARG B C 1
ATOM 6328 O O . ARG B 1 257 ? 5.418 -19.469 -24.5 1 74.25 257 ARG B O 1
ATOM 6335 N N . SER B 1 258 ? 6.367 -17.906 -25.188 1 63.03 258 SER B N 1
ATOM 6336 C CA . SER B 1 258 ? 6.141 -17.281 -23.891 1 63.03 258 SER B CA 1
ATOM 6337 C C . SER B 1 258 ? 5.371 -15.969 -24.031 1 63.03 258 SER B C 1
ATOM 6339 O O . SER B 1 258 ? 5.777 -15.078 -24.781 1 63.03 258 SER B O 1
ATOM 6341 N N . PRO B 1 259 ? 4.148 -16.156 -23.562 1 53.81 259 PRO B N 1
ATOM 6342 C CA . PRO B 1 259 ? 3.521 -14.844 -23.484 1 53.81 259 PRO B CA 1
ATOM 6343 C C . PRO B 1 259 ? 4.359 -13.836 -22.688 1 53.81 259 PRO B C 1
ATOM 6345 O O . PRO B 1 259 ? 3.953 -12.688 -22.516 1 53.81 259 PRO B O 1
ATOM 6348 N N . HIS B 1 260 ? 5.086 -14.414 -21.719 1 48.88 260 HIS B N 1
ATOM 6349 C CA . HIS B 1 260 ? 5.867 -13.547 -20.844 1 48.88 260 HIS B CA 1
ATOM 6350 C C . HIS B 1 260 ? 6.312 -12.289 -21.578 1 48.88 260 HIS B C 1
ATOM 6352 O O . HIS B 1 260 ? 6.535 -11.25 -20.953 1 48.88 260 HIS B O 1
ATOM 6358 N N . TRP B 1 261 ? 6.551 -12.586 -22.922 1 42.66 261 TRP B N 1
ATOM 6359 C CA . TRP B 1 261 ? 6.906 -11.398 -23.703 1 42.66 261 TRP B CA 1
ATOM 6360 C C . TRP B 1 261 ? 5.664 -10.578 -24.031 1 42.66 261 TRP B C 1
ATOM 6362 O O . TRP B 1 261 ? 5.754 -9.57 -24.734 1 42.66 261 TRP B O 1
ATOM 6372 N N . SER B 1 262 ? 4.66 -11.117 -23.766 1 45.19 262 SER B N 1
ATOM 6373 C CA . SER B 1 262 ? 3.52 -10.227 -23.953 1 45.19 262 SER B CA 1
ATOM 6374 C C . SER B 1 262 ? 3.508 -9.102 -22.938 1 45.19 262 SER B C 1
ATOM 6376 O O . SER B 1 262 ? 3.793 -9.32 -21.75 1 45.19 262 SER B O 1
ATOM 6378 N N . PRO B 1 263 ? 3.602 -8.023 -23.562 1 49.28 263 PRO B N 1
ATOM 6379 C CA . PRO B 1 263 ? 3.658 -6.82 -22.719 1 49.28 263 PRO B CA 1
ATOM 6380 C C . PRO B 1 263 ? 2.695 -6.879 -21.547 1 49.28 263 PRO B C 1
ATOM 6382 O O . PRO B 1 263 ? 1.493 -7.09 -21.719 1 49.28 263 PRO B O 1
ATOM 6385 N N . LEU B 1 264 ? 3.197 -7.324 -20.312 1 55.41 264 LEU B N 1
ATOM 6386 C CA . LEU B 1 264 ? 2.43 -7.484 -19.078 1 55.41 264 LEU B CA 1
ATOM 6387 C C . LEU B 1 264 ? 1.511 -6.289 -18.844 1 55.41 264 LEU B C 1
ATOM 6389 O O . LEU B 1 264 ? 0.373 -6.453 -18.406 1 55.41 264 LEU B O 1
ATOM 6393 N N . ILE B 1 265 ? 1.998 -5.184 -19.094 1 58.91 265 ILE B N 1
ATOM 6394 C CA . ILE B 1 265 ? 1.159 -3.99 -19.016 1 58.91 265 ILE B CA 1
ATOM 6395 C C . ILE B 1 265 ? 1.308 -3.186 -20.312 1 58.91 265 ILE B C 1
ATOM 6397 O O . ILE B 1 265 ? 2.387 -2.666 -20.609 1 58.91 265 ILE B O 1
ATOM 6401 N N . ALA B 1 266 ? 0.377 -3.404 -21.281 1 58.12 266 ALA B N 1
ATOM 6402 C CA . ALA B 1 266 ? 0.484 -2.781 -22.594 1 58.12 266 ALA B CA 1
ATOM 6403 C C . ALA B 1 266 ? -0.574 -1.696 -22.781 1 58.12 266 ALA B C 1
ATOM 6405 O O . ALA B 1 266 ? -0.486 -0.881 -23.703 1 58.12 266 ALA B O 1
ATOM 6406 N N . ASP B 1 267 ? -1.535 -1.723 -21.906 1 68.38 267 ASP B N 1
ATOM 6407 C CA . ASP B 1 267 ? -2.609 -0.757 -22.109 1 68.38 267 ASP B CA 1
ATOM 6408 C C . ASP B 1 267 ? -2.852 0.082 -20.859 1 68.38 267 ASP B C 1
ATOM 6410 O O . ASP B 1 267 ? -2.344 -0.24 -19.781 1 68.38 267 ASP B O 1
ATOM 6414 N N . GLU B 1 268 ? -3.488 1.096 -21.109 1 68.81 268 GLU B N 1
ATOM 6415 C CA . GLU B 1 268 ? -3.742 2.066 -20.062 1 68.81 268 GLU B CA 1
ATOM 6416 C C . GLU B 1 268 ? -4.5 1.429 -18.891 1 68.81 268 GLU B C 1
ATOM 6418 O O . GLU B 1 268 ? -4.254 1.757 -17.734 1 68.81 268 GLU B O 1
ATOM 6423 N N . GLY B 1 269 ? -5.344 0.515 -19.281 1 74.75 269 GLY B N 1
ATOM 6424 C CA . GLY B 1 269 ? -6.117 -0.138 -18.234 1 74.75 269 GLY B CA 1
ATOM 6425 C C . GLY B 1 269 ? -5.27 -0.989 -17.312 1 74.75 269 GLY B C 1
ATOM 6426 O O . GLY B 1 269 ? -5.441 -0.946 -16.094 1 74.75 269 GLY B O 1
ATOM 6427 N N . THR B 1 270 ? -4.336 -1.6 -17.875 1 82.81 270 THR B N 1
ATOM 6428 C CA . THR B 1 270 ? -3.465 -2.459 -17.078 1 82.81 270 THR B CA 1
ATOM 6429 C C . THR B 1 270 ? -2.43 -1.632 -16.328 1 82.81 270 THR B C 1
ATOM 6431 O O . THR B 1 270 ? -2.039 -1.983 -15.211 1 82.81 270 THR B O 1
ATOM 6434 N N . LEU B 1 271 ? -2.09 -0.564 -16.922 1 87.31 271 LEU B N 1
ATOM 6435 C CA . LEU B 1 271 ? -1.13 0.318 -16.266 1 87.31 271 LEU B CA 1
ATOM 6436 C C . LEU B 1 271 ? -1.723 0.916 -15 1 87.31 271 LEU B C 1
ATOM 6438 O O . LEU B 1 271 ? -1.008 1.129 -14.016 1 87.31 271 LEU B O 1
ATOM 6442 N N . ALA B 1 272 ? -3.02 1.131 -15.062 1 91.25 272 ALA B N 1
ATOM 6443 C CA . ALA B 1 272 ? -3.705 1.739 -13.922 1 91.25 272 ALA B CA 1
ATOM 6444 C C . ALA B 1 272 ? -3.633 0.84 -12.695 1 91.25 272 ALA B C 1
ATOM 6446 O O . ALA B 1 272 ? -3.68 1.323 -11.562 1 91.25 272 ALA B O 1
ATOM 6447 N N . LEU B 1 273 ? -3.416 -0.444 -12.891 1 93.88 273 LEU B N 1
ATOM 6448 C CA . LEU B 1 273 ? -3.342 -1.396 -11.789 1 93.88 273 LEU B CA 1
ATOM 6449 C C . LEU B 1 273 ? -2.062 -1.195 -10.977 1 93.88 273 LEU B C 1
ATOM 6451 O O . LEU B 1 273 ? -1.941 -1.702 -9.859 1 93.88 273 LEU B O 1
ATOM 6455 N N . LEU B 1 274 ? -1.134 -0.451 -11.547 1 93.56 274 LEU B N 1
ATOM 6456 C CA . LEU B 1 274 ? 0.128 -0.198 -10.859 1 93.56 274 LEU B CA 1
ATOM 6457 C C . LEU B 1 274 ? -0.014 0.953 -9.867 1 93.56 274 LEU B C 1
ATOM 6459 O O . LEU B 1 274 ? 0.594 0.934 -8.797 1 93.56 274 LEU B O 1
ATOM 6463 N N . TYR B 1 275 ? -0.875 1.945 -10.203 1 94.88 275 TYR B N 1
ATOM 6464 C CA . TYR B 1 275 ? -0.829 3.154 -9.391 1 94.88 275 TYR B CA 1
ATOM 6465 C C . TYR B 1 275 ? -2.184 3.436 -8.758 1 94.88 275 TYR B C 1
ATOM 6467 O O . TYR B 1 275 ? -2.293 4.273 -7.855 1 94.88 275 TYR B O 1
ATOM 6475 N N . ALA B 1 276 ? -3.201 2.857 -9.188 1 94.75 276 ALA B N 1
ATOM 6476 C CA . ALA B 1 276 ? -4.523 3.029 -8.594 1 94.75 276 ALA B CA 1
ATOM 6477 C C . ALA B 1 276 ? -4.816 1.931 -7.574 1 94.75 276 ALA B C 1
ATOM 6479 O O . ALA B 1 276 ? -4.215 0.855 -7.621 1 94.75 276 ALA B O 1
ATOM 6480 N N . PRO B 1 277 ? -5.676 2.242 -6.578 1 94.81 277 PRO B N 1
ATOM 6481 C CA . PRO B 1 277 ? -6.109 1.139 -5.715 1 94.81 277 PRO B CA 1
ATOM 6482 C C . PRO B 1 277 ? -6.613 -0.066 -6.508 1 94.81 277 PRO B C 1
ATOM 6484 O O . PRO B 1 277 ? -7.336 0.097 -7.492 1 94.81 277 PRO B O 1
ATOM 6487 N N . LEU B 1 278 ? -6.215 -1.227 -6.086 1 95.25 278 LEU B N 1
ATOM 6488 C CA . LEU B 1 278 ? -6.617 -2.432 -6.805 1 95.25 278 LEU B CA 1
ATOM 6489 C C . LEU B 1 278 ? -8.117 -2.662 -6.688 1 95.25 278 LEU B C 1
ATOM 6491 O O . LEU B 1 278 ? -8.68 -2.561 -5.594 1 95.25 278 LEU B O 1
ATOM 6495 N N . PRO B 1 279 ? -8.742 -2.914 -7.789 1 94.25 279 PRO B N 1
ATOM 6496 C CA . PRO B 1 279 ? -10.148 -3.316 -7.695 1 94.25 279 PRO B CA 1
ATOM 6497 C C . PRO B 1 279 ? -10.328 -4.664 -7.004 1 94.25 279 PRO B C 1
ATOM 6499 O O . PRO B 1 279 ? -9.391 -5.461 -6.934 1 94.25 279 PRO B O 1
ATOM 6502 N N . PRO B 1 280 ? -11.508 -4.914 -6.488 1 91.38 280 PRO B N 1
ATOM 6503 C CA . PRO B 1 280 ? -11.734 -6.215 -5.848 1 91.38 280 PRO B CA 1
ATOM 6504 C C . PRO B 1 280 ? -11.469 -7.391 -6.785 1 91.38 280 PRO B C 1
ATOM 6506 O O . PRO B 1 280 ? -10.812 -8.359 -6.395 1 91.38 280 PRO B O 1
ATOM 6509 N N . ASP B 1 281 ? -12.008 -7.273 -8.023 1 94.88 281 ASP B N 1
ATOM 6510 C CA . ASP B 1 281 ? -11.734 -8.266 -9.055 1 94.88 281 ASP B CA 1
ATOM 6511 C C . ASP B 1 281 ? -10.773 -7.723 -10.102 1 94.88 281 ASP B C 1
ATOM 6513 O O . ASP B 1 281 ? -11.047 -6.699 -10.734 1 94.88 281 ASP B O 1
ATOM 6517 N N . LEU B 1 282 ? -9.719 -8.414 -10.211 1 94.06 282 LEU B N 1
ATOM 6518 C CA . LEU B 1 282 ? -8.781 -7.992 -11.25 1 94.06 282 LEU B CA 1
ATOM 6519 C C . LEU B 1 282 ? -9.312 -8.336 -12.641 1 94.06 282 LEU B C 1
ATOM 6521 O O . LEU B 1 282 ? -9.922 -9.391 -12.828 1 94.06 282 LEU B O 1
ATOM 6525 N N . GLN B 1 283 ? -9.062 -7.48 -13.539 1 90.94 283 GLN B N 1
ATOM 6526 C CA . GLN B 1 283 ? -9.328 -7.816 -14.938 1 90.94 283 GLN B CA 1
ATOM 6527 C C . GLN B 1 283 ? -8.367 -8.891 -15.43 1 90.94 283 GLN B C 1
ATOM 6529 O O . GLN B 1 283 ? -7.5 -9.352 -14.688 1 90.94 283 GLN B O 1
ATOM 6534 N N . ALA B 1 284 ? -8.609 -9.32 -16.641 1 87.38 284 ALA B N 1
ATOM 6535 C CA . ALA B 1 284 ? -7.719 -10.32 -17.219 1 87.38 284 ALA B CA 1
ATOM 6536 C C . ALA B 1 284 ? -6.328 -9.734 -17.453 1 87.38 284 ALA B C 1
ATOM 6538 O O . ALA B 1 284 ? -6.16 -8.82 -18.266 1 87.38 284 ALA B O 1
ATOM 6539 N N . VAL B 1 285 ? -5.379 -10.156 -16.625 1 86.56 285 VAL B N 1
ATOM 6540 C CA . VAL B 1 285 ? -4.023 -9.625 -16.703 1 86.56 285 VAL B CA 1
ATOM 6541 C C . VAL B 1 285 ? -3.035 -10.633 -16.125 1 86.56 285 VAL B C 1
ATOM 6543 O O . VAL B 1 285 ? -3.416 -11.508 -15.352 1 86.56 285 VAL B O 1
ATOM 6546 N N . ASN B 1 286 ? -1.871 -10.609 -16.672 1 86.56 286 ASN B N 1
ATOM 6547 C CA . ASN B 1 286 ? -0.773 -11.25 -15.953 1 86.56 286 ASN B CA 1
ATOM 6548 C C . ASN B 1 286 ? -0.268 -10.375 -14.812 1 86.56 286 ASN B C 1
ATOM 6550 O O . ASN B 1 286 ? 0.334 -9.328 -15.047 1 86.56 286 ASN B O 1
ATOM 6554 N N . LYS B 1 287 ? -0.442 -10.812 -13.641 1 90.94 287 LYS B N 1
ATOM 6555 C CA . LYS B 1 287 ? -0.197 -9.93 -12.508 1 90.94 287 LYS B CA 1
ATOM 6556 C C . LYS B 1 287 ? 1.263 -9.984 -12.062 1 90.94 287 LYS B C 1
ATOM 6558 O O . LYS B 1 287 ? 1.629 -9.422 -11.031 1 90.94 287 LYS B O 1
ATOM 6563 N N . ASP B 1 288 ? 2.18 -10.633 -12.758 1 89.06 288 ASP B N 1
ATOM 6564 C CA . ASP B 1 288 ? 3.576 -10.781 -12.359 1 89.06 288 ASP B CA 1
ATOM 6565 C C . ASP B 1 288 ? 4.23 -9.414 -12.141 1 89.06 288 ASP B C 1
ATOM 6567 O O . ASP B 1 288 ? 4.914 -9.203 -11.141 1 89.06 288 ASP B O 1
ATOM 6571 N N . MET B 1 289 ? 3.957 -8.555 -13.078 1 90.94 289 MET B N 1
ATOM 6572 C CA . MET B 1 289 ? 4.543 -7.223 -12.945 1 90.94 289 MET B CA 1
ATOM 6573 C C . MET B 1 289 ? 3.98 -6.5 -11.727 1 90.94 289 MET B C 1
ATOM 6575 O O . MET B 1 289 ? 4.691 -5.738 -11.07 1 90.94 289 MET B O 1
ATOM 6579 N N . LEU B 1 290 ? 2.709 -6.703 -11.484 1 93.88 290 LEU B N 1
ATOM 6580 C CA . LEU B 1 290 ? 2.086 -6.094 -10.312 1 93.88 290 LEU B CA 1
ATOM 6581 C C . LEU B 1 290 ? 2.723 -6.609 -9.023 1 93.88 290 LEU B C 1
ATOM 6583 O O . LEU B 1 290 ? 2.941 -5.844 -8.086 1 93.88 290 LEU B O 1
ATOM 6587 N N . ILE B 1 291 ? 3.061 -7.883 -9.016 1 94.62 291 ILE B N 1
ATOM 6588 C CA . ILE B 1 291 ? 3.713 -8.5 -7.871 1 94.62 291 ILE B CA 1
ATOM 6589 C C . ILE B 1 291 ? 5.086 -7.875 -7.652 1 94.62 291 ILE B C 1
ATOM 6591 O O . ILE B 1 291 ? 5.43 -7.48 -6.535 1 94.62 291 ILE B O 1
ATOM 6595 N N . LEU B 1 292 ? 5.816 -7.797 -8.742 1 94.31 292 LEU B N 1
ATOM 6596 C CA . LEU B 1 292 ? 7.18 -7.285 -8.664 1 94.31 292 LEU B CA 1
ATOM 6597 C C . LEU B 1 292 ? 7.191 -5.84 -8.172 1 94.31 292 LEU B C 1
ATOM 6599 O O . LEU B 1 292 ? 7.98 -5.484 -7.293 1 94.31 292 LEU B O 1
ATOM 6603 N N . MET B 1 293 ? 6.293 -5.047 -8.656 1 95.5 293 MET B N 1
ATOM 6604 C CA . MET B 1 293 ? 6.246 -3.641 -8.266 1 95.5 293 MET B CA 1
ATOM 6605 C C . MET B 1 293 ? 5.793 -3.498 -6.816 1 95.5 293 MET B C 1
ATOM 6607 O O . MET B 1 293 ? 6.32 -2.668 -6.074 1 95.5 293 MET B O 1
ATOM 6611 N N . ALA B 1 294 ? 4.793 -4.281 -6.418 1 96.81 294 ALA B N 1
ATOM 6612 C CA . ALA B 1 294 ? 4.348 -4.258 -5.027 1 96.81 294 ALA B CA 1
ATOM 6613 C C . ALA B 1 294 ? 5.492 -4.625 -4.086 1 96.81 294 ALA B C 1
ATOM 6615 O O . ALA B 1 294 ? 5.652 -4.008 -3.029 1 96.81 294 ALA B O 1
ATOM 6616 N N . ALA B 1 295 ? 6.285 -5.605 -4.477 1 96.81 295 ALA B N 1
ATOM 6617 C CA . ALA B 1 295 ? 7.43 -6.047 -3.688 1 96.81 295 ALA B CA 1
ATOM 6618 C C . ALA B 1 295 ? 8.508 -4.965 -3.627 1 96.81 295 ALA B C 1
ATOM 6620 O O . ALA B 1 295 ? 8.984 -4.617 -2.545 1 96.81 295 ALA B O 1
ATOM 6621 N N . ALA B 1 296 ? 8.812 -4.41 -4.742 1 95.94 296 ALA B N 1
ATOM 6622 C CA . ALA B 1 296 ? 9.898 -3.441 -4.844 1 95.94 296 ALA B CA 1
ATOM 6623 C C . ALA B 1 296 ? 9.578 -2.172 -4.062 1 95.94 296 ALA B C 1
ATOM 6625 O O . ALA B 1 296 ? 10.477 -1.521 -3.523 1 95.94 296 ALA B O 1
ATOM 6626 N N . GLU B 1 297 ? 8.305 -1.864 -3.955 1 95.5 297 GLU B N 1
ATOM 6627 C CA . GLU B 1 297 ? 7.871 -0.665 -3.244 1 95.5 297 GLU B CA 1
ATOM 6628 C C . GLU B 1 297 ? 7.629 -0.956 -1.765 1 95.5 297 GLU B C 1
ATOM 6630 O O . GLU B 1 297 ? 7.465 -0.034 -0.963 1 95.5 297 GLU B O 1
ATOM 6635 N N . GLY B 1 298 ? 7.602 -2.156 -1.408 1 96.44 298 GLY B N 1
ATOM 6636 C CA . GLY B 1 298 ? 7.312 -2.531 -0.034 1 96.44 298 GLY B CA 1
ATOM 6637 C C . GLY B 1 298 ? 5.863 -2.311 0.352 1 96.44 298 GLY B C 1
ATOM 6638 O O . GLY B 1 298 ? 5.566 -1.93 1.486 1 96.44 298 GLY B O 1
ATOM 6639 N N . ASN B 1 299 ? 4.941 -2.406 -0.646 1 96.31 299 ASN B N 1
ATOM 6640 C CA . ASN B 1 299 ? 3.512 -2.281 -0.392 1 96.31 299 ASN B CA 1
ATOM 6641 C C . ASN B 1 299 ? 2.932 -3.57 0.184 1 96.31 299 ASN B C 1
ATOM 6643 O O . ASN B 1 299 ? 2.545 -4.473 -0.563 1 96.31 299 ASN B O 1
ATOM 6647 N N . VAL B 1 300 ? 2.803 -3.604 1.451 1 95.75 300 VAL B N 1
ATOM 6648 C CA . VAL B 1 300 ? 2.457 -4.832 2.158 1 95.75 300 VAL B CA 1
ATOM 6649 C C . VAL B 1 300 ? 1.075 -5.309 1.719 1 95.75 300 VAL B C 1
ATOM 6651 O O . VAL B 1 300 ? 0.889 -6.488 1.414 1 95.75 300 VAL B O 1
ATOM 6654 N N . ASP B 1 301 ? 0.11 -4.422 1.626 1 95.5 301 ASP B N 1
ATOM 6655 C CA . ASP B 1 301 ? -1.263 -4.801 1.307 1 95.5 301 ASP B CA 1
ATOM 6656 C C . ASP B 1 301 ? -1.36 -5.375 -0.105 1 95.5 301 ASP B C 1
ATOM 6658 O O . ASP B 1 301 ? -1.942 -6.445 -0.308 1 95.5 301 ASP B O 1
ATOM 6662 N N . ARG B 1 302 ? -0.759 -4.684 -0.979 1 96.25 302 ARG B N 1
ATOM 6663 C CA . ARG B 1 302 ? -0.812 -5.09 -2.379 1 96.25 302 ARG B CA 1
ATOM 6664 C C . ARG B 1 302 ? -0.045 -6.391 -2.6 1 96.25 302 ARG B C 1
ATOM 6666 O O . ARG B 1 302 ? -0.519 -7.285 -3.301 1 96.25 302 ARG B O 1
ATOM 6673 N N . TYR B 1 303 ? 1.074 -6.488 -1.975 1 96.81 303 TYR B N 1
ATOM 6674 C CA . TYR B 1 303 ? 1.917 -7.668 -2.154 1 96.81 303 TYR B CA 1
ATOM 6675 C C . TYR B 1 303 ? 1.259 -8.906 -1.554 1 96.81 303 TYR B C 1
ATOM 6677 O O . TYR B 1 303 ? 1.239 -9.969 -2.178 1 96.81 303 TYR B O 1
ATOM 6685 N N . ALA B 1 304 ? 0.754 -8.758 -0.362 1 94.5 304 ALA B N 1
ATOM 6686 C CA . ALA B 1 304 ? 0.111 -9.883 0.318 1 94.5 304 ALA B CA 1
ATOM 6687 C C . ALA B 1 304 ? -1.07 -10.414 -0.492 1 94.5 304 ALA B C 1
ATOM 6689 O O . ALA B 1 304 ? -1.314 -11.617 -0.528 1 94.5 304 ALA B O 1
ATOM 6690 N N . ARG B 1 305 ? -1.732 -9.539 -1.146 1 94.62 305 ARG B N 1
ATOM 6691 C CA . ARG B 1 305 ? -2.889 -9.93 -1.944 1 94.62 305 ARG B CA 1
ATOM 6692 C C . ARG B 1 305 ? -2.457 -10.609 -3.238 1 94.62 305 ARG B C 1
ATOM 6694 O O . ARG B 1 305 ? -3.041 -11.617 -3.639 1 94.62 305 ARG B O 1
ATOM 6701 N N . LEU B 1 306 ? -1.456 -10.125 -3.85 1 95.81 306 LEU B N 1
ATOM 6702 C CA . LEU B 1 306 ? -1.143 -10.5 -5.227 1 95.81 306 LEU B CA 1
ATOM 6703 C C . LEU B 1 306 ? -0.176 -11.68 -5.266 1 95.81 306 LEU B C 1
ATOM 6705 O O . LEU B 1 306 ? -0.177 -12.453 -6.223 1 95.81 306 LEU B O 1
ATOM 6709 N N . ARG B 1 307 ? 0.655 -11.82 -4.316 1 94.12 307 ARG B N 1
ATOM 6710 C CA . ARG B 1 307 ? 1.756 -12.773 -4.367 1 94.12 307 ARG B CA 1
ATOM 6711 C C . ARG B 1 307 ? 1.242 -14.188 -4.621 1 94.12 307 ARG B C 1
ATOM 6713 O O . ARG B 1 307 ? 0.137 -14.539 -4.199 1 94.12 307 ARG B O 1
ATOM 6720 N N . ARG B 1 308 ? 2.012 -14.922 -5.363 1 91.44 308 ARG B N 1
ATOM 6721 C CA . ARG B 1 308 ? 1.768 -16.344 -5.598 1 91.44 308 ARG B CA 1
ATOM 6722 C C . ARG B 1 308 ? 2.512 -17.203 -4.582 1 91.44 308 ARG B C 1
ATOM 6724 O O . ARG B 1 308 ? 3.418 -16.719 -3.896 1 91.44 308 ARG B O 1
ATOM 6731 N N . PRO B 1 309 ? 2.104 -18.438 -4.43 1 86.94 309 PRO B N 1
ATOM 6732 C CA . PRO B 1 309 ? 2.83 -19.312 -3.506 1 86.94 309 PRO B CA 1
ATOM 6733 C C . PRO B 1 309 ? 4.289 -19.516 -3.908 1 86.94 309 PRO B C 1
ATOM 6735 O O . PRO B 1 309 ? 5.148 -19.734 -3.047 1 86.94 309 PRO B O 1
ATOM 6738 N N . SER B 1 310 ? 4.531 -19.422 -5.215 1 84.06 310 SER B N 1
ATOM 6739 C CA . SER B 1 310 ? 5.895 -19.484 -5.727 1 84.06 310 SER B CA 1
ATOM 6740 C C . SER B 1 310 ? 6.352 -18.141 -6.262 1 84.06 310 SER B C 1
ATOM 6742 O O . SER B 1 310 ? 5.566 -17.406 -6.867 1 84.06 310 SER B O 1
ATOM 6744 N N . LEU B 1 311 ? 7.629 -17.906 -6.094 1 85.06 311 LEU B N 1
ATOM 6745 C CA . LEU B 1 311 ? 8.172 -16.625 -6.531 1 85.06 311 LEU B CA 1
ATOM 6746 C C . LEU B 1 311 ? 8.18 -16.531 -8.055 1 85.06 311 LEU B C 1
ATOM 6748 O O . LEU B 1 311 ? 8.508 -17.5 -8.734 1 85.06 311 LEU B O 1
ATOM 6752 N N . VAL B 1 312 ? 7.82 -15.422 -8.508 1 86.56 312 VAL B N 1
ATOM 6753 C CA . VAL B 1 312 ? 7.98 -15.148 -9.938 1 86.56 312 VAL B CA 1
ATOM 6754 C C . VAL B 1 312 ? 9.406 -14.672 -10.219 1 86.56 312 VAL B C 1
ATOM 6756 O O . VAL B 1 312 ? 10.172 -14.422 -9.289 1 86.56 312 VAL B O 1
ATOM 6759 N N . GLU B 1 313 ? 9.703 -14.562 -11.422 1 82.06 313 GLU B N 1
ATOM 6760 C CA . GLU B 1 313 ? 11.047 -14.148 -11.82 1 82.06 313 GLU B CA 1
ATOM 6761 C C . GLU B 1 313 ? 11.414 -12.797 -11.203 1 82.06 313 GLU B C 1
ATOM 6763 O O . GLU B 1 313 ? 10.641 -11.844 -11.281 1 82.06 313 GLU B O 1
ATOM 6768 N N . ASN B 1 314 ? 12.555 -12.719 -10.531 1 86.88 314 ASN B N 1
ATOM 6769 C CA . ASN B 1 314 ? 13.156 -11.508 -9.977 1 86.88 314 ASN B CA 1
ATOM 6770 C C . ASN B 1 314 ? 12.406 -11.023 -8.742 1 86.88 314 ASN B C 1
ATOM 6772 O O . ASN B 1 314 ? 12.711 -9.953 -8.211 1 86.88 314 ASN B O 1
ATOM 6776 N N . GLU B 1 315 ? 11.438 -11.805 -8.289 1 90.44 315 GLU B N 1
ATOM 6777 C CA . GLU B 1 315 ? 10.625 -11.383 -7.152 1 90.44 315 GLU B CA 1
ATOM 6778 C C . GLU B 1 315 ? 11.469 -11.258 -5.887 1 90.44 315 GLU B C 1
ATOM 6780 O O . GLU B 1 315 ? 11.297 -10.312 -5.113 1 90.44 315 GLU B O 1
ATOM 6785 N N . LEU B 1 316 ? 12.391 -12.164 -5.746 1 90 316 LEU B N 1
ATOM 6786 C CA . LEU B 1 316 ? 13.242 -12.164 -4.559 1 90 316 LEU B CA 1
ATOM 6787 C C . LEU B 1 316 ? 14.016 -10.859 -4.441 1 90 316 LEU B C 1
ATOM 6789 O O . LEU B 1 316 ? 14.078 -10.266 -3.361 1 90 316 LEU B O 1
ATOM 6793 N N . PHE B 1 317 ? 14.531 -10.398 -5.492 1 91.44 317 PHE B N 1
ATOM 6794 C CA . PHE B 1 317 ? 15.344 -9.188 -5.492 1 91.44 317 PHE B CA 1
ATOM 6795 C C . PHE B 1 317 ? 14.477 -7.957 -5.254 1 91.44 317 PHE B C 1
ATOM 6797 O O . PHE B 1 317 ? 14.891 -7.023 -4.566 1 91.44 317 PHE B O 1
ATOM 6804 N N . CYS B 1 318 ? 13.281 -8.008 -5.836 1 94.56 318 CYS B N 1
ATOM 6805 C CA . CYS B 1 318 ? 12.352 -6.91 -5.605 1 94.56 318 CYS B CA 1
ATOM 6806 C C . CYS B 1 318 ? 11.922 -6.852 -4.145 1 94.56 318 CYS B C 1
ATOM 6808 O O . CYS B 1 318 ? 11.781 -5.766 -3.578 1 94.56 318 CYS B O 1
ATOM 6810 N N . VAL B 1 319 ? 11.758 -8.016 -3.539 1 95.19 319 VAL B N 1
ATOM 6811 C CA . VAL B 1 319 ? 11.414 -8.086 -2.125 1 95.19 319 VAL B CA 1
ATOM 6812 C C . VAL B 1 319 ? 12.531 -7.484 -1.282 1 95.19 319 VAL B C 1
ATOM 6814 O O . VAL B 1 319 ? 12.281 -6.703 -0.362 1 95.19 319 VAL B O 1
ATOM 6817 N N . VAL B 1 320 ? 13.742 -7.812 -1.638 1 94.81 320 VAL B N 1
ATOM 6818 C CA . VAL B 1 320 ? 14.898 -7.305 -0.898 1 94.81 320 VAL B CA 1
ATOM 6819 C C . VAL B 1 320 ? 14.93 -5.777 -0.985 1 94.81 320 VAL B C 1
ATOM 6821 O O . VAL B 1 320 ? 15.102 -5.098 0.029 1 94.81 320 VAL B O 1
ATOM 6824 N N . ARG B 1 321 ? 14.727 -5.297 -2.127 1 95.25 321 ARG B N 1
ATOM 6825 C CA . ARG B 1 321 ? 14.68 -3.846 -2.273 1 95.25 321 ARG B CA 1
ATOM 6826 C C . ARG B 1 321 ? 13.578 -3.242 -1.417 1 95.25 321 ARG B C 1
ATOM 6828 O O . ARG B 1 321 ? 13.781 -2.227 -0.75 1 95.25 321 ARG B O 1
ATOM 6835 N N . GLY B 1 322 ? 12.391 -3.881 -1.513 1 96.88 322 GLY B N 1
ATOM 6836 C CA . GLY B 1 322 ? 11.266 -3.414 -0.715 1 96.88 322 GLY B CA 1
ATOM 6837 C C . GLY B 1 322 ? 11.562 -3.4 0.774 1 96.88 322 GLY B C 1
ATOM 6838 O O . GLY B 1 322 ? 11.188 -2.459 1.476 1 96.88 322 GLY B O 1
ATOM 6839 N N . ILE B 1 323 ? 12.25 -4.395 1.223 1 97.12 323 ILE B N 1
ATOM 6840 C CA . ILE B 1 323 ? 12.602 -4.492 2.635 1 97.12 323 ILE B CA 1
ATOM 6841 C C . ILE B 1 323 ? 13.539 -3.344 3.012 1 97.12 323 ILE B C 1
ATOM 6843 O O . ILE B 1 323 ? 13.336 -2.686 4.035 1 97.12 323 ILE B O 1
ATOM 6847 N N . TYR B 1 324 ? 14.516 -3.068 2.189 1 96.5 324 TYR B N 1
ATOM 6848 C CA . TYR B 1 324 ? 15.469 -1.999 2.469 1 96.5 324 TYR B CA 1
ATOM 6849 C C . TYR B 1 324 ? 14.766 -0.648 2.537 1 96.5 324 TYR B C 1
ATOM 6851 O O . TYR B 1 324 ? 15.172 0.229 3.307 1 96.5 324 TYR B O 1
ATOM 6859 N N . HIS B 1 325 ? 13.656 -0.522 1.822 1 95.81 325 HIS B N 1
ATOM 6860 C CA . HIS B 1 325 ? 13.086 0.81 1.646 1 95.81 325 HIS B CA 1
ATOM 6861 C C . HIS B 1 325 ? 11.828 0.989 2.49 1 95.81 325 HIS B C 1
ATOM 6863 O O . HIS B 1 325 ? 11.289 2.094 2.578 1 95.81 325 HIS B O 1
ATOM 6869 N N . SER B 1 326 ? 11.367 -0.022 3.131 1 96.69 326 SER B N 1
ATOM 6870 C CA . SER B 1 326 ? 10.148 0.077 3.922 1 96.69 326 SER B CA 1
ATOM 6871 C C . SER B 1 326 ? 10.273 -0.696 5.23 1 96.69 326 SER B C 1
ATOM 6873 O O . SER B 1 326 ? 10.328 -1.928 5.227 1 96.69 326 SER B O 1
ATOM 6875 N N . THR B 1 327 ? 10.18 0.022 6.316 1 96.44 327 THR B N 1
ATOM 6876 C CA . THR B 1 327 ? 10.25 -0.608 7.633 1 96.44 327 THR B CA 1
ATOM 6877 C C . THR B 1 327 ? 9.039 -1.504 7.871 1 96.44 327 THR B C 1
ATOM 6879 O O . THR B 1 327 ? 9.156 -2.57 8.477 1 96.44 327 THR B O 1
ATOM 6882 N N . MET B 1 328 ? 7.902 -1.071 7.371 1 96.88 328 MET B N 1
ATOM 6883 C CA . MET B 1 328 ? 6.691 -1.869 7.547 1 96.88 328 MET B CA 1
ATOM 6884 C C . MET B 1 328 ? 6.801 -3.195 6.801 1 96.88 328 MET B C 1
ATOM 6886 O O . MET B 1 328 ? 6.441 -4.246 7.336 1 96.88 328 MET B O 1
ATOM 6890 N N . PHE B 1 329 ? 7.348 -3.143 5.598 1 97.44 329 PHE B N 1
ATOM 6891 C CA . PHE B 1 329 ? 7.531 -4.352 4.805 1 97.44 329 PHE B CA 1
ATOM 6892 C C . PHE B 1 329 ? 8.57 -5.266 5.441 1 97.44 329 PHE B C 1
ATOM 6894 O O . PHE B 1 329 ? 8.406 -6.488 5.457 1 97.44 329 PHE B O 1
ATOM 6901 N N . ALA B 1 330 ? 9.609 -4.625 5.969 1 97.62 330 ALA B N 1
ATOM 6902 C CA . ALA B 1 330 ? 10.641 -5.383 6.676 1 97.62 330 ALA B CA 1
ATOM 6903 C C . ALA B 1 330 ? 10.055 -6.113 7.879 1 97.62 330 ALA B C 1
ATOM 6905 O O . ALA B 1 330 ? 10.32 -7.301 8.078 1 97.62 330 ALA B O 1
ATOM 6906 N N . LYS B 1 331 ? 9.273 -5.41 8.633 1 95.94 331 LYS B N 1
ATOM 6907 C CA . LYS B 1 331 ? 8.656 -6.008 9.82 1 95.94 331 LYS B CA 1
ATOM 6908 C C . LYS B 1 331 ? 7.699 -7.129 9.43 1 95.94 331 LYS B C 1
ATOM 6910 O O . LYS B 1 331 ? 7.684 -8.188 10.07 1 95.94 331 LYS B O 1
ATOM 6915 N N . TRP B 1 332 ? 6.918 -6.91 8.43 1 95 332 TRP B N 1
ATOM 6916 C CA . TRP B 1 332 ? 5.996 -7.938 7.957 1 95 332 TRP B CA 1
ATOM 6917 C C . TRP B 1 332 ? 6.746 -9.203 7.566 1 95 332 TRP B C 1
ATOM 6919 O O . TRP B 1 332 ? 6.355 -10.312 7.949 1 95 332 TRP B O 1
ATOM 6929 N N . TRP B 1 333 ? 7.848 -9.078 6.836 1 93.94 333 TRP B N 1
ATOM 6930 C CA . TRP B 1 333 ? 8.648 -10.227 6.43 1 93.94 333 TRP B CA 1
ATOM 6931 C C . TRP B 1 333 ? 9.32 -10.875 7.637 1 93.94 333 TRP B C 1
ATOM 6933 O O . TRP B 1 333 ? 9.461 -12.102 7.695 1 93.94 333 TRP B O 1
ATOM 6943 N N . ALA B 1 334 ? 9.742 -10.062 8.562 1 93.19 334 ALA B N 1
ATOM 6944 C CA . ALA B 1 334 ? 10.328 -10.617 9.781 1 93.19 334 ALA B CA 1
ATOM 6945 C C . ALA B 1 334 ? 9.352 -11.562 10.469 1 93.19 334 ALA B C 1
ATOM 6947 O O . ALA B 1 334 ? 9.727 -12.656 10.898 1 93.19 334 ALA B O 1
ATOM 6948 N N . MET B 1 335 ? 8.117 -11.141 10.492 1 89.31 335 MET B N 1
ATOM 6949 C CA . MET B 1 335 ? 7.094 -11.961 11.141 1 89.31 335 MET B CA 1
ATOM 6950 C C . MET B 1 335 ? 6.852 -13.25 10.359 1 89.31 335 MET B C 1
ATOM 6952 O O . MET B 1 335 ? 6.68 -14.312 10.953 1 89.31 335 MET B O 1
ATOM 6956 N N . GLN B 1 336 ? 6.91 -13.148 9.055 1 86.38 336 GLN B N 1
ATOM 6957 C CA . GLN B 1 336 ? 6.727 -14.328 8.219 1 86.38 336 GLN B CA 1
ATOM 6958 C C . GLN B 1 336 ? 7.875 -15.32 8.414 1 86.38 336 GLN B C 1
ATOM 6960 O O . GLN B 1 336 ? 7.656 -16.531 8.422 1 86.38 336 GLN B O 1
ATOM 6965 N N . LEU B 1 337 ? 9.062 -14.812 8.609 1 85.31 337 LEU B N 1
ATOM 6966 C CA . LEU B 1 337 ? 10.266 -15.633 8.68 1 85.31 337 LEU B CA 1
ATOM 6967 C C . LEU B 1 337 ? 10.438 -16.219 10.07 1 85.31 337 LEU B C 1
ATOM 6969 O O . LEU B 1 337 ? 10.914 -17.344 10.219 1 85.31 337 LEU B O 1
ATOM 6973 N N . ASP B 1 338 ? 10.133 -15.523 11.094 1 78 338 ASP B N 1
ATOM 6974 C CA . ASP B 1 338 ? 10.312 -15.977 12.469 1 78 338 ASP B CA 1
ATOM 6975 C C . ASP B 1 338 ? 9.273 -17.031 12.844 1 78 338 ASP B C 1
ATOM 6977 O O . ASP B 1 338 ? 9.555 -17.938 13.625 1 78 338 ASP B O 1
ATOM 6981 N N . ASP B 1 339 ? 8.195 -16.891 12.406 1 63.03 339 ASP B N 1
ATOM 6982 C CA . ASP B 1 339 ? 7.168 -17.891 12.641 1 63.03 339 ASP B CA 1
ATOM 6983 C C . ASP B 1 339 ? 7.621 -19.266 12.141 1 63.03 339 ASP B C 1
ATOM 6985 O O . ASP B 1 339 ? 7.277 -20.297 12.727 1 63.03 339 ASP B O 1
ATOM 6989 N N . THR B 1 340 ? 8.523 -19.344 11.172 1 55.12 340 THR B N 1
ATOM 6990 C CA . THR B 1 340 ? 8.969 -20.594 10.586 1 55.12 340 THR B CA 1
ATOM 6991 C C . THR B 1 340 ? 10.125 -21.188 11.391 1 55.12 340 THR B C 1
ATOM 6993 O O . THR B 1 340 ? 10.32 -22.406 11.414 1 55.12 340 THR B O 1
ATOM 6996 N N . ARG B 1 341 ? 10.992 -20.406 11.945 1 51.09 341 ARG B N 1
ATOM 6997 C CA . ARG B 1 341 ? 12.117 -20.938 12.703 1 51.09 341 ARG B CA 1
ATOM 6998 C C . ARG B 1 341 ? 11.633 -21.734 13.898 1 51.09 341 ARG B C 1
ATOM 7000 O O . ARG B 1 341 ? 12.234 -22.75 14.258 1 51.09 341 ARG B O 1
ATOM 7007 N N . ASP B 1 342 ? 10.656 -21.203 14.633 1 47.06 342 ASP B N 1
ATOM 7008 C CA . ASP B 1 342 ? 10.273 -21.859 15.875 1 47.06 342 ASP B CA 1
ATOM 7009 C C . ASP B 1 342 ? 9.406 -23.078 15.609 1 47.06 342 ASP B C 1
ATOM 7011 O O . ASP B 1 342 ? 8.984 -23.766 16.547 1 47.06 342 ASP B O 1
ATOM 7015 N N . GLY B 1 343 ? 9.508 -23.562 14.336 1 47.41 343 GLY B N 1
ATOM 7016 C CA . GLY B 1 343 ? 8.672 -24.719 14.086 1 47.41 343 GLY B CA 1
ATOM 7017 C C . GLY B 1 343 ? 7.227 -24.531 14.508 1 47.41 343 GLY B C 1
ATOM 7018 O O . GLY B 1 343 ? 6.441 -25.469 14.523 1 47.41 343 GLY B O 1
ATOM 7019 N N . ALA B 1 344 ? 6.832 -23.594 15.164 1 42.12 344 ALA B N 1
ATOM 7020 C CA . ALA B 1 344 ? 5.559 -23.406 15.852 1 42.12 344 ALA B CA 1
ATOM 7021 C C . ALA B 1 344 ? 4.414 -23.25 14.859 1 42.12 344 ALA B C 1
ATOM 7023 O O . ALA B 1 344 ? 3.273 -23.625 15.156 1 42.12 344 ALA B O 1
ATOM 7024 N N . ARG B 1 345 ? 4.809 -22.609 13.75 1 47.22 345 ARG B N 1
ATOM 7025 C CA . ARG B 1 345 ? 3.73 -22.5 12.773 1 47.22 345 ARG B CA 1
ATOM 7026 C C . ARG B 1 345 ? 4.16 -23.047 11.422 1 47.22 345 ARG B C 1
ATOM 7028 O O . ARG B 1 345 ? 5.32 -22.906 11.023 1 47.22 345 ARG B O 1
ATOM 7035 N N . ALA B 1 346 ? 3.369 -23.766 10.938 1 44.22 346 ALA B N 1
ATOM 7036 C CA . ALA B 1 346 ? 3.578 -24.203 9.562 1 44.22 346 ALA B CA 1
ATOM 7037 C C . ALA B 1 346 ? 3.945 -23.047 8.648 1 44.22 346 ALA B C 1
ATOM 7039 O O . ALA B 1 346 ? 3.414 -21.938 8.805 1 44.22 346 ALA B O 1
ATOM 7040 N N . PRO B 1 347 ? 5.211 -23.125 8.086 1 47.47 347 PRO B N 1
ATOM 7041 C CA . PRO B 1 347 ? 5.547 -22.031 7.176 1 47.47 347 PRO B CA 1
ATOM 7042 C C . PRO B 1 347 ? 4.355 -21.562 6.344 1 47.47 347 PRO B C 1
ATOM 7044 O O . PRO B 1 347 ? 3.527 -22.375 5.938 1 47.47 347 PRO B O 1
ATOM 7047 N N . SER B 1 348 ? 3.992 -20.297 6.523 1 48.94 348 SER B N 1
ATOM 7048 C CA . SER B 1 348 ? 3.008 -19.766 5.59 1 48.94 348 SER B CA 1
ATOM 7049 C C . SER B 1 348 ? 3.295 -20.219 4.16 1 48.94 348 SER B C 1
ATOM 7051 O O . SER B 1 348 ? 4.438 -20.531 3.82 1 48.94 348 SER B O 1
ATOM 7053 N N . PRO B 1 349 ? 2.361 -20.562 3.512 1 46.84 349 PRO B N 1
ATOM 7054 C CA . PRO B 1 349 ? 2.568 -20.953 2.115 1 46.84 349 PRO B CA 1
ATOM 7055 C C . PRO B 1 349 ? 3.576 -20.062 1.394 1 46.84 349 PRO B C 1
ATOM 7057 O O . PRO B 1 349 ? 4.297 -20.531 0.507 1 46.84 349 PRO B O 1
ATOM 7060 N N . VAL B 1 350 ? 3.604 -18.812 1.885 1 45.84 350 VAL B N 1
ATOM 7061 C CA . VAL B 1 350 ? 4.555 -17.906 1.249 1 45.84 350 VAL B CA 1
ATOM 7062 C C . VAL B 1 350 ? 5.973 -18.438 1.412 1 45.84 350 VAL B C 1
ATOM 7064 O O . VAL B 1 350 ? 6.766 -18.406 0.468 1 45.84 350 VAL B O 1
ATOM 7067 N N . LEU B 1 351 ? 6.16 -18.891 2.645 1 52.31 351 LEU B N 1
ATOM 7068 C CA . LEU B 1 351 ? 7.504 -19.297 3.033 1 52.31 351 LEU B CA 1
ATOM 7069 C C . LEU B 1 351 ? 7.828 -20.688 2.473 1 52.31 351 LEU B C 1
ATOM 7071 O O . LEU B 1 351 ? 8.984 -20.984 2.17 1 52.31 351 LEU B O 1
ATOM 7075 N N . GLU B 1 352 ? 6.824 -21.469 2.43 1 51.78 352 GLU B N 1
ATOM 7076 C CA . GLU B 1 352 ? 7.137 -22.766 1.836 1 51.78 352 GLU B CA 1
ATOM 7077 C C . GLU B 1 352 ? 7.781 -22.609 0.462 1 51.78 352 GLU B C 1
ATOM 7079 O O . GLU B 1 352 ? 8.727 -23.328 0.125 1 51.78 352 GLU B O 1
ATOM 7084 N N . ALA B 1 353 ? 7.148 -21.688 -0.188 1 46.34 353 ALA B N 1
ATOM 7085 C CA . ALA B 1 353 ? 7.66 -21.422 -1.529 1 46.34 353 ALA B CA 1
ATOM 7086 C C . ALA B 1 353 ? 9.031 -20.75 -1.471 1 46.34 353 ALA B C 1
ATOM 7088 O O . ALA B 1 353 ? 9.852 -20.922 -2.377 1 46.34 353 ALA B O 1
ATOM 7089 N N . LEU B 1 354 ? 9.039 -19.703 -0.49 1 52 354 LEU B N 1
ATOM 7090 C CA . LEU B 1 354 ? 10.328 -19.062 -0.246 1 52 354 LEU B CA 1
ATOM 7091 C C . LEU B 1 354 ? 11.305 -20.031 0.405 1 52 354 LEU B C 1
ATOM 7093 O O . LEU B 1 354 ? 12.422 -19.656 0.756 1 52 354 LEU B O 1
ATOM 7097 N N . GLN B 1 355 ? 10.852 -21.125 0.551 1 49.16 355 GLN B N 1
ATOM 7098 C CA . GLN B 1 355 ? 11.43 -22.281 1.237 1 49.16 355 GLN B CA 1
ATOM 7099 C C . GLN B 1 355 ? 12.891 -22.031 1.59 1 49.16 355 GLN B C 1
ATOM 7101 O O . GLN B 1 355 ? 13.477 -21.031 1.186 1 49.16 355 GLN B O 1
ATOM 7106 N N . THR B 1 356 ? 13.648 -23.125 1.866 1 51.47 356 THR B N 1
ATOM 7107 C CA . THR B 1 356 ? 14.773 -23.422 2.752 1 51.47 356 THR B CA 1
ATOM 7108 C C . THR B 1 356 ? 16 -22.609 2.352 1 51.47 356 THR B C 1
ATOM 7110 O O . THR B 1 356 ? 16.719 -22.078 3.211 1 51.47 356 THR B O 1
ATOM 7113 N N . ASN B 1 357 ? 15.883 -22.094 1.077 1 59.91 357 ASN B N 1
ATOM 7114 C CA . ASN B 1 357 ? 17.219 -21.688 0.644 1 59.91 357 ASN B CA 1
ATOM 7115 C C . ASN B 1 357 ? 17.344 -20.156 0.598 1 59.91 357 ASN B C 1
ATOM 7117 O O . ASN B 1 357 ? 18.453 -19.625 0.655 1 59.91 357 ASN B O 1
ATOM 7121 N N . ASN B 1 358 ? 16.016 -19.453 0.761 1 80.5 358 ASN B N 1
ATOM 7122 C CA . ASN B 1 358 ? 16.141 -18 0.587 1 80.5 358 ASN B CA 1
ATOM 7123 C C . ASN B 1 358 ? 15.93 -17.266 1.901 1 80.5 358 ASN B C 1
ATOM 7125 O O . ASN B 1 358 ? 16.109 -16.047 1.969 1 80.5 358 ASN B O 1
ATOM 7129 N N . ALA B 1 359 ? 15.695 -17.984 2.906 1 85.5 359 ALA B N 1
ATOM 7130 C CA . ALA B 1 359 ? 15.336 -17.375 4.184 1 85.5 359 ALA B CA 1
ATOM 7131 C C . ALA B 1 359 ? 16.5 -16.562 4.754 1 85.5 359 ALA B C 1
ATOM 7133 O O . ALA B 1 359 ? 16.312 -15.422 5.191 1 85.5 359 ALA B O 1
ATOM 7134 N N . PRO B 1 360 ? 17.703 -17.109 4.711 1 87.62 360 PRO B N 1
ATOM 7135 C CA . PRO B 1 360 ? 18.828 -16.312 5.227 1 87.62 360 PRO B CA 1
ATOM 7136 C C . PRO B 1 360 ? 19.031 -15.016 4.449 1 87.62 360 PRO B C 1
ATOM 7138 O O . PRO B 1 360 ? 19.359 -13.984 5.039 1 87.62 360 PRO B O 1
ATOM 7141 N N . PHE B 1 361 ? 18.766 -15.172 3.168 1 90.12 361 PHE B N 1
ATOM 7142 C CA . PHE B 1 361 ? 18.922 -14.016 2.295 1 90.12 361 PHE B CA 1
ATOM 7143 C C . PHE B 1 361 ? 17.922 -12.922 2.678 1 90.12 361 PHE B C 1
ATOM 7145 O O . PHE B 1 361 ? 18.281 -11.742 2.727 1 90.12 361 PHE B O 1
ATOM 7152 N N . LEU B 1 362 ? 16.75 -13.281 2.986 1 92.94 362 LEU B N 1
ATOM 7153 C CA . LEU B 1 362 ? 15.711 -12.328 3.379 1 92.94 362 LEU B CA 1
ATOM 7154 C C . LEU B 1 362 ? 15.945 -11.82 4.797 1 92.94 362 LEU B C 1
ATOM 7156 O O . LEU B 1 362 ? 15.719 -10.648 5.09 1 92.94 362 LEU B O 1
ATOM 7160 N N . ARG B 1 363 ? 16.406 -12.664 5.641 1 94.12 363 ARG B N 1
ATOM 7161 C CA . ARG B 1 363 ? 16.703 -12.25 7.008 1 94.12 363 ARG B CA 1
ATOM 7162 C C . ARG B 1 363 ? 17.828 -11.219 7.035 1 94.12 363 ARG B C 1
ATOM 7164 O O . ARG B 1 363 ? 17.812 -10.305 7.855 1 94.12 363 ARG B O 1
ATOM 7171 N N . GLU B 1 364 ? 18.734 -11.422 6.145 1 95.5 364 GLU B N 1
ATOM 7172 C CA . GLU B 1 364 ? 19.812 -10.445 6.008 1 95.5 364 GLU B CA 1
ATOM 7173 C C . GLU B 1 364 ? 19.25 -9.062 5.676 1 95.5 364 GLU B C 1
ATOM 7175 O O . GLU B 1 364 ? 19.656 -8.062 6.281 1 95.5 364 GLU B O 1
ATOM 7180 N N . ALA B 1 365 ? 18.344 -9.016 4.754 1 96.62 365 ALA B N 1
ATOM 7181 C CA . ALA B 1 365 ? 17.719 -7.758 4.359 1 96.62 365 ALA B CA 1
ATOM 7182 C C . ALA B 1 365 ? 16.938 -7.152 5.52 1 96.62 365 ALA B C 1
ATOM 7184 O O . ALA B 1 365 ? 17.016 -5.945 5.762 1 96.62 365 ALA B O 1
ATOM 7185 N N . VAL B 1 366 ? 16.188 -7.961 6.223 1 97 366 VAL B N 1
ATOM 7186 C CA . VAL B 1 366 ? 15.391 -7.516 7.363 1 97 366 VAL B CA 1
ATOM 7187 C C . VAL B 1 366 ? 16.312 -6.914 8.43 1 97 366 VAL B C 1
ATOM 7189 O O . VAL B 1 366 ? 16.031 -5.836 8.953 1 97 366 VAL B O 1
ATOM 7192 N N . ASN B 1 367 ? 17.359 -7.613 8.68 1 97.44 367 ASN B N 1
ATOM 7193 C CA . ASN B 1 367 ? 18.297 -7.129 9.68 1 97.44 367 ASN B CA 1
ATOM 7194 C C . ASN B 1 367 ? 18.906 -5.789 9.273 1 97.44 367 ASN B C 1
ATOM 7196 O O . ASN B 1 367 ? 19.109 -4.914 10.125 1 97.44 367 ASN B O 1
ATOM 7200 N N . ALA B 1 368 ? 19.219 -5.648 8.016 1 97.75 368 ALA B N 1
ATOM 7201 C CA . ALA B 1 368 ? 19.766 -4.383 7.523 1 97.75 368 ALA B CA 1
ATOM 7202 C C . ALA B 1 368 ? 18.812 -3.227 7.816 1 97.75 368 ALA B C 1
ATOM 7204 O O . ALA B 1 368 ? 19.219 -2.197 8.359 1 97.75 368 ALA B O 1
ATOM 7205 N N . ARG B 1 369 ? 17.531 -3.406 7.523 1 97.88 369 ARG B N 1
ATOM 7206 C CA . ARG B 1 369 ? 16.547 -2.346 7.719 1 97.88 369 ARG B CA 1
ATOM 7207 C C . ARG B 1 369 ? 16.359 -2.051 9.203 1 97.88 369 ARG B C 1
ATOM 7209 O O . ARG B 1 369 ? 16.188 -0.893 9.594 1 97.88 369 ARG B O 1
ATOM 7216 N N . HIS B 1 370 ? 16.391 -3.057 10.031 1 96.94 370 HIS B N 1
ATOM 7217 C CA . HIS B 1 370 ? 16.25 -2.859 11.477 1 96.94 370 HIS B CA 1
ATOM 7218 C C . HIS B 1 370 ? 17.422 -2.045 12.031 1 96.94 370 HIS B C 1
ATOM 7220 O O . HIS B 1 370 ? 17.203 -1.121 12.82 1 96.94 370 HIS B O 1
ATOM 7226 N N . ILE B 1 371 ? 18.562 -2.369 11.578 1 97.5 371 ILE B N 1
ATOM 7227 C CA . ILE B 1 371 ? 19.734 -1.638 12.023 1 97.5 371 ILE B CA 1
ATOM 7228 C C . ILE B 1 371 ? 19.641 -0.177 11.594 1 97.5 371 ILE B C 1
ATOM 7230 O O . ILE B 1 371 ? 19.844 0.732 12.398 1 97.5 371 ILE B O 1
ATOM 7234 N N . MET B 1 372 ? 19.25 0.03 10.344 1 96.88 372 MET B N 1
ATOM 7235 C CA . MET B 1 372 ? 19.078 1.388 9.836 1 96.88 372 MET B CA 1
ATOM 7236 C C . MET B 1 372 ? 18.031 2.15 10.648 1 96.88 372 MET B C 1
ATOM 7238 O O . MET B 1 372 ? 18.094 3.377 10.75 1 96.88 372 MET B O 1
ATOM 7242 N N . SER B 1 373 ? 17.094 1.4 11.219 1 94.94 373 SER B N 1
ATOM 7243 C CA . SER B 1 373 ? 16.031 2.002 12.016 1 94.94 373 SER B CA 1
ATOM 7244 C C . SER B 1 373 ? 16.391 2.012 13.5 1 94.94 373 SER B C 1
ATOM 7246 O O . SER B 1 373 ? 15.516 2.154 14.352 1 94.94 373 SER B O 1
ATOM 7248 N N . ASN B 1 374 ? 17.625 1.696 13.789 1 95.56 374 ASN B N 1
ATOM 7249 C CA . ASN B 1 374 ? 18.234 1.807 15.102 1 95.56 374 ASN B CA 1
ATOM 7250 C C . ASN B 1 374 ? 17.75 0.707 16.047 1 95.56 374 ASN B C 1
ATOM 7252 O O . ASN B 1 374 ? 17.656 0.917 17.25 1 95.56 374 ASN B O 1
ATOM 7256 N N . ASP B 1 375 ? 17.344 -0.38 15.508 1 94.94 375 ASP B N 1
ATOM 7257 C CA . ASP B 1 375 ? 17.031 -1.579 16.281 1 94.94 375 ASP B CA 1
ATOM 7258 C C . ASP B 1 375 ? 18.031 -2.689 16 1 94.94 375 ASP B C 1
ATOM 7260 O O . ASP B 1 375 ? 18.094 -3.217 14.883 1 94.94 375 ASP B O 1
ATOM 7264 N N . VAL B 1 376 ? 18.797 -3.061 16.969 1 95.31 376 VAL B N 1
ATOM 7265 C CA . VAL B 1 376 ? 19.812 -4.094 16.781 1 95.31 376 VAL B CA 1
ATOM 7266 C C . VAL B 1 376 ? 19.453 -5.336 17.594 1 95.31 376 VAL B C 1
ATOM 7268 O O . VAL B 1 376 ? 20.297 -6.199 17.828 1 95.31 376 VAL B O 1
ATOM 7271 N N . SER B 1 377 ? 18.219 -5.441 17.953 1 92.31 377 SER B N 1
ATOM 7272 C CA . SER B 1 377 ? 17.797 -6.527 18.828 1 92.31 377 SER B CA 1
ATOM 7273 C C . SER B 1 377 ? 17.906 -7.879 18.125 1 92.31 377 SER B C 1
ATOM 7275 O O . SER B 1 377 ? 18.125 -8.898 18.781 1 92.31 377 SER B O 1
ATOM 7277 N N . ARG B 1 378 ? 17.906 -7.902 16.844 1 92.31 378 ARG B N 1
ATOM 7278 C CA . ARG B 1 378 ? 17.938 -9.148 16.094 1 92.31 378 ARG B CA 1
ATOM 7279 C C . ARG B 1 378 ? 19.359 -9.641 15.898 1 92.31 378 ARG B C 1
ATOM 7281 O O . ARG B 1 378 ? 19.578 -10.781 15.492 1 92.31 378 ARG B O 1
ATOM 7288 N N . ILE B 1 379 ? 20.281 -8.789 16.188 1 95.75 379 ILE B N 1
ATOM 7289 C CA . ILE B 1 379 ? 21.688 -9.133 16.016 1 95.75 379 ILE B CA 1
ATOM 7290 C C . ILE B 1 379 ? 22.266 -9.578 17.359 1 95.75 379 ILE B C 1
ATOM 7292 O O . ILE B 1 379 ? 22.391 -8.773 18.281 1 95.75 379 ILE B O 1
ATOM 7296 N N . THR B 1 380 ? 22.562 -10.828 17.406 1 93.75 380 THR B N 1
ATOM 7297 C CA . THR B 1 380 ? 23.203 -11.406 18.594 1 93.75 380 THR B CA 1
ATOM 7298 C C . THR B 1 380 ? 24.5 -12.125 18.219 1 93.75 380 THR B C 1
ATOM 7300 O O . THR B 1 380 ? 24.844 -12.203 17.031 1 93.75 380 THR B O 1
ATOM 7303 N N . ALA B 1 381 ? 25.156 -12.641 19.219 1 93.38 381 ALA B N 1
ATOM 7304 C CA . ALA B 1 381 ? 26.391 -13.383 18.984 1 93.38 381 ALA B CA 1
ATOM 7305 C C . ALA B 1 381 ? 26.125 -14.656 18.172 1 93.38 381 ALA B C 1
ATOM 7307 O O . ALA B 1 381 ? 26.984 -15.133 17.453 1 93.38 381 ALA B O 1
ATOM 7308 N N . GLU B 1 382 ? 24.906 -15.125 18.25 1 92.94 382 GLU B N 1
ATOM 7309 C CA . GLU B 1 382 ? 24.547 -16.406 17.625 1 92.94 382 GLU B CA 1
ATOM 7310 C C . GLU B 1 382 ? 23.969 -16.203 16.234 1 92.94 382 GLU B C 1
ATOM 7312 O O . GLU B 1 382 ? 23.734 -17.156 15.5 1 92.94 382 GLU B O 1
ATOM 7317 N N . THR B 1 383 ? 23.797 -15.016 15.836 1 93.94 383 THR B N 1
ATOM 7318 C CA . THR B 1 383 ? 23.266 -14.758 14.5 1 93.94 383 THR B CA 1
ATOM 7319 C C . THR B 1 383 ? 24.219 -15.281 13.43 1 93.94 383 THR B C 1
ATOM 7321 O O . THR B 1 383 ? 25.391 -14.93 13.414 1 93.94 383 THR B O 1
ATOM 7324 N N . PRO B 1 384 ? 23.703 -16.141 12.594 1 92.75 384 PRO B N 1
ATOM 7325 C CA . PRO B 1 384 ? 24.562 -16.703 11.555 1 92.75 384 PRO B CA 1
ATOM 7326 C C . PRO B 1 384 ? 25.172 -15.633 10.648 1 92.75 384 PRO B C 1
ATOM 7328 O O . PRO B 1 384 ? 24.531 -14.625 10.352 1 92.75 384 PRO B O 1
ATOM 7331 N N . SER B 1 385 ? 26.328 -15.875 10.086 1 91.38 385 SER B N 1
ATOM 7332 C CA . SER B 1 385 ? 27.031 -14.938 9.227 1 91.38 385 SER B CA 1
ATOM 7333 C C . SER B 1 385 ? 26.266 -14.672 7.938 1 91.38 385 SER B C 1
ATOM 7335 O O . SER B 1 385 ? 26.344 -13.578 7.371 1 91.38 385 SER B O 1
ATOM 7337 N N . SER B 1 386 ? 25.484 -15.68 7.523 1 89.12 386 SER B N 1
ATOM 7338 C CA . SER B 1 386 ? 24.719 -15.555 6.289 1 89.12 386 SER B CA 1
ATOM 7339 C C . SER B 1 386 ? 23.578 -14.555 6.441 1 89.12 386 SER B C 1
ATOM 7341 O O . SER B 1 386 ? 22.984 -14.133 5.453 1 89.12 386 SER B O 1
ATOM 7343 N N . GLU B 1 387 ? 23.328 -14.109 7.711 1 93.5 387 GLU B N 1
ATOM 7344 C CA . GLU B 1 387 ? 22.219 -13.195 7.973 1 93.5 387 GLU B CA 1
ATOM 7345 C C . GLU B 1 387 ? 22.734 -11.812 8.383 1 93.5 387 GLU B C 1
ATOM 7347 O O . GLU B 1 387 ? 21.953 -10.961 8.797 1 93.5 387 GLU B O 1
ATOM 7352 N N . ILE B 1 388 ? 24.031 -11.594 8.227 1 94.88 388 ILE B N 1
ATOM 7353 C CA . ILE B 1 388 ? 24.656 -10.32 8.594 1 94.88 388 ILE B CA 1
ATOM 7354 C C . ILE B 1 388 ? 24.797 -9.445 7.355 1 94.88 388 ILE B C 1
ATOM 7356 O O . ILE B 1 388 ? 25.5 -9.797 6.414 1 94.88 388 ILE B O 1
ATOM 7360 N N . PRO B 1 389 ? 24.125 -8.328 7.379 1 95.25 389 PRO B N 1
ATOM 7361 C CA . PRO B 1 389 ? 24.188 -7.449 6.207 1 95.25 389 PRO B CA 1
ATOM 7362 C C . PRO B 1 389 ? 25.453 -6.59 6.18 1 95.25 389 PRO B C 1
ATOM 7364 O O . PRO B 1 389 ? 26 -6.254 7.234 1 95.25 389 PRO B O 1
ATOM 7367 N N . TYR B 1 390 ? 25.859 -6.23 5.059 1 94.5 390 TYR B N 1
ATOM 7368 C CA . TYR B 1 390 ? 26.984 -5.301 4.953 1 94.5 390 TYR B CA 1
ATOM 7369 C C . TYR B 1 390 ? 26.5 -3.863 4.848 1 94.5 390 TYR B C 1
ATOM 7371 O O . TYR B 1 390 ? 26.953 -2.99 5.59 1 94.5 390 TYR B O 1
ATOM 7379 N N . VAL B 1 391 ? 25.578 -3.654 3.908 1 94.88 391 VAL B N 1
ATOM 7380 C CA . VAL B 1 391 ? 25.078 -2.299 3.721 1 94.88 391 VAL B CA 1
ATOM 7381 C C . VAL B 1 391 ? 24.016 -1.99 4.777 1 94.88 391 VAL B C 1
ATOM 7383 O O . VAL B 1 391 ? 22.875 -2.459 4.68 1 94.88 391 VAL B O 1
ATOM 7386 N N . ILE B 1 392 ? 24.375 -1.172 5.75 1 96.69 392 ILE B N 1
ATOM 7387 C CA . ILE B 1 392 ? 23.484 -0.877 6.863 1 96.69 392 ILE B CA 1
ATOM 7388 C C . ILE B 1 392 ? 23.281 0.632 6.98 1 96.69 392 ILE B C 1
ATOM 7390 O O . ILE B 1 392 ? 22.906 1.136 8.039 1 96.69 392 ILE B O 1
ATOM 7394 N N . TRP B 1 393 ? 23.562 1.437 5.883 1 95.56 393 TRP B N 1
ATOM 7395 C CA . TRP B 1 393 ? 23.484 2.893 5.934 1 95.56 393 TRP B CA 1
ATOM 7396 C C . TRP B 1 393 ? 22.656 3.441 4.777 1 95.56 393 TRP B C 1
ATOM 7398 O O . TRP B 1 393 ? 22.594 4.656 4.57 1 95.56 393 TRP B O 1
ATOM 7408 N N . HIS B 1 394 ? 22.141 2.637 3.941 1 91.94 394 HIS B N 1
ATOM 7409 C CA . HIS B 1 394 ? 21.281 3.031 2.834 1 91.94 394 HIS B CA 1
ATOM 7410 C C . HIS B 1 394 ? 19.953 2.264 2.863 1 91.94 394 HIS B C 1
ATOM 7412 O O . HIS B 1 394 ? 19.953 1.036 2.969 1 91.94 394 HIS B O 1
ATOM 7418 N N . PRO B 1 395 ? 18.859 2.854 2.717 1 91.81 395 PRO B N 1
ATOM 7419 C CA . PRO B 1 395 ? 18.688 4.262 2.352 1 91.81 395 PRO B CA 1
ATOM 7420 C C . PRO B 1 395 ? 18.703 5.191 3.562 1 91.81 395 PRO B C 1
ATOM 7422 O O . PRO B 1 395 ? 18.672 6.414 3.406 1 91.81 395 PRO B O 1
ATOM 7425 N N . ARG B 1 396 ? 18.797 4.711 4.777 1 93.06 396 ARG B N 1
ATOM 7426 C CA . ARG B 1 396 ? 18.781 5.535 5.984 1 93.06 396 ARG B CA 1
ATOM 7427 C C . ARG B 1 396 ? 20.047 5.316 6.812 1 93.06 396 ARG B C 1
ATOM 7429 O O . ARG B 1 396 ? 20.547 4.195 6.906 1 93.06 396 ARG B O 1
ATOM 7436 N N . LEU B 1 397 ? 20.422 6.336 7.516 1 95.12 397 LEU B N 1
ATOM 7437 C CA . LEU B 1 397 ? 21.609 6.273 8.367 1 95.12 397 LEU B CA 1
ATOM 7438 C C . LEU B 1 397 ? 21.234 5.926 9.797 1 95.12 397 LEU B C 1
ATOM 7440 O O . LEU B 1 397 ? 20.422 6.625 10.422 1 95.12 397 LEU B O 1
ATOM 7444 N N . PRO B 1 398 ? 21.781 4.84 10.305 1 96.12 398 PRO B N 1
ATOM 7445 C CA . PRO B 1 398 ? 21.578 4.59 11.734 1 96.12 398 PRO B CA 1
ATOM 7446 C C . PRO B 1 398 ? 22.281 5.605 12.625 1 96.12 398 PRO B C 1
ATOM 7448 O O . PRO B 1 398 ? 23.219 6.277 12.18 1 96.12 398 PRO B O 1
ATOM 7451 N N . ASP B 1 399 ? 21.781 5.688 13.828 1 94.81 399 ASP B N 1
ATOM 7452 C CA . ASP B 1 399 ? 22.422 6.551 14.82 1 94.81 399 ASP B CA 1
ATOM 7453 C C . ASP B 1 399 ? 23.812 6.035 15.188 1 94.81 399 ASP B C 1
ATOM 7455 O O . ASP B 1 399 ? 24.047 4.824 15.18 1 94.81 399 ASP B O 1
ATOM 7459 N N . TRP B 1 400 ? 24.703 6.961 15.578 1 95.5 400 TRP B N 1
ATOM 7460 C CA . TRP B 1 400 ? 26.078 6.59 15.914 1 95.5 400 TRP B CA 1
ATOM 7461 C C . TRP B 1 400 ? 26.109 5.613 17.094 1 95.5 400 TRP B C 1
ATOM 7463 O O . TRP B 1 400 ? 26.938 4.711 17.141 1 95.5 400 TRP B O 1
ATOM 7473 N N . ALA B 1 401 ? 25.156 5.789 17.984 1 95.25 401 ALA B N 1
ATOM 7474 C CA . ALA B 1 401 ? 25.094 4.922 19.156 1 95.25 401 ALA B CA 1
ATOM 7475 C C . ALA B 1 401 ? 24.703 3.5 18.766 1 95.25 401 ALA B C 1
ATOM 7477 O O . ALA B 1 401 ? 25.156 2.533 19.375 1 95.25 401 ALA B O 1
ATOM 7478 N N . THR B 1 402 ? 23.906 3.436 17.797 1 96.25 402 THR B N 1
ATOM 7479 C CA . THR B 1 402 ? 23.453 2.135 17.312 1 96.25 402 THR B CA 1
ATOM 7480 C C . THR B 1 402 ? 24.625 1.361 16.703 1 96.25 402 THR B C 1
ATOM 7482 O O . THR B 1 402 ? 24.766 0.156 16.922 1 96.25 402 THR B O 1
ATOM 7485 N N . LEU B 1 403 ? 25.484 2.061 16.016 1 97.75 403 LEU B N 1
ATOM 7486 C CA . LEU B 1 403 ? 26.656 1.43 15.391 1 97.75 403 LEU B CA 1
ATOM 7487 C C . LEU B 1 403 ? 27.625 0.93 16.453 1 97.75 403 LEU B C 1
ATOM 7489 O O . LEU B 1 403 ? 28.188 -0.159 16.312 1 97.75 403 LEU B O 1
ATOM 7493 N N . ARG B 1 404 ? 27.75 1.658 17.484 1 97 404 ARG B N 1
ATOM 7494 C CA . ARG B 1 404 ? 28.609 1.232 18.594 1 97 404 ARG B CA 1
ATOM 7495 C C . ARG B 1 404 ? 28.062 -0.028 19.25 1 97 404 ARG B C 1
ATOM 7497 O O . ARG B 1 404 ? 28.812 -0.973 19.516 1 97 404 ARG B O 1
ATOM 7504 N N . GLU B 1 405 ? 26.812 0.061 19.469 1 96.62 405 GLU B N 1
ATOM 7505 C CA . GLU B 1 405 ? 26.172 -1.09 20.094 1 96.62 405 GLU B CA 1
ATOM 7506 C C . GLU B 1 405 ? 26.25 -2.32 19.203 1 96.62 405 GLU B C 1
ATOM 7508 O O . GLU B 1 405 ? 26.406 -3.441 19.688 1 96.62 405 GLU B O 1
ATOM 7513 N N . LEU B 1 406 ? 26.109 -2.115 17.922 1 97.25 406 LEU B N 1
ATOM 7514 C CA . LEU B 1 406 ? 26.172 -3.193 16.938 1 97.25 406 LEU B CA 1
ATOM 7515 C C . LEU B 1 406 ? 27.5 -3.932 17.031 1 97.25 406 LEU B C 1
ATOM 7517 O O . LEU B 1 406 ? 27.531 -5.164 17.094 1 97.25 406 LEU B O 1
ATOM 7521 N N . VAL B 1 407 ? 28.609 -3.221 17.156 1 97.38 407 VAL B N 1
ATOM 7522 C CA . VAL B 1 407 ? 29.938 -3.809 17.188 1 97.38 407 VAL B CA 1
ATOM 7523 C C . VAL B 1 407 ? 30.188 -4.461 18.547 1 97.38 407 VAL B C 1
ATOM 7525 O O . VAL B 1 407 ? 30.891 -5.473 18.641 1 97.38 407 VAL B O 1
ATOM 7528 N N . ARG B 1 408 ? 29.578 -3.873 19.531 1 96.19 408 ARG B N 1
ATOM 7529 C CA . ARG B 1 408 ? 29.672 -4.504 20.844 1 96.19 408 ARG B CA 1
ATOM 7530 C C . ARG B 1 408 ? 29.031 -5.891 20.828 1 96.19 408 ARG B C 1
ATOM 7532 O O . ARG B 1 408 ? 29.594 -6.836 21.391 1 96.19 408 ARG B O 1
ATOM 7539 N N . ARG B 1 409 ? 27.953 -6.055 20.141 1 95 409 ARG B N 1
ATOM 7540 C CA . ARG B 1 409 ? 27.234 -7.316 20.078 1 95 409 ARG B CA 1
ATOM 7541 C C . ARG B 1 409 ? 27.906 -8.289 19.109 1 95 409 ARG B C 1
ATOM 7543 O O . ARG B 1 409 ? 27.984 -9.492 19.391 1 95 409 ARG B O 1
ATOM 7550 N N . ARG B 1 410 ? 28.297 -7.73 18 1 96.62 410 ARG B N 1
ATOM 7551 C CA . ARG B 1 410 ? 28.906 -8.523 16.953 1 96.62 410 ARG B CA 1
ATOM 7552 C C . ARG B 1 410 ? 30.156 -7.84 16.422 1 96.62 410 ARG B C 1
ATOM 7554 O O . ARG B 1 410 ? 30.109 -7.137 15.406 1 96.62 410 ARG B O 1
ATOM 7561 N N . PRO B 1 411 ? 31.266 -8.125 16.984 1 95.44 411 PRO B N 1
ATOM 7562 C CA . PRO B 1 411 ? 32.5 -7.422 16.641 1 95.44 411 PRO B CA 1
ATOM 7563 C C . PRO B 1 411 ? 32.906 -7.637 15.195 1 95.44 411 PRO B C 1
ATOM 7565 O O . PRO B 1 411 ? 33.656 -6.82 14.633 1 95.44 411 PRO B O 1
ATOM 7568 N N . ASP B 1 412 ? 32.469 -8.719 14.586 1 93.81 412 ASP B N 1
ATOM 7569 C CA . ASP B 1 412 ? 32.844 -8.992 13.203 1 93.81 412 ASP B CA 1
ATOM 7570 C C . ASP B 1 412 ? 32.125 -8.062 12.242 1 93.81 412 ASP B C 1
ATOM 7572 O O . ASP B 1 412 ? 32.375 -8.062 11.039 1 93.81 412 ASP B O 1
ATOM 7576 N N . MET B 1 413 ? 31.25 -7.145 12.797 1 95.69 413 MET B N 1
ATOM 7577 C CA . MET B 1 413 ? 30.562 -6.16 11.969 1 95.69 413 MET B CA 1
ATOM 7578 C C . MET B 1 413 ? 31.266 -4.809 12.031 1 95.69 413 MET B C 1
ATOM 7580 O O . MET B 1 413 ? 30.688 -3.785 11.664 1 95.69 413 MET B O 1
ATOM 7584 N N . ARG B 1 414 ? 32.438 -4.789 12.461 1 96 414 ARG B N 1
ATOM 7585 C CA . ARG B 1 414 ? 33.25 -3.57 12.625 1 96 414 ARG B CA 1
ATOM 7586 C C . ARG B 1 414 ? 33.406 -2.854 11.289 1 96 414 ARG B C 1
ATOM 7588 O O . ARG B 1 414 ? 33.312 -1.626 11.219 1 96 414 ARG B O 1
ATOM 7595 N N . SER B 1 415 ? 33.688 -3.6 10.266 1 94.62 415 SER B N 1
ATOM 7596 C CA . SER B 1 415 ? 33.875 -2.996 8.953 1 94.62 415 SER B CA 1
ATOM 7597 C C . SER B 1 415 ? 32.625 -2.309 8.453 1 94.62 415 SER B C 1
ATOM 7599 O O . SER B 1 415 ? 32.688 -1.212 7.898 1 94.62 415 SER B O 1
ATOM 7601 N N . GLN B 1 416 ? 31.547 -2.936 8.641 1 95.5 416 GLN B N 1
ATOM 7602 C CA . GLN B 1 416 ? 30.266 -2.373 8.242 1 95.5 416 GLN B CA 1
ATOM 7603 C C . GLN B 1 416 ? 29.969 -1.081 9 1 95.5 416 GLN B C 1
ATOM 7605 O O . GLN B 1 416 ? 29.562 -0.086 8.398 1 95.5 416 GLN B O 1
ATOM 7610 N N . ALA B 1 417 ? 30.125 -1.15 10.25 1 97.75 417 ALA B N 1
ATOM 7611 C CA . ALA B 1 417 ? 29.875 0.011 11.102 1 97.75 417 ALA B CA 1
ATOM 7612 C C . ALA B 1 417 ? 30.812 1.168 10.734 1 97.75 417 ALA B C 1
ATOM 7614 O O . ALA B 1 417 ? 30.375 2.322 10.68 1 97.75 417 ALA B O 1
ATOM 7615 N N . ALA B 1 418 ? 32.031 0.828 10.453 1 97.81 418 ALA B N 1
ATOM 7616 C CA . ALA B 1 418 ? 33 1.851 10.062 1 97.81 418 ALA B CA 1
ATOM 7617 C C . ALA B 1 418 ? 32.594 2.498 8.742 1 97.81 418 ALA B C 1
ATOM 7619 O O . ALA B 1 418 ? 32.688 3.719 8.586 1 97.81 418 ALA B O 1
ATOM 7620 N N . HIS B 1 419 ? 32.25 1.654 7.816 1 96.38 419 HIS B N 1
ATOM 7621 C CA . HIS B 1 419 ? 31.781 2.176 6.535 1 96.38 419 HIS B CA 1
ATOM 7622 C C . HIS B 1 419 ? 30.625 3.141 6.727 1 96.38 419 HIS B C 1
ATOM 7624 O O . HIS B 1 419 ? 30.609 4.23 6.148 1 96.38 419 HIS B O 1
ATOM 7630 N N . ALA B 1 420 ? 29.672 2.779 7.523 1 96.56 420 ALA B N 1
ATOM 7631 C CA . ALA B 1 420 ? 28.516 3.625 7.816 1 96.56 420 ALA B CA 1
ATOM 7632 C C . ALA B 1 420 ? 28.953 4.938 8.461 1 96.56 420 ALA B C 1
ATOM 7634 O O . ALA B 1 420 ? 28.406 6 8.156 1 96.56 420 ALA B O 1
ATOM 7635 N N . CYS B 1 421 ? 29.906 4.879 9.344 1 97.31 421 CYS B N 1
ATOM 7636 C CA . CYS B 1 421 ? 30.438 6.074 10 1 97.31 421 CYS B CA 1
ATOM 7637 C C . CYS B 1 421 ? 31.031 7.035 8.984 1 97.31 421 CYS B C 1
ATOM 7639 O O . CYS B 1 421 ? 30.859 8.25 9.094 1 97.31 421 CYS B O 1
ATOM 7641 N N . ILE B 1 422 ? 31.75 6.492 8.047 1 95.69 422 ILE B N 1
ATOM 7642 C CA . ILE B 1 422 ? 32.375 7.32 7.023 1 95.69 422 ILE B CA 1
ATOM 7643 C C . ILE B 1 422 ? 31.312 8.008 6.184 1 95.69 422 ILE B C 1
ATOM 7645 O O . ILE B 1 422 ? 31.375 9.219 5.945 1 95.69 422 ILE B O 1
ATOM 7649 N N . VAL B 1 423 ? 30.312 7.227 5.812 1 91.94 423 VAL B N 1
ATOM 7650 C CA . VAL B 1 423 ? 29.234 7.766 4.996 1 91.94 423 VAL B CA 1
ATOM 7651 C C . VAL B 1 423 ? 28.484 8.844 5.777 1 91.94 423 VAL B C 1
ATOM 7653 O O . VAL B 1 423 ? 28.156 9.898 5.234 1 91.94 423 VAL B O 1
ATOM 7656 N N . ALA B 1 424 ? 28.281 8.641 7.07 1 93.31 424 ALA B N 1
ATOM 7657 C CA . ALA B 1 424 ? 27.469 9.516 7.906 1 93.31 424 ALA B CA 1
ATOM 7658 C C . ALA B 1 424 ? 28.312 10.625 8.523 1 93.31 424 ALA B C 1
ATOM 7660 O O . ALA B 1 424 ? 27.781 11.555 9.141 1 93.31 424 ALA B O 1
ATOM 7661 N N . ASP B 1 425 ? 29.625 10.469 8.43 1 93.06 425 ASP B N 1
ATOM 7662 C CA . ASP B 1 425 ? 30.578 11.398 9.031 1 93.06 425 ASP B CA 1
ATOM 7663 C C . ASP B 1 425 ? 30.484 11.383 10.555 1 93.06 425 ASP B C 1
ATOM 7665 O O . ASP B 1 425 ? 30.312 12.43 11.188 1 93.06 425 ASP B O 1
ATOM 7669 N N . TYR B 1 426 ? 30.438 10.172 11.094 1 95.56 426 TYR B N 1
ATOM 7670 C CA . TYR B 1 426 ? 30.516 9.953 12.531 1 95.56 426 TYR B CA 1
ATOM 7671 C C . TYR B 1 426 ? 31.938 9.703 12.977 1 95.56 426 TYR B C 1
ATOM 7673 O O . TYR B 1 426 ? 32.312 8.578 13.344 1 95.56 426 TYR B O 1
ATOM 7681 N N . GLN B 1 427 ? 32.719 10.742 13.023 1 96.5 427 GLN B N 1
ATOM 7682 C CA . GLN B 1 427 ? 34.156 10.641 13.234 1 96.5 427 GLN B CA 1
ATOM 7683 C C . GLN B 1 427 ? 34.469 10.039 14.602 1 96.5 427 GLN B C 1
ATOM 7685 O O . GLN B 1 427 ? 35.312 9.156 14.711 1 96.5 427 GLN B O 1
ATOM 7690 N N . GLY B 1 428 ? 33.75 10.562 15.586 1 96.38 428 GLY B N 1
ATOM 7691 C CA . GLY B 1 428 ? 34 10.055 16.922 1 96.38 428 GLY B CA 1
ATOM 7692 C C . GLY B 1 428 ? 33.781 8.555 17.047 1 96.38 428 GLY B C 1
ATOM 7693 O O . GLY B 1 428 ? 34.625 7.848 17.609 1 96.38 428 GLY B O 1
ATOM 7694 N N . THR B 1 429 ? 32.719 8.109 16.562 1 97.12 429 THR B N 1
ATOM 7695 C CA . THR B 1 429 ? 32.406 6.688 16.594 1 97.12 429 THR B CA 1
ATOM 7696 C C . THR B 1 429 ? 33.406 5.891 15.766 1 97.12 429 THR B C 1
ATOM 7698 O O . THR B 1 429 ? 33.844 4.828 16.203 1 97.12 429 THR B O 1
ATOM 7701 N N . TYR B 1 430 ? 33.812 6.387 14.641 1 97.81 430 TYR B N 1
ATOM 7702 C CA . TYR B 1 430 ? 34.781 5.758 13.773 1 97.81 430 TYR B CA 1
ATOM 7703 C C . TYR B 1 430 ? 36.125 5.562 14.516 1 97.81 430 TYR B C 1
ATOM 7705 O O . TYR B 1 430 ? 36.688 4.477 14.492 1 97.81 430 TYR B O 1
ATOM 7713 N N . ASP B 1 431 ? 36.5 6.582 15.156 1 97.56 431 ASP B N 1
ATOM 7714 C CA . ASP B 1 431 ? 37.75 6.535 15.875 1 97.56 431 ASP B CA 1
ATOM 7715 C C . ASP B 1 431 ? 37.719 5.484 16.984 1 97.56 431 ASP B C 1
ATOM 7717 O O . ASP B 1 431 ? 38.719 4.82 17.25 1 97.56 431 ASP B O 1
ATOM 7721 N N . GLY B 1 432 ? 36.562 5.41 17.547 1 97.06 432 GLY B N 1
ATOM 7722 C CA . GLY B 1 432 ? 36.406 4.426 18.609 1 97.06 432 GLY B CA 1
ATOM 7723 C C . GLY B 1 432 ? 36.406 2.996 18.109 1 97.06 432 GLY B C 1
ATOM 7724 O O . GLY B 1 432 ? 36.875 2.086 18.797 1 97.06 432 GLY B O 1
ATOM 7725 N N . LEU B 1 433 ? 36 2.754 16.891 1 96.94 433 LEU B N 1
ATOM 7726 C CA . LEU B 1 433 ? 35.875 1.416 16.312 1 96.94 433 LEU B CA 1
ATOM 7727 C C . LEU B 1 433 ? 37.219 0.892 15.859 1 96.94 433 LEU B C 1
ATOM 7729 O O . LEU B 1 433 ? 37.469 -0.315 15.898 1 96.94 433 LEU B O 1
ATOM 7733 N N . GLN B 1 434 ? 38.062 1.731 15.383 1 93.81 434 GLN B N 1
ATOM 7734 C CA . GLN B 1 434 ? 39.375 1.393 14.883 1 93.81 434 GLN B CA 1
ATOM 7735 C C . GLN B 1 434 ? 39.312 0.241 13.883 1 93.81 434 GLN B C 1
ATOM 7737 O O . GLN B 1 434 ? 39.938 -0.808 14.094 1 93.81 434 GLN B O 1
ATOM 7742 N N . PRO B 1 435 ? 38.656 0.45 12.797 1 94.94 435 PRO B N 1
ATOM 7743 C CA . PRO B 1 435 ? 38.5 -0.63 11.82 1 94.94 435 PRO B CA 1
ATOM 7744 C C . PRO B 1 435 ? 39.812 -0.963 11.117 1 94.94 435 PRO B C 1
ATOM 7746 O O . PRO B 1 435 ? 40.688 -0.099 10.992 1 94.94 435 PRO B O 1
ATOM 7749 N N . GLU B 1 436 ? 39.906 -2.234 10.703 1 93.44 436 GLU B N 1
ATOM 7750 C CA . GLU B 1 436 ? 41.062 -2.598 9.883 1 93.44 436 GLU B CA 1
ATOM 7751 C C . GLU B 1 436 ? 41 -1.887 8.531 1 93.44 436 GLU B C 1
ATOM 7753 O O . GLU B 1 436 ? 39.969 -1.902 7.848 1 93.44 436 GLU B O 1
ATOM 7758 N N . PRO B 1 437 ? 42.094 -1.234 8.188 1 94.81 437 PRO B N 1
ATOM 7759 C CA . PRO B 1 437 ? 42.125 -0.554 6.891 1 94.81 437 PRO B CA 1
ATOM 7760 C C . PRO B 1 437 ? 41.875 -1.506 5.723 1 94.81 437 PRO B C 1
ATOM 7762 O O . PRO B 1 437 ? 42.375 -2.631 5.723 1 94.81 437 PRO B O 1
ATOM 7765 N N . SER B 1 438 ? 41.062 -1.134 4.816 1 93 438 SER B N 1
ATOM 7766 C CA . SER B 1 438 ? 40.75 -1.938 3.643 1 93 438 SER B CA 1
ATOM 7767 C C . SER B 1 438 ? 40.5 -1.061 2.416 1 93 438 SER B C 1
ATOM 7769 O O . SER B 1 438 ? 40.312 0.148 2.543 1 93 438 SER B O 1
ATOM 7771 N N . TYR B 1 439 ? 40.594 -1.729 1.279 1 92.81 439 TYR B N 1
ATOM 7772 C CA . TYR B 1 439 ? 40.344 -1.049 0.012 1 92.81 439 TYR B CA 1
ATOM 7773 C C . TYR B 1 439 ? 38.938 -0.408 -0.003 1 92.81 439 TYR B C 1
ATOM 7775 O O . TYR B 1 439 ? 38.781 0.725 -0.462 1 92.81 439 TYR B O 1
ATOM 7783 N N . VAL B 1 440 ? 38.031 -1.076 0.547 1 92.5 440 VAL B N 1
ATOM 7784 C CA . VAL B 1 440 ? 36.625 -0.648 0.522 1 92.5 440 VAL B CA 1
ATOM 7785 C C . VAL B 1 440 ? 36.469 0.608 1.374 1 92.5 440 VAL B C 1
ATOM 7787 O O . VAL B 1 440 ? 35.906 1.613 0.906 1 92.5 440 VAL B O 1
ATOM 7790 N N . LEU B 1 441 ? 36.969 0.602 2.562 1 94.75 441 LEU B N 1
ATOM 7791 C CA . LEU B 1 441 ? 36.812 1.736 3.469 1 94.75 441 LEU B CA 1
ATOM 7792 C C . LEU B 1 441 ? 37.594 2.943 2.947 1 94.75 441 LEU B C 1
ATOM 7794 O O . LEU B 1 441 ? 37.125 4.078 3.039 1 94.75 441 LEU B O 1
ATOM 7798 N N . TRP B 1 442 ? 38.688 2.613 2.348 1 94.5 442 TRP B N 1
ATOM 7799 C CA . TRP B 1 442 ? 39.531 3.686 1.826 1 94.5 442 TRP B CA 1
ATOM 7800 C C . TRP B 1 442 ? 38.875 4.371 0.637 1 94.5 442 TRP B C 1
ATOM 7802 O O . TRP B 1 442 ? 38.875 5.598 0.525 1 94.5 442 TRP B O 1
ATOM 7812 N N . THR B 1 443 ? 38.344 3.547 -0.191 1 91.38 443 THR B N 1
ATOM 7813 C CA . THR B 1 443 ? 37.656 4.094 -1.355 1 91.38 443 THR B CA 1
ATOM 7814 C C . THR B 1 443 ? 36.5 4.992 -0.926 1 91.38 443 THR B C 1
ATOM 7816 O O . THR B 1 443 ? 36.312 6.082 -1.476 1 91.38 443 THR B O 1
ATOM 7819 N N . GLU B 1 444 ? 35.781 4.59 0.052 1 91.75 444 GLU B N 1
ATOM 7820 C CA . GLU B 1 444 ? 34.688 5.41 0.575 1 91.75 444 GLU B CA 1
ATOM 7821 C C . GLU B 1 444 ? 35.219 6.691 1.214 1 91.75 444 GLU B C 1
ATOM 7823 O O . GLU B 1 444 ? 34.625 7.766 1.017 1 91.75 444 GLU B O 1
ATOM 7828 N N . ALA B 1 445 ? 36.219 6.559 1.963 1 93.31 445 ALA B N 1
ATOM 7829 C CA . ALA B 1 445 ? 36.812 7.707 2.635 1 93.31 445 ALA B CA 1
ATOM 7830 C C . ALA B 1 445 ? 37.281 8.742 1.623 1 93.31 445 ALA B C 1
ATOM 7832 O O . ALA B 1 445 ? 37.156 9.953 1.851 1 93.31 445 ALA B O 1
ATOM 7833 N N . LYS B 1 446 ? 37.812 8.289 0.547 1 88.06 446 LYS B N 1
ATOM 7834 C CA . LYS B 1 446 ? 38.281 9.195 -0.5 1 88.06 446 LYS B CA 1
ATOM 7835 C C . LYS B 1 446 ? 37.125 9.961 -1.122 1 88.06 446 LYS B C 1
ATOM 7837 O O . LYS B 1 446 ? 37.25 11.133 -1.491 1 88.06 446 LYS B O 1
ATOM 7842 N N . ARG B 1 447 ? 36.062 9.266 -1.185 1 81 447 ARG B N 1
ATOM 7843 C CA . ARG B 1 447 ? 34.875 9.906 -1.724 1 81 447 ARG B CA 1
ATOM 7844 C C . ARG B 1 447 ? 34.406 11.047 -0.824 1 81 447 ARG B C 1
ATOM 7846 O O . ARG B 1 447 ? 33.844 12.023 -1.302 1 81 447 ARG B O 1
ATOM 7853 N N . GLN B 1 448 ? 34.781 10.914 0.494 1 81.19 448 GLN B N 1
ATOM 7854 C CA . GLN B 1 448 ? 34.312 11.891 1.478 1 81.19 448 GLN B CA 1
ATOM 7855 C C . GLN B 1 448 ? 35.438 12.836 1.884 1 81.19 448 GLN B C 1
ATOM 7857 O O . GLN B 1 448 ? 35.312 13.586 2.852 1 81.19 448 GLN B O 1
ATOM 7862 N N . MET B 1 449 ? 36.531 12.844 1.283 1 79.5 449 MET B N 1
ATOM 7863 C CA . MET B 1 449 ? 37.75 13.523 1.679 1 79.5 449 MET B CA 1
ATOM 7864 C C . MET B 1 449 ? 37.5 15.023 1.838 1 79.5 449 MET B C 1
ATOM 7866 O O . MET B 1 449 ? 38.094 15.664 2.715 1 79.5 449 MET B O 1
ATOM 7870 N N . HIS B 1 450 ? 36.625 15.57 1.15 1 71.31 450 HIS B N 1
ATOM 7871 C CA . HIS B 1 450 ? 36.375 17 1.2 1 71.31 450 HIS B CA 1
ATOM 7872 C C . HIS B 1 450 ? 35.625 17.391 2.465 1 71.31 450 HIS B C 1
ATOM 7874 O O . HIS B 1 450 ? 35.75 18.5 2.973 1 71.31 450 HIS B O 1
ATOM 7880 N N . ARG B 1 451 ? 34.812 16.547 2.807 1 76.75 451 ARG B N 1
ATOM 7881 C CA . ARG B 1 451 ? 34.031 16.812 4.008 1 76.75 451 ARG B CA 1
ATOM 7882 C C . ARG B 1 451 ? 34.875 16.594 5.266 1 76.75 451 ARG B C 1
ATOM 7884 O O . ARG B 1 451 ? 34.875 17.438 6.172 1 76.75 451 ARG B O 1
ATOM 7891 N N . ASN B 1 452 ? 35.469 15.492 5.234 1 88.75 452 ASN B N 1
ATOM 7892 C CA . ASN B 1 452 ? 36.281 15.109 6.391 1 88.75 452 ASN B CA 1
ATOM 7893 C C . ASN B 1 452 ? 37.469 14.258 5.98 1 88.75 452 ASN B C 1
ATOM 7895 O O . ASN B 1 452 ? 37.375 13.039 5.852 1 88.75 452 ASN B O 1
ATOM 7899 N N . PRO B 1 453 ? 38.531 14.859 5.781 1 91.56 453 PRO B N 1
ATOM 7900 C CA . PRO B 1 453 ? 39.719 14.125 5.328 1 91.56 453 PRO B CA 1
ATOM 7901 C C . PRO B 1 453 ? 40.25 13.156 6.375 1 91.56 453 PRO B C 1
ATOM 7903 O O . PRO B 1 453 ? 41.125 12.32 6.07 1 91.56 453 PRO B O 1
ATOM 7906 N N . HIS B 1 454 ? 39.812 13.273 7.531 1 95.62 454 HIS B N 1
ATOM 7907 C CA . HIS B 1 454 ? 40.312 12.492 8.656 1 95.62 454 HIS B CA 1
ATOM 7908 C C . HIS B 1 454 ? 40.281 11 8.344 1 95.62 454 HIS B C 1
ATOM 7910 O O . HIS B 1 454 ? 41.25 10.281 8.656 1 95.62 454 HIS B O 1
ATOM 7916 N N . TYR B 1 455 ? 39.312 10.531 7.73 1 96.38 455 TYR B N 1
ATOM 7917 C CA . TYR B 1 455 ? 39.125 9.102 7.508 1 96.38 455 TYR B CA 1
ATOM 7918 C C . TYR B 1 455 ? 40.188 8.539 6.582 1 96.38 455 TYR B C 1
ATOM 7920 O O . TYR B 1 455 ? 40.812 7.512 6.883 1 96.38 455 TYR B O 1
ATOM 7928 N N . ALA B 1 456 ? 40.375 9.195 5.477 1 94.88 456 ALA B N 1
ATOM 7929 C CA . ALA B 1 456 ? 41.375 8.742 4.512 1 94.88 456 ALA B CA 1
ATOM 7930 C C . ALA B 1 456 ? 42.781 8.805 5.105 1 94.88 456 ALA B C 1
ATOM 7932 O O . ALA B 1 456 ? 43.594 7.875 4.93 1 94.88 456 ALA B O 1
ATOM 7933 N N . GLN B 1 457 ? 43.031 9.836 5.777 1 96 457 GLN B N 1
ATOM 7934 C CA . GLN B 1 457 ? 44.344 10.016 6.379 1 96 457 GLN B CA 1
ATOM 7935 C C . GLN B 1 457 ? 44.625 8.945 7.434 1 96 457 GLN B C 1
ATOM 7937 O O . GLN B 1 457 ? 45.719 8.375 7.48 1 96 457 GLN B O 1
ATOM 7942 N N . ASP B 1 458 ? 43.656 8.742 8.219 1 97.12 458 ASP B N 1
ATOM 7943 C CA . ASP B 1 458 ? 43.812 7.723 9.258 1 97.12 458 ASP B CA 1
ATOM 7944 C C . ASP B 1 458 ? 44.031 6.34 8.648 1 97.12 458 ASP B C 1
ATOM 7946 O O . ASP B 1 458 ? 44.906 5.594 9.094 1 97.12 458 ASP B O 1
ATOM 7950 N N . LEU B 1 459 ? 43.25 5.957 7.664 1 96.81 459 LEU B N 1
ATOM 7951 C CA . LEU B 1 459 ? 43.344 4.652 7.02 1 96.81 459 LEU B CA 1
ATOM 7952 C C . LEU B 1 459 ? 44.719 4.473 6.359 1 96.81 459 LEU B C 1
ATOM 7954 O O . LEU B 1 459 ? 45.312 3.395 6.434 1 96.81 459 LEU B O 1
ATOM 7958 N N . GLU B 1 460 ? 45.219 5.477 5.75 1 96.31 460 GLU B N 1
ATOM 7959 C CA . GLU B 1 460 ? 46.5 5.426 5.086 1 96.31 460 GLU B CA 1
ATOM 7960 C C . GLU B 1 460 ? 47.625 5.254 6.098 1 96.31 460 GLU B C 1
ATOM 7962 O O . GLU B 1 460 ? 48.531 4.426 5.906 1 96.31 460 GLU B O 1
ATOM 7967 N N . GLN B 1 461 ? 47.562 6.062 7.121 1 97.06 461 GLN B N 1
ATOM 7968 C CA . GLN B 1 461 ? 48.594 5.98 8.164 1 97.06 461 GLN B CA 1
ATOM 7969 C C . GLN B 1 461 ? 48.594 4.598 8.805 1 97.06 461 GLN B C 1
ATOM 7971 O O . GLN B 1 461 ? 49.656 4.008 8.984 1 97.06 461 GLN B O 1
ATOM 7976 N N . ARG B 1 462 ? 47.5 4.137 9.156 1 96.75 462 ARG B N 1
ATOM 7977 C CA . ARG B 1 462 ? 47.406 2.844 9.828 1 96.75 462 ARG B CA 1
ATOM 7978 C C . ARG B 1 462 ? 47.75 1.707 8.875 1 96.75 462 ARG B C 1
ATOM 7980 O O . ARG B 1 462 ? 48.344 0.7 9.281 1 96.75 462 ARG B O 1
ATOM 7987 N N . ALA B 1 463 ? 47.344 1.791 7.625 1 96.25 463 ALA B N 1
ATOM 7988 C CA . ALA B 1 463 ? 47.719 0.787 6.633 1 96.25 463 ALA B CA 1
ATOM 7989 C C . ALA B 1 463 ? 49.25 0.689 6.492 1 96.25 463 ALA B C 1
ATOM 7991 O O . ALA B 1 463 ? 49.781 -0.41 6.391 1 96.25 463 ALA B O 1
ATOM 7992 N N . ASP B 1 464 ? 49.844 1.833 6.461 1 95.75 464 ASP B N 1
ATOM 7993 C CA . ASP B 1 464 ? 51.312 1.883 6.387 1 95.75 464 ASP B CA 1
ATOM 7994 C C . ASP B 1 464 ? 51.938 1.229 7.609 1 95.75 464 ASP B C 1
ATOM 7996 O O . ASP B 1 464 ? 52.906 0.462 7.484 1 95.75 464 ASP B O 1
ATOM 8000 N N . ALA B 1 465 ? 51.438 1.548 8.68 1 96.06 465 ALA B N 1
ATOM 8001 C CA . ALA B 1 465 ? 51.969 1.005 9.93 1 96.06 465 ALA B CA 1
ATOM 8002 C C . ALA B 1 465 ? 51.781 -0.511 9.984 1 96.06 465 ALA B C 1
ATOM 8004 O O . ALA B 1 465 ? 52.625 -1.219 10.531 1 96.06 465 ALA B O 1
ATOM 8005 N N . LEU B 1 466 ? 50.719 -1.029 9.414 1 94.69 466 LEU B N 1
ATOM 8006 C CA . LEU B 1 466 ? 50.406 -2.451 9.492 1 94.69 466 LEU B CA 1
ATOM 8007 C C . LEU B 1 466 ? 50.906 -3.191 8.258 1 94.69 466 LEU B C 1
ATOM 8009 O O . LEU B 1 466 ? 50.844 -4.422 8.195 1 94.69 466 LEU B O 1
ATOM 8013 N N . GLY B 1 467 ? 51.344 -2.533 7.305 1 92.25 467 GLY B N 1
ATOM 8014 C CA . GLY B 1 467 ? 51.812 -3.141 6.074 1 92.25 467 GLY B CA 1
ATOM 8015 C C . GLY B 1 467 ? 50.688 -3.646 5.184 1 92.25 467 GLY B C 1
ATOM 8016 O O . GLY B 1 467 ? 50.844 -4.691 4.539 1 92.25 467 GLY B O 1
ATOM 8017 N N . LEU B 1 468 ? 49.531 -2.975 5.191 1 91.38 468 LEU B N 1
ATOM 8018 C CA . LEU B 1 468 ? 48.375 -3.389 4.398 1 91.38 468 LEU B CA 1
ATOM 8019 C C . LEU B 1 468 ? 48.25 -2.541 3.137 1 91.38 468 LEU B C 1
ATOM 8021 O O . LEU B 1 468 ? 48.562 -1.352 3.15 1 91.38 468 LEU B O 1
ATOM 8025 N N . SER B 1 469 ? 47.781 -3.184 2.072 1 90.56 469 SER B N 1
ATOM 8026 C CA . SER B 1 469 ? 47.531 -2.451 0.833 1 90.56 469 SER B CA 1
ATOM 8027 C C . SER B 1 469 ? 46.125 -1.914 0.779 1 90.56 469 SER B C 1
ATOM 8029 O O . SER B 1 469 ? 45.156 -2.627 1.108 1 90.56 469 SER B O 1
ATOM 8031 N N . LEU B 1 470 ? 45.938 -0.671 0.336 1 91.94 470 LEU B N 1
ATOM 8032 C CA . LEU B 1 470 ? 44.625 -0.031 0.226 1 91.94 470 LEU B CA 1
ATOM 8033 C C . LEU B 1 470 ? 44.188 0.029 -1.229 1 91.94 470 LEU B C 1
ATOM 8035 O O . LEU B 1 470 ? 43.094 0.546 -1.525 1 91.94 470 LEU B O 1
ATOM 8039 N N . HIS B 1 471 ? 44.906 -0.579 -2.172 1 86.44 471 HIS B N 1
ATOM 8040 C CA . HIS B 1 471 ? 44.656 -0.31 -3.584 1 86.44 471 HIS B CA 1
ATOM 8041 C C . HIS B 1 471 ? 44 -1.516 -4.27 1 86.44 471 HIS B C 1
ATOM 8043 O O . HIS B 1 471 ? 43.656 -1.448 -5.445 1 86.44 471 HIS B O 1
ATOM 8049 N N . GLU B 1 472 ? 43.844 -2.582 -3.559 1 83 472 GLU B N 1
ATOM 8050 C CA . GLU B 1 472 ? 43.281 -3.764 -4.203 1 83 472 GLU B CA 1
ATOM 8051 C C . GLU B 1 472 ? 42.188 -4.41 -3.328 1 83 472 GLU B C 1
ATOM 8053 O O . GLU B 1 472 ? 42.312 -4.402 -2.1 1 83 472 GLU B O 1
ATOM 8058 N N . GLU B 1 473 ? 41.219 -4.844 -4.102 1 81.19 473 GLU B N 1
ATOM 8059 C CA . GLU B 1 473 ? 40.188 -5.633 -3.434 1 81.19 473 GLU B CA 1
ATOM 8060 C C . GLU B 1 473 ? 40.75 -6.945 -2.898 1 81.19 473 GLU B C 1
ATOM 8062 O O . GLU B 1 473 ? 41.594 -7.586 -3.557 1 81.19 473 GLU B O 1
ATOM 8067 N N . ARG B 1 474 ? 40.344 -7.27 -1.721 1 77.5 474 ARG B N 1
ATOM 8068 C CA . ARG B 1 474 ? 40.75 -8.562 -1.175 1 77.5 474 ARG B CA 1
ATOM 8069 C C . ARG B 1 474 ? 39.688 -9.625 -1.453 1 77.5 474 ARG B C 1
ATOM 8071 O O . ARG B 1 474 ? 38.5 -9.305 -1.532 1 77.5 474 ARG B O 1
ATOM 8078 N N . PRO B 1 475 ? 40.156 -10.789 -1.646 1 63.59 475 PRO B N 1
ATOM 8079 C CA . PRO B 1 475 ? 39.188 -11.875 -1.845 1 63.59 475 PRO B CA 1
ATOM 8080 C C . PRO B 1 475 ? 38.156 -11.969 -0.715 1 63.59 475 PRO B C 1
ATOM 8082 O O . PRO B 1 475 ? 37.031 -12.414 -0.937 1 63.59 475 PRO B O 1
ATOM 8085 N N . ALA B 1 476 ? 38.562 -11.469 0.363 1 64.38 476 ALA B N 1
ATOM 8086 C CA . ALA B 1 476 ? 37.719 -11.586 1.54 1 64.38 476 ALA B CA 1
ATOM 8087 C C . ALA B 1 476 ? 36.656 -10.484 1.562 1 64.38 476 ALA B C 1
ATOM 8089 O O . ALA B 1 476 ? 35.719 -10.555 2.334 1 64.38 476 ALA B O 1
ATOM 8090 N N . ASP B 1 477 ? 36.844 -9.664 0.654 1 71.81 477 ASP B N 1
ATOM 8091 C CA . ASP B 1 477 ? 35.875 -8.57 0.667 1 71.81 477 ASP B CA 1
ATOM 8092 C C . ASP B 1 477 ? 34.5 -9.047 0.212 1 71.81 477 ASP B C 1
ATOM 8094 O O . ASP B 1 477 ? 34.375 -9.734 -0.802 1 71.81 477 ASP B O 1
ATOM 8098 N N . HIS B 1 478 ? 33.594 -8.789 1.052 1 72.56 478 HIS B N 1
ATOM 8099 C CA . HIS B 1 478 ? 32.219 -9.148 0.783 1 72.56 478 HIS B CA 1
ATOM 8100 C C . HIS B 1 478 ? 31.719 -8.531 -0.522 1 72.56 478 HIS B C 1
ATOM 8102 O O . HIS B 1 478 ? 32.062 -7.395 -0.841 1 72.56 478 HIS B O 1
ATOM 8108 N N . VAL B 1 479 ? 31.094 -9.305 -1.324 1 74.5 479 VAL B N 1
ATOM 8109 C CA . VAL B 1 479 ? 30.547 -8.852 -2.598 1 74.5 479 VAL B CA 1
ATOM 8110 C C . VAL B 1 479 ? 29.703 -7.598 -2.379 1 74.5 479 VAL B C 1
ATOM 8112 O O . VAL B 1 479 ? 29.734 -6.676 -3.199 1 74.5 479 VAL B O 1
ATOM 8115 N N . GLU B 1 480 ? 29.125 -7.543 -1.311 1 81.75 480 GLU B N 1
ATOM 8116 C CA . GLU B 1 480 ? 28.281 -6.398 -0.967 1 81.75 480 GLU B CA 1
ATOM 8117 C C . GLU B 1 480 ? 29.125 -5.148 -0.719 1 81.75 480 GLU B C 1
ATOM 8119 O O . GLU B 1 480 ? 28.719 -4.043 -1.077 1 81.75 480 GLU B O 1
ATOM 8124 N N . ALA B 1 481 ? 30.25 -5.395 -0.143 1 81.5 481 ALA B N 1
ATOM 8125 C CA . ALA B 1 481 ? 31.141 -4.281 0.143 1 81.5 481 ALA B CA 1
ATOM 8126 C C . ALA B 1 481 ? 31.656 -3.639 -1.146 1 81.5 481 ALA B C 1
ATOM 8128 O O . ALA B 1 481 ? 31.656 -2.412 -1.274 1 81.5 481 ALA B O 1
ATOM 8129 N N . VAL B 1 482 ? 31.938 -4.504 -2.039 1 79.81 482 VAL B N 1
ATOM 8130 C CA . VAL B 1 482 ? 32.438 -4.035 -3.326 1 79.81 482 VAL B CA 1
ATOM 8131 C C . VAL B 1 482 ? 31.312 -3.334 -4.09 1 79.81 482 VAL B C 1
ATOM 8133 O O . VAL B 1 482 ? 31.531 -2.291 -4.711 1 79.81 482 VAL B O 1
ATOM 8136 N N . GLY B 1 483 ? 30.172 -3.93 -3.992 1 77.81 483 GLY B N 1
ATOM 8137 C CA . GLY B 1 483 ? 29.031 -3.309 -4.629 1 77.81 483 GLY B CA 1
ATOM 8138 C C . GLY B 1 483 ? 28.734 -1.92 -4.098 1 77.81 483 GLY B C 1
ATOM 8139 O O . GLY B 1 483 ? 28.359 -1.023 -4.859 1 77.81 483 GLY B O 1
ATOM 8140 N N . ALA B 1 484 ? 28.953 -1.688 -2.883 1 80.38 484 ALA B N 1
ATOM 8141 C CA . ALA B 1 484 ? 28.641 -0.436 -2.203 1 80.38 484 ALA B CA 1
ATOM 8142 C C . ALA B 1 484 ? 29.516 0.704 -2.703 1 80.38 484 ALA B C 1
ATOM 8144 O O . ALA B 1 484 ? 29.094 1.863 -2.719 1 80.38 484 ALA B O 1
ATOM 8145 N N . ILE B 1 485 ? 30.719 0.4 -3.086 1 82.38 485 ILE B N 1
ATOM 8146 C CA . ILE B 1 485 ? 31.625 1.464 -3.492 1 82.38 485 ILE B CA 1
ATOM 8147 C C . ILE B 1 485 ? 31.578 1.623 -5.012 1 82.38 485 ILE B C 1
ATOM 8149 O O . ILE B 1 485 ? 32 2.65 -5.547 1 82.38 485 ILE B O 1
ATOM 8153 N N . ARG B 1 486 ? 31.031 0.597 -5.676 1 77.12 486 ARG B N 1
ATOM 8154 C CA . ARG B 1 486 ? 30.984 0.651 -7.133 1 77.12 486 ARG B CA 1
ATOM 8155 C C . ARG B 1 486 ? 29.75 1.405 -7.609 1 77.12 486 ARG B C 1
ATOM 8157 O O . ARG B 1 486 ? 29.766 2.021 -8.672 1 77.12 486 ARG B O 1
ATOM 8164 N N . VAL B 1 487 ? 28.766 1.247 -6.836 1 76.12 487 VAL B N 1
ATOM 8165 C CA . VAL B 1 487 ? 27.5 1.859 -7.234 1 76.12 487 VAL B CA 1
ATOM 8166 C C . VAL B 1 487 ? 27.469 3.322 -6.797 1 76.12 487 VAL B C 1
ATOM 8168 O O . VAL B 1 487 ? 27.594 3.623 -5.605 1 76.12 487 VAL B O 1
ATOM 8171 N N . ARG B 1 488 ? 27.422 4.156 -7.785 1 72 488 ARG B N 1
ATOM 8172 C CA . ARG B 1 488 ? 27.375 5.586 -7.504 1 72 488 ARG B CA 1
ATOM 8173 C C . ARG B 1 488 ? 25.938 6.062 -7.312 1 72 488 ARG B C 1
ATOM 8175 O O . ARG B 1 488 ? 25.641 6.793 -6.363 1 72 488 ARG B O 1
ATOM 8182 N N . ASP B 1 489 ? 25.141 5.641 -8.273 1 78.31 489 ASP B N 1
ATOM 8183 C CA . ASP B 1 489 ? 23.719 5.949 -8.172 1 78.31 489 ASP B CA 1
ATOM 8184 C C . ASP B 1 489 ? 22.922 4.754 -7.633 1 78.31 489 ASP B C 1
ATOM 8186 O O . ASP B 1 489 ? 22.703 3.775 -8.352 1 78.31 489 ASP B O 1
ATOM 8190 N N . THR B 1 490 ? 22.594 4.887 -6.34 1 80.12 490 THR B N 1
ATOM 8191 C CA . THR B 1 490 ? 21.984 3.764 -5.633 1 80.12 490 THR B CA 1
ATOM 8192 C C . THR B 1 490 ? 20.562 3.516 -6.129 1 80.12 490 THR B C 1
ATOM 8194 O O . THR B 1 490 ? 19.984 2.461 -5.863 1 80.12 490 THR B O 1
ATOM 8197 N N . ASP B 1 491 ? 19.922 4.414 -6.832 1 84.25 491 ASP B N 1
ATOM 8198 C CA . ASP B 1 491 ? 18.578 4.254 -7.387 1 84.25 491 ASP B CA 1
ATOM 8199 C C . ASP B 1 491 ? 18.469 4.926 -8.75 1 84.25 491 ASP B C 1
ATOM 8201 O O . ASP B 1 491 ? 17.766 5.934 -8.898 1 84.25 491 ASP B O 1
ATOM 8205 N N . PRO B 1 492 ? 19.062 4.332 -9.664 1 82.38 492 PRO B N 1
ATOM 8206 C CA . PRO B 1 492 ? 19.156 4.957 -10.984 1 82.38 492 PRO B CA 1
ATOM 8207 C C . PRO B 1 492 ? 17.781 5.09 -11.664 1 82.38 492 PRO B C 1
ATOM 8209 O O . PRO B 1 492 ? 16.875 4.312 -11.375 1 82.38 492 PRO B O 1
ATOM 8212 N N . THR B 1 493 ? 17.688 6.062 -12.562 1 88 493 THR B N 1
ATOM 8213 C CA . THR B 1 493 ? 16.469 6.281 -13.328 1 88 493 THR B CA 1
ATOM 8214 C C . THR B 1 493 ? 16.672 5.906 -14.797 1 88 493 THR B C 1
ATOM 8216 O O . THR B 1 493 ? 17.812 5.699 -15.234 1 88 493 THR B O 1
ATOM 8219 N N . ASP B 1 494 ? 15.531 5.699 -15.484 1 82.38 494 ASP B N 1
ATOM 8220 C CA . ASP B 1 494 ? 15.57 5.324 -16.891 1 82.38 494 ASP B CA 1
ATOM 8221 C C . ASP B 1 494 ? 15.008 6.438 -17.781 1 82.38 494 ASP B C 1
ATOM 8223 O O . ASP B 1 494 ? 14.023 7.086 -17.422 1 82.38 494 ASP B O 1
ATOM 8227 N N . ALA B 1 495 ? 15.695 6.645 -18.891 1 83.44 495 ALA B N 1
ATOM 8228 C CA . ALA B 1 495 ? 15.242 7.699 -19.797 1 83.44 495 ALA B CA 1
ATOM 8229 C C . ALA B 1 495 ? 14.609 7.109 -21.047 1 83.44 495 ALA B C 1
ATOM 8231 O O . ALA B 1 495 ? 14.188 7.844 -21.953 1 83.44 495 ALA B O 1
ATOM 8232 N N . TRP B 1 496 ? 14.508 5.766 -21.094 1 80.5 496 TRP B N 1
ATOM 8233 C CA . TRP B 1 496 ? 13.914 5.086 -22.25 1 80.5 496 TRP B CA 1
ATOM 8234 C C . TRP B 1 496 ? 12.531 4.547 -21.906 1 80.5 496 TRP B C 1
ATOM 8236 O O . TRP B 1 496 ? 12.359 3.83 -20.922 1 80.5 496 TRP B O 1
ATOM 8246 N N . LEU B 1 497 ? 11.625 4.938 -22.75 1 82.62 497 LEU B N 1
ATOM 8247 C CA . LEU B 1 497 ? 10.258 4.469 -22.547 1 82.62 497 LEU B CA 1
ATOM 8248 C C . LEU B 1 497 ? 10.023 3.148 -23.281 1 82.62 497 LEU B C 1
ATOM 8250 O O . LEU B 1 497 ? 9.977 3.109 -24.516 1 82.62 497 LEU B O 1
ATOM 8254 N N . TYR B 1 498 ? 9.812 2.15 -22.531 1 76.25 498 TYR B N 1
ATOM 8255 C CA . TYR B 1 498 ? 9.547 0.835 -23.094 1 76.25 498 TYR B CA 1
ATOM 8256 C C . TYR B 1 498 ? 8.07 0.67 -23.438 1 76.25 498 TYR B C 1
ATOM 8258 O O . TYR B 1 498 ? 7.203 1.105 -22.672 1 76.25 498 TYR B O 1
ATOM 8266 N N . THR B 1 499 ? 7.797 0.144 -24.516 1 72.38 499 THR B N 1
ATOM 8267 C CA . THR B 1 499 ? 6.418 -0.079 -24.938 1 72.38 499 THR B CA 1
ATOM 8268 C C . THR B 1 499 ? 5.797 -1.242 -24.172 1 72.38 499 THR B C 1
ATOM 8270 O O . THR B 1 499 ? 4.574 -1.321 -24.031 1 72.38 499 THR B O 1
ATOM 8273 N N . GLN B 1 500 ? 6.719 -2.098 -23.75 1 75.31 500 GLN B N 1
ATOM 8274 C CA . GLN B 1 500 ? 6.266 -3.242 -22.969 1 75.31 500 GLN B CA 1
ATOM 8275 C C . GLN B 1 500 ? 7.09 -3.398 -21.703 1 75.31 500 GLN B C 1
ATOM 8277 O O . GLN B 1 500 ? 8.305 -3.213 -21.719 1 75.31 500 GLN B O 1
ATOM 8282 N N . LEU B 1 501 ? 6.336 -3.59 -20.688 1 82.06 501 LEU B N 1
ATOM 8283 C CA . LEU B 1 501 ? 7.02 -3.791 -19.422 1 82.06 501 LEU B CA 1
ATOM 8284 C C . LEU B 1 501 ? 7.27 -5.273 -19.156 1 82.06 501 LEU B C 1
ATOM 8286 O O . LEU B 1 501 ? 6.328 -6.07 -19.141 1 82.06 501 LEU B O 1
ATOM 8290 N N . ASP B 1 502 ? 8.531 -5.648 -19.016 1 77.38 502 ASP B N 1
ATOM 8291 C CA . ASP B 1 502 ? 8.984 -7.027 -18.844 1 77.38 502 ASP B CA 1
ATOM 8292 C C . ASP B 1 502 ? 9.633 -7.227 -17.484 1 77.38 502 ASP B C 1
ATOM 8294 O O . ASP B 1 502 ? 10.492 -6.438 -17.078 1 77.38 502 ASP B O 1
ATOM 8298 N N . PRO B 1 503 ? 9.266 -8.258 -16.812 1 79.75 503 PRO B N 1
ATOM 8299 C CA . PRO B 1 503 ? 9.852 -8.547 -15.5 1 79.75 503 PRO B CA 1
ATOM 8300 C C . PRO B 1 503 ? 11.375 -8.68 -15.547 1 79.75 503 PRO B C 1
ATOM 8302 O O . PRO B 1 503 ? 12.055 -8.453 -14.539 1 79.75 503 PRO B O 1
ATOM 8305 N N . SER B 1 504 ? 11.906 -9.07 -16.625 1 76.06 504 SER B N 1
ATOM 8306 C CA . SER B 1 504 ? 13.336 -9.297 -16.75 1 76.06 504 SER B CA 1
ATOM 8307 C C . SER B 1 504 ? 14.117 -7.992 -16.609 1 76.06 504 SER B C 1
ATOM 8309 O O . SER B 1 504 ? 15.312 -8 -16.312 1 76.06 504 SER B O 1
ATOM 8311 N N . LEU B 1 505 ? 13.383 -6.895 -16.734 1 79.19 505 LEU B N 1
ATOM 8312 C CA . LEU B 1 505 ? 14.047 -5.594 -16.703 1 79.19 505 LEU B CA 1
ATOM 8313 C C . LEU B 1 505 ? 14.141 -5.066 -15.281 1 79.19 505 LEU B C 1
ATOM 8315 O O . LEU B 1 505 ? 14.742 -4.02 -15.039 1 79.19 505 LEU B O 1
ATOM 8319 N N . MET B 1 506 ? 13.625 -5.832 -14.383 1 86.31 506 MET B N 1
ATOM 8320 C CA . MET B 1 506 ? 13.586 -5.363 -13 1 86.31 506 MET B CA 1
ATOM 8321 C C . MET B 1 506 ? 14.953 -5.52 -12.336 1 86.31 506 MET B C 1
ATOM 8323 O O . MET B 1 506 ? 15.172 -5.027 -11.227 1 86.31 506 MET B O 1
ATOM 8327 N N . LEU B 1 507 ? 15.766 -6.219 -12.891 1 76.69 507 LEU B N 1
ATOM 8328 C CA . LEU B 1 507 ? 17.125 -6.367 -12.375 1 76.69 507 LEU B CA 1
ATOM 8329 C C . LEU B 1 507 ? 18.141 -5.719 -13.305 1 76.69 507 LEU B C 1
ATOM 8331 O O . LEU B 1 507 ? 18.203 -6.07 -14.484 1 76.69 507 LEU B O 1
ATOM 8335 N N . PHE B 1 508 ? 18.578 -4.543 -12.836 1 60.62 508 PHE B N 1
ATOM 8336 C CA . PHE B 1 508 ? 19.594 -3.848 -13.617 1 60.62 508 PHE B CA 1
ATOM 8337 C C . PHE B 1 508 ? 20.859 -4.691 -13.734 1 60.62 508 PHE B C 1
ATOM 8339 O O . PHE B 1 508 ? 21.422 -5.121 -12.734 1 60.62 508 PHE B O 1
ATOM 8346 N N . ALA B 1 509 ? 20.906 -5.461 -14.852 1 51.72 509 ALA B N 1
ATOM 8347 C CA . ALA B 1 509 ? 22.062 -6.285 -15.156 1 51.72 509 ALA B CA 1
ATOM 8348 C C . ALA B 1 509 ? 23.344 -5.449 -15.164 1 51.72 509 ALA B C 1
ATOM 8350 O O . ALA B 1 509 ? 24.406 -5.93 -15.562 1 51.72 509 ALA B O 1
ATOM 8351 N N . GLY B 1 510 ? 23.25 -4.164 -15.062 1 44.03 510 GLY B N 1
ATOM 8352 C CA . GLY B 1 510 ? 24.516 -3.607 -15.492 1 44.03 510 GLY B CA 1
ATOM 8353 C C . GLY B 1 510 ? 25.703 -4.434 -15.047 1 44.03 510 GLY B C 1
ATOM 8354 O O . GLY B 1 510 ? 25.547 -5.449 -14.367 1 44.03 510 GLY B O 1
ATOM 8355 N N . HIS B 1 511 ? 26.828 -3.777 -14.867 1 40.44 511 HIS B N 1
ATOM 8356 C CA . HIS B 1 511 ? 28.188 -4.047 -15.312 1 40.44 511 HIS B CA 1
ATOM 8357 C C . HIS B 1 511 ? 28.828 -5.145 -14.477 1 40.44 511 HIS B C 1
ATOM 8359 O O . HIS B 1 511 ? 29.719 -4.871 -13.672 1 40.44 511 HIS B O 1
ATOM 8365 N N . GLY B 1 512 ? 28.25 -6.258 -14.344 1 43.81 512 GLY B N 1
ATOM 8366 C CA . GLY B 1 512 ? 29.172 -7.207 -13.75 1 43.81 512 GLY B CA 1
ATOM 8367 C C . GLY B 1 512 ? 29.469 -6.918 -12.289 1 43.81 512 GLY B C 1
ATOM 8368 O O . GLY B 1 512 ? 30.094 -7.727 -11.602 1 43.81 512 GLY B O 1
ATOM 8369 N N . SER B 1 513 ? 29.266 -5.578 -11.898 1 49.81 513 SER B N 1
ATOM 8370 C CA . SER B 1 513 ? 30 -5.004 -10.766 1 49.81 513 SER B CA 1
ATOM 8371 C C . SER B 1 513 ? 29.172 -5.086 -9.484 1 49.81 513 SER B C 1
ATOM 8373 O O . SER B 1 513 ? 29.562 -4.535 -8.453 1 49.81 513 SER B O 1
ATOM 8375 N N . GLY B 1 514 ? 28.109 -5.914 -9.266 1 68.75 514 GLY B N 1
ATOM 8376 C CA . GLY B 1 514 ? 27.5 -6.047 -7.949 1 68.75 514 GLY B CA 1
ATOM 8377 C C . GLY B 1 514 ? 26.516 -4.938 -7.633 1 68.75 514 GLY B C 1
ATOM 8378 O O . GLY B 1 514 ? 26.312 -4.039 -8.445 1 68.75 514 GLY B O 1
ATOM 8379 N N . GLY B 1 515 ? 25.469 -5.02 -6.789 1 81.88 515 GLY B N 1
ATOM 8380 C CA . GLY B 1 515 ? 24.484 -4.059 -6.312 1 81.88 515 GLY B CA 1
ATOM 8381 C C . GLY B 1 515 ? 24.531 -3.855 -4.809 1 81.88 515 GLY B C 1
ATOM 8382 O O . GLY B 1 515 ? 25.234 -4.574 -4.102 1 81.88 515 GLY B O 1
ATOM 8383 N N . ILE B 1 516 ? 24 -2.811 -4.457 1 87.06 516 ILE B N 1
ATOM 8384 C CA . ILE B 1 516 ? 24.062 -2.441 -3.047 1 87.06 516 ILE B CA 1
ATOM 8385 C C . ILE B 1 516 ? 23.109 -3.318 -2.236 1 87.06 516 ILE B C 1
ATOM 8387 O O . ILE B 1 516 ? 23.219 -3.387 -1.01 1 87.06 516 ILE B O 1
ATOM 8391 N N . TYR B 1 517 ? 22.234 -3.926 -2.971 1 90 517 TYR B N 1
ATOM 8392 C CA . TYR B 1 517 ? 21.312 -4.809 -2.268 1 90 517 TYR B CA 1
ATOM 8393 C C . TYR B 1 517 ? 21.812 -6.246 -2.283 1 90 517 TYR B C 1
ATOM 8395 O O . TYR B 1 517 ? 21.453 -7.027 -3.172 1 90 517 TYR B O 1
ATOM 8403 N N . GLN B 1 518 ? 22.688 -6.48 -1.351 1 87.62 518 GLN B N 1
ATOM 8404 C CA . GLN B 1 518 ? 23.234 -7.82 -1.167 1 87.62 518 GLN B CA 1
ATOM 8405 C C . GLN B 1 518 ? 23.859 -8.336 -2.459 1 87.62 518 GLN B C 1
ATOM 8407 O O . GLN B 1 518 ? 23.672 -9.492 -2.83 1 87.62 518 GLN B O 1
ATOM 8412 N N . GLY B 1 519 ? 24.406 -7.473 -3.164 1 82.44 519 GLY B N 1
ATOM 8413 C CA . GLY B 1 519 ? 25.125 -7.84 -4.371 1 82.44 519 GLY B CA 1
ATOM 8414 C C . GLY B 1 519 ? 24.312 -7.668 -5.633 1 82.44 519 GLY B C 1
ATOM 8415 O O . GLY B 1 519 ? 24.812 -7.879 -6.738 1 82.44 519 GLY B O 1
ATOM 8416 N N . PHE B 1 520 ? 23.016 -7.289 -5.473 1 84.38 520 PHE B N 1
ATOM 8417 C CA . PHE B 1 520 ? 22.125 -7.121 -6.617 1 84.38 520 PHE B CA 1
ATOM 8418 C C . PHE B 1 520 ? 21.594 -5.695 -6.68 1 84.38 520 PHE B C 1
ATOM 8420 O O . PHE B 1 520 ? 21.703 -4.941 -5.711 1 84.38 520 PHE B O 1
ATOM 8427 N N . GLN B 1 521 ? 21.094 -5.371 -7.914 1 87.56 521 GLN B N 1
ATOM 8428 C CA . GLN B 1 521 ? 20.594 -4.012 -8.094 1 87.56 521 GLN B CA 1
ATOM 8429 C C . GLN B 1 521 ? 19.234 -4.008 -8.773 1 87.56 521 GLN B C 1
ATOM 8431 O O . GLN B 1 521 ? 19.125 -3.664 -9.953 1 87.56 521 GLN B O 1
ATOM 8436 N N . PRO B 1 522 ? 18.203 -4.402 -8.008 1 89.25 522 PRO B N 1
ATOM 8437 C CA . PRO B 1 522 ? 16.859 -4.258 -8.547 1 89.25 522 PRO B CA 1
ATOM 8438 C C . PRO B 1 522 ? 16.469 -2.799 -8.781 1 89.25 522 PRO B C 1
ATOM 8440 O O . PRO B 1 522 ? 16.938 -1.91 -8.07 1 89.25 522 PRO B O 1
ATOM 8443 N N . THR B 1 523 ? 15.672 -2.584 -9.859 1 88.38 523 THR B N 1
ATOM 8444 C CA . THR B 1 523 ? 15.273 -1.215 -10.172 1 88.38 523 THR B CA 1
ATOM 8445 C C . THR B 1 523 ? 13.828 -1.17 -10.656 1 88.38 523 THR B C 1
ATOM 8447 O O . THR B 1 523 ? 13.312 -2.156 -11.188 1 88.38 523 THR B O 1
ATOM 8450 N N . THR B 1 524 ? 13.164 -0.084 -10.391 1 91.38 524 THR B N 1
ATOM 8451 C CA . THR B 1 524 ? 11.805 0.144 -10.852 1 91.38 524 THR B CA 1
ATOM 8452 C C . THR B 1 524 ? 11.766 1.254 -11.898 1 91.38 524 THR B C 1
ATOM 8454 O O . THR B 1 524 ? 10.688 1.683 -12.32 1 91.38 524 THR B O 1
ATOM 8457 N N . SER B 1 525 ? 12.906 1.679 -12.391 1 89.56 525 SER B N 1
ATOM 8458 C CA . SER B 1 525 ? 13.055 2.93 -13.125 1 89.56 525 SER B CA 1
ATOM 8459 C C . SER B 1 525 ? 12.25 2.916 -14.414 1 89.56 525 SER B C 1
ATOM 8461 O O . SER B 1 525 ? 11.578 3.898 -14.75 1 89.56 525 SER B O 1
ATOM 8463 N N . TYR B 1 526 ? 12.258 1.788 -15.133 1 88.25 526 TYR B N 1
ATOM 8464 C CA . TYR B 1 526 ? 11.57 1.776 -16.422 1 88.25 526 TYR B CA 1
ATOM 8465 C C . TYR B 1 526 ? 10.055 1.757 -16.234 1 88.25 526 TYR B C 1
ATOM 8467 O O . TYR B 1 526 ? 9.312 2.277 -17.062 1 88.25 526 TYR B O 1
ATOM 8475 N N . VAL B 1 527 ? 9.625 1.144 -15.148 1 90.94 527 VAL B N 1
ATOM 8476 C CA . VAL B 1 527 ? 8.203 1.145 -14.844 1 90.94 527 VAL B CA 1
ATOM 8477 C C . VAL B 1 527 ? 7.762 2.547 -14.43 1 90.94 527 VAL B C 1
ATOM 8479 O O . VAL B 1 527 ? 6.707 3.023 -14.852 1 90.94 527 VAL B O 1
ATOM 8482 N N . ASP B 1 528 ? 8.617 3.211 -13.633 1 92.62 528 ASP B N 1
ATOM 8483 C CA . ASP B 1 528 ? 8.328 4.57 -13.18 1 92.62 528 ASP B CA 1
ATOM 8484 C C . ASP B 1 528 ? 8.133 5.508 -14.367 1 92.62 528 ASP B C 1
ATOM 8486 O O . ASP B 1 528 ? 7.176 6.289 -14.398 1 92.62 528 ASP B O 1
ATOM 8490 N N . LEU B 1 529 ? 9 5.371 -15.289 1 91.56 529 LEU B N 1
ATOM 8491 C CA . LEU B 1 529 ? 8.906 6.234 -16.453 1 91.56 529 LEU B CA 1
ATOM 8492 C C . LEU B 1 529 ? 7.648 5.918 -17.266 1 91.56 529 LEU B C 1
ATOM 8494 O O . LEU B 1 529 ? 6.969 6.832 -17.734 1 91.56 529 LEU B O 1
ATOM 8498 N N . ALA B 1 530 ? 7.344 4.672 -17.453 1 89.44 530 ALA B N 1
ATOM 8499 C CA . ALA B 1 530 ? 6.156 4.262 -18.203 1 89.44 530 ALA B CA 1
ATOM 8500 C C . ALA B 1 530 ? 4.887 4.801 -17.547 1 89.44 530 ALA B C 1
ATOM 8502 O O . ALA B 1 530 ? 3.965 5.238 -18.25 1 89.44 530 ALA B O 1
ATOM 8503 N N . VAL B 1 531 ? 4.832 4.816 -16.234 1 91.19 531 VAL B N 1
ATOM 8504 C CA . VAL B 1 531 ? 3.66 5.258 -15.484 1 91.19 531 VAL B CA 1
ATOM 8505 C C . VAL B 1 531 ? 3.504 6.77 -15.609 1 91.19 531 VAL B C 1
ATOM 8507 O O . VAL B 1 531 ? 2.389 7.273 -15.758 1 91.19 531 VAL B O 1
ATOM 8510 N N . CYS B 1 532 ? 4.617 7.461 -15.547 1 88.44 532 CYS B N 1
ATOM 8511 C CA . CYS B 1 532 ? 4.574 8.914 -15.656 1 88.44 532 CYS B CA 1
ATOM 8512 C C . CYS B 1 532 ? 4.234 9.344 -17.078 1 88.44 532 CYS B C 1
ATOM 8514 O O . CYS B 1 532 ? 3.525 10.328 -17.281 1 88.44 532 CYS B O 1
ATOM 8516 N N . GLY B 1 533 ? 4.906 8.727 -18.172 1 74.88 533 GLY B N 1
ATOM 8517 C CA . GLY B 1 533 ? 4.871 9.148 -19.562 1 74.88 533 GLY B CA 1
ATOM 8518 C C . GLY B 1 533 ? 3.539 8.875 -20.234 1 74.88 533 GLY B C 1
ATOM 8519 O O . GLY B 1 533 ? 3.301 9.328 -21.359 1 74.88 533 GLY B O 1
ATOM 8520 N N . ILE B 1 534 ? 2.754 8.109 -19.906 1 57.59 534 ILE B N 1
ATOM 8521 C CA . ILE B 1 534 ? 1.533 7.836 -20.672 1 57.59 534 ILE B CA 1
ATOM 8522 C C . ILE B 1 534 ? 0.748 9.133 -20.859 1 57.59 534 ILE B C 1
ATOM 8524 O O . ILE B 1 534 ? 0.145 9.648 -19.906 1 57.59 534 ILE B O 1
ATOM 8528 N N . VAL B 1 535 ? 1.468 10.164 -21.484 1 45.5 535 VAL B N 1
ATOM 8529 C CA . VAL B 1 535 ? 0.749 11.305 -22.047 1 45.5 535 VAL B CA 1
ATOM 8530 C C . VAL B 1 535 ? -0.429 10.82 -22.875 1 45.5 535 VAL B C 1
ATOM 8532 O O . VAL B 1 535 ? -0.341 9.781 -23.547 1 45.5 535 VAL B O 1
ATOM 8535 N N . GLU B 1 536 ? -1.532 11.297 -22.672 1 39.66 536 GLU B N 1
ATOM 8536 C CA . GLU B 1 536 ? -2.527 11.406 -23.734 1 39.66 536 GLU B CA 1
ATOM 8537 C C . GLU B 1 536 ? -1.893 11.875 -25.031 1 39.66 536 GLU B C 1
ATOM 8539 O O . GLU B 1 536 ? -1.391 13 -25.109 1 39.66 536 GLU B O 1
ATOM 8544 N N . ASP B 1 537 ? -1.046 11.211 -25.625 1 35.22 537 ASP B N 1
ATOM 8545 C CA . ASP B 1 537 ? -0.436 11.469 -26.922 1 35.22 537 ASP B CA 1
ATOM 8546 C C . ASP B 1 537 ? -1.399 12.219 -27.844 1 35.22 537 ASP B C 1
ATOM 8548 O O . ASP B 1 537 ? -2.367 11.641 -28.344 1 35.22 537 ASP B O 1
ATOM 8552 N N . GLU B 1 538 ? -2.047 13.359 -27.781 1 32.5 538 GLU B N 1
ATOM 8553 C CA . GLU B 1 538 ? -2.08 14.07 -29.047 1 32.5 538 GLU B CA 1
ATOM 8554 C C . GLU B 1 538 ? -0.679 14.484 -29.484 1 32.5 538 GLU B C 1
ATOM 8556 O O . GLU B 1 538 ? -0.268 15.625 -29.281 1 32.5 538 GLU B O 1
ATOM 8561 N N . VAL B 1 539 ? 0.422 13.859 -29.281 1 30.19 539 VAL B N 1
ATOM 8562 C CA . VAL B 1 539 ? 1.668 14.312 -29.891 1 30.19 539 VAL B CA 1
ATOM 8563 C C . VAL B 1 539 ? 1.563 14.227 -31.422 1 30.19 539 VAL B C 1
ATOM 8565 O O . VAL B 1 539 ? 1.206 13.188 -31.969 1 30.19 539 VAL B O 1
ATOM 8568 N N . ASP B 1 540 ? 1.735 15.383 -32.062 1 27.25 540 ASP B N 1
ATOM 8569 C CA . ASP B 1 540 ? 1.97 15.602 -33.5 1 27.25 540 ASP B CA 1
ATOM 8570 C C . ASP B 1 540 ? 3.229 14.875 -33.969 1 27.25 540 ASP B C 1
ATOM 8572 O O . ASP B 1 540 ? 4.23 14.836 -33.25 1 27.25 540 ASP B O 1
ATOM 8576 N N . ASP B 1 541 ? 3.287 14 -35.031 1 29.02 541 ASP B N 1
ATOM 8577 C CA . ASP B 1 541 ? 4.191 13.281 -35.906 1 29.02 541 ASP B CA 1
ATOM 8578 C C . ASP B 1 541 ? 5.398 14.141 -36.281 1 29.02 541 ASP B C 1
ATOM 8580 O O . ASP B 1 541 ? 6.289 13.688 -37 1 29.02 541 ASP B O 1
ATOM 8584 N N . ASP B 1 542 ? 5.539 15.461 -36.188 1 26.66 542 ASP B N 1
ATOM 8585 C CA . ASP B 1 542 ? 6.496 16.219 -36.969 1 26.66 542 ASP B CA 1
ATOM 8586 C C . ASP B 1 542 ? 7.891 16.172 -36.375 1 26.66 542 ASP B C 1
ATOM 8588 O O . ASP B 1 542 ? 8.859 16.641 -36.969 1 26.66 542 ASP B O 1
ATOM 8592 N N . VAL B 1 543 ? 8.219 16.219 -35.125 1 24.11 543 VAL B N 1
ATOM 8593 C CA . VAL B 1 543 ? 9.562 16.656 -34.781 1 24.11 543 VAL B CA 1
ATOM 8594 C C . VAL B 1 543 ? 10.539 15.484 -34.875 1 24.11 543 VAL B C 1
ATOM 8596 O O . VAL B 1 543 ? 11.695 15.594 -34.469 1 24.11 543 VAL B O 1
ATOM 8599 N N . LYS B 1 544 ? 10.164 14.281 -35.219 1 24.11 544 LYS B N 1
ATOM 8600 C CA . LYS B 1 544 ? 11.266 13.328 -35.375 1 24.11 544 LYS B CA 1
ATOM 8601 C C . LYS B 1 544 ? 12.008 13.539 -36.688 1 24.11 544 LYS B C 1
ATOM 8603 O O . LYS B 1 544 ? 12.867 12.734 -37.031 1 24.11 544 LYS B O 1
ATOM 8608 N N . GLU B 1 545 ? 11.766 14.641 -37.469 1 19.39 545 GLU B N 1
ATOM 8609 C CA . GLU B 1 545 ? 12.742 14.742 -38.562 1 19.39 545 GLU B CA 1
ATOM 8610 C C . GLU B 1 545 ? 14.023 15.422 -38.094 1 19.39 545 GLU B C 1
ATOM 8612 O O . GLU B 1 545 ? 13.969 16.438 -37.375 1 19.39 545 GLU B O 1
#

Radius of gyration: 34.15 Å; Cα contacts (8 Å, |Δi|>4): 1823; chains: 2; bounding box: 96×98×76 Å